Protein 4Q4W (pdb70)

Sequence (836 aa):
PTAQSTPLTSGVNSQEVPALTAVETGASGQAVPSDVIETRHVVNYKTRSESTLESFFGRSSACVTILEVVENFNATTDDADRKKQFTTTWAITYTDTVQLRRKLEFFTYSRFDLEMMTFVIITERYYASNTGHARNQVYQLMYYIPPGAPRPTAWDDYTWQSSSNPSVFYTYGSAPPRMSIPYVGIANAYSHFYDGFARVPLKDETVDSGDTYYGLVTINDFGTLAVRVVNEEYNPARITTSKIRVYMKPKHVRCWCPRPPRAVPYRGEGVDFKQDSITPLTAVENNINTFGYSDRVRQITLGNSTITTQEAANAVVAYGEWPSYLDDKEANPIDAPTEPDVSSNRFYTLDSVQWKSTSRGWWWKLPDALKDDMGMMFGQNMYYHYLGRSGYTVHVQCNASKFHQGALGVFAIPEYVMMACNTEAKTSYVSYVNANPGEKGGVFDNAYNPSAEASEGRKFAALDYLLGCGVLAGNAFVYPHQIINLRTNNSATLLVLPYVNSLAIDCCMAKHNNWGLVILPLCKLDYAPNSSTEIPITVTIAPMFTEFNGLRNITVPATQGLPTMLTPGSSSQFLTSDDFQSPCALPNFDVTPPIHIPGEVFNMMMELAEIDSMIPMNSSVTGKANTMEMYPIPLDDKGSATTPIFSISLSPASDKRLQQYTMLGEILNYYTHWTGSLRFTFLFCGSMMATGKILLSSYSPPGAKPPTTRKDAMLGTHIIIWDLGLQSSCTMLAPWISNTVYRRCIKDDFTEGGYITTCFYQTRIVVPSGTPTSSMMFMLAFVSACPDFSVRLLRDTNHISQRTGAQVSSQKVGAHVNYTTINYYKDSSASNAASKLDFSQDPSSKFTEPVKDIMIKTAPALN

Radius of gyration: 28.66 Å; Cα contacts (8 Å, |Δi|>4): 2268; chains: 4; bounding box: 81×76×93 Å

Structure (mmCIF, N/CA/C/O backbone):
data_4Q4W
#
_entry.id   4Q4W
#
_cell.length_a   306.556
_cell.length_b   366.509
_cell.length_c   368.101
_cell.angle_alpha   90.00
_cell.angle_beta   90.00
_cell.angle_gamma   90.00
#
_symmetry.space_group_name_H-M   'I 2 2 2'
#
loop_
_entity.id
_entity.type
_entity.pdbx_description
1 polymer 'Coxsackievirus capsid protein VP1'
2 polymer 'Coxsackievirus capsid protein VP2'
3 polymer 'Coxsackievirus capsid protein VP3'
4 polymer 'Coxsackievirus capsid protein VP4'
5 non-polymer HEXANE-1,6-DIOL
6 non-polymer 'CALCIUM ION'
7 non-polymer 'CHLORIDE ION'
8 water water
#
loop_
_atom_site.group_PDB
_atom_site.id
_atom_site.type_symbol
_atom_site.label_atom_id
_atom_site.label_alt_id
_atom_site.label_comp_id
_atom_site.label_asym_id
_atom_site.label_entity_id
_atom_site.label_seq_id
_atom_site.pdbx_PDB_ins_code
_atom_site.Cartn_x
_atom_site.Cartn_y
_atom_site.Cartn_z
_atom_site.occupancy
_atom_site.B_iso_or_equiv
_atom_site.auth_seq_id
_atom_site.auth_comp_id
_atom_site.auth_asym_id
_atom_site.auth_atom_id
_atom_site.pdbx_PDB_model_num
ATOM 1 N N . PRO A 1 25 ? 233.375 176.142 255.620 1.00 30.09 25 PRO 1 N 1
ATOM 2 C CA . PRO A 1 25 ? 234.617 176.031 254.855 1.00 27.79 25 PRO 1 CA 1
ATOM 3 C C . PRO A 1 25 ? 235.647 175.144 255.550 1.00 24.63 25 PRO 1 C 1
ATOM 4 O O . PRO A 1 25 ? 235.796 175.208 256.769 1.00 24.70 25 PRO 1 O 1
ATOM 8 N N . THR A 1 26 ? 236.344 174.329 254.767 1.00 21.86 26 THR 1 N 1
ATOM 9 C CA . THR A 1 26 ? 237.303 173.367 255.293 1.00 20.24 26 THR 1 CA 1
ATOM 10 C C . THR A 1 26 ? 238.706 173.664 254.778 1.00 19.78 26 THR 1 C 1
ATOM 11 O O . THR A 1 26 ? 238.884 174.405 253.805 1.00 20.50 26 THR 1 O 1
ATOM 15 N N . ALA A 1 27 ? 239.701 173.083 255.441 1.00 17.47 27 ALA 1 N 1
ATOM 16 C CA . ALA A 1 27 ? 241.062 173.070 254.919 1.00 17.34 27 ALA 1 CA 1
ATOM 17 C C . ALA A 1 27 ? 241.102 172.203 253.655 1.00 17.18 27 ALA 1 C 1
ATOM 18 O O . ALA A 1 27 ? 240.158 171.464 253.359 1.00 17.02 27 ALA 1 O 1
ATOM 20 N N . GLN A 1 28 ? 242.193 172.307 252.906 1.00 16.31 28 GLN 1 N 1
ATOM 21 C CA . GLN A 1 28 ? 242.249 171.762 251.551 1.00 17.22 28 GLN 1 CA 1
ATOM 22 C C . GLN A 1 28 ? 242.238 170.233 251.513 1.00 16.90 28 GLN 1 C 1
ATOM 23 O O . GLN A 1 28 ? 242.960 169.578 252.265 1.00 16.28 28 GLN 1 O 1
ATOM 29 N N . SER A 1 29 ? 241.406 169.682 250.630 1.00 16.10 29 SER 1 N 1
ATOM 30 C CA . SER A 1 29 ? 241.429 168.258 250.306 1.00 16.13 29 SER 1 CA 1
ATOM 31 C C . SER A 1 29 ? 242.599 167.980 249.368 1.00 16.54 29 SER 1 C 1
ATOM 32 O O . SER A 1 29 ? 243.151 168.896 248.760 1.00 18.90 29 SER 1 O 1
ATOM 35 N N . THR A 1 30 ? 242.981 166.714 249.255 1.00 15.76 30 THR 1 N 1
ATOM 36 C CA . THR A 1 30 ? 244.069 166.318 248.368 1.00 15.81 30 THR 1 CA 1
ATOM 37 C C . THR A 1 30 ? 243.486 165.573 247.174 1.00 15.62 30 THR 1 C 1
ATOM 38 O O . THR A 1 30 ? 242.730 164.625 247.362 1.00 15.82 30 THR 1 O 1
ATOM 42 N N . PRO A 1 31 ? 243.827 166.000 245.945 1.00 15.93 31 PRO 1 N 1
ATOM 43 C CA . PRO A 1 31 ? 243.320 165.322 244.761 1.00 16.28 31 PRO 1 CA 1
ATOM 44 C C . PRO A 1 31 ? 244.121 164.070 244.427 1.00 16.41 31 PRO 1 C 1
ATOM 45 O O . PRO A 1 31 ? 245.300 163.976 244.770 1.00 16.26 31 PRO 1 O 1
ATOM 49 N N . LEU A 1 32 ? 243.472 163.124 243.756 1.00 16.25 32 LEU 1 N 1
ATOM 50 C CA . LEU A 1 32 ? 244.146 161.967 243.180 1.00 16.70 32 LEU 1 CA 1
ATOM 51 C C . LEU A 1 32 ? 245.062 162.434 242.054 1.00 16.80 32 LEU 1 C 1
ATOM 52 O O . LEU A 1 32 ? 244.595 163.062 241.105 1.00 17.78 32 LEU 1 O 1
ATOM 57 N N . THR A 1 33 ? 246.359 162.152 242.162 1.00 15.80 33 THR 1 N 1
ATOM 58 C CA . THR A 1 33 ? 247.305 162.456 241.083 1.00 16.28 33 THR 1 CA 1
ATOM 59 C C . THR A 1 33 ? 248.330 161.343 240.930 1.00 16.67 33 THR 1 C 1
ATOM 60 O O . THR A 1 33 ? 248.706 160.689 241.903 1.00 17.03 33 THR 1 O 1
ATOM 64 N N . SER A 1 34 ? 248.775 161.136 239.696 1.00 16.99 34 SER 1 N 1
ATOM 65 C CA . SER A 1 34 ? 249.840 160.189 239.408 1.00 17.94 34 SER 1 CA 1
ATOM 66 C C . SER A 1 34 ? 251.131 160.977 239.160 1.00 17.33 34 SER 1 C 1
ATOM 67 O O . SER A 1 34 ? 251.292 162.082 239.689 1.00 17.44 34 SER 1 O 1
ATOM 70 N N . GLY A 1 35 ? 252.058 160.410 238.394 1.00 16.78 35 GLY 1 N 1
ATOM 71 C CA . GLY A 1 35 ? 253.341 161.052 238.137 1.00 17.11 35 GLY 1 CA 1
ATOM 72 C C . GLY A 1 35 ? 253.300 162.003 236.960 1.00 17.12 35 GLY 1 C 1
ATOM 73 O O . GLY A 1 35 ? 252.245 162.237 236.362 1.00 17.96 35 GLY 1 O 1
ATOM 74 N N . VAL A 1 36 ? 254.463 162.561 236.642 1.00 16.04 36 VAL 1 N 1
ATOM 75 C CA . VAL A 1 36 ? 254.616 163.474 235.513 1.00 16.24 36 VAL 1 CA 1
ATOM 76 C C . VAL A 1 36 ? 255.986 163.286 234.877 1.00 15.58 36 VAL 1 C 1
ATOM 77 O O . VAL A 1 36 ? 256.915 162.774 235.503 1.00 15.17 36 VAL 1 O 1
ATOM 81 N N . ASN A 1 37 ? 256.092 163.702 233.622 1.00 15.12 37 ASN 1 N 1
ATOM 82 C CA . ASN A 1 37 ? 257.376 163.859 232.950 1.00 15.22 37 ASN 1 CA 1
ATOM 83 C C . ASN A 1 37 ? 257.168 165.008 231.984 1.00 15.92 37 ASN 1 C 1
ATOM 84 O O . ASN A 1 37 ? 256.629 164.828 230.894 1.00 16.49 37 ASN 1 O 1
ATOM 89 N N . SER A 1 38 ? 257.568 166.202 232.407 1.00 15.79 38 SER 1 N 1
ATOM 90 C CA . SER A 1 38 ? 256.989 167.409 231.846 1.00 17.11 38 SER 1 CA 1
ATOM 91 C C . SER A 1 38 ? 257.898 168.624 231.958 1.00 16.90 38 SER 1 C 1
ATOM 92 O O . SER A 1 38 ? 258.782 168.683 232.813 1.00 16.00 38 SER 1 O 1
ATOM 95 N N . GLN A 1 39 ? 257.661 169.596 231.079 1.00 16.42 39 GLN 1 N 1
ATOM 96 C CA . GLN A 1 39 ? 258.310 170.902 231.166 1.00 17.48 39 GLN 1 CA 1
ATOM 97 C C . GLN A 1 39 ? 257.674 171.806 232.229 1.00 17.84 39 GLN 1 C 1
ATOM 98 O O . GLN A 1 39 ? 258.184 172.896 232.490 1.00 19.42 39 GLN 1 O 1
ATOM 104 N N . GLU A 1 40 ? 256.561 171.372 232.820 1.00 17.63 40 GLU 1 N 1
ATOM 105 C CA . GLU A 1 40 ? 255.974 172.060 233.971 1.00 18.65 40 GLU 1 CA 1
ATOM 106 C C . GLU A 1 40 ? 256.741 171.653 235.220 1.00 18.34 40 GLU 1 C 1
ATOM 107 O O . GLU A 1 40 ? 256.806 170.469 235.545 1.00 19.26 40 GLU 1 O 1
ATOM 113 N N . VAL A 1 41 ? 257.316 172.631 235.917 1.00 16.63 41 VAL 1 N 1
ATOM 114 C CA . VAL A 1 41 ? 258.204 172.353 237.049 1.00 16.92 41 VAL 1 CA 1
ATOM 115 C C . VAL A 1 41 ? 257.758 173.147 238.282 1.00 16.49 41 VAL 1 C 1
ATOM 116 O O . VAL A 1 41 ? 258.378 174.146 238.660 1.00 16.65 41 VAL 1 O 1
ATOM 120 N N . PRO A 1 42 ? 256.667 172.697 238.925 1.00 15.47 42 PRO 1 N 1
ATOM 121 C CA . PRO A 1 42 ? 256.168 173.385 240.115 1.00 15.74 42 PRO 1 CA 1
ATOM 122 C C . PRO A 1 42 ? 257.077 173.268 241.340 1.00 16.17 42 PRO 1 C 1
ATOM 123 O O . PRO A 1 42 ? 256.904 174.026 242.292 1.00 17.60 42 PRO 1 O 1
ATOM 127 N N . ALA A 1 43 ? 258.028 172.336 241.324 1.00 15.45 43 ALA 1 N 1
ATOM 128 C CA . ALA A 1 43 ? 258.951 172.167 242.446 1.00 16.51 43 ALA 1 CA 1
ATOM 129 C C . ALA A 1 43 ? 259.977 173.293 242.560 1.00 17.21 43 ALA 1 C 1
ATOM 130 O O . ALA A 1 43 ? 260.507 173.534 243.644 1.00 19.86 43 ALA 1 O 1
ATOM 132 N N . LEU A 1 44 ? 260.271 173.970 241.453 1.00 15.61 44 LEU 1 N 1
ATOM 133 C CA . LEU A 1 44 ? 261.246 175.059 241.464 1.00 16.42 44 LEU 1 CA 1
ATOM 134 C C . LEU A 1 44 ? 260.546 176.406 241.543 1.00 16.77 44 LEU 1 C 1
ATOM 135 O O . LEU A 1 44 ? 259.426 176.572 241.056 1.00 17.72 44 LEU 1 O 1
ATOM 140 N N . THR A 1 45 ? 261.211 177.368 242.172 1.00 16.54 45 THR 1 N 1
ATOM 141 C CA . THR A 1 45 ? 260.705 178.732 242.236 1.00 17.00 45 THR 1 CA 1
ATOM 142 C C . THR A 1 45 ? 261.877 179.684 242.478 1.00 16.27 45 THR 1 C 1
ATOM 143 O O . THR A 1 45 ? 263.038 179.309 242.289 1.00 15.80 45 THR 1 O 1
ATOM 147 N N . ALA A 1 46 ? 261.570 180.922 242.849 1.00 16.04 46 ALA 1 N 1
ATOM 148 C CA . ALA A 1 46 ? 262.593 181.903 243.190 1.00 15.89 46 ALA 1 CA 1
ATOM 149 C C . ALA A 1 46 ? 262.049 182.792 244.291 1.00 16.01 46 ALA 1 C 1
ATOM 150 O O . ALA A 1 46 ? 261.288 183.724 244.027 1.00 16.52 46 ALA 1 O 1
ATOM 152 N N . VAL A 1 47 ? 262.432 182.500 245.529 1.00 15.07 47 VAL 1 N 1
ATOM 153 C CA . VAL A 1 47 ? 261.905 183.252 246.671 1.00 15.46 47 VAL 1 CA 1
ATOM 154 C C . VAL A 1 47 ? 262.485 184.667 246.783 1.00 15.07 47 VAL 1 C 1
ATOM 155 O O . VAL A 1 47 ? 262.015 185.456 247.602 1.00 15.32 47 VAL 1 O 1
ATOM 159 N N . GLU A 1 48 ? 263.469 185.002 245.945 1.00 14.58 48 GLU 1 N 1
ATOM 160 C CA . GLU A 1 48 ? 263.932 186.392 245.821 1.00 14.80 48 GLU 1 CA 1
ATOM 161 C C . GLU A 1 48 ? 262.779 187.344 245.509 1.00 14.62 48 GLU 1 C 1
ATOM 162 O O . GLU A 1 48 ? 262.818 188.515 245.887 1.00 14.52 48 GLU 1 O 1
ATOM 168 N N . THR A 1 49 ? 261.760 186.830 244.821 1.00 14.19 49 THR 1 N 1
ATOM 169 C CA . THR A 1 49 ? 260.580 187.611 244.452 1.00 14.37 49 THR 1 CA 1
ATOM 170 C C . THR A 1 49 ? 259.801 188.166 245.641 1.00 14.22 49 THR 1 C 1
ATOM 171 O O . THR A 1 49 ? 259.019 189.102 245.479 1.00 14.64 49 THR 1 O 1
ATOM 175 N N . GLY A 1 50 ? 259.980 187.568 246.818 1.00 14.44 50 GLY 1 N 1
ATOM 176 C CA . GLY A 1 50 ? 259.188 187.927 247.989 1.00 14.74 50 GLY 1 CA 1
ATOM 177 C C . GLY A 1 50 ? 258.017 186.989 248.203 1.00 15.10 50 GLY 1 C 1
ATOM 178 O O . GLY A 1 50 ? 257.322 187.085 249.215 1.00 15.60 50 GLY 1 O 1
ATOM 179 N N . ALA A 1 51 ? 257.787 186.091 247.245 1.00 14.70 51 ALA 1 N 1
ATOM 180 C CA . ALA A 1 51 ? 256.788 185.047 247.398 1.00 15.49 51 ALA 1 CA 1
ATOM 181 C C . ALA A 1 51 ? 257.382 183.897 248.196 1.00 16.20 51 ALA 1 C 1
ATOM 182 O O . ALA A 1 51 ? 258.549 183.539 248.018 1.00 18.76 51 ALA 1 O 1
ATOM 184 N N . SER A 1 52 ? 256.575 183.336 249.086 1.00 15.31 52 SER 1 N 1
ATOM 185 C CA . SER A 1 52 ? 256.913 182.097 249.769 1.00 15.82 52 SER 1 CA 1
ATOM 186 C C . SER A 1 52 ? 256.789 180.935 248.790 1.00 16.05 52 SER 1 C 1
ATOM 187 O O . SER A 1 52 ? 256.159 181.066 247.741 1.00 16.90 52 SER 1 O 1
ATOM 190 N N . GLY A 1 53 ? 257.384 179.796 249.131 1.00 16.26 53 GLY 1 N 1
ATOM 191 C CA . GLY A 1 53 ? 257.113 178.563 248.398 1.00 16.21 53 GLY 1 CA 1
ATOM 192 C C . GLY A 1 53 ? 255.614 178.313 248.335 1.00 16.04 53 GLY 1 C 1
ATOM 193 O O . GLY A 1 53 ? 254.894 178.591 249.298 1.00 16.27 53 GLY 1 O 1
ATOM 194 N N . GLN A 1 54 ? 255.145 177.808 247.196 1.00 16.60 54 GLN 1 N 1
ATOM 195 C CA . GLN A 1 54 ? 253.719 177.565 246.970 1.00 17.08 54 GLN 1 CA 1
ATOM 196 C C . GLN A 1 54 ? 253.364 176.101 246.710 1.00 16.56 54 GLN 1 C 1
ATOM 197 O O . GLN A 1 54 ? 252.201 175.723 246.843 1.00 17.41 54 GLN 1 O 1
ATOM 203 N N . ALA A 1 55 ? 254.343 175.281 246.335 1.00 16.39 55 ALA 1 N 1
ATOM 204 C CA . ALA A 1 55 ? 254.059 173.902 245.938 1.00 16.29 55 ALA 1 CA 1
ATOM 205 C C . ALA A 1 55 ? 253.392 173.114 247.060 1.00 16.09 55 ALA 1 C 1
ATOM 206 O O . ALA A 1 55 ? 253.653 173.342 248.244 1.00 16.73 55 ALA 1 O 1
ATOM 208 N N . VAL A 1 56 ? 252.525 172.188 246.663 1.00 15.37 56 VAL 1 N 1
ATOM 209 C CA . VAL A 1 56 ? 251.824 171.303 247.589 1.00 15.21 56 VAL 1 CA 1
ATOM 210 C C . VAL A 1 56 ? 252.163 169.856 247.217 1.00 15.03 56 VAL 1 C 1
ATOM 211 O O . VAL A 1 56 ? 252.768 169.614 246.172 1.00 14.80 56 VAL 1 O 1
ATOM 215 N N . PRO A 1 57 ? 251.803 168.884 248.075 1.00 14.59 57 PRO 1 N 1
ATOM 216 C CA . PRO A 1 57 ? 252.245 167.513 247.802 1.00 14.64 57 PRO 1 CA 1
ATOM 217 C C . PRO A 1 57 ? 251.895 166.965 246.415 1.00 14.67 57 PRO 1 C 1
ATOM 218 O O . PRO A 1 57 ? 252.737 166.316 245.795 1.00 14.63 57 PRO 1 O 1
ATOM 222 N N . SER A 1 58 ? 250.698 167.251 245.911 1.00 14.53 58 SER 1 N 1
ATOM 223 C CA . SER A 1 58 ? 250.307 166.760 244.586 1.00 15.40 58 SER 1 CA 1
ATOM 224 C C . SER A 1 58 ? 251.219 167.269 243.455 1.00 15.53 58 SER 1 C 1
ATOM 225 O O . SER A 1 58 ? 251.231 166.693 242.370 1.00 16.58 58 SER 1 O 1
ATOM 228 N N . ASP A 1 59 ? 251.977 168.338 243.708 1.00 14.92 59 ASP 1 N 1
ATOM 229 C CA . ASP A 1 59 ? 252.959 168.840 242.741 1.00 15.78 59 ASP 1 CA 1
ATOM 230 C C . ASP A 1 59 ? 254.238 168.007 242.651 1.00 15.74 59 ASP 1 C 1
ATOM 231 O O . ASP A 1 59 ? 254.952 168.098 241.651 1.00 16.43 59 ASP 1 O 1
ATOM 236 N N . VAL A 1 60 ? 254.552 167.235 243.694 1.00 15.24 60 VAL 1 N 1
ATOM 237 C CA . VAL A 1 60 ? 255.857 166.560 243.790 1.00 15.17 60 VAL 1 CA 1
ATOM 238 C C . VAL A 1 60 ? 255.830 165.071 244.169 1.00 15.06 60 VAL 1 C 1
ATOM 239 O O . VAL A 1 60 ? 256.883 164.431 244.211 1.00 15.39 60 VAL 1 O 1
ATOM 243 N N . ILE A 1 61 ? 254.650 164.521 244.451 1.00 14.22 61 ILE 1 N 1
ATOM 244 C CA . ILE A 1 61 ? 254.498 163.083 244.688 1.00 14.21 61 ILE 1 CA 1
ATOM 245 C C . ILE A 1 61 ? 253.194 162.601 244.069 1.00 14.14 61 ILE 1 C 1
ATOM 246 O O . ILE A 1 61 ? 252.325 163.409 243.737 1.00 14.14 61 ILE 1 O 1
ATOM 251 N N . GLU A 1 62 ? 253.057 161.287 243.930 1.00 13.94 62 GLU 1 N 1
ATOM 252 C CA . GLU A 1 62 ? 251.767 160.694 243.594 1.00 13.99 62 GLU 1 CA 1
ATOM 253 C C . GLU A 1 62 ? 250.903 160.703 244.855 1.00 13.83 62 GLU 1 C 1
ATOM 254 O O . GLU A 1 62 ? 251.360 160.317 245.934 1.00 14.03 62 GLU 1 O 1
ATOM 260 N N . THR A 1 63 ? 249.667 161.176 244.717 1.00 13.86 63 THR 1 N 1
ATOM 261 C CA . THR A 1 63 ? 248.750 161.326 245.847 1.00 14.11 63 THR 1 CA 1
ATOM 262 C C . THR A 1 63 ? 247.458 160.560 245.605 1.00 14.42 63 THR 1 C 1
ATOM 263 O O . THR A 1 63 ? 247.007 160.426 244.466 1.00 15.00 63 THR 1 O 1
ATOM 267 N N . ARG A 1 64 ? 246.863 160.062 246.684 1.00 14.16 64 ARG 1 N 1
ATOM 268 C CA . ARG A 1 64 ? 245.490 159.575 246.629 1.00 14.42 64 ARG 1 CA 1
ATOM 269 C C . ARG A 1 64 ? 244.544 160.747 246.854 1.00 14.67 64 ARG 1 C 1
ATOM 270 O O . ARG A 1 64 ? 244.961 161.826 247.282 1.00 15.27 64 ARG 1 O 1
ATOM 278 N N . HIS A 1 65 ? 243.264 160.530 246.572 1.00 14.66 65 HIS 1 N 1
ATOM 279 C CA . HIS A 1 65 ? 242.236 161.480 246.961 1.00 15.20 65 HIS 1 CA 1
ATOM 280 C C . HIS A 1 65 ? 241.948 161.304 248.450 1.00 14.77 65 HIS 1 C 1
ATOM 281 O O . HIS A 1 65 ? 241.707 160.188 248.914 1.00 14.78 65 HIS 1 O 1
ATOM 288 N N . VAL A 1 66 ? 242.012 162.407 249.192 1.00 14.70 66 VAL 1 N 1
ATOM 289 C CA . VAL A 1 66 ? 241.597 162.440 250.591 1.00 15.24 66 VAL 1 CA 1
ATOM 290 C C . VAL A 1 66 ? 240.663 163.626 250.768 1.00 15.72 66 VAL 1 C 1
ATOM 291 O O . VAL A 1 66 ? 241.046 164.767 250.504 1.00 16.44 66 VAL 1 O 1
ATOM 295 N N . VAL A 1 67 ? 239.437 163.356 251.205 1.00 15.16 67 VAL 1 N 1
ATOM 296 C CA . VAL A 1 67 ? 238.489 164.422 251.498 1.00 15.80 67 VAL 1 CA 1
ATOM 297 C C . VAL A 1 67 ? 238.825 164.981 252.872 1.00 15.84 67 VAL 1 C 1
ATOM 298 O O . VAL A 1 67 ? 238.881 164.238 253.853 1.00 16.77 67 VAL 1 O 1
ATOM 302 N N . ASN A 1 68 ? 239.066 166.288 252.932 1.00 15.43 68 ASN 1 N 1
ATOM 303 C CA . ASN A 1 68 ? 239.381 166.959 254.184 1.00 15.95 68 ASN 1 CA 1
ATOM 304 C C . ASN A 1 68 ? 238.136 167.645 254.738 1.00 16.01 68 ASN 1 C 1
ATOM 305 O O . ASN A 1 68 ? 237.644 168.616 254.158 1.00 16.97 68 ASN 1 O 1
ATOM 310 N N . TYR A 1 69 ? 237.632 167.122 255.854 1.00 15.90 69 TYR 1 N 1
ATOM 311 C CA . TYR A 1 69 ? 236.469 167.688 256.538 1.00 16.38 69 TYR 1 CA 1
ATOM 312 C C . TYR A 1 69 ? 236.864 168.622 257.682 1.00 16.71 69 TYR 1 C 1
ATOM 313 O O . TYR A 1 69 ? 235.995 169.189 258.346 1.00 17.68 69 TYR 1 O 1
ATOM 322 N N . LYS A 1 70 ? 238.165 168.782 257.913 1.00 15.81 70 LYS 1 N 1
ATOM 323 C CA . LYS A 1 70 ? 238.655 169.544 259.055 1.00 16.41 70 LYS 1 CA 1
ATOM 324 C C . LYS A 1 70 ? 238.632 171.038 258.741 1.00 16.19 70 LYS 1 C 1
ATOM 325 O O . LYS A 1 70 ? 238.777 171.435 257.585 1.00 16.57 70 LYS 1 O 1
ATOM 331 N N . THR A 1 71 ? 238.427 171.859 259.769 1.00 16.13 71 THR 1 N 1
ATOM 332 C CA . THR A 1 71 ? 238.327 173.309 259.589 1.00 16.53 71 THR 1 CA 1
ATOM 333 C C . THR A 1 71 ? 239.333 174.059 260.446 1.00 16.12 71 THR 1 C 1
ATOM 334 O O . THR A 1 71 ? 239.857 173.533 261.431 1.00 16.61 71 THR 1 O 1
ATOM 338 N N . ARG A 1 72 ? 239.558 175.315 260.073 1.00 15.43 72 ARG 1 N 1
ATOM 339 C CA . ARG A 1 72 ? 240.449 176.207 260.807 1.00 15.26 72 ARG 1 CA 1
ATOM 340 C C . ARG A 1 72 ? 239.678 177.088 261.799 1.00 15.43 72 ARG 1 C 1
ATOM 341 O O . ARG A 1 72 ? 240.059 178.231 262.057 1.00 15.56 72 ARG 1 O 1
ATOM 349 N N . SER A 1 73 ? 238.613 176.535 262.379 1.00 15.43 73 SER 1 N 1
ATOM 350 C CA . SER A 1 73 ? 237.738 177.282 263.282 1.00 15.80 73 SER 1 CA 1
ATOM 351 C C . SER A 1 73 ? 238.475 177.866 264.484 1.00 15.96 73 SER 1 C 1
ATOM 352 O O . SER A 1 73 ? 238.219 179.002 264.884 1.00 16.36 73 SER 1 O 1
ATOM 355 N N . GLU A 1 74 ? 239.397 177.101 265.058 1.00 15.76 74 GLU 1 N 1
ATOM 356 C CA . GLU A 1 74 ? 239.997 177.503 266.326 1.00 16.49 74 GLU 1 CA 1
ATOM 357 C C . GLU A 1 74 ? 241.194 178.439 266.172 1.00 16.08 74 GLU 1 C 1
ATOM 358 O O . GLU A 1 74 ? 241.762 178.880 267.174 1.00 16.37 74 GLU 1 O 1
ATOM 364 N N . SER A 1 75 ? 241.564 178.755 264.931 1.00 15.07 75 SER 1 N 1
ATOM 365 C CA . SER A 1 75 ? 242.634 179.714 264.667 1.00 14.85 75 SER 1 CA 1
ATOM 366 C C . SER A 1 75 ? 242.142 181.016 264.019 1.00 14.77 75 SER 1 C 1
ATOM 367 O O . SER A 1 75 ? 242.953 181.855 263.626 1.00 14.81 75 SER 1 O 1
ATOM 370 N N . THR A 1 76 ? 240.825 181.214 263.938 1.00 14.47 76 THR 1 N 1
ATOM 371 C CA . THR A 1 76 ? 240.308 182.546 263.605 1.00 14.41 76 THR 1 CA 1
ATOM 372 C C . THR A 1 76 ? 240.762 183.498 264.709 1.00 14.58 76 THR 1 C 1
ATOM 373 O O . THR A 1 76 ? 241.049 183.061 265.825 1.00 14.17 76 THR 1 O 1
ATOM 377 N N . LEU A 1 77 ? 240.828 184.793 264.421 1.00 14.74 77 LEU 1 N 1
ATOM 378 C CA . LEU A 1 77 ? 241.261 185.742 265.448 1.00 15.50 77 LEU 1 CA 1
ATOM 379 C C . LEU A 1 77 ? 240.349 185.717 266.670 1.00 15.23 77 LEU 1 C 1
ATOM 380 O O . LEU A 1 77 ? 240.826 185.773 267.802 1.00 14.96 77 LEU 1 O 1
ATOM 385 N N . GLU A 1 78 ? 239.040 185.619 266.450 1.00 15.05 78 GLU 1 N 1
ATOM 386 C CA . GLU A 1 78 ? 238.101 185.577 267.569 1.00 15.57 78 GLU 1 CA 1
ATOM 387 C C . GLU A 1 78 ? 238.390 184.367 268.464 1.00 15.92 78 GLU 1 C 1
ATOM 388 O O . GLU A 1 78 ? 238.354 184.476 269.688 1.00 16.91 78 GLU 1 O 1
ATOM 394 N N . SER A 1 79 ? 238.693 183.224 267.851 1.00 15.09 79 SER 1 N 1
ATOM 395 C CA . SER A 1 79 ? 239.008 182.008 268.606 1.00 15.43 79 SER 1 CA 1
ATOM 396 C C . SER A 1 79 ? 240.351 182.104 269.334 1.00 15.54 79 SER 1 C 1
ATOM 397 O O . SER A 1 79 ? 240.463 181.713 270.497 1.00 16.78 79 SER 1 O 1
ATOM 400 N N . PHE A 1 80 ? 241.361 182.634 268.648 1.00 14.82 80 PHE 1 N 1
ATOM 401 C CA . PHE A 1 80 ? 242.701 182.798 269.220 1.00 14.93 80 PHE 1 CA 1
ATOM 402 C C . PHE A 1 80 ? 242.685 183.719 270.442 1.00 15.18 80 PHE 1 C 1
ATOM 403 O O . PHE A 1 80 ? 243.371 183.455 271.432 1.00 15.35 80 PHE 1 O 1
ATOM 411 N N . PHE A 1 81 ? 241.887 184.785 270.375 1.00 14.73 81 PHE 1 N 1
ATOM 412 C CA . PHE A 1 81 ? 241.804 185.770 271.459 1.00 15.29 81 PHE 1 CA 1
ATOM 413 C C . PHE A 1 81 ? 240.629 185.559 272.417 1.00 16.22 81 PHE 1 C 1
ATOM 414 O O . PHE A 1 81 ? 240.480 186.317 273.377 1.00 17.36 81 PHE 1 O 1
ATOM 422 N N . GLY A 1 82 ? 239.823 184.523 272.189 1.00 16.40 82 GLY 1 N 1
ATOM 423 C CA . GLY A 1 82 ? 238.569 184.325 272.931 1.00 17.05 82 GLY 1 CA 1
ATOM 424 C C . GLY A 1 82 ? 238.745 183.729 274.313 1.00 16.60 82 GLY 1 C 1
ATOM 425 O O . GLY A 1 82 ? 238.154 182.694 274.639 1.00 16.81 82 GLY 1 O 1
ATOM 426 N N . ARG A 1 83 ? 239.551 184.399 275.131 1.00 16.09 83 ARG 1 N 1
ATOM 427 C CA . ARG A 1 83 ? 239.868 183.953 276.480 1.00 15.99 83 ARG 1 CA 1
ATOM 428 C C . ARG A 1 83 ? 240.045 185.164 277.376 1.00 16.15 83 ARG 1 C 1
ATOM 429 O O . ARG A 1 83 ? 240.591 186.181 276.948 1.00 16.44 83 ARG 1 O 1
ATOM 437 N N . SER A 1 84 ? 239.591 185.040 278.619 1.00 15.44 84 SER 1 N 1
ATOM 438 C CA A SER A 1 84 ? 239.876 186.039 279.647 0.50 15.78 84 SER 1 CA 1
ATOM 439 C CA B SER A 1 84 ? 239.866 186.037 279.639 0.50 16.75 84 SER 1 CA 1
ATOM 440 C C . SER A 1 84 ? 241.253 185.750 280.223 1.00 16.98 84 SER 1 C 1
ATOM 441 O O . SER A 1 84 ? 241.493 184.665 280.754 1.00 19.77 84 SER 1 O 1
ATOM 446 N N . ALA A 1 85 ? 242.161 186.716 280.102 1.00 15.32 85 ALA 1 N 1
ATOM 447 C CA . ALA A 1 85 ? 243.542 186.568 280.556 1.00 15.81 85 ALA 1 CA 1
ATOM 448 C C . ALA A 1 85 ? 243.824 187.538 281.692 1.00 15.59 85 ALA 1 C 1
ATOM 449 O O . ALA A 1 85 ? 243.411 188.692 281.631 1.00 15.21 85 ALA 1 O 1
ATOM 451 N N . CYS A 1 86 ? 244.544 187.088 282.718 1.00 16.02 86 CYS 1 N 1
ATOM 452 C CA . CYS A 1 86 ? 244.915 187.986 283.809 1.00 16.75 86 CYS 1 CA 1
ATOM 453 C C . CYS A 1 86 ? 245.956 188.986 283.318 1.00 16.95 86 CYS 1 C 1
ATOM 454 O O . CYS A 1 86 ? 246.978 188.591 282.749 1.00 17.84 86 CYS 1 O 1
ATOM 457 N N . VAL A 1 87 ? 245.688 190.273 283.530 1.00 15.93 87 VAL 1 N 1
ATOM 458 C CA . VAL A 1 87 ? 246.609 191.333 283.110 1.00 16.57 87 VAL 1 CA 1
ATOM 459 C C . VAL A 1 87 ? 247.278 192.080 284.268 1.00 17.34 87 VAL 1 C 1
ATOM 460 O O . VAL A 1 87 ? 248.282 192.746 284.055 1.00 18.40 87 VAL 1 O 1
ATOM 464 N N . THR A 1 88 ? 246.738 191.984 285.481 1.00 16.50 88 THR 1 N 1
ATOM 465 C CA . THR A 1 88 ? 247.424 192.546 286.649 1.00 16.64 88 THR 1 CA 1
ATOM 466 C C . THR A 1 88 ? 246.847 192.013 287.953 1.00 16.85 88 THR 1 C 1
ATOM 467 O O . THR A 1 88 ? 245.762 191.424 287.975 1.00 16.06 88 THR 1 O 1
ATOM 471 N N . ILE A 1 89 ? 247.597 192.227 289.031 1.00 16.56 89 ILE 1 N 1
ATOM 472 C CA . ILE A 1 89 ? 247.156 191.913 290.384 1.00 17.25 89 ILE 1 CA 1
ATOM 473 C C . ILE A 1 89 ? 247.313 193.182 291.215 1.00 17.86 89 ILE 1 C 1
ATOM 474 O O . ILE A 1 89 ? 248.421 193.711 291.345 1.00 19.10 89 ILE 1 O 1
ATOM 479 N N . LEU A 1 90 ? 246.203 193.668 291.760 1.00 17.21 90 LEU 1 N 1
ATOM 480 C CA . LEU A 1 90 ? 246.196 194.851 292.616 1.00 18.02 90 LEU 1 CA 1
ATOM 481 C C . LEU A 1 90 ? 245.992 194.428 294.061 1.00 17.94 90 LEU 1 C 1
ATOM 482 O O . LEU A 1 90 ? 245.462 193.351 294.327 1.00 17.46 90 LEU 1 O 1
ATOM 487 N N . GLU A 1 91 ? 246.419 195.278 294.991 1.00 17.78 91 GLU 1 N 1
ATOM 488 C CA . GLU A 1 91 ? 246.234 195.018 296.415 1.00 18.56 91 GLU 1 CA 1
ATOM 489 C C . GLU A 1 91 ? 245.574 196.215 297.081 1.00 17.92 91 GLU 1 C 1
ATOM 490 O O . GLU A 1 91 ? 245.893 197.358 296.770 1.00 18.51 91 GLU 1 O 1
ATOM 496 N N . VAL A 1 92 ? 244.639 195.933 297.983 1.00 16.81 92 VAL 1 N 1
ATOM 497 C CA A VAL A 1 92 ? 244.034 196.958 298.824 0.50 17.02 92 VAL 1 CA 1
ATOM 498 C CA B VAL A 1 92 ? 244.025 196.956 298.829 0.50 17.44 92 VAL 1 CA 1
ATOM 499 C C . VAL A 1 92 ? 243.806 196.354 300.207 1.00 17.29 92 VAL 1 C 1
ATOM 500 O O . VAL A 1 92 ? 243.714 195.132 300.349 1.00 16.96 92 VAL 1 O 1
ATOM 507 N N . GLU A 1 93 ? 243.737 197.209 301.220 1.00 16.59 93 GLU 1 N 1
ATOM 508 C CA . GLU A 1 93 ? 243.529 196.753 302.587 1.00 17.22 93 GLU 1 CA 1
ATOM 509 C C . GLU A 1 93 ? 242.463 197.579 303.281 1.00 16.67 93 GLU 1 C 1
ATOM 510 O O . GLU A 1 93 ? 242.068 198.643 302.800 1.00 17.13 93 GLU 1 O 1
ATOM 516 N N . ASN A 1 94 ? 241.994 197.063 304.411 1.00 15.99 94 ASN 1 N 1
ATOM 517 C CA . ASN A 1 94 ? 241.044 197.765 305.256 1.00 16.62 94 ASN 1 CA 1
ATOM 518 C C . ASN A 1 94 ? 241.483 197.606 306.703 1.00 16.57 94 ASN 1 C 1
ATOM 519 O O . ASN A 1 94 ? 241.407 196.512 307.263 1.00 16.77 94 ASN 1 O 1
ATOM 524 N N . PHE A 1 95 ? 241.976 198.696 307.284 1.00 16.64 95 PHE 1 N 1
ATOM 525 C CA . PHE A 1 95 ? 242.345 198.727 308.696 1.00 17.01 95 PHE 1 CA 1
ATOM 526 C C . PHE A 1 95 ? 242.474 200.167 309.166 1.00 17.69 95 PHE 1 C 1
ATOM 527 O O . PHE A 1 95 ? 242.466 201.092 308.356 1.00 17.71 95 PHE 1 O 1
ATOM 535 N N . ASN A 1 96 ? 242.586 200.347 310.479 1.00 18.54 96 ASN 1 N 1
ATOM 536 C CA . ASN A 1 96 ? 242.715 201.678 311.064 1.00 20.71 96 ASN 1 CA 1
ATOM 537 C C . ASN A 1 96 ? 244.102 202.249 310.777 1.00 21.59 96 ASN 1 C 1
ATOM 538 O O . ASN A 1 96 ? 245.073 201.897 311.442 1.00 23.23 96 ASN 1 O 1
ATOM 543 N N . ALA A 1 97 ? 244.181 203.124 309.779 1.00 23.04 97 ALA 1 N 1
ATOM 544 C CA . ALA A 1 97 ? 245.455 203.681 309.331 1.00 25.67 97 ALA 1 CA 1
ATOM 545 C C . ALA A 1 97 ? 245.759 204.990 310.059 1.00 30.01 97 ALA 1 C 1
ATOM 546 O O . ALA A 1 97 ? 244.943 205.911 310.045 1.00 33.00 97 ALA 1 O 1
ATOM 548 N N . THR A 1 98 ? 246.935 205.056 310.683 1.00 34.05 98 THR 1 N 1
ATOM 549 C CA . THR A 1 98 ? 247.368 206.225 311.465 1.00 38.57 98 THR 1 CA 1
ATOM 550 C C . THR A 1 98 ? 248.606 206.933 310.886 1.00 38.45 98 THR 1 C 1
ATOM 551 O O . THR A 1 98 ? 249.089 207.905 311.472 1.00 42.55 98 THR 1 O 1
ATOM 555 N N . THR A 1 99 ? 249.115 206.445 309.754 1.00 32.02 99 THR 1 N 1
ATOM 556 C CA . THR A 1 99 ? 250.244 207.069 309.055 1.00 30.37 99 THR 1 CA 1
ATOM 557 C C . THR A 1 99 ? 249.883 207.270 307.590 1.00 30.55 99 THR 1 C 1
ATOM 558 O O . THR A 1 99 ? 248.967 206.623 307.080 1.00 27.09 99 THR 1 O 1
ATOM 562 N N . ASP A 1 100 ? 250.607 208.162 306.916 1.00 28.95 100 ASP 1 N 1
ATOM 563 C CA A ASP A 1 100 ? 250.381 208.431 305.494 0.50 29.25 100 ASP 1 CA 1
ATOM 564 C CA B ASP A 1 100 ? 250.360 208.427 305.500 0.50 29.32 100 ASP 1 CA 1
ATOM 565 C C . ASP A 1 100 ? 250.534 207.158 304.664 1.00 28.08 100 ASP 1 C 1
ATOM 566 O O . ASP A 1 100 ? 249.726 206.884 303.776 1.00 25.84 100 ASP 1 O 1
ATOM 575 N N . ALA A 1 101 ? 251.578 206.385 304.959 1.00 25.53 101 ALA 1 N 1
ATOM 576 C CA . ALA A 1 101 ? 251.837 205.134 304.249 1.00 25.62 101 ALA 1 CA 1
ATOM 577 C C . ALA A 1 101 ? 250.674 204.150 304.399 1.00 23.89 101 ALA 1 C 1
ATOM 578 O O . ALA A 1 101 ? 250.257 203.526 303.427 1.00 24.01 101 ALA 1 O 1
ATOM 580 N N . ASP A 1 102 ? 250.147 204.024 305.612 1.00 22.56 102 ASP 1 N 1
ATOM 581 C CA . ASP A 1 102 ? 249.026 203.112 305.859 1.00 22.32 102 ASP 1 CA 1
ATOM 582 C C . ASP A 1 102 ? 247.709 203.634 305.283 1.00 21.84 102 ASP 1 C 1
ATOM 583 O O . ASP A 1 102 ? 246.872 202.843 304.842 1.00 20.22 102 ASP 1 O 1
ATOM 588 N N . ARG A 1 103 ? 247.525 204.953 305.270 1.00 21.04 103 ARG 1 N 1
ATOM 589 C CA . ARG A 1 103 ? 246.355 205.547 304.617 1.00 21.86 103 ARG 1 CA 1
ATOM 590 C C . ARG A 1 103 ? 246.344 205.232 303.117 1.00 20.96 103 ARG 1 C 1
ATOM 591 O O . ARG A 1 103 ? 245.287 204.970 302.540 1.00 19.93 103 ARG 1 O 1
ATOM 599 N N . LYS A 1 104 ? 247.522 205.228 302.497 1.00 20.83 104 LYS 1 N 1
ATOM 600 C CA . LYS A 1 104 ? 247.640 204.902 301.074 1.00 21.85 104 LYS 1 CA 1
ATOM 601 C C . LYS A 1 104 ? 247.389 203.423 300.757 1.00 20.82 104 LYS 1 C 1
ATOM 602 O O . LYS A 1 104 ? 247.221 203.068 299.594 1.00 22.26 104 LYS 1 O 1
ATOM 608 N N . LYS A 1 105 ? 247.363 202.568 301.779 1.00 19.30 105 LYS 1 N 1
ATOM 609 C CA . LYS A 1 105 ? 247.018 201.155 301.594 1.00 18.91 105 LYS 1 CA 1
ATOM 610 C C . LYS A 1 105 ? 245.505 200.903 301.569 1.00 17.99 105 LYS 1 C 1
ATOM 611 O O . LYS A 1 105 ? 245.075 199.798 301.235 1.00 18.05 105 LYS 1 O 1
ATOM 617 N N . GLN A 1 106 ? 244.707 201.921 301.899 1.00 16.88 106 GLN 1 N 1
ATOM 618 C CA . GLN A 1 106 ? 243.245 201.783 301.963 1.00 16.89 106 GLN 1 CA 1
ATOM 619 C C . GLN A 1 106 ? 242.583 201.873 300.584 1.00 16.81 106 GLN 1 C 1
ATOM 620 O O . GLN A 1 106 ? 241.387 201.619 300.445 1.00 16.74 106 GLN 1 O 1
ATOM 626 N N . PHE A 1 107 ? 243.356 202.263 299.578 1.00 16.92 107 PHE 1 N 1
ATOM 627 C CA . PHE A 1 107 ? 242.883 202.273 298.202 1.00 16.94 107 PHE 1 CA 1
ATOM 628 C C . PHE A 1 107 ? 244.087 202.112 297.295 1.00 17.88 107 PHE 1 C 1
ATOM 629 O O . PHE A 1 107 ? 245.228 202.231 297.747 1.00 19.08 107 PHE 1 O 1
ATOM 637 N N . THR A 1 108 ? 243.839 201.823 296.024 1.00 17.07 108 THR 1 N 1
ATOM 638 C CA A THR A 1 108 ? 244.917 201.734 295.049 0.40 18.64 108 THR 1 CA 1
ATOM 639 C CA B THR A 1 108 ? 244.910 201.683 295.044 0.60 16.83 108 THR 1 CA 1
ATOM 640 C C . THR A 1 108 ? 244.457 202.233 293.696 1.00 17.91 108 THR 1 C 1
ATOM 641 O O . THR A 1 108 ? 243.267 202.217 293.387 1.00 17.90 108 THR 1 O 1
ATOM 648 N N . THR A 1 109 ? 245.414 202.712 292.913 1.00 17.67 109 THR 1 N 1
ATOM 649 C CA . THR A 1 109 ? 245.148 203.187 291.568 1.00 18.17 109 THR 1 CA 1
ATOM 650 C C . THR A 1 109 ? 246.116 202.489 290.632 1.00 19.10 109 THR 1 C 1
ATOM 651 O O . THR A 1 109 ? 247.255 202.196 291.007 1.00 20.94 109 THR 1 O 1
ATOM 655 N N . TRP A 1 110 ? 245.649 202.214 289.421 1.00 16.96 110 TRP 1 N 1
ATOM 656 C CA . TRP A 1 110 ? 246.421 201.470 288.439 1.00 17.59 110 TRP 1 CA 1
ATOM 657 C C . TRP A 1 110 ? 246.147 202.024 287.052 1.00 17.30 110 TRP 1 C 1
ATOM 658 O O . TRP A 1 110 ? 244.995 202.094 286.628 1.00 17.08 110 TRP 1 O 1
ATOM 669 N N . ALA A 1 111 ? 247.204 202.426 286.351 1.00 17.99 111 ALA 1 N 1
ATOM 670 C CA . ALA A 1 111 ? 247.078 202.857 284.964 1.00 18.55 111 ALA 1 CA 1
ATOM 671 C C . ALA A 1 111 ? 246.764 201.634 284.111 1.00 18.42 111 ALA 1 C 1
ATOM 672 O O . ALA A 1 111 ? 247.525 200.664 284.091 1.00 19.23 111 ALA 1 O 1
ATOM 674 N N . ILE A 1 112 ? 245.635 201.679 283.413 1.00 17.92 112 ILE 1 N 1
ATOM 675 C CA . ILE A 1 112 ? 245.130 200.517 282.694 1.00 18.97 112 ILE 1 CA 1
ATOM 676 C C . ILE A 1 112 ? 246.048 200.182 281.515 1.00 20.59 112 ILE 1 C 1
ATOM 677 O O . ILE A 1 112 ? 246.370 201.041 280.697 1.00 21.43 112 ILE 1 O 1
ATOM 682 N N . THR A 1 113 ? 246.469 198.922 281.457 1.00 21.14 113 THR 1 N 1
ATOM 683 C CA . THR A 1 113 ? 247.444 198.455 280.475 1.00 23.08 113 THR 1 CA 1
ATOM 684 C C . THR A 1 113 ? 247.401 196.932 280.419 1.00 23.52 113 THR 1 C 1
ATOM 685 O O . THR A 1 113 ? 246.802 196.291 281.285 1.00 21.75 113 THR 1 O 1
ATOM 689 N N . TYR A 1 114 ? 248.031 196.362 279.396 1.00 23.89 114 TYR 1 N 1
ATOM 690 C CA . TYR A 1 114 ? 248.204 194.909 279.307 1.00 24.80 114 TYR 1 CA 1
ATOM 691 C C . TYR A 1 114 ? 249.672 194.494 279.483 1.00 25.40 114 TYR 1 C 1
ATOM 692 O O . TYR A 1 114 ? 249.999 193.318 279.335 1.00 25.36 114 TYR 1 O 1
ATOM 701 N N . THR A 1 115 ? 250.546 195.439 279.840 1.00 24.17 115 THR 1 N 1
ATOM 702 C CA . THR A 1 115 ? 251.989 195.167 279.921 1.00 24.48 115 THR 1 CA 1
ATOM 703 C C . THR A 1 115 ? 252.519 194.736 281.299 1.00 24.17 115 THR 1 C 1
ATOM 704 O O . THR A 1 115 ? 253.718 194.491 281.441 1.00 24.84 115 THR 1 O 1
ATOM 708 N N . ASP A 1 116 ? 251.658 194.630 282.311 1.00 21.32 116 ASP 1 N 1
ATOM 709 C CA . ASP A 1 116 ? 252.097 194.092 283.605 1.00 22.00 116 ASP 1 CA 1
ATOM 710 C C . ASP A 1 116 ? 252.352 192.590 283.520 1.00 20.78 116 ASP 1 C 1
ATOM 711 O O . ASP A 1 116 ? 253.132 192.049 284.302 1.00 22.00 116 ASP 1 O 1
ATOM 716 N N . THR A 1 117 ? 251.659 191.921 282.598 1.00 19.57 117 THR 1 N 1
ATOM 717 C CA . THR A 1 117 ? 251.840 190.491 282.373 1.00 18.41 117 THR 1 CA 1
ATOM 718 C C . THR A 1 117 ? 252.281 190.252 280.935 1.00 17.66 117 THR 1 C 1
ATOM 719 O O . THR A 1 117 ? 252.262 191.169 280.113 1.00 18.38 117 THR 1 O 1
ATOM 723 N N . VAL A 1 118 ? 252.667 189.016 280.637 1.00 16.49 118 VAL 1 N 1
ATOM 724 C CA . VAL A 1 118 ? 253.314 188.708 279.360 1.00 16.26 118 VAL 1 CA 1
ATOM 725 C C . VAL A 1 118 ? 252.469 187.917 278.361 1.00 15.76 118 VAL 1 C 1
ATOM 726 O O . VAL A 1 118 ? 252.710 188.012 277.161 1.00 15.67 118 VAL 1 O 1
ATOM 730 N N . GLN A 1 119 ? 251.502 187.132 278.835 1.00 15.17 119 GLN 1 N 1
ATOM 731 C CA . GLN A 1 119 ? 250.844 186.156 277.955 1.00 15.01 119 GLN 1 CA 1
ATOM 732 C C . GLN A 1 119 ? 249.893 186.792 276.939 1.00 14.59 119 GLN 1 C 1
ATOM 733 O O . GLN A 1 119 ? 250.036 186.567 275.737 1.00 14.95 119 GLN 1 O 1
ATOM 739 N N . LEU A 1 120 ? 248.925 187.580 277.400 1.00 14.51 120 LEU 1 N 1
ATOM 740 C CA . LEU A 1 120 ? 248.026 188.262 276.464 1.00 14.73 120 LEU 1 CA 1
ATOM 741 C C . LEU A 1 120 ? 248.816 189.242 275.600 1.00 14.27 120 LEU 1 C 1
ATOM 742 O O . LEU A 1 120 ? 248.607 189.321 274.388 1.00 14.30 120 LEU 1 O 1
ATOM 747 N N . ARG A 1 121 ? 249.731 189.978 276.226 1.00 14.05 121 ARG 1 N 1
ATOM 748 C CA . ARG A 1 121 ? 250.566 190.928 275.503 1.00 14.05 121 ARG 1 CA 1
ATOM 749 C C . ARG A 1 121 ? 251.240 190.281 274.291 1.00 13.80 121 ARG 1 C 1
ATOM 750 O O . ARG A 1 121 ? 251.194 190.822 273.187 1.00 14.01 121 ARG 1 O 1
ATOM 758 N N . ARG A 1 122 ? 251.868 189.128 274.496 1.00 13.54 122 ARG 1 N 1
ATOM 759 C CA . ARG A 1 122 ? 252.590 188.474 273.406 1.00 13.51 122 ARG 1 CA 1
ATOM 760 C C . ARG A 1 122 ? 251.653 188.085 272.266 1.00 13.77 122 ARG 1 C 1
ATOM 761 O O . ARG A 1 122 ? 252.014 188.204 271.097 1.00 14.02 122 ARG 1 O 1
ATOM 769 N N . LYS A 1 123 ? 250.452 187.630 272.608 1.00 13.66 123 LYS 1 N 1
ATOM 770 C CA . LYS A 1 123 ? 249.466 187.260 271.594 1.00 14.01 123 LYS 1 CA 1
ATOM 771 C C . LYS A 1 123 ? 249.011 188.472 270.780 1.00 14.03 123 LYS 1 C 1
ATOM 772 O O . LYS A 1 123 ? 248.967 188.417 269.551 1.00 14.17 123 LYS 1 O 1
ATOM 778 N N . LEU A 1 124 ? 248.688 189.568 271.463 1.00 13.97 124 LEU 1 N 1
ATOM 779 C CA . LEU A 1 124 ? 248.320 190.810 270.779 1.00 14.67 124 LEU 1 CA 1
ATOM 780 C C . LEU A 1 124 ? 249.436 191.288 269.852 1.00 14.14 124 LEU 1 C 1
ATOM 781 O O . LEU A 1 124 ? 249.173 191.783 268.752 1.00 14.41 124 LEU 1 O 1
ATOM 786 N N . GLU A 1 125 ? 250.679 191.117 270.295 1.00 13.95 125 GLU 1 N 1
ATOM 787 C CA . GLU A 1 125 ? 251.837 191.623 269.561 1.00 14.39 125 GLU 1 CA 1
ATOM 788 C C . GLU A 1 125 ? 252.265 190.771 268.358 1.00 14.53 125 GLU 1 C 1
ATOM 789 O O . GLU A 1 125 ? 253.257 191.087 267.707 1.00 14.98 125 GLU 1 O 1
ATOM 795 N N . PHE A 1 126 ? 251.504 189.724 268.033 1.00 14.09 126 PHE 1 N 1
ATOM 796 C CA . PHE A 1 126 ? 251.559 189.147 266.685 1.00 14.39 126 PHE 1 CA 1
ATOM 797 C C . PHE A 1 126 ? 251.083 190.164 265.640 1.00 14.27 126 PHE 1 C 1
ATOM 798 O O . PHE A 1 126 ? 251.258 189.940 264.445 1.00 14.24 126 PHE 1 O 1
ATOM 806 N N . PHE A 1 127 ? 250.452 191.253 266.084 1.00 13.80 127 PHE 1 N 1
ATOM 807 C CA . PHE A 1 127 ? 249.876 192.243 265.181 1.00 14.03 127 PHE 1 CA 1
ATOM 808 C C . PHE A 1 127 ? 250.313 193.658 265.522 1.00 14.10 127 PHE 1 C 1
ATOM 809 O O . PHE A 1 127 ? 250.619 193.975 266.672 1.00 14.69 127 PHE 1 O 1
ATOM 817 N N . THR A 1 128 ? 250.343 194.504 264.500 1.00 13.69 128 THR 1 N 1
ATOM 818 C CA . THR A 1 128 ? 250.727 195.899 264.661 1.00 13.74 128 THR 1 CA 1
ATOM 819 C C . THR A 1 128 ? 249.550 196.748 265.136 1.00 13.84 128 THR 1 C 1
ATOM 820 O O . THR A 1 128 ? 249.724 197.634 265.978 1.00 14.10 128 THR 1 O 1
ATOM 824 N N . TYR A 1 129 ? 248.368 196.482 264.581 1.00 13.77 129 TYR 1 N 1
ATOM 825 C CA . TYR A 1 129 ? 247.158 197.236 264.896 1.00 14.06 129 TYR 1 CA 1
ATOM 826 C C . TYR A 1 129 ? 246.016 196.285 265.208 1.00 14.62 129 TYR 1 C 1
ATOM 827 O O . TYR A 1 129 ? 245.960 195.172 264.679 1.00 14.46 129 TYR 1 O 1
ATOM 836 N N . SER A 1 130 ? 245.095 196.737 266.051 1.00 15.07 130 SER 1 N 1
ATOM 837 C CA . SER A 1 130 ? 243.921 195.944 266.390 1.00 15.70 130 SER 1 CA 1
ATOM 838 C C . SER A 1 130 ? 242.727 196.827 266.679 1.00 16.08 130 SER 1 C 1
ATOM 839 O O . SER A 1 130 ? 242.856 198.016 266.965 1.00 16.78 130 SER 1 O 1
ATOM 842 N N . ARG A 1 131 ? 241.558 196.214 266.624 1.00 15.24 131 ARG 1 N 1
ATOM 843 C CA . ARG A 1 131 ? 240.328 196.884 266.960 1.00 15.71 131 ARG 1 CA 1
ATOM 844 C C . ARG A 1 131 ? 239.438 195.841 267.610 1.00 15.52 131 ARG 1 C 1
ATOM 845 O O . ARG A 1 131 ? 239.201 194.784 267.030 1.00 15.93 131 ARG 1 O 1
ATOM 853 N N . PHE A 1 132 ? 238.982 196.117 268.826 1.00 14.70 132 PHE 1 N 1
ATOM 854 C CA . PHE A 1 132 ? 238.150 195.169 269.556 1.00 15.16 132 PHE 1 CA 1
ATOM 855 C C . PHE A 1 132 ? 237.401 195.852 270.684 1.00 14.98 132 PHE 1 C 1
ATOM 856 O O . PHE A 1 132 ? 237.798 196.921 271.146 1.00 15.06 132 PHE 1 O 1
ATOM 864 N N . ASP A 1 133 ? 236.302 195.229 271.093 1.00 14.99 133 ASP 1 N 1
ATOM 865 C CA . ASP A 1 133 ? 235.651 195.545 272.353 1.00 15.49 133 ASP 1 CA 1
ATOM 866 C C . ASP A 1 133 ? 236.333 194.692 273.415 1.00 15.99 133 ASP 1 C 1
ATOM 867 O O . ASP A 1 13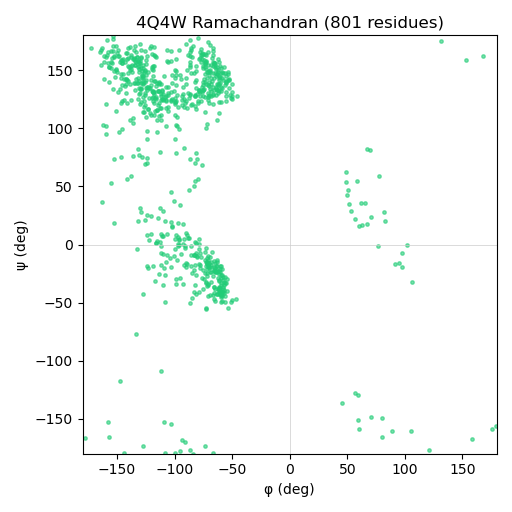3 ? 237.060 193.749 273.096 1.00 16.81 133 ASP 1 O 1
ATOM 872 N N . LEU A 1 134 ? 236.110 195.021 274.679 1.00 16.43 134 LEU 1 N 1
ATOM 873 C CA . LEU A 1 134 ? 236.822 194.366 275.762 1.00 17.51 134 LEU 1 CA 1
ATOM 874 C C . LEU A 1 134 ? 235.839 193.889 276.815 1.00 17.95 134 LEU 1 C 1
ATOM 875 O O . LEU A 1 134 ? 234.966 194.644 277.236 1.00 20.06 134 LEU 1 O 1
ATOM 880 N N . GLU A 1 135 ? 235.965 192.630 277.219 1.00 15.44 135 GLU 1 N 1
ATOM 881 C CA . GLU A 1 135 ? 235.281 192.143 278.402 1.00 15.60 135 GLU 1 CA 1
ATOM 882 C C . GLU A 1 135 ? 236.275 192.166 279.550 1.00 15.38 135 GLU 1 C 1
ATOM 883 O O . GLU A 1 135 ? 237.347 191.561 279.455 1.00 15.49 135 GLU 1 O 1
ATOM 889 N N . MET A 1 136 ? 235.915 192.876 280.618 1.00 15.11 136 MET 1 N 1
ATOM 890 C CA A MET A 1 136 ? 236.745 192.900 281.808 0.60 15.75 136 MET 1 CA 1
ATOM 891 C CA B MET A 1 136 ? 236.710 192.976 281.843 0.40 15.62 136 MET 1 CA 1
ATOM 892 C C . MET A 1 136 ? 236.049 192.143 282.932 1.00 15.42 136 MET 1 C 1
ATOM 893 O O . MET A 1 136 ? 234.869 192.343 283.200 1.00 15.80 136 MET 1 O 1
ATOM 902 N N . THR A 1 137 ? 236.797 191.238 283.558 1.00 14.13 137 THR 1 N 1
ATOM 903 C CA . THR A 1 137 ? 236.299 190.434 284.674 1.00 14.11 137 THR 1 CA 1
ATOM 904 C C . THR A 1 137 ? 237.295 190.584 285.822 1.00 14.09 137 THR 1 C 1
ATOM 905 O O . THR A 1 137 ? 238.479 190.827 285.585 1.00 14.45 137 THR 1 O 1
ATOM 909 N N . PHE A 1 138 ? 236.819 190.459 287.058 1.00 14.12 138 PHE 1 N 1
ATOM 910 C CA . PHE A 1 138 ? 237.679 190.626 288.233 1.00 14.42 138 PHE 1 CA 1
ATOM 911 C C . PHE A 1 138 ? 237.504 189.468 289.199 1.00 14.63 138 PHE 1 C 1
ATOM 912 O O . PHE A 1 138 ? 236.392 188.995 289.402 1.00 15.44 138 PHE 1 O 1
ATOM 920 N N . VAL A 1 139 ? 238.608 189.016 289.788 1.00 14.15 139 VAL 1 N 1
ATOM 921 C CA . VAL A 1 139 ? 238.569 188.010 290.846 1.00 14.53 139 VAL 1 CA 1
ATOM 922 C C . VAL A 1 139 ? 239.150 188.652 292.099 1.00 14.62 139 VAL 1 C 1
ATOM 923 O O . VAL A 1 139 ? 240.295 189.117 292.095 1.00 14.85 139 VAL 1 O 1
ATOM 927 N N . ILE A 1 140 ? 238.341 188.673 293.155 1.00 14.62 140 ILE 1 N 1
ATOM 928 C CA A ILE A 1 140 ? 238.665 189.366 294.401 0.50 15.02 140 ILE 1 CA 1
ATOM 929 C CA B ILE A 1 140 ? 238.702 189.356 294.386 0.50 15.04 140 ILE 1 CA 1
ATOM 930 C C . ILE A 1 140 ? 238.790 188.352 295.535 1.00 14.89 140 ILE 1 C 1
ATOM 931 O O . ILE A 1 140 ? 237.866 187.571 295.772 1.00 15.00 140 ILE 1 O 1
ATOM 940 N N . THR A 1 141 ? 239.927 188.376 296.231 1.00 14.62 141 THR 1 N 1
ATOM 941 C CA . THR A 1 141 ? 240.212 187.448 297.324 1.00 14.90 141 THR 1 CA 1
ATOM 942 C C . THR A 1 141 ? 240.717 188.205 298.548 1.00 14.90 141 THR 1 C 1
ATOM 943 O O . THR A 1 141 ? 241.317 189.273 298.419 1.00 15.45 141 THR 1 O 1
ATOM 947 N N . GLU A 1 142 ? 240.476 187.627 299.724 1.00 14.67 142 GLU 1 N 1
ATOM 948 C CA . GLU A 1 142 ? 240.882 188.210 301.003 1.00 15.13 142 GLU 1 CA 1
ATOM 949 C C . GLU A 1 142 ? 241.587 187.203 301.893 1.00 15.75 142 GLU 1 C 1
ATOM 950 O O . GLU A 1 142 ? 241.395 185.992 301.767 1.00 15.50 142 GLU 1 O 1
ATOM 956 N N . ARG A 1 143 ? 242.369 187.731 302.828 1.00 16.10 143 ARG 1 N 1
ATOM 957 C CA . ARG A 1 143 ? 242.816 186.959 303.982 1.00 16.86 143 ARG 1 CA 1
ATOM 958 C C . ARG A 1 143 ? 242.927 187.861 305.204 1.00 16.55 143 ARG 1 C 1
ATOM 959 O O . ARG A 1 143 ? 243.067 189.082 305.079 1.00 16.21 143 ARG 1 O 1
ATOM 967 N N . TYR A 1 144 ? 242.833 187.251 306.382 1.00 16.54 144 TYR 1 N 1
ATOM 968 C CA . TYR A 1 144 ? 243.123 187.946 307.632 1.00 17.49 144 TYR 1 CA 1
ATOM 969 C C . TYR A 1 144 ? 244.617 188.211 307.730 1.00 18.37 144 TYR 1 C 1
ATOM 970 O O . TYR A 1 144 ? 245.427 187.334 307.433 1.00 18.50 144 TYR 1 O 1
ATOM 979 N N . TYR A 1 145 ? 244.966 189.419 308.162 1.00 19.94 145 TYR 1 N 1
ATOM 980 C CA . TYR A 1 145 ? 246.353 189.796 308.428 1.00 23.03 145 TYR 1 CA 1
ATOM 981 C C . TYR A 1 145 ? 246.881 189.108 309.696 1.00 23.49 145 TYR 1 C 1
ATOM 982 O O . TYR A 1 145 ? 248.057 188.746 309.752 1.00 27.84 145 TYR 1 O 1
ATOM 991 N N . ALA A 1 146 ? 246.009 188.933 310.693 1.00 26.01 146 ALA 1 N 1
ATOM 992 C CA . ALA A 1 146 ? 246.355 188.296 311.980 1.00 28.36 146 ALA 1 CA 1
ATOM 993 C C . ALA A 1 146 ? 245.123 187.658 312.642 1.00 28.89 146 ALA 1 C 1
ATOM 994 O O . ALA A 1 146 ? 243.998 187.884 312.203 1.00 32.05 146 ALA 1 O 1
ATOM 996 N N . SER A 1 147 ? 245.326 186.882 313.712 1.00 35.27 147 SER 1 N 1
ATOM 997 C CA . SER A 1 147 ? 244.219 186.132 314.342 1.00 36.34 147 SER 1 CA 1
ATOM 998 C C . SER A 1 147 ? 243.858 186.555 315.772 1.00 39.88 147 SER 1 C 1
ATOM 999 O O . SER A 1 147 ? 242.980 185.948 316.391 1.00 42.92 147 SER 1 O 1
ATOM 1002 N N . ASN A 1 148 ? 244.513 187.591 316.291 1.00 43.20 148 ASN 1 N 1
ATOM 1003 C CA . ASN A 1 148 ? 244.283 188.034 317.675 1.00 46.08 148 ASN 1 CA 1
ATOM 1004 C C . ASN A 1 148 ? 243.531 189.368 317.763 1.00 46.03 148 ASN 1 C 1
ATOM 1005 O O . ASN A 1 148 ? 243.562 190.038 318.799 1.00 45.59 148 ASN 1 O 1
ATOM 1010 N N . THR A 1 149 ? 242.837 189.728 316.683 1.00 43.61 149 THR 1 N 1
ATOM 1011 C CA . THR A 1 149 ? 242.173 191.027 316.566 1.00 42.82 149 THR 1 CA 1
ATOM 1012 C C . THR A 1 149 ? 240.713 190.884 316.134 1.00 40.74 149 THR 1 C 1
ATOM 1013 O O . THR A 1 149 ? 240.174 191.759 315.460 1.00 40.41 149 THR 1 O 1
ATOM 1017 N N . GLY A 1 150 ? 240.073 189.786 316.528 1.00 41.29 150 GLY 1 N 1
ATOM 1018 C CA . GLY A 1 150 ? 238.664 189.566 316.224 1.00 39.71 150 GLY 1 CA 1
ATOM 1019 C C . GLY A 1 150 ? 238.415 189.286 314.756 1.00 39.59 150 GLY 1 C 1
ATOM 1020 O O . GLY A 1 150 ? 239.266 188.717 314.072 1.00 39.32 150 GLY 1 O 1
ATOM 1021 N N . HIS A 1 151 ? 237.245 189.698 314.270 1.00 36.64 151 HIS 1 N 1
ATOM 1022 C CA . HIS A 1 151 ? 236.820 189.377 312.912 1.00 32.61 151 HIS 1 CA 1
ATOM 1023 C C . HIS A 1 151 ? 236.399 190.627 312.122 1.00 25.25 151 HIS 1 C 1
ATOM 1024 O O . HIS A 1 151 ? 236.604 191.757 312.563 1.00 22.27 151 HIS 1 O 1
ATOM 1031 N N . ALA A 1 152 ? 235.866 190.415 310.926 1.00 22.33 152 ALA 1 N 1
ATOM 1032 C CA . ALA A 1 152 ? 235.550 191.511 310.024 1.00 19.77 152 ALA 1 CA 1
ATOM 1033 C C . ALA A 1 152 ? 234.269 191.192 309.278 1.00 18.72 152 ALA 1 C 1
ATOM 1034 O O . ALA A 1 152 ? 234.080 190.069 308.812 1.00 19.80 152 ALA 1 O 1
ATOM 1036 N N . ARG A 1 153 ? 233.392 192.184 309.158 1.00 16.94 153 ARG 1 N 1
ATOM 1037 C CA . ARG A 1 153 ? 232.132 191.998 308.444 1.00 16.67 153 ARG 1 CA 1
ATOM 1038 C C . ARG A 1 153 ? 232.406 191.922 306.948 1.00 16.46 153 ARG 1 C 1
ATOM 1039 O O . ARG A 1 153 ? 233.445 192.388 306.474 1.00 17.65 153 ARG 1 O 1
ATOM 1047 N N . ASN A 1 154 ? 231.479 191.325 306.207 1.00 15.50 154 ASN 1 N 1
ATOM 1048 C CA . ASN A 1 154 ? 231.681 191.125 304.777 1.00 15.62 154 ASN 1 CA 1
ATOM 1049 C C . ASN A 1 154 ? 231.880 192.459 304.063 1.00 15.44 154 ASN 1 C 1
ATOM 1050 O O . ASN A 1 154 ? 231.159 193.427 304.319 1.00 15.93 154 ASN 1 O 1
ATOM 1055 N N . GLN A 1 155 ? 232.862 192.498 303.169 1.00 14.52 155 GLN 1 N 1
ATOM 1056 C CA 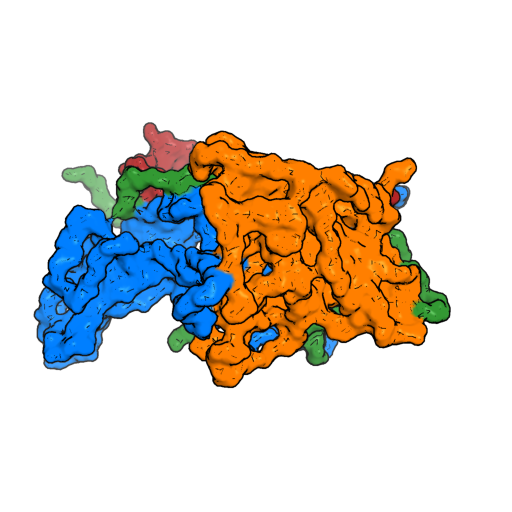. GLN A 1 155 ? 233.295 193.749 302.563 1.00 14.63 155 GLN 1 CA 1
ATOM 1057 C C . GLN A 1 155 ? 232.710 193.979 301.174 1.00 14.64 155 GLN 1 C 1
ATOM 1058 O O . GLN A 1 155 ? 232.526 193.039 300.390 1.00 15.03 155 GLN 1 O 1
ATOM 1064 N N . VAL A 1 156 ? 232.411 195.245 300.901 1.00 14.46 156 VAL 1 N 1
ATOM 1065 C CA . VAL A 1 156 ? 232.003 195.707 299.585 1.00 14.74 156 VAL 1 CA 1
ATOM 1066 C C . VAL A 1 156 ? 233.163 196.504 298.993 1.00 14.71 156 VAL 1 C 1
ATOM 1067 O O . VAL A 1 156 ? 233.786 197.320 299.682 1.00 15.03 156 VAL 1 O 1
ATOM 1071 N N . TYR A 1 157 ? 233.444 196.245 297.720 1.00 14.01 157 TYR 1 N 1
ATOM 1072 C CA . TYR A 1 157 ? 234.523 196.893 296.985 1.00 14.32 157 TYR 1 CA 1
ATOM 1073 C C . TYR A 1 157 ? 233.940 197.850 295.970 1.00 14.67 157 TYR 1 C 1
ATOM 1074 O O . TYR A 1 157 ? 232.884 197.580 295.402 1.00 15.28 157 TYR 1 O 1
ATOM 1083 N N . GLN A 1 158 ? 234.627 198.963 295.741 1.00 13.97 158 GLN 1 N 1
ATOM 1084 C CA . GLN A 1 158 ? 234.300 199.848 294.633 1.00 14.33 158 GLN 1 CA 1
ATOM 1085 C C . GLN A 1 158 ? 235.472 199.862 293.671 1.00 14.60 158 GLN 1 C 1
ATOM 1086 O O . GLN A 1 158 ? 236.606 200.134 294.070 1.00 14.95 158 GLN 1 O 1
ATOM 1092 N N . LEU A 1 159 ? 235.188 199.551 292.410 1.00 14.59 159 LEU 1 N 1
ATOM 1093 C CA . LEU A 1 159 ? 236.168 199.639 291.338 1.00 15.06 159 LEU 1 CA 1
ATOM 1094 C C . LEU A 1 159 ? 235.695 200.745 290.408 1.00 15.18 159 LEU 1 C 1
ATOM 1095 O O . LEU A 1 159 ? 234.669 200.604 289.741 1.00 15.76 159 LEU 1 O 1
ATOM 1100 N N . MET A 1 160 ? 236.429 201.855 290.394 1.00 14.70 160 MET 1 N 1
ATOM 1101 C CA . MET A 1 160 ? 236.042 203.042 289.637 1.00 14.88 160 MET 1 CA 1
ATOM 1102 C C . MET A 1 160 ? 236.984 203.258 288.462 1.00 15.45 160 MET 1 C 1
ATOM 1103 O O . MET A 1 160 ? 238.204 203.323 288.642 1.00 15.73 160 MET 1 O 1
ATOM 1108 N N . TYR A 1 161 ? 236.414 203.352 287.262 1.00 15.39 161 TYR 1 N 1
ATOM 1109 C CA A TYR A 1 161 ? 237.187 203.700 286.076 0.50 16.30 161 TYR 1 CA 1
ATOM 1110 C CA B TYR A 1 161 ? 237.172 203.700 286.063 0.50 16.25 161 TYR 1 CA 1
ATOM 1111 C C . TYR A 1 161 ? 237.274 205.217 285.974 1.00 16.10 161 TYR 1 C 1
ATOM 1112 O O . TYR A 1 161 ? 236.253 205.900 285.869 1.00 16.52 161 TYR 1 O 1
ATOM 1129 N N . ILE A 1 162 ? 238.499 205.733 286.010 1.00 15.34 162 ILE 1 N 1
ATOM 1130 C CA . ILE A 1 162 ? 238.756 207.166 285.948 1.00 15.41 162 ILE 1 CA 1
ATOM 1131 C C . ILE A 1 162 ? 239.344 207.493 284.576 1.00 15.53 162 ILE 1 C 1
ATOM 1132 O O . ILE A 1 162 ? 240.527 207.243 284.332 1.00 15.71 162 ILE 1 O 1
ATOM 1137 N N . PRO A 1 163 ? 238.520 208.040 283.663 1.00 15.38 163 PRO 1 N 1
ATOM 1138 C CA . PRO A 1 163 ? 239.081 208.412 282.365 1.00 15.78 163 PRO 1 CA 1
ATOM 1139 C C . PRO A 1 163 ? 240.094 209.550 282.498 1.00 16.18 163 PRO 1 C 1
ATOM 1140 O O . PRO A 1 163 ? 240.035 210.311 283.468 1.00 16.12 163 PRO 1 O 1
ATOM 1144 N N . PRO A 1 164 ? 241.028 209.664 281.538 1.00 16.50 164 PRO 1 N 1
ATOM 1145 C CA . PRO A 1 164 ? 242.024 210.734 281.598 1.00 17.08 164 PRO 1 CA 1
ATOM 1146 C C . PRO A 1 164 ? 241.390 212.108 281.821 1.00 16.92 164 PRO 1 C 1
ATOM 1147 O O . PRO A 1 164 ? 240.462 212.485 281.100 1.00 17.36 164 PRO 1 O 1
ATOM 1151 N N . GLY A 1 165 ? 241.874 212.826 282.832 1.00 16.33 165 GLY 1 N 1
ATOM 1152 C CA . GLY A 1 165 ? 241.355 214.149 283.172 1.00 16.31 165 GLY 1 CA 1
ATOM 1153 C C . GLY A 1 165 ? 240.501 214.179 284.426 1.00 16.07 165 GLY 1 C 1
ATOM 1154 O O . GLY A 1 165 ? 240.478 215.185 285.137 1.00 16.68 165 GLY 1 O 1
ATOM 1155 N N . ALA A 1 166 ? 239.785 213.093 284.705 1.00 15.66 166 ALA 1 N 1
ATOM 1156 C CA . ALA A 1 166 ? 238.934 213.045 285.890 1.00 15.86 166 ALA 1 CA 1
ATOM 1157 C C . ALA A 1 166 ? 239.809 213.003 287.146 1.00 16.12 166 ALA 1 C 1
ATOM 1158 O O . ALA A 1 166 ? 240.923 212.473 287.111 1.00 16.68 166 ALA 1 O 1
ATOM 1160 N N . PRO A 1 167 ? 239.322 213.588 288.252 1.00 16.28 167 PRO 1 N 1
ATOM 1161 C CA . PRO A 1 167 ? 240.154 213.677 289.456 1.00 16.84 167 PRO 1 CA 1
ATOM 1162 C C . PRO A 1 167 ? 240.458 212.313 290.076 1.00 17.56 167 PRO 1 C 1
ATOM 1163 O O . PRO A 1 167 ? 239.571 211.469 290.195 1.00 17.43 167 PRO 1 O 1
ATOM 1167 N N . ARG A 1 168 ? 241.712 212.099 290.454 1.00 18.79 168 ARG 1 N 1
ATOM 1168 C CA . ARG A 1 168 ? 242.109 210.837 291.062 1.00 19.80 168 ARG 1 CA 1
ATOM 1169 C C . ARG A 1 168 ? 242.051 210.949 292.582 1.00 19.14 168 ARG 1 C 1
ATOM 1170 O O . ARG A 1 168 ? 242.366 211.999 293.142 1.00 19.88 168 ARG 1 O 1
ATOM 1178 N N . PRO A 1 169 ? 241.630 209.869 293.259 1.00 18.65 169 PRO 1 N 1
ATOM 1179 C CA . PRO A 1 169 ? 241.525 209.926 294.716 1.00 18.74 169 PRO 1 CA 1
ATOM 1180 C C . PRO A 1 169 ? 242.882 210.081 295.394 1.00 19.42 169 PRO 1 C 1
ATOM 1181 O O . PRO A 1 169 ? 243.875 209.527 294.920 1.00 20.13 169 PRO 1 O 1
ATOM 1185 N N . THR A 1 170 ? 242.915 210.849 296.480 1.00 20.15 170 THR 1 N 1
ATOM 1186 C CA . THR A 1 170 ? 244.090 210.912 297.352 1.00 21.41 170 THR 1 CA 1
ATOM 1187 C C . THR A 1 170 ? 243.831 210.245 298.705 1.00 20.97 170 THR 1 C 1
ATOM 1188 O O . THR A 1 170 ? 244.755 210.079 299.501 1.00 21.78 170 THR 1 O 1
ATOM 1192 N N . ALA A 1 171 ? 242.577 209.874 298.962 1.00 19.21 171 ALA 1 N 1
ATOM 1193 C CA . ALA A 1 171 ? 242.209 209.108 300.147 1.00 18.40 171 ALA 1 CA 1
ATOM 1194 C C . ALA A 1 171 ? 241.069 208.168 299.784 1.00 17.84 171 ALA 1 C 1
ATOM 1195 O O . ALA A 1 171 ? 240.317 208.433 298.840 1.00 17.77 171 ALA 1 O 1
ATOM 1197 N N . TRP A 1 172 ? 240.930 207.087 300.547 1.00 17.12 172 TRP 1 N 1
ATOM 1198 C CA . TRP A 1 172 ? 239.925 206.062 300.256 1.00 16.96 172 TRP 1 CA 1
ATOM 1199 C C . TRP A 1 172 ? 238.490 206.574 300.415 1.00 17.10 172 TRP 1 C 1
ATOM 1200 O O . TRP A 1 172 ? 237.561 205.964 299.889 1.00 16.72 172 TRP 1 O 1
ATOM 1211 N N . ASP A 1 173 ? 238.311 207.675 301.147 1.00 17.18 173 ASP 1 N 1
ATOM 1212 C CA . ASP A 1 173 ? 236.981 208.218 301.427 1.00 18.24 173 ASP 1 CA 1
ATOM 1213 C C . ASP A 1 173 ? 236.825 209.677 300.989 1.00 18.27 173 ASP 1 C 1
ATOM 1214 O O . ASP A 1 173 ? 235.986 210.400 301.530 1.00 19.11 173 ASP 1 O 1
ATOM 1219 N N . ASP A 1 174 ? 237.612 210.114 300.008 1.00 17.32 174 ASP 1 N 1
ATOM 1220 C CA . ASP A 1 174 ? 237.456 211.479 299.502 1.00 17.76 174 ASP 1 CA 1
ATOM 1221 C C . ASP A 1 174 ? 236.272 211.579 298.532 1.00 17.64 174 ASP 1 C 1
ATOM 1222 O O . ASP A 1 174 ? 235.595 210.587 298.252 1.00 17.20 174 ASP 1 O 1
ATOM 1227 N N . TYR A 1 175 ? 236.015 212.789 298.046 1.00 16.71 175 TYR 1 N 1
ATOM 1228 C CA . TYR A 1 175 ? 234.822 213.073 297.249 1.00 16.78 175 TYR 1 CA 1
ATOM 1229 C C . TYR A 1 175 ? 234.774 212.352 295.895 1.00 16.42 175 TYR 1 C 1
ATOM 1230 O O . TYR A 1 175 ? 233.695 212.188 295.332 1.00 16.84 175 TYR 1 O 1
ATOM 1239 N N . THR A 1 176 ? 235.924 211.935 295.365 1.00 15.93 176 THR 1 N 1
ATOM 1240 C CA . THR A 1 176 ? 235.962 211.373 294.006 1.00 16.18 176 THR 1 CA 1
ATOM 1241 C C . THR A 1 176 ? 235.134 210.096 293.883 1.00 16.05 176 THR 1 C 1
ATOM 1242 O O . THR A 1 176 ? 234.600 209.798 292.815 1.00 16.10 176 THR 1 O 1
ATOM 1246 N N . TRP A 1 177 ? 235.004 209.356 294.980 1.00 15.40 177 TRP 1 N 1
ATOM 1247 C CA . TRP A 1 177 ? 234.318 208.068 294.948 1.00 15.35 177 TRP 1 CA 1
ATOM 1248 C C . TRP A 1 177 ? 232.802 208.189 294.778 1.00 15.62 177 TRP 1 C 1
ATOM 1249 O O . TRP A 1 177 ? 232.135 207.189 294.512 1.00 15.52 177 TRP 1 O 1
ATOM 1260 N N . GLN A 1 178 ? 232.247 209.395 294.913 1.00 15.79 178 GLN 1 N 1
ATOM 1261 C CA . GLN A 1 178 ? 230.817 209.569 294.658 1.00 16.69 178 GLN 1 CA 1
ATOM 1262 C C . GLN A 1 178 ? 230.485 209.269 293.188 1.00 15.86 178 GLN 1 C 1
ATOM 1263 O O . GLN A 1 178 ? 229.344 208.942 292.869 1.00 16.13 178 GLN 1 O 1
ATOM 1269 N N . SER A 1 179 ? 231.493 209.375 292.316 1.00 15.39 179 SER 1 N 1
ATOM 1270 C CA . SER A 1 179 ? 231.469 208.789 290.971 1.00 15.79 179 SER 1 CA 1
ATOM 1271 C C . SER A 1 179 ? 230.190 209.110 290.192 1.00 15.71 179 SER 1 C 1
ATOM 1272 O O . SER A 1 179 ? 229.527 208.210 289.687 1.00 16.65 179 SER 1 O 1
ATOM 1275 N N . SER A 1 180 ? 229.853 210.393 290.081 1.00 15.19 180 SER 1 N 1
ATOM 1276 C CA . SER A 1 180 ? 228.614 210.788 289.402 1.00 15.22 180 SER 1 CA 1
ATOM 1277 C C . SER A 1 180 ? 228.632 210.475 287.911 1.00 15.42 180 SER 1 C 1
ATOM 1278 O O . SER A 1 180 ? 227.578 210.294 287.303 1.00 15.89 180 SER 1 O 1
ATOM 1281 N N . SER A 1 181 ? 229.824 210.446 287.324 1.00 14.82 181 SER 1 N 1
ATOM 1282 C CA . SER A 1 181 ? 229.963 210.351 285.876 1.00 15.09 181 SER 1 CA 1
ATOM 1283 C C . SER A 1 181 ? 230.887 209.204 285.455 1.00 15.50 181 SER 1 C 1
ATOM 1284 O O . SER A 1 181 ? 230.574 208.471 284.515 1.00 16.76 181 SER 1 O 1
ATOM 1287 N N . ASN A 1 182 ? 232.007 209.037 286.154 1.00 15.30 182 ASN 1 N 1
ATOM 1288 C CA . ASN A 1 182 ? 232.844 207.846 285.997 1.00 15.57 182 ASN 1 CA 1
ATOM 1289 C C . ASN A 1 182 ? 232.025 206.579 286.229 1.00 15.58 182 ASN 1 C 1
ATOM 1290 O O . ASN A 1 182 ? 231.200 206.548 287.144 1.00 16.33 182 ASN 1 O 1
ATOM 1295 N N . PRO A 1 183 ? 232.265 205.518 285.438 1.00 15.42 183 PRO 1 N 1
ATOM 1296 C CA . PRO A 1 183 ? 231.630 204.249 285.795 1.00 15.64 183 PRO 1 CA 1
ATOM 1297 C C . PRO A 1 183 ? 232.313 203.612 287.002 1.00 15.72 183 PRO 1 C 1
ATOM 1298 O O . PRO A 1 183 ? 233.544 203.563 287.055 1.00 16.27 183 PRO 1 O 1
ATOM 1302 N N . SER A 1 184 ? 231.515 203.150 287.960 1.00 14.75 184 SER 1 N 1
ATOM 1303 C CA . SER A 1 184 ? 232.009 202.364 289.086 1.00 14.95 184 SER 1 CA 1
ATOM 1304 C C . SER A 1 184 ? 231.237 201.060 289.153 1.00 15.04 184 SER 1 C 1
ATOM 1305 O O . SER A 1 184 ? 230.062 201.007 288.791 1.00 15.31 184 SER 1 O 1
ATOM 1308 N N . VAL A 1 185 ? 231.892 200.009 289.628 1.00 14.90 185 VAL 1 N 1
ATOM 1309 C CA . VAL A 1 185 ? 231.171 198.798 289.995 1.00 15.53 185 VAL 1 CA 1
ATOM 1310 C C . VAL A 1 185 ? 231.377 198.531 291.482 1.00 15.23 185 VAL 1 C 1
ATOM 1311 O O . VAL A 1 185 ? 232.499 198.599 291.996 1.00 15.14 185 VAL 1 O 1
ATOM 1315 N N . PHE A 1 186 ? 230.266 198.282 292.165 1.00 14.44 186 PHE 1 N 1
ATOM 1316 C CA . PHE A 1 186 ? 230.279 197.888 293.561 1.00 14.54 186 PHE 1 CA 1
ATOM 1317 C C . PHE A 1 186 ? 230.103 196.385 293.620 1.00 14.89 186 PHE 1 C 1
ATOM 1318 O O . PHE A 1 186 ? 229.114 195.842 293.112 1.00 15.27 186 PHE 1 O 1
ATOM 1326 N N . TYR A 1 187 ? 231.093 195.727 294.217 1.00 14.52 187 TYR 1 N 1
ATOM 1327 C CA . TYR A 1 187 ? 231.170 194.281 294.277 1.00 14.55 187 TYR 1 CA 1
ATOM 1328 C C . TYR A 1 187 ? 231.120 193.825 295.732 1.00 14.72 187 TYR 1 C 1
ATOM 1329 O O . TYR A 1 187 ? 231.855 194.341 296.574 1.00 14.86 187 TYR 1 O 1
ATOM 1338 N N . THR A 1 188 ? 230.266 192.846 296.013 1.00 14.35 188 THR 1 N 1
ATOM 1339 C CA . THR A 1 188 ? 230.106 192.312 297.358 1.00 15.21 188 THR 1 CA 1
ATOM 1340 C C . THR A 1 188 ? 230.889 191.006 297.489 1.00 15.05 188 THR 1 C 1
ATOM 1341 O O . THR A 1 188 ? 230.667 190.066 296.726 1.00 15.22 188 THR 1 O 1
ATOM 1345 N N . TYR A 1 189 ? 231.810 190.953 298.450 1.00 14.65 189 TYR 1 N 1
ATOM 1346 C CA . TYR A 1 189 ? 232.697 189.797 298.591 1.00 15.01 189 TYR 1 CA 1
ATOM 1347 C C . TYR A 1 189 ? 231.908 188.495 298.659 1.00 15.36 189 TYR 1 C 1
ATOM 1348 O O . TYR A 1 189 ? 230.901 188.405 299.362 1.00 16.35 189 TYR 1 O 1
ATOM 1357 N N . GLY A 1 190 ? 232.371 187.497 297.910 1.00 15.93 190 GLY 1 N 1
ATOM 1358 C CA . GLY A 1 190 ? 231.712 186.197 297.850 1.00 16.57 190 GLY 1 CA 1
ATOM 1359 C C . GLY A 1 190 ? 230.740 186.045 296.693 1.00 17.00 190 GLY 1 C 1
ATOM 1360 O O . GLY A 1 190 ? 230.339 184.927 296.368 1.00 17.94 190 GLY 1 O 1
ATOM 1361 N N . SER A 1 191 ? 230.347 187.159 296.075 1.00 16.38 191 SER 1 N 1
ATOM 1362 C CA . SER A 1 191 ? 229.468 187.120 294.908 1.00 16.66 191 SER 1 CA 1
ATOM 1363 C C . SER A 1 191 ? 230.256 186.718 293.670 1.00 15.69 191 SER 1 C 1
ATOM 1364 O O . SER A 1 191 ? 231.490 186.694 293.680 1.00 15.45 191 SER 1 O 1
ATOM 1367 N N . ALA A 1 192 ? 229.534 186.414 292.595 1.00 15.88 192 ALA 1 N 1
ATOM 1368 C CA . ALA A 1 192 ? 230.164 186.058 291.329 1.00 15.46 192 ALA 1 CA 1
ATOM 1369 C C . ALA A 1 192 ? 231.164 187.136 290.909 1.00 15.07 192 ALA 1 C 1
ATOM 1370 O O . ALA A 1 192 ? 230.915 188.324 291.109 1.00 14.93 192 ALA 1 O 1
ATOM 1372 N N . PRO A 1 193 ? 232.304 186.729 290.332 1.00 14.84 193 PRO 1 N 1
ATOM 1373 C CA . PRO A 1 193 ? 233.242 187.705 289.789 1.00 14.61 193 PRO 1 CA 1
ATOM 1374 C C . PRO A 1 193 ? 232.530 188.775 288.952 1.00 14.68 193 PRO 1 C 1
ATOM 1375 O O . PRO A 1 193 ? 231.733 188.432 288.071 1.00 15.05 193 PRO 1 O 1
ATOM 1379 N N . PRO A 1 194 ? 232.781 190.065 289.246 1.00 14.19 194 PRO 1 N 1
ATOM 1380 C CA . PRO A 1 194 ? 232.098 191.119 288.498 1.00 14.36 194 PRO 1 CA 1
ATOM 1381 C C . PRO A 1 194 ? 232.654 191.249 287.087 1.00 14.42 194 PRO 1 C 1
ATOM 1382 O O . PRO A 1 194 ? 233.790 190.839 286.822 1.00 14.53 194 PRO 1 O 1
ATOM 1386 N N . ARG A 1 195 ? 231.845 191.802 286.190 1.00 14.14 195 ARG 1 N 1
ATOM 1387 C CA . ARG A 1 195 ? 232.180 191.826 284.777 1.00 14.59 195 ARG 1 CA 1
ATOM 1388 C C . ARG A 1 195 ? 231.449 192.936 284.041 1.00 15.34 195 ARG 1 C 1
ATOM 1389 O O . ARG A 1 195 ? 230.263 193.171 284.269 1.00 15.35 195 ARG 1 O 1
ATOM 1397 N N . MET A 1 196 ? 232.162 193.589 283.130 1.00 15.78 196 MET 1 N 1
ATOM 1398 C CA . MET A 1 196 ? 231.558 194.584 282.255 1.00 17.02 196 MET 1 CA 1
ATOM 1399 C C . MET A 1 196 ? 232.252 194.593 280.903 1.00 16.27 196 MET 1 C 1
ATOM 1400 O O . MET A 1 196 ? 233.407 194.174 280.780 1.00 15.84 196 MET 1 O 1
ATOM 1405 N N . SER A 1 197 ? 231.531 195.081 279.900 1.00 15.10 197 SER 1 N 1
ATOM 1406 C CA . SER A 1 197 ? 232.076 195.265 278.562 1.00 15.39 197 SER 1 CA 1
ATOM 1407 C C . SER A 1 197 ? 232.491 196.717 278.355 1.00 15.91 197 SER 1 C 1
ATOM 1408 O O . SER A 1 197 ? 231.869 197.639 278.888 1.00 16.47 197 SER 1 O 1
ATOM 1411 N N . ILE A 1 198 ? 233.554 196.901 277.578 1.00 15.97 198 ILE 1 N 1
ATOM 1412 C CA . ILE A 1 198 ? 234.063 198.218 277.211 1.00 16.74 198 ILE 1 CA 1
ATOM 1413 C C . ILE A 1 198 ? 234.096 198.259 275.685 1.00 16.03 198 ILE 1 C 1
ATOM 1414 O O . ILE A 1 198 ? 234.585 197.319 275.062 1.00 16.17 198 ILE 1 O 1
ATOM 1419 N N . PRO A 1 199 ? 233.582 199.339 275.069 1.00 15.57 199 PRO 1 N 1
ATOM 1420 C CA . PRO A 1 199 ? 233.693 199.419 273.614 1.00 15.71 199 PRO 1 CA 1
ATOM 1421 C C . PRO A 1 199 ? 235.130 199.633 273.153 1.00 15.46 199 PRO 1 C 1
ATOM 1422 O O . PRO A 1 199 ? 236.025 199.858 273.971 1.00 15.63 199 PRO 1 O 1
ATOM 1426 N N . TYR A 1 200 ? 235.339 199.554 271.846 1.00 14.68 200 TYR 1 N 1
ATOM 1427 C CA . TYR A 1 200 ? 236.566 200.052 271.247 1.00 14.59 200 TYR 1 CA 1
ATOM 1428 C C . TYR A 1 200 ? 236.640 201.564 271.533 1.00 14.56 200 TYR 1 C 1
ATOM 1429 O O . TYR A 1 200 ? 235.823 202.326 271.018 1.00 14.88 200 TYR 1 O 1
ATOM 1438 N N . VAL A 1 201 ? 237.607 201.986 272.351 1.00 14.86 201 VAL 1 N 1
ATOM 1439 C CA . VAL A 1 201 ? 237.673 203.385 272.822 1.00 15.66 201 VAL 1 CA 1
ATOM 1440 C C . VAL A 1 201 ? 238.831 204.195 272.232 1.00 15.84 201 VAL 1 C 1
ATOM 1441 O O . VAL A 1 201 ? 239.059 205.338 272.636 1.00 16.10 201 VAL 1 O 1
ATOM 1445 N N . GLY A 1 202 ? 239.552 203.620 271.272 1.00 14.97 202 GLY 1 N 1
ATOM 1446 C CA . GLY A 1 202 ? 240.704 204.294 270.690 1.00 15.05 202 GLY 1 CA 1
ATOM 1447 C C . GLY A 1 202 ? 240.345 205.607 270.017 1.00 14.53 202 GLY 1 C 1
ATOM 1448 O O . GLY A 1 202 ? 239.273 205.737 269.422 1.00 14.67 202 GLY 1 O 1
ATOM 1449 N N . ILE A 1 203 ? 241.247 206.582 270.118 1.00 14.34 203 ILE 1 N 1
ATOM 1450 C CA . ILE A 1 203 ? 241.068 207.880 269.451 1.00 14.35 203 ILE 1 CA 1
ATOM 1451 C C . ILE A 1 203 ? 241.574 207.865 268.007 1.00 14.40 203 ILE 1 C 1
ATOM 1452 O O . ILE A 1 203 ? 241.356 208.823 267.260 1.00 14.81 203 ILE 1 O 1
ATOM 1457 N N . ALA A 1 204 ? 242.258 206.786 267.630 1.00 14.26 204 ALA 1 N 1
ATOM 1458 C CA . ALA A 1 204 ? 242.561 206.498 266.234 1.00 14.20 204 ALA 1 CA 1
ATOM 1459 C C . ALA A 1 204 ? 241.563 205.458 265.722 1.00 14.39 204 ALA 1 C 1
ATOM 1460 O O . ALA A 1 204 ? 240.677 205.015 266.459 1.00 14.53 204 ALA 1 O 1
ATOM 1462 N N . ASN A 1 205 ? 241.697 205.070 264.459 1.00 14.11 205 ASN 1 N 1
ATOM 1463 C CA . ASN A 1 205 ? 240.754 204.132 263.848 1.00 14.33 205 ASN 1 CA 1
ATOM 1464 C C . ASN A 1 205 ? 241.052 202.677 264.208 1.00 14.31 205 ASN 1 C 1
ATOM 1465 O O . ASN A 1 205 ? 240.244 201.789 263.937 1.00 14.78 205 ASN 1 O 1
ATOM 1470 N N . ALA A 1 206 ? 242.216 202.453 264.814 1.00 14.02 206 ALA 1 N 1
ATOM 1471 C CA . ALA A 1 206 ? 242.572 201.180 265.436 1.00 14.22 206 ALA 1 CA 1
ATOM 1472 C C . ALA A 1 206 ? 243.505 201.474 266.605 1.00 14.35 206 ALA 1 C 1
ATOM 1473 O O . ALA A 1 206 ? 244.068 202.570 266.692 1.00 14.67 206 ALA 1 O 1
ATOM 1475 N N . TYR A 1 207 ? 243.649 200.511 267.511 1.00 14.25 207 TYR 1 N 1
ATOM 1476 C CA . TYR A 1 207 ? 244.708 200.562 268.513 1.00 14.54 207 TYR 1 CA 1
ATOM 1477 C C . TYR A 1 207 ? 246.037 200.284 267.826 1.00 14.92 207 TYR 1 C 1
ATOM 1478 O O . TYR A 1 207 ? 246.103 199.458 266.914 1.00 15.33 207 TYR 1 O 1
ATOM 1487 N N . SER A 1 208 ? 247.088 200.965 268.271 1.00 15.34 208 SER 1 N 1
ATOM 1488 C CA . SER A 1 208 ? 248.449 200.657 267.846 1.00 15.79 208 SER 1 CA 1
ATOM 1489 C C . SER A 1 208 ? 249.149 199.868 268.945 1.00 16.30 208 SER 1 C 1
ATOM 1490 O O . SER A 1 208 ? 249.198 200.309 270.094 1.00 17.79 208 SER 1 O 1
ATOM 1493 N N . HIS A 1 209 ? 249.678 198.698 268.597 1.00 15.37 209 HIS 1 N 1
ATOM 1494 C CA . HIS A 1 209 ? 250.475 197.911 269.537 1.00 15.81 209 HIS 1 CA 1
ATOM 1495 C C . HIS A 1 209 ? 251.933 198.359 269.525 1.00 15.48 209 HIS 1 C 1
ATOM 1496 O O . HIS A 1 209 ? 252.693 198.044 270.441 1.00 16.50 209 HIS 1 O 1
ATOM 1503 N N . PHE A 1 210 ? 252.308 199.067 268.460 1.00 14.86 210 PHE 1 N 1
ATOM 1504 C CA . PHE A 1 210 ? 253.648 199.601 268.261 1.00 15.00 210 PHE 1 CA 1
ATOM 1505 C C . PHE A 1 210 ? 253.495 200.972 267.621 1.00 14.89 210 PHE 1 C 1
ATOM 1506 O O . PHE A 1 210 ? 252.664 201.151 266.729 1.00 15.54 210 PHE 1 O 1
ATOM 1514 N N . TYR A 1 211 ? 254.288 201.936 268.083 1.00 14.46 211 TYR 1 N 1
ATOM 1515 C CA . TYR A 1 211 ? 254.251 203.299 267.556 1.00 14.66 211 TYR 1 CA 1
ATOM 1516 C C . TYR A 1 211 ? 255.680 203.800 267.422 1.00 14.37 211 TYR 1 C 1
ATOM 1517 O O . TYR A 1 211 ? 256.340 204.082 268.423 1.00 14.68 211 TYR 1 O 1
ATOM 1526 N N . ASP A 1 212 ? 256.164 203.888 266.186 1.00 13.84 212 ASP 1 N 1
ATOM 1527 C CA . ASP A 1 212 ? 257.545 204.293 265.938 1.00 14.12 212 ASP 1 CA 1
ATOM 1528 C C . ASP A 1 212 ? 257.643 205.814 265.875 1.00 14.16 212 ASP 1 C 1
ATOM 1529 O O . ASP A 1 212 ? 257.810 206.409 264.806 1.00 14.23 212 ASP 1 O 1
ATOM 1534 N N . GLY A 1 213 ? 257.539 206.448 267.033 1.00 14.46 213 GLY 1 N 1
ATOM 1535 C CA . GLY A 1 213 ? 257.527 207.895 267.067 1.00 15.15 213 GLY 1 CA 1
ATOM 1536 C C . GLY A 1 213 ? 257.453 208.494 268.447 1.00 14.99 213 GLY 1 C 1
ATOM 1537 O O . GLY A 1 213 ? 257.636 207.808 269.458 1.00 14.91 213 GLY 1 O 1
ATOM 1538 N N . PHE A 1 214 ? 257.166 209.792 268.459 1.00 14.92 214 PHE 1 N 1
ATOM 1539 C CA . PHE A 1 214 ? 257.182 210.611 269.662 1.00 15.33 214 PHE 1 CA 1
ATOM 1540 C C . PHE A 1 214 ? 255.877 211.387 269.782 1.00 15.51 214 PHE 1 C 1
ATOM 1541 O O . PHE A 1 214 ? 255.094 211.458 268.831 1.00 16.60 214 PHE 1 O 1
ATOM 1549 N N . ALA A 1 215 ? 255.651 211.971 270.953 1.00 15.76 215 ALA 1 N 1
ATOM 1550 C CA . ALA A 1 215 ? 254.430 212.731 271.220 1.00 16.21 215 ALA 1 CA 1
ATOM 1551 C C . ALA A 1 215 ? 254.520 214.178 270.743 1.00 16.37 215 ALA 1 C 1
ATOM 1552 O O . ALA A 1 215 ? 253.495 214.811 270.499 1.00 16.80 215 ALA 1 O 1
ATOM 1554 N N . ARG A 1 216 ? 255.736 214.707 270.632 1.00 16.37 216 ARG 1 N 1
ATOM 1555 C CA . ARG A 1 216 ? 255.939 216.050 270.091 1.00 17.39 216 ARG 1 CA 1
ATOM 1556 C C . ARG A 1 216 ? 257.252 216.135 269.327 1.00 17.20 216 ARG 1 C 1
ATOM 1557 O O . ARG A 1 216 ? 258.158 215.325 269.532 1.00 17.19 216 ARG 1 O 1
ATOM 1565 N N . VAL A 1 217 ? 257.334 217.122 268.441 1.00 17.37 217 VAL 1 N 1
ATOM 1566 C CA . VAL A 1 217 ? 258.548 217.390 267.686 1.00 17.68 217 VAL 1 CA 1
ATOM 1567 C C . VAL A 1 217 ? 259.411 218.363 268.490 1.00 17.21 217 VAL 1 C 1
ATOM 1568 O O . VAL A 1 217 ? 258.985 219.490 268.749 1.00 17.58 217 VAL 1 O 1
ATOM 1572 N N . PRO A 1 218 ? 260.619 217.935 268.894 1.00 17.05 218 PRO 1 N 1
ATOM 1573 C CA . PRO A 1 218 ? 261.524 218.893 269.523 1.00 17.21 218 PRO 1 CA 1
ATOM 1574 C C . PRO A 1 218 ? 262.112 219.801 268.450 1.00 17.12 218 PRO 1 C 1
ATOM 1575 O O . PRO A 1 218 ? 262.537 219.315 267.404 1.00 17.31 218 PRO 1 O 1
ATOM 1579 N N . LEU A 1 219 ? 262.109 221.106 268.700 1.00 16.96 219 LEU 1 N 1
ATOM 1580 C CA . LEU A 1 219 ? 262.483 222.088 267.689 1.00 17.61 219 LEU 1 CA 1
ATOM 1581 C C . LEU A 1 219 ? 263.849 222.713 267.944 1.00 19.38 219 LEU 1 C 1
ATOM 1582 O O . LEU A 1 219 ? 264.344 222.731 269.074 1.00 19.84 219 LEU 1 O 1
ATOM 1587 N N . LYS A 1 220 ? 264.439 223.232 266.871 1.00 19.73 220 LYS 1 N 1
ATOM 1588 C CA . LYS A 1 220 ? 265.776 223.825 266.898 1.00 23.58 220 LYS 1 CA 1
ATOM 1589 C C . LYS A 1 220 ? 265.910 224.884 267.993 1.00 24.88 220 LYS 1 C 1
ATOM 1590 O O . LYS A 1 220 ? 265.075 225.780 268.105 1.00 24.66 220 LYS 1 O 1
ATOM 1596 N N . ASP A 1 221 ? 266.958 224.745 268.806 1.00 27.43 221 ASP 1 N 1
ATOM 1597 C CA . ASP A 1 221 ? 267.333 225.724 269.838 1.00 31.11 221 ASP 1 CA 1
ATOM 1598 C C . ASP A 1 221 ? 266.303 225.956 270.956 1.00 31.97 221 ASP 1 C 1
ATOM 1599 O O . ASP A 1 221 ? 266.404 226.943 271.688 1.00 34.01 221 ASP 1 O 1
ATOM 1604 N N . GLU A 1 222 ? 265.333 225.056 271.112 1.00 29.13 222 GLU 1 N 1
ATOM 1605 C CA . GLU A 1 222 ? 264.371 225.176 272.208 1.00 29.69 222 GLU 1 CA 1
ATOM 1606 C C . GLU A 1 222 ? 265.055 224.794 273.523 1.00 31.50 222 GLU 1 C 1
ATOM 1607 O O . GLU A 1 222 ? 266.042 224.054 273.523 1.00 32.77 222 GLU 1 O 1
ATOM 1613 N N . THR A 1 223 ? 264.529 225.301 274.635 1.00 36.98 223 THR 1 N 1
ATOM 1614 C CA . THR A 1 223 ? 265.110 225.049 275.958 1.00 39.69 223 THR 1 CA 1
ATOM 1615 C C . THR A 1 223 ? 264.520 223.814 276.656 1.00 39.45 223 THR 1 C 1
ATOM 1616 O O . THR A 1 223 ? 264.968 223.441 277.743 1.00 41.62 223 THR 1 O 1
ATOM 1620 N N . VAL A 1 224 ? 263.532 223.180 276.026 1.00 35.55 224 VAL 1 N 1
ATOM 1621 C CA . VAL A 1 224 ? 262.904 221.971 276.567 1.00 34.13 224 VAL 1 CA 1
ATOM 1622 C C . VAL A 1 224 ? 263.937 220.844 276.673 1.00 33.78 224 VAL 1 C 1
ATOM 1623 O O . VAL A 1 224 ? 264.756 220.663 275.772 1.00 31.43 224 VAL 1 O 1
ATOM 1627 N N . ASP A 1 225 ? 263.897 220.100 277.777 1.00 32.93 225 ASP 1 N 1
ATOM 1628 C CA . ASP A 1 225 ? 264.819 218.982 277.999 1.00 33.21 225 ASP 1 CA 1
ATOM 1629 C C . ASP A 1 225 ? 264.699 217.910 276.915 1.00 31.11 225 ASP 1 C 1
ATOM 1630 O O . ASP A 1 225 ? 263.595 217.478 276.588 1.00 31.11 225 ASP 1 O 1
ATOM 1635 N N . SER A 1 226 ? 265.840 217.485 276.372 1.00 30.33 226 SER 1 N 1
ATOM 1636 C CA . SER A 1 226 ? 265.891 216.380 275.408 1.00 30.05 226 SER 1 CA 1
ATOM 1637 C C . SER A 1 226 ? 266.669 215.167 275.935 1.00 29.83 226 SER 1 C 1
ATOM 1638 O O . SER A 1 226 ? 266.820 214.169 275.224 1.00 29.08 226 SER 1 O 1
ATOM 1641 N N . GLY A 1 227 ? 267.162 215.256 277.171 1.00 28.24 227 GLY 1 N 1
ATOM 1642 C CA . GLY A 1 227 ? 267.976 214.199 277.766 1.00 28.30 227 GLY 1 CA 1
ATOM 1643 C C . GLY A 1 227 ? 267.210 213.130 278.528 1.00 26.67 227 GLY 1 C 1
ATOM 1644 O O . GLY A 1 227 ? 267.746 212.048 278.761 1.00 27.84 227 GLY 1 O 1
ATOM 1645 N N . ASP A 1 228 ? 265.970 213.422 278.923 1.00 26.09 228 ASP 1 N 1
ATOM 1646 C CA . ASP A 1 228 ? 265.177 212.494 279.741 1.00 27.27 228 ASP 1 CA 1
ATOM 1647 C C . ASP A 1 228 ? 263.818 212.174 279.112 1.00 25.88 228 ASP 1 C 1
ATOM 1648 O O . ASP A 1 228 ? 262.896 211.726 279.797 1.00 26.37 228 ASP 1 O 1
ATOM 1653 N N . THR A 1 229 ? 263.705 212.385 277.803 1.00 24.00 229 THR 1 N 1
ATOM 1654 C CA . THR A 1 229 ? 262.471 212.105 277.076 1.00 23.25 229 THR 1 CA 1
ATOM 1655 C C . THR A 1 229 ? 262.431 210.646 276.625 1.00 20.97 229 THR 1 C 1
ATOM 1656 O O . THR A 1 229 ? 263.469 209.993 276.487 1.00 21.29 229 THR 1 O 1
ATOM 1660 N N . TYR A 1 230 ? 261.218 210.151 276.396 1.00 20.06 230 TYR 1 N 1
ATOM 1661 C CA . TYR A 1 230 ? 260.994 208.754 276.038 1.00 19.22 230 TYR 1 CA 1
ATOM 1662 C C . TYR A 1 230 ? 260.584 208.612 274.568 1.00 18.46 230 TYR 1 C 1
ATOM 1663 O O . TYR A 1 230 ? 260.508 209.604 273.837 1.00 18.98 230 TYR 1 O 1
ATOM 1672 N N . TYR A 1 231 ? 260.340 207.373 274.150 1.00 16.41 231 TYR 1 N 1
ATOM 1673 C CA . TYR A 1 231 ? 260.127 207.022 272.749 1.00 16.11 231 TYR 1 CA 1
ATOM 1674 C C . TYR A 1 231 ? 259.040 205.963 272.647 1.00 16.56 231 TYR 1 C 1
ATOM 1675 O O . TYR A 1 231 ? 258.954 205.067 273.485 1.00 17.05 231 TYR 1 O 1
ATOM 1684 N N . GLY A 1 232 ? 258.201 206.080 271.625 1.00 16.47 232 GLY 1 N 1
ATOM 1685 C CA . GLY A 1 232 ? 257.227 205.048 271.319 1.00 17.01 232 GLY 1 CA 1
ATOM 1686 C C . GLY A 1 232 ? 255.900 205.197 272.030 1.00 17.16 232 GLY 1 C 1
ATOM 1687 O O . GLY A 1 232 ? 255.546 206.276 272.518 1.00 17.43 232 GLY 1 O 1
ATOM 1688 N N . LEU A 1 233 ? 255.170 204.089 272.089 1.00 17.35 233 LEU 1 N 1
ATOM 1689 C CA . LEU A 1 233 ? 253.791 204.074 272.563 1.00 19.58 233 LEU 1 CA 1
ATOM 1690 C C . LEU A 1 233 ? 253.622 204.673 273.965 1.00 19.83 233 LEU 1 C 1
ATOM 1691 O O . LEU A 1 233 ? 252.603 205.302 274.253 1.00 20.42 233 LEU 1 O 1
ATOM 1696 N N . VAL A 1 234 ? 254.625 204.510 274.825 1.00 19.80 234 VAL 1 N 1
ATOM 1697 C CA . VAL A 1 234 ? 254.560 205.056 276.185 1.00 21.19 234 VAL 1 CA 1
ATOM 1698 C C . VAL A 1 234 ? 254.392 206.583 276.212 1.00 21.10 234 VAL 1 C 1
ATOM 1699 O O . VAL A 1 234 ? 253.854 207.129 277.178 1.00 22.37 234 VAL 1 O 1
ATOM 1703 N N . THR A 1 235 ? 254.841 207.265 275.159 1.00 20.29 235 THR 1 N 1
ATOM 1704 C CA . THR A 1 235 ? 254.728 208.726 275.086 1.00 20.54 235 THR 1 CA 1
ATOM 1705 C C . THR A 1 235 ? 253.330 209.210 274.683 1.00 20.24 235 THR 1 C 1
ATOM 1706 O O . THR A 1 235 ? 253.015 210.385 274.872 1.00 19.95 235 THR 1 O 1
ATOM 1710 N N . ILE A 1 236 ? 252.501 208.323 274.127 1.00 19.36 236 ILE 1 N 1
ATOM 1711 C CA . ILE A 1 236 ? 251.187 208.723 273.601 1.00 19.87 236 ILE 1 CA 1
ATOM 1712 C C . ILE A 1 236 ? 249.974 207.981 274.183 1.00 20.87 236 ILE 1 C 1
ATOM 1713 O O . ILE A 1 236 ? 248.850 208.465 274.051 1.00 21.06 236 ILE 1 O 1
ATOM 1718 N N . ASN A 1 237 ? 250.184 206.822 274.809 1.00 21.45 237 ASN 1 N 1
ATOM 1719 C CA . ASN A 1 237 ? 249.071 206.006 275.311 1.00 23.03 237 ASN 1 CA 1
ATOM 1720 C C . ASN A 1 237 ? 248.557 206.485 276.663 1.00 22.11 237 ASN 1 C 1
ATOM 1721 O O . ASN A 1 237 ? 249.336 206.874 277.534 1.00 22.49 237 ASN 1 O 1
ATOM 1726 N N . ASP A 1 238 ? 247.238 206.436 276.828 1.00 21.50 238 ASP 1 N 1
ATOM 1727 C CA . ASP A 1 238 ? 246.600 206.732 278.106 1.00 22.13 238 ASP 1 CA 1
ATOM 1728 C C . ASP A 1 238 ? 245.183 206.171 278.084 1.00 21.76 238 ASP 1 C 1
ATOM 1729 O O . ASP A 1 238 ? 244.292 206.756 277.467 1.00 23.23 238 ASP 1 O 1
ATOM 1734 N N . PHE A 1 239 ? 244.981 205.034 278.749 1.00 20.14 239 PHE 1 N 1
ATOM 1735 C CA . PHE A 1 239 ? 243.660 204.409 278.825 1.00 20.93 239 PHE 1 CA 1
ATOM 1736 C C . PHE A 1 239 ? 242.993 204.652 280.177 1.00 20.08 239 PHE 1 C 1
ATOM 1737 O O . PHE A 1 239 ? 242.065 203.939 280.552 1.00 22.18 239 PHE 1 O 1
ATOM 1745 N N . GLY A 1 240 ? 243.459 205.666 280.899 1.00 19.04 240 GLY 1 N 1
ATOM 1746 C CA . GLY A 1 240 ? 242.873 206.017 282.181 1.00 18.91 240 GLY 1 CA 1
ATOM 1747 C C . GLY A 1 240 ? 243.358 205.134 283.310 1.00 18.49 240 GLY 1 C 1
ATOM 1748 O O . GLY A 1 240 ? 244.337 204.391 283.172 1.00 18.49 240 GLY 1 O 1
ATOM 1749 N N . THR A 1 241 ? 242.644 205.216 284.426 1.00 17.07 241 THR 1 N 1
ATOM 1750 C CA . THR A 1 241 ? 243.078 204.648 285.690 1.00 17.49 241 THR 1 CA 1
ATOM 1751 C C . THR A 1 241 ? 241.943 203.844 286.310 1.00 16.98 241 THR 1 C 1
ATOM 1752 O O . THR A 1 241 ? 240.788 204.263 286.263 1.00 17.75 241 THR 1 O 1
ATOM 1756 N N . LEU A 1 242 ? 242.270 202.689 286.883 1.00 15.73 242 LEU 1 N 1
ATOM 1757 C CA . LEU A 1 242 ? 241.326 201.960 287.721 1.00 16.13 242 LEU 1 CA 1
ATOM 1758 C C . LEU A 1 242 ? 241.663 202.268 289.171 1.00 16.16 242 LEU 1 C 1
ATOM 1759 O O . LEU A 1 242 ? 242.809 202.100 289.587 1.00 16.53 242 LEU 1 O 1
ATOM 1764 N N . ALA A 1 243 ? 240.669 202.723 289.929 1.00 14.97 243 ALA 1 N 1
ATOM 1765 C CA . ALA A 1 243 ? 240.832 202.987 291.355 1.00 15.47 243 ALA 1 CA 1
ATOM 1766 C C . ALA A 1 243 ? 239.968 202.005 292.136 1.00 15.62 243 ALA 1 C 1
ATOM 1767 O O . ALA A 1 243 ? 238.792 201.821 291.816 1.00 16.39 243 ALA 1 O 1
ATOM 1769 N N . VAL A 1 244 ? 240.550 201.376 293.153 1.00 14.86 244 VAL 1 N 1
ATOM 1770 C CA . VAL A 1 244 ? 239.838 200.379 293.945 1.00 15.31 244 VAL 1 CA 1
ATOM 1771 C C . VAL A 1 244 ? 239.930 200.717 295.425 1.00 15.39 244 VAL 1 C 1
ATOM 1772 O O . VAL A 1 244 ? 240.987 201.117 295.913 1.00 15.74 244 VAL 1 O 1
ATOM 1776 N N . ARG A 1 245 ? 238.812 200.558 296.129 1.00 14.76 245 ARG 1 N 1
ATOM 1777 C CA . ARG A 1 245 ? 238.783 200.678 297.583 1.00 14.83 245 ARG 1 CA 1
ATOM 1778 C C . ARG A 1 245 ? 237.867 199.625 298.179 1.00 14.96 245 ARG 1 C 1
ATOM 1779 O O . ARG A 1 245 ? 237.013 199.068 297.486 1.00 14.87 245 ARG 1 O 1
ATOM 1787 N N . VAL A 1 246 ? 238.054 199.359 299.466 1.00 14.85 246 VAL 1 N 1
ATOM 1788 C CA . VAL A 1 246 ? 237.025 198.719 300.271 1.00 14.96 246 VAL 1 CA 1
ATOM 1789 C C . VAL A 1 246 ? 236.141 199.847 300.803 1.00 14.77 246 VAL 1 C 1
ATOM 1790 O O . VAL A 1 246 ? 236.631 200.809 301.397 1.00 14.72 246 VAL 1 O 1
ATOM 1794 N N . VAL A 1 247 ? 234.840 199.736 300.565 1.00 14.43 247 VAL 1 N 1
ATOM 1795 C CA . VAL A 1 247 ? 233.892 200.781 300.947 1.00 14.69 247 VAL 1 CA 1
ATOM 1796 C C . VAL A 1 247 ? 233.691 200.808 302.466 1.00 14.90 247 VAL 1 C 1
ATOM 1797 O O . VAL A 1 247 ? 233.478 201.876 303.048 1.00 15.31 247 VAL 1 O 1
ATOM 1801 N N . ASN A 1 248 ? 233.776 199.642 303.104 1.00 14.62 248 ASN 1 N 1
ATOM 1802 C CA . ASN A 1 248 ? 233.598 199.544 304.555 1.00 14.83 248 ASN 1 CA 1
ATOM 1803 C C . ASN A 1 248 ? 234.665 200.316 305.316 1.00 15.65 248 ASN 1 C 1
ATOM 1804 O O . ASN A 1 248 ? 235.814 200.391 304.878 1.00 15.51 248 ASN 1 O 1
ATOM 1809 N N . GLU A 1 249 ? 234.273 200.863 306.463 1.00 16.33 249 GLU 1 N 1
ATOM 1810 C CA A GLU A 1 249 ? 235.236 201.383 307.430 0.50 17.01 249 GLU 1 CA 1
ATOM 1811 C CA B GLU A 1 249 ? 235.223 201.382 307.443 0.50 17.29 249 GLU 1 CA 1
ATOM 1812 C C . GLU A 1 249 ? 235.962 200.212 308.093 1.00 16.77 249 GLU 1 C 1
ATOM 1813 O O . GLU A 1 249 ? 235.580 199.048 307.925 1.00 16.01 249 GLU 1 O 1
ATOM 1824 N N . TYR A 1 250 ? 237.016 200.517 308.843 1.00 16.63 250 TYR 1 N 1
ATOM 1825 C CA . TYR A 1 250 ? 237.853 199.468 309.432 1.00 16.92 250 TYR 1 CA 1
ATOM 1826 C C . TYR A 1 250 ? 237.172 198.647 310.528 1.00 16.83 250 TYR 1 C 1
ATOM 1827 O O . TYR A 1 250 ? 236.370 199.164 311.315 1.00 16.47 250 TYR 1 O 1
ATOM 1836 N N . ASN A 1 251 ? 237.502 197.356 310.544 1.00 16.88 251 ASN 1 N 1
ATOM 1837 C CA . ASN A 1 251 ? 237.212 196.462 311.660 1.00 17.92 251 ASN 1 CA 1
ATOM 1838 C C . ASN A 1 251 ? 238.450 196.377 312.537 1.00 18.69 251 ASN 1 C 1
ATOM 1839 O O . ASN A 1 251 ? 239.529 196.793 312.119 1.00 18.17 251 ASN 1 O 1
ATOM 1844 N N . PRO A 1 252 ? 238.315 195.809 313.747 1.00 20.35 252 PRO 1 N 1
ATOM 1845 C CA . PRO A 1 252 ? 239.527 195.553 314.528 1.00 21.21 252 PRO 1 CA 1
ATOM 1846 C C . PRO A 1 252 ? 240.504 194.611 313.806 1.00 20.03 252 PRO 1 C 1
ATOM 1847 O O . PRO A 1 252 ? 241.716 194.773 313.936 1.00 20.85 252 PRO 1 O 1
ATOM 1851 N N . ALA A 1 253 ? 239.976 193.659 313.037 1.00 18.54 253 ALA 1 N 1
ATOM 1852 C CA . ALA A 1 253 ? 240.803 192.753 312.241 1.00 18.53 253 ALA 1 CA 1
ATOM 1853 C C . ALA A 1 253 ? 241.155 193.377 310.895 1.00 18.53 253 ALA 1 C 1
ATOM 1854 O O . ALA A 1 253 ? 240.270 193.713 310.110 1.00 19.17 253 ALA 1 O 1
ATOM 1856 N N . ARG A 1 254 ? 242.452 193.517 310.639 1.00 16.85 254 ARG 1 N 1
ATOM 1857 C CA . ARG A 1 254 ? 242.957 193.993 309.354 1.00 16.81 254 ARG 1 CA 1
ATOM 1858 C C . ARG A 1 254 ? 242.733 192.935 308.273 1.00 16.61 254 ARG 1 C 1
ATOM 1859 O O . ARG A 1 254 ? 243.100 191.773 308.451 1.00 17.10 254 ARG 1 O 1
ATOM 1867 N N . ILE A 1 255 ? 242.120 193.346 307.163 1.00 15.82 255 ILE 1 N 1
ATOM 1868 C CA . ILE A 1 255 ? 241.895 192.463 306.020 1.00 16.01 255 ILE 1 CA 1
ATOM 1869 C C . ILE A 1 255 ? 242.710 192.972 304.839 1.00 15.52 255 ILE 1 C 1
ATOM 1870 O O . ILE A 1 255 ? 242.692 194.166 304.534 1.00 15.80 255 ILE 1 O 1
ATOM 1875 N N . THR A 1 256 ? 243.428 192.057 304.192 1.00 15.77 256 THR 1 N 1
ATOM 1876 C CA A THR A 1 256 ? 244.208 192.375 302.998 0.50 16.52 256 THR 1 CA 1
ATOM 1877 C CA B THR A 1 256 ? 244.209 192.373 303.002 0.50 16.16 256 THR 1 CA 1
ATOM 1878 C C . THR A 1 256 ? 243.577 191.659 301.812 1.00 16.17 256 THR 1 C 1
ATOM 1879 O O . THR A 1 256 ? 243.215 190.486 301.910 1.00 17.00 256 THR 1 O 1
ATOM 1886 N N . SER A 1 257 ? 243.445 192.374 300.697 1.00 15.56 257 SER 1 N 1
ATOM 1887 C CA . SER A 1 257 ? 242.756 191.856 299.520 1.00 15.71 257 SER 1 CA 1
ATOM 1888 C C . SER A 1 257 ? 243.622 191.925 298.277 1.00 15.89 257 SER 1 C 1
ATOM 1889 O O . SER A 1 257 ? 244.465 192.812 298.145 1.00 16.54 257 SER 1 O 1
ATOM 1892 N N . LYS A 1 258 ? 243.391 190.986 297.363 1.00 15.70 258 LYS 1 N 1
ATOM 1893 C CA . LYS A 1 258 ? 243.950 191.056 296.021 1.00 16.14 258 LYS 1 CA 1
ATOM 1894 C C . LYS A 1 258 ? 242.810 191.153 295.021 1.00 15.96 258 LYS 1 C 1
ATOM 1895 O O . LYS A 1 258 ? 241.771 190.511 295.189 1.00 15.72 258 LYS 1 O 1
ATOM 1901 N N . ILE A 1 259 ? 243.009 191.977 293.998 1.00 15.80 259 ILE 1 N 1
ATOM 1902 C CA . ILE A 1 259 ? 242.072 192.102 292.892 1.00 16.24 259 ILE 1 CA 1
ATOM 1903 C C . ILE A 1 259 ? 242.821 191.745 291.619 1.00 15.83 259 ILE 1 C 1
ATOM 1904 O O . ILE A 1 259 ? 243.735 192.462 291.201 1.00 16.27 259 ILE 1 O 1
ATOM 1909 N N . ARG A 1 260 ? 242.447 190.616 291.025 1.00 14.64 260 ARG 1 N 1
ATOM 1910 C CA . ARG A 1 260 ? 243.003 190.193 289.750 1.00 14.70 260 ARG 1 CA 1
ATOM 1911 C C . ARG A 1 260 ? 242.105 190.703 288.630 1.00 14.95 260 ARG 1 C 1
ATOM 1912 O O . ARG A 1 260 ? 240.885 190.542 288.683 1.00 15.10 260 ARG 1 O 1
ATOM 1920 N N . VAL A 1 261 ? 242.722 191.347 287.643 1.00 14.34 261 VAL 1 N 1
ATOM 1921 C CA . VAL A 1 261 ? 242.016 191.972 286.531 1.00 14.24 261 VAL 1 CA 1
ATOM 1922 C C . VAL A 1 261 ? 242.210 191.120 285.286 1.00 14.24 261 VAL 1 C 1
ATOM 1923 O O . VAL A 1 261 ? 243.344 190.779 284.941 1.00 14.58 261 VAL 1 O 1
ATOM 1927 N N . TYR A 1 262 ? 241.104 190.785 284.622 1.00 14.14 262 TYR 1 N 1
ATOM 1928 C CA . TYR A 1 262 ? 241.117 189.932 283.433 1.00 14.31 262 TYR 1 CA 1
ATOM 1929 C C . TYR A 1 262 ? 240.581 190.692 282.233 1.00 14.75 262 TYR 1 C 1
ATOM 1930 O O . TYR A 1 262 ? 239.627 191.460 282.359 1.00 15.08 262 TYR 1 O 1
ATOM 1939 N N . MET A 1 263 ? 241.206 190.479 281.077 1.00 14.66 263 MET 1 N 1
ATOM 1940 C CA . MET A 1 263 ? 240.782 191.091 279.820 1.00 14.98 263 MET 1 CA 1
ATOM 1941 C C . MET A 1 263 ? 240.544 190.022 278.768 1.00 14.76 263 MET 1 C 1
ATOM 1942 O O . MET A 1 263 ? 241.361 189.112 278.611 1.00 14.64 263 MET 1 O 1
ATOM 1947 N N . LYS A 1 264 ? 239.433 190.147 278.045 1.00 14.56 264 LYS 1 N 1
ATOM 1948 C CA . LYS A 1 264 ? 239.183 189.348 276.847 1.00 15.28 264 LYS 1 CA 1
ATOM 1949 C C . LYS A 1 264 ? 238.823 190.274 275.691 1.00 15.56 264 LYS 1 C 1
ATOM 1950 O O . LYS A 1 264 ? 237.774 190.923 275.726 1.00 15.28 264 LYS 1 O 1
ATOM 1956 N N . PRO A 1 265 ? 239.684 190.337 274.660 1.00 16.06 265 PRO 1 N 1
ATOM 1957 C CA . PRO A 1 265 ? 239.294 191.050 273.449 1.00 16.56 265 PRO 1 CA 1
ATOM 1958 C C . PRO A 1 265 ? 238.183 190.289 272.746 1.00 17.88 265 PRO 1 C 1
ATOM 1959 O O . PRO A 1 265 ? 238.276 189.068 272.593 1.00 20.77 265 PRO 1 O 1
ATOM 1963 N N . LYS A 1 266 ? 237.129 190.987 272.350 1.00 16.72 266 LYS 1 N 1
ATOM 1964 C CA . LYS A 1 266 ? 236.090 190.362 271.540 1.00 17.67 266 LYS 1 CA 1
ATOM 1965 C C . LYS A 1 266 ? 235.681 191.270 270.393 1.00 16.14 266 LYS 1 C 1
ATOM 1966 O O . LYS A 1 266 ? 235.935 192.478 270.412 1.00 15.99 266 LYS 1 O 1
ATOM 1972 N N . HIS A 1 267 ? 235.065 190.664 269.384 1.00 14.87 267 HIS 1 N 1
ATOM 1973 C CA . HIS A 1 267 ? 234.714 191.356 268.145 1.00 14.91 267 HIS 1 CA 1
ATOM 1974 C C . HIS A 1 267 ? 235.989 191.924 267.517 1.00 15.17 267 HIS 1 C 1
ATOM 1975 O O . HIS A 1 267 ? 236.088 193.115 267.218 1.00 15.67 267 HIS 1 O 1
ATOM 1982 N N . VAL A 1 268 ? 236.952 191.027 267.313 1.00 14.96 268 VAL 1 N 1
ATOM 1983 C CA . VAL A 1 268 ? 238.342 191.393 267.046 1.00 15.28 268 VAL 1 CA 1
ATOM 1984 C C . VAL A 1 268 ? 238.675 191.505 265.560 1.00 15.15 268 VAL 1 C 1
ATOM 1985 O O . VAL A 1 268 ? 238.309 190.644 264.761 1.00 16.17 268 VAL 1 O 1
ATOM 1989 N N . ARG A 1 269 ? 239.390 192.572 265.214 1.00 14.58 269 ARG 1 N 1
ATOM 1990 C CA . ARG A 1 269 ? 240.078 192.687 263.933 1.00 14.82 269 ARG 1 CA 1
ATOM 1991 C C . ARG A 1 269 ? 241.532 193.050 264.210 1.00 14.53 269 ARG 1 C 1
ATOM 1992 O O . ARG A 1 269 ? 241.818 193.775 265.165 1.00 14.60 269 ARG 1 O 1
ATOM 2000 N N . CYS A 1 270 ? 242.445 192.530 263.390 1.00 14.23 270 CYS 1 N 1
ATOM 2001 C CA . CYS A 1 270 ? 243.871 192.850 263.504 1.00 14.55 270 CYS 1 CA 1
ATOM 2002 C C . CYS A 1 270 ? 244.515 193.009 262.139 1.00 14.23 270 CYS 1 C 1
ATOM 2003 O O . CYS A 1 270 ? 244.066 192.414 261.156 1.00 14.35 270 CYS 1 O 1
ATOM 2006 N N . TRP A 1 271 ? 245.591 193.794 262.105 1.00 13.88 271 TRP 1 N 1
ATOM 2007 C CA . TRP A 1 271 ? 246.302 194.113 260.871 1.00 14.08 271 TRP 1 CA 1
ATOM 2008 C C . TRP A 1 271 ? 247.814 194.057 261.053 1.00 14.51 271 TRP 1 C 1
ATOM 2009 O O . TRP A 1 271 ? 248.334 194.385 262.127 1.00 14.55 271 TRP 1 O 1
ATOM 2020 N N . CYS A 1 272 ? 248.500 193.674 259.974 1.00 14.45 272 CYS 1 N 1
ATOM 2021 C CA . CYS A 1 272 ? 249.957 193.785 259.832 1.00 14.67 272 CYS 1 CA 1
ATOM 2022 C C . CYS A 1 272 ? 250.696 192.866 260.799 1.00 14.38 272 CYS 1 C 1
ATOM 2023 O O . CYS A 1 272 ? 251.141 193.294 261.871 1.00 14.43 272 CYS 1 O 1
ATOM 2026 N N . PRO A 1 273 ? 250.831 191.587 260.418 1.00 13.95 273 PRO 1 N 1
ATOM 2027 C CA . PRO A 1 273 ? 251.426 190.619 261.330 1.00 14.23 273 PRO 1 CA 1
ATOM 2028 C C . PRO A 1 273 ? 252.915 190.853 261.573 1.00 14.05 273 PRO 1 C 1
ATOM 2029 O O . PRO A 1 273 ? 253.607 191.448 260.741 1.00 14.05 273 PRO 1 O 1
ATOM 2033 N N . ARG A 1 274 ? 253.381 190.386 262.725 1.00 13.61 274 ARG 1 N 1
ATOM 2034 C CA . ARG A 1 274 ? 254.754 190.581 263.166 1.00 14.05 274 ARG 1 CA 1
ATOM 2035 C C . ARG A 1 274 ? 255.311 189.268 263.694 1.00 14.31 274 ARG 1 C 1
ATOM 2036 O O . ARG A 1 274 ? 254.554 188.422 264.174 1.00 14.78 274 ARG 1 O 1
ATOM 2044 N N . PRO A 1 275 ? 256.643 189.104 263.642 1.00 14.75 275 PRO 1 N 1
ATOM 2045 C CA . PRO A 1 275 ? 257.259 188.004 264.378 1.00 15.26 275 PRO 1 CA 1
ATOM 2046 C C . PRO A 1 275 ? 256.919 188.126 265.858 1.00 15.44 275 PRO 1 C 1
ATOM 2047 O O . PRO A 1 275 ? 256.890 189.242 266.378 1.00 15.62 275 PRO 1 O 1
ATOM 2051 N N . PRO A 1 276 ? 256.658 186.999 266.537 1.00 15.52 276 PRO 1 N 1
ATOM 2052 C CA . PRO A 1 276 ? 256.334 187.087 267.955 1.00 15.59 276 PRO 1 CA 1
ATOM 2053 C C . PRO A 1 276 ? 257.562 187.332 268.828 1.00 14.92 276 PRO 1 C 1
ATOM 2054 O O . PRO A 1 276 ? 258.696 187.071 268.416 1.00 14.87 276 PRO 1 O 1
ATOM 2058 N N . ARG A 1 277 ? 257.317 187.834 270.030 1.00 14.41 277 ARG 1 N 1
ATOM 2059 C CA . ARG A 1 277 ? 258.374 188.092 270.999 1.00 14.55 277 ARG 1 CA 1
ATOM 2060 C C . ARG A 1 277 ? 259.193 186.823 271.256 1.00 14.73 277 ARG 1 C 1
ATOM 2061 O O . ARG A 1 277 ? 258.640 185.792 271.636 1.00 15.19 277 ARG 1 O 1
ATOM 2069 N N . ALA A 1 278 ? 260.507 186.906 271.050 1.00 14.56 278 ALA 1 N 1
ATOM 2070 C CA . ALA A 1 278 ? 261.386 185.734 271.141 1.00 15.12 278 ALA 1 CA 1
ATOM 2071 C C . ALA A 1 278 ? 262.193 185.664 272.435 1.00 15.62 278 ALA 1 C 1
ATOM 2072 O O . ALA A 1 278 ? 262.699 184.596 272.789 1.00 16.59 278 ALA 1 O 1
ATOM 2074 N N . VAL A 1 279 ? 262.327 186.798 273.120 1.00 14.78 279 VAL 1 N 1
ATOM 2075 C CA . VAL A 1 279 ? 263.121 186.890 274.345 1.00 14.95 279 VAL 1 CA 1
ATOM 2076 C C . VAL A 1 279 ? 262.314 187.626 275.413 1.00 15.25 279 VAL 1 C 1
ATOM 2077 O O . VAL A 1 279 ? 261.352 188.321 275.090 1.00 15.02 279 VAL 1 O 1
ATOM 2081 N N . PRO A 1 280 ? 262.696 187.479 276.692 1.00 15.15 280 PRO 1 N 1
ATOM 2082 C CA . PRO A 1 280 ? 261.911 188.136 277.734 1.00 15.49 280 PRO 1 CA 1
ATOM 2083 C C . PRO A 1 280 ? 261.741 189.645 277.557 1.00 15.71 280 PRO 1 C 1
ATOM 2084 O O . PRO A 1 280 ? 262.638 190.331 277.056 1.00 15.57 280 PRO 1 O 1
ATOM 2088 N N . TYR A 1 281 ? 260.576 190.141 277.956 1.00 16.12 281 TYR 1 N 1
ATOM 2089 C CA . TYR A 1 281 ? 260.342 191.573 278.073 1.00 16.67 281 TYR 1 CA 1
ATOM 2090 C C . TYR A 1 281 ? 261.093 192.094 279.300 1.00 17.73 281 TYR 1 C 1
ATOM 2091 O O . TYR A 1 281 ? 261.384 191.326 280.219 1.00 18.85 281 TYR 1 O 1
ATOM 2100 N N . ARG A 1 282 ? 261.396 193.390 279.332 1.00 19.51 282 ARG 1 N 1
ATOM 2101 C CA . ARG A 1 282 ? 261.915 194.004 280.567 1.00 20.48 282 ARG 1 CA 1
ATOM 2102 C C . ARG A 1 282 ? 261.200 195.305 280.935 1.00 22.13 282 ARG 1 C 1
ATOM 2103 O O . ARG A 1 282 ? 261.711 196.111 281.716 1.00 23.62 282 ARG 1 O 1
ATOM 2111 N N . GLY A 1 283 ? 260.000 195.487 280.398 1.00 20.12 283 GLY 1 N 1
ATOM 2112 C CA . GLY A 1 283 ? 259.231 196.701 280.612 1.00 20.44 283 GLY 1 CA 1
ATOM 2113 C C . GLY A 1 283 ? 258.197 196.875 279.520 1.00 19.80 283 GLY 1 C 1
ATOM 2114 O O . GLY A 1 283 ? 257.955 195.960 278.733 1.00 18.29 283 GLY 1 O 1
ATOM 2115 N N . GLU A 1 284 ? 257.612 198.067 279.468 1.00 19.39 284 GLU 1 N 1
ATOM 2116 C CA . GLU A 1 284 ? 256.519 198.372 278.538 1.00 20.90 284 GLU 1 CA 1
ATOM 2117 C C . GLU A 1 284 ? 256.946 198.477 277.073 1.00 20.43 284 GLU 1 C 1
ATOM 2118 O O . GLU A 1 284 ? 256.098 198.438 276.182 1.00 22.23 284 GLU 1 O 1
ATOM 2124 N N . GLY A 1 285 ? 258.246 198.642 276.830 1.00 19.15 285 GLY 1 N 1
ATOM 2125 C CA . GLY A 1 285 ? 258.774 198.815 275.480 1.00 18.63 285 GLY 1 CA 1
ATOM 2126 C C . GLY A 1 285 ? 259.216 197.507 274.852 1.00 16.79 285 GLY 1 C 1
ATOM 2127 O O . GLY A 1 285 ? 258.928 196.425 275.370 1.00 16.88 285 GLY 1 O 1
ATOM 2128 N N . VAL A 1 286 ? 259.932 197.617 273.737 1.00 15.68 286 VAL 1 N 1
ATOM 2129 C CA . VAL A 1 286 ? 260.453 196.448 273.021 1.00 15.22 286 VAL 1 CA 1
ATOM 2130 C C . VAL A 1 286 ? 261.865 196.073 273.479 1.00 15.12 286 VAL 1 C 1
ATOM 2131 O O . VAL A 1 286 ? 262.482 195.158 272.930 1.00 15.51 286 VAL 1 O 1
ATOM 2135 N N . ASP A 1 287 ? 262.361 196.769 274.498 1.00 15.24 287 ASP 1 N 1
ATOM 2136 C CA . ASP A 1 287 ? 263.730 196.595 274.970 1.00 15.65 287 ASP 1 CA 1
ATOM 2137 C C . ASP A 1 287 ? 263.976 195.170 275.446 1.00 15.39 287 ASP 1 C 1
ATOM 2138 O O . ASP A 1 287 ? 263.050 194.476 275.862 1.00 15.63 287 ASP 1 O 1
ATOM 2143 N N . PHE A 1 288 ? 265.229 194.736 275.379 1.00 15.92 288 PHE 1 N 1
ATOM 2144 C CA . PHE A 1 288 ? 265.589 193.393 275.832 1.00 16.19 288 PHE 1 CA 1
ATOM 2145 C C . PHE A 1 288 ? 266.710 193.460 276.863 1.00 17.17 288 PHE 1 C 1
ATOM 2146 O O . PHE A 1 288 ? 267.337 194.508 277.047 1.00 17.49 288 PHE 1 O 1
ATOM 2154 N N . LYS A 1 289 ? 266.931 192.344 277.551 1.00 17.67 289 LYS 1 N 1
ATOM 2155 C CA . LYS A 1 289 ? 267.851 192.299 278.684 1.00 19.71 289 LYS 1 CA 1
ATOM 2156 C C . LYS A 1 289 ? 269.086 191.474 278.344 1.00 19.74 289 LYS 1 C 1
ATOM 2157 O O . LYS A 1 289 ? 268.970 190.360 277.840 1.00 18.50 289 LYS 1 O 1
ATOM 2163 N N . GLN A 1 290 ? 270.266 192.014 278.648 1.00 19.73 290 GLN 1 N 1
ATOM 2164 C CA . GLN A 1 290 ? 271.533 191.424 278.202 1.00 21.95 290 GLN 1 CA 1
ATOM 2165 C C . GLN A 1 290 ? 271.732 189.973 278.640 1.00 22.60 290 GLN 1 C 1
ATOM 2166 O O . GLN A 1 290 ? 272.310 189.179 277.899 1.00 24.18 290 GLN 1 O 1
ATOM 2172 N N . ASP A 1 291 ? 271.251 189.618 279.825 1.00 22.98 291 ASP 1 N 1
ATOM 2173 C CA . ASP A 1 291 ? 271.408 188.238 280.302 1.00 25.14 291 ASP 1 CA 1
ATOM 2174 C C . ASP A 1 291 ? 270.351 187.268 279.749 1.00 22.99 291 ASP 1 C 1
ATOM 2175 O O . ASP A 1 291 ? 270.358 186.086 280.095 1.00 22.47 291 ASP 1 O 1
ATOM 2180 N N . SER A 1 292 ? 269.465 187.759 278.881 1.00 20.26 292 SER 1 N 1
ATOM 2181 C CA . SER A 1 292 ? 268.348 186.963 278.382 1.00 20.19 292 SER 1 CA 1
ATOM 2182 C C . SER A 1 292 ? 268.088 187.231 276.901 1.00 19.22 292 SER 1 C 1
ATOM 2183 O O . SER A 1 292 ? 266.978 187.605 276.521 1.00 19.53 292 SER 1 O 1
ATOM 2186 N N . ILE A 1 293 ? 269.111 187.044 276.069 1.00 17.50 293 ILE 1 N 1
ATOM 2187 C CA . ILE A 1 293 ? 268.966 187.210 274.614 1.00 17.91 293 ILE 1 CA 1
ATOM 2188 C C . ILE A 1 293 ? 269.495 186.000 273.831 1.00 17.98 293 ILE 1 C 1
ATOM 2189 O O . ILE A 1 293 ? 269.898 186.128 272.672 1.00 18.97 293 ILE 1 O 1
ATOM 2194 N N . THR A 1 294 ? 269.460 184.825 274.455 1.00 18.05 294 THR 1 N 1
ATOM 2195 C CA . THR A 1 294 ? 269.923 183.593 273.814 1.00 18.63 294 THR 1 CA 1
ATOM 2196 C C . THR A 1 294 ? 268.831 182.522 273.869 1.00 18.74 294 THR 1 C 1
ATOM 2197 O O . THR A 1 294 ? 268.970 181.519 274.573 1.00 20.03 294 THR 1 O 1
ATOM 2201 N N . PRO A 1 295 ? 267.734 182.729 273.115 1.00 18.23 295 PRO 1 N 1
ATOM 2202 C CA . PRO A 1 295 ? 266.584 181.822 273.192 1.00 18.92 295 PRO 1 CA 1
ATOM 2203 C C . PRO A 1 295 ? 266.851 180.397 272.700 1.00 19.05 295 PRO 1 C 1
ATOM 2204 O O . PRO A 1 295 ? 266.305 179.448 273.265 1.00 20.53 295 PRO 1 O 1
ATOM 2208 N N . LEU A 1 296 ? 267.663 180.243 271.659 1.00 18.62 296 LEU 1 N 1
ATOM 2209 C CA . LEU A 1 296 ? 267.939 178.912 271.116 1.00 19.61 296 LEU 1 CA 1
ATOM 2210 C C . LEU A 1 296 ? 268.895 178.131 272.000 1.00 19.89 296 LEU 1 C 1
ATOM 2211 O O . LEU A 1 296 ? 269.852 178.688 272.540 1.00 19.76 296 LEU 1 O 1
ATOM 2216 N N . THR A 1 297 ? 268.617 176.839 272.144 1.00 20.60 297 THR 1 N 1
ATOM 2217 C CA . THR A 1 297 ? 269.558 175.907 272.744 1.00 21.77 297 THR 1 CA 1
ATOM 2218 C C . THR A 1 297 ? 270.337 175.294 271.593 1.00 20.97 297 THR 1 C 1
ATOM 2219 O O . THR A 1 297 ? 269.739 174.747 270.667 1.00 22.95 297 THR 1 O 1
ATOM 2223 N N . ALA A 1 298 ? 271.664 175.391 271.643 1.00 19.48 298 ALA 1 N 1
ATOM 2224 C CA . ALA A 1 298 ? 272.507 174.886 270.564 1.00 19.27 298 ALA 1 CA 1
ATOM 2225 C C . ALA A 1 298 ? 272.317 173.383 270.376 1.00 20.26 298 ALA 1 C 1
ATOM 2226 O O . ALA A 1 298 ? 272.195 172.637 271.350 1.00 21.72 298 ALA 1 O 1
ATOM 2228 N N . VAL A 1 299 ? 272.270 172.950 269.120 1.00 18.91 299 VAL 1 N 1
ATOM 2229 C CA . VAL A 1 299 ? 272.238 171.522 268.806 1.00 19.97 299 VAL 1 CA 1
ATOM 2230 C C . VAL A 1 299 ? 273.664 170.984 268.728 1.00 19.08 299 VAL 1 C 1
ATOM 2231 O O . VAL A 1 299 ? 274.599 171.734 268.454 1.00 19.14 299 VAL 1 O 1
ATOM 2235 N N . GLU A 1 300 ? 273.820 169.685 268.973 1.00 19.98 300 GLU 1 N 1
ATOM 2236 C CA . GLU A 1 300 ? 275.136 169.038 268.981 1.00 22.69 300 GLU 1 CA 1
ATOM 2237 C C . GLU A 1 300 ? 275.827 169.141 267.621 1.00 20.28 300 GLU 1 C 1
ATOM 2238 O O . GLU A 1 300 ? 277.040 169.325 267.537 1.00 20.64 300 GLU 1 O 1
ATOM 2244 N N . ASN A 1 301 ? 275.031 169.013 266.564 1.00 17.91 301 ASN 1 N 1
ATOM 2245 C CA A ASN A 1 301 ? 275.511 168.997 265.190 0.50 17.40 301 ASN 1 CA 1
ATOM 2246 C CA B ASN A 1 301 ? 275.525 169.198 265.208 0.50 17.71 301 ASN 1 CA 1
ATOM 2247 C C . ASN A 1 301 ? 274.360 169.383 264.257 1.00 16.61 301 ASN 1 C 1
ATOM 2248 O O . ASN A 1 301 ? 273.200 169.189 264.618 1.00 16.11 301 ASN 1 O 1
ATOM 2257 N N . ILE A 1 302 ? 274.674 169.856 263.057 1.00 15.65 302 ILE 1 N 1
ATOM 2258 C CA . ILE A 1 302 ? 273.638 170.173 262.072 1.00 15.50 302 ILE 1 CA 1
ATOM 2259 C C . ILE A 1 302 ? 272.844 168.925 261.646 1.00 15.83 302 ILE 1 C 1
ATOM 2260 O O . ILE A 1 302 ? 271.742 169.042 261.108 1.00 15.46 302 ILE 1 O 1
ATOM 2265 N N . ASN A 1 303 ? 273.401 167.739 261.900 1.00 16.06 303 ASN 1 N 1
ATOM 2266 C CA . ASN A 1 303 ? 272.740 166.467 261.586 1.00 16.88 303 ASN 1 CA 1
ATOM 2267 C C . ASN A 1 303 ? 272.049 165.735 262.746 1.00 20.75 303 ASN 1 C 1
ATOM 2268 O O . ASN A 1 303 ? 272.010 164.501 262.774 1.00 27.12 303 ASN 1 O 1
ATOM 2273 N N . THR A 1 304 ? 271.432 166.485 263.649 1.00 20.25 304 THR 1 N 1
ATOM 2274 C CA . THR A 1 304 ? 270.828 165.908 264.850 1.00 21.03 304 THR 1 CA 1
ATOM 2275 C C . THR A 1 304 ? 269.326 165.693 264.696 1.00 21.18 304 THR 1 C 1
ATOM 2276 O O . THR A 1 304 ? 268.556 166.653 264.654 1.00 21.44 304 THR 1 O 1
ATOM 2280 N N . PHE A 1 305 ? 268.913 164.429 264.614 1.00 19.81 305 PHE 1 N 1
ATOM 2281 C CA . PHE A 1 305 ? 267.494 164.081 264.628 1.00 20.73 305 PHE 1 CA 1
ATOM 2282 C C . PHE A 1 305 ? 266.932 164.199 266.039 1.00 24.51 305 PHE 1 C 1
ATOM 2283 O O . PHE A 1 305 ? 267.670 164.266 267.022 1.00 25.48 305 PHE 1 O 1
ATOM 2292 N N . GLY B 2 8 ? 259.312 188.217 224.804 1.00 44.10 8 GLY 2 N 1
ATOM 2293 C CA . GLY B 2 8 ? 260.284 189.334 224.993 1.00 43.00 8 GLY 2 CA 1
ATOM 2294 C C . GLY B 2 8 ? 260.269 189.902 226.400 1.00 40.64 8 GLY 2 C 1
ATOM 2295 O O . GLY B 2 8 ? 261.323 190.111 227.005 1.00 41.16 8 GLY 2 O 1
ATOM 2296 N N . TYR B 2 9 ? 259.070 190.144 226.925 1.00 38.27 9 TYR 2 N 1
ATOM 2297 C CA . TYR B 2 9 ? 258.913 190.726 228.260 1.00 37.19 9 TYR 2 CA 1
ATOM 2298 C C . TYR B 2 9 ? 259.305 189.715 229.337 1.00 33.59 9 TYR 2 C 1
ATOM 2299 O O . TYR B 2 9 ? 259.156 188.505 229.151 1.00 31.59 9 TYR 2 O 1
ATOM 2308 N N . SER B 2 10 ? 259.827 190.221 230.451 1.00 28.42 10 SER 2 N 1
ATOM 2309 C CA . SER B 2 10 ? 260.508 189.379 231.432 1.00 26.90 10 SER 2 CA 1
ATOM 2310 C C . SER B 2 10 ? 260.315 189.877 232.859 1.00 25.47 10 SER 2 C 1
ATOM 2311 O O . SER B 2 10 ? 260.258 191.085 233.107 1.00 24.77 10 SER 2 O 1
ATOM 2314 N N . ASP B 2 11 ? 260.260 188.927 233.792 1.00 25.34 11 ASP 2 N 1
ATOM 2315 C CA . ASP B 2 11 ? 260.212 189.219 235.228 1.00 26.45 11 ASP 2 CA 1
ATOM 2316 C C . ASP B 2 11 ? 261.487 189.903 235.721 1.00 24.08 11 ASP 2 C 1
ATOM 2317 O O . ASP B 2 11 ? 261.517 190.451 236.829 1.00 23.27 11 ASP 2 O 1
ATOM 2322 N N . ARG B 2 12 ? 262.544 189.829 234.914 1.00 21.99 12 ARG 2 N 1
ATOM 2323 C CA . ARG B 2 12 ? 263.844 190.377 235.266 1.00 20.69 12 ARG 2 CA 1
ATOM 2324 C C . ARG B 2 12 ? 264.062 191.810 234.793 1.00 18.92 12 ARG 2 C 1
ATOM 2325 O O . ARG B 2 12 ? 264.972 192.469 235.275 1.00 18.49 12 ARG 2 O 1
ATOM 2333 N N . VAL B 2 13 ? 263.258 192.288 233.846 1.00 18.44 13 VAL 2 N 1
ATOM 2334 C CA . VAL B 2 13 ? 263.512 193.587 233.220 1.00 18.44 13 VAL 2 CA 1
ATOM 2335 C C . VAL B 2 13 ? 262.337 194.524 233.481 1.00 17.95 13 VAL 2 C 1
ATOM 2336 O O . VAL B 2 13 ? 261.198 194.197 233.156 1.00 19.97 13 VAL 2 O 1
ATOM 2340 N N . ARG B 2 14 ? 262.619 195.681 234.079 1.00 15.48 14 ARG 2 N 1
ATOM 2341 C CA . ARG B 2 14 ? 261.570 196.601 234.523 1.00 15.73 14 ARG 2 CA 1
ATOM 2342 C C . ARG B 2 14 ? 261.999 198.049 234.361 1.00 15.07 14 ARG 2 C 1
ATOM 2343 O O . ARG B 2 14 ? 263.181 198.378 234.504 1.00 14.89 14 ARG 2 O 1
ATOM 2351 N N . GLN B 2 15 ? 261.023 198.903 234.062 1.00 14.20 15 GLN 2 N 1
ATOM 2352 C CA . GLN B 2 15 ? 261.202 200.346 234.095 1.00 14.46 15 GLN 2 CA 1
ATOM 2353 C C . GLN B 2 15 ? 260.166 200.946 235.036 1.00 14.63 15 GLN 2 C 1
ATOM 2354 O O . GLN B 2 15 ? 258.991 200.567 235.005 1.00 15.37 15 GLN 2 O 1
ATOM 2360 N N . ILE B 2 16 ? 260.605 201.877 235.876 1.00 13.89 16 ILE 2 N 1
ATOM 2361 C CA . ILE B 2 16 ? 259.702 202.611 236.753 1.00 14.29 16 ILE 2 CA 1
ATOM 2362 C C . ILE B 2 16 ? 259.941 204.097 236.532 1.00 14.65 16 ILE 2 C 1
ATOM 2363 O O . ILE B 2 16 ? 261.070 204.566 236.668 1.00 14.65 16 ILE 2 O 1
ATOM 2368 N N . THR B 2 17 ? 258.882 204.822 236.177 1.00 14.03 17 THR 2 N 1
ATOM 2369 C CA . THR B 2 17 ? 258.946 206.270 235.995 1.00 14.32 17 THR 2 CA 1
ATOM 2370 C C . THR B 2 17 ? 258.002 206.938 236.984 1.00 14.31 17 THR 2 C 1
ATOM 2371 O O . THR B 2 17 ? 256.825 206.584 237.056 1.00 14.55 17 THR 2 O 1
ATOM 2375 N N . LEU B 2 18 ? 258.534 207.889 237.750 1.00 14.06 18 LEU 2 N 1
ATOM 2376 C CA . LEU B 2 18 ? 257.733 208.750 238.617 1.00 14.20 18 LEU 2 CA 1
ATOM 2377 C C . LEU B 2 18 ? 258.266 210.173 238.499 1.00 13.98 18 LEU 2 C 1
ATOM 2378 O O . LEU B 2 18 ? 259.455 210.413 238.699 1.00 13.93 18 LEU 2 O 1
ATOM 2383 N N . GLY B 2 19 ? 257.390 211.110 238.150 1.00 13.60 19 GLY 2 N 1
ATOM 2384 C CA . GLY B 2 19 ? 257.801 212.490 237.922 1.00 13.60 19 GLY 2 CA 1
ATOM 2385 C C . GLY B 2 19 ? 258.830 212.579 236.811 1.00 13.59 19 GLY 2 C 1
ATOM 2386 O O . GLY B 2 19 ? 258.642 212.007 235.732 1.00 13.81 19 GLY 2 O 1
ATOM 2387 N N . ASN B 2 20 ? 259.934 213.271 237.086 1.00 13.02 20 ASN 2 N 1
ATOM 2388 C CA . ASN B 2 20 ? 261.011 213.433 236.109 1.00 13.10 20 ASN 2 CA 1
ATOM 2389 C C . ASN B 2 20 ? 262.112 212.370 236.234 1.00 13.20 20 ASN 2 C 1
ATOM 2390 O O . ASN B 2 20 ? 263.210 212.553 235.707 1.00 13.84 20 ASN 2 O 1
ATOM 2395 N N . SER B 2 21 ? 261.812 211.260 236.911 1.00 13.15 21 SER 2 N 1
ATOM 2396 C CA . SER B 2 21 ? 262.821 210.255 237.240 1.00 13.56 21 SER 2 CA 1
ATOM 2397 C C . SER B 2 21 ? 262.418 208.864 236.767 1.00 13.86 21 SER 2 C 1
ATOM 2398 O O . SER B 2 21 ? 261.255 208.470 236.882 1.00 14.28 21 SER 2 O 1
ATOM 2401 N N . THR B 2 22 ? 263.396 208.124 236.248 1.00 14.09 22 THR 2 N 1
ATOM 2402 C CA . THR B 2 22 ? 263.180 206.764 235.771 1.00 14.22 22 THR 2 CA 1
ATOM 2403 C C . THR B 2 22 ? 264.279 205.833 236.272 1.00 14.38 22 THR 2 C 1
ATOM 2404 O O . THR B 2 22 ? 265.458 206.197 236.303 1.00 14.34 22 THR 2 O 1
ATOM 2408 N N . ILE B 2 23 ? 263.867 204.634 236.670 1.00 14.06 23 ILE 2 N 1
ATOM 2409 C CA . ILE B 2 23 ? 264.778 203.555 237.016 1.00 14.68 23 ILE 2 CA 1
ATOM 2410 C C . ILE B 2 23 ? 264.618 202.433 236.001 1.00 14.72 23 ILE 2 C 1
ATOM 2411 O O . ILE B 2 23 ? 263.499 202.124 235.583 1.00 14.46 23 ILE 2 O 1
ATOM 2416 N N . THR B 2 24 ? 265.741 201.838 235.605 1.00 14.22 24 THR 2 N 1
ATOM 2417 C CA . THR B 2 24 ? 265.738 200.580 234.866 1.00 14.30 24 THR 2 CA 1
ATOM 2418 C C . THR B 2 24 ? 266.471 199.514 235.672 1.00 14.51 24 THR 2 C 1
ATOM 2419 O O . THR B 2 24 ? 267.376 199.815 236.452 1.00 14.49 24 THR 2 O 1
ATOM 2423 N N . THR B 2 25 ? 266.058 198.267 235.483 1.00 14.76 25 THR 2 N 1
ATOM 2424 C CA . THR B 2 25 ? 266.814 197.119 235.976 1.00 15.00 25 THR 2 CA 1
ATOM 2425 C C . THR B 2 25 ? 266.669 195.998 234.961 1.00 14.98 25 THR 2 C 1
ATOM 2426 O O . THR B 2 25 ? 265.610 195.848 234.348 1.00 15.52 25 THR 2 O 1
ATOM 2430 N N . GLN B 2 26 ? 267.746 195.243 234.761 1.00 14.33 26 GLN 2 N 1
ATOM 2431 C CA . GLN B 2 26 ? 267.731 194.087 233.867 1.00 14.47 26 GLN 2 CA 1
ATOM 2432 C C . GLN B 2 26 ? 267.882 192.759 234.609 1.00 15.45 26 GLN 2 C 1
ATOM 2433 O O . GLN B 2 26 ? 267.871 191.702 233.977 1.00 16.17 26 GLN 2 O 1
ATOM 2439 N N . GLU B 2 27 ? 268.023 192.807 235.934 1.00 15.48 27 GLU 2 N 1
ATOM 2440 C CA . GLU B 2 27 ? 268.090 191.590 236.748 1.00 16.61 27 GLU 2 CA 1
ATOM 2441 C C . GLU B 2 27 ? 267.257 191.759 238.016 1.00 16.71 27 GLU 2 C 1
ATOM 2442 O O . GLU B 2 27 ? 267.762 191.666 239.135 1.00 17.07 27 GLU 2 O 1
ATOM 2448 N N . ALA B 2 28 ? 265.973 192.027 237.815 1.00 16.64 28 ALA 2 N 1
ATOM 2449 C CA . ALA B 2 28 ? 265.004 192.090 238.901 1.00 16.68 28 ALA 2 CA 1
ATOM 2450 C C . ALA B 2 28 ? 264.446 190.701 239.200 1.00 16.55 28 ALA 2 C 1
ATOM 2451 O O . ALA B 2 28 ? 264.757 189.726 238.516 1.00 16.77 28 ALA 2 O 1
ATOM 2453 N N . ALA B 2 29 ? 263.611 190.625 240.228 1.00 16.40 29 ALA 2 N 1
ATOM 2454 C CA . ALA B 2 29 ? 262.870 189.408 240.538 1.00 15.86 29 ALA 2 CA 1
ATOM 2455 C C . ALA B 2 29 ? 261.433 189.792 240.865 1.00 15.67 29 ALA 2 C 1
ATOM 2456 O O . ALA B 2 29 ? 261.038 189.813 242.031 1.00 15.55 29 ALA 2 O 1
ATOM 2458 N N . ASN B 2 30 ? 260.652 190.112 239.833 1.00 15.60 30 ASN 2 N 1
ATOM 2459 C CA . ASN B 2 30 ? 259.282 190.592 240.032 1.00 15.53 30 ASN 2 CA 1
ATOM 2460 C C . ASN B 2 30 ? 259.345 191.881 240.868 1.00 15.86 30 ASN 2 C 1
ATOM 2461 O O . ASN B 2 30 ? 260.378 192.553 240.898 1.00 16.66 30 ASN 2 O 1
ATOM 2466 N N . ALA B 2 31 ? 258.250 192.238 241.524 1.00 15.08 31 ALA 2 N 1
ATOM 2467 C CA . ALA B 2 31 ? 258.220 193.369 242.440 1.00 15.18 31 ALA 2 CA 1
ATOM 2468 C C . ALA B 2 31 ? 257.167 193.058 243.483 1.00 15.19 31 ALA 2 C 1
ATOM 2469 O O . ALA B 2 31 ? 256.198 192.357 243.192 1.00 16.66 31 ALA 2 O 1
ATOM 2471 N N . VAL B 2 32 ? 257.355 193.568 244.693 1.00 14.20 32 VAL 2 N 1
ATOM 2472 C CA . VAL B 2 32 ? 256.380 193.366 245.757 1.00 14.44 32 VAL 2 CA 1
ATOM 2473 C C . VAL B 2 32 ? 255.485 194.591 245.884 1.00 14.70 32 VAL 2 C 1
ATOM 2474 O O . VAL B 2 32 ? 255.952 195.729 245.805 1.00 15.21 32 VAL 2 O 1
ATOM 2478 N N . VAL B 2 33 ? 254.190 194.335 246.045 1.00 14.27 33 VAL 2 N 1
ATOM 2479 C CA . VAL B 2 33 ? 253.226 195.353 246.438 1.00 14.56 33 VAL 2 CA 1
ATOM 2480 C C . VAL B 2 33 ? 252.780 194.954 247.838 1.00 14.42 33 VAL 2 C 1
ATOM 2481 O O . VAL B 2 33 ? 252.063 193.963 248.012 1.00 14.45 33 VAL 2 O 1
ATOM 2485 N N . ALA B 2 34 ? 253.236 195.705 248.838 1.00 14.07 34 ALA 2 N 1
ATOM 2486 C CA . ALA B 2 34 ? 253.045 195.325 250.237 1.00 14.26 34 ALA 2 CA 1
ATOM 2487 C C . ALA B 2 34 ? 251.574 195.101 250.560 1.00 14.46 34 ALA 2 C 1
ATOM 2488 O O . ALA B 2 34 ? 250.727 195.949 250.264 1.00 14.39 34 ALA 2 O 1
ATOM 2490 N N . TYR B 2 35 ? 251.286 193.939 251.148 1.00 14.39 35 TYR 2 N 1
ATOM 2491 C CA . TYR B 2 35 ? 249.927 193.541 251.523 1.00 14.62 35 TYR 2 CA 1
ATOM 2492 C C . TYR B 2 35 ? 248.953 193.552 250.339 1.00 15.11 35 TYR 2 C 1
ATOM 2493 O O . TYR B 2 35 ? 247.736 193.609 250.523 1.00 15.90 35 TYR 2 O 1
ATOM 2502 N N . GLY B 2 36 ? 249.501 193.460 249.128 1.00 15.10 36 GLY 2 N 1
ATOM 2503 C CA . GLY B 2 36 ? 248.709 193.467 247.906 1.00 16.02 36 GLY 2 CA 1
ATOM 2504 C C . GLY B 2 36 ? 247.996 194.768 247.583 1.00 17.05 36 GLY 2 C 1
ATOM 2505 O O . GLY B 2 36 ? 247.081 194.771 246.758 1.00 19.88 36 GLY 2 O 1
ATOM 2506 N N . GLU B 2 37 ? 248.409 195.874 248.203 1.00 16.15 37 GLU 2 N 1
ATOM 2507 C CA . GLU B 2 37 ? 247.694 197.144 248.052 1.00 17.26 37 GLU 2 CA 1
ATOM 2508 C C . GLU B 2 37 ? 248.571 198.278 247.541 1.00 16.09 37 GLU 2 C 1
ATOM 2509 O O . GLU B 2 37 ? 249.521 198.698 248.205 1.00 16.13 37 GLU 2 O 1
ATOM 2515 N N . TRP B 2 38 ? 248.225 198.778 246.358 1.00 15.53 38 TRP 2 N 1
ATOM 2516 C CA . TRP B 2 38 ? 248.885 199.943 245.780 1.00 15.56 38 TRP 2 CA 1
ATOM 2517 C C . TRP B 2 38 ? 248.504 201.183 246.589 1.00 15.73 38 TRP 2 C 1
ATOM 2518 O O . TRP B 2 38 ? 247.379 201.269 247.087 1.00 16.45 38 TRP 2 O 1
ATOM 2529 N N . PRO B 2 39 ? 249.430 202.150 246.730 1.00 15.47 39 PRO 2 N 1
ATOM 2530 C CA . PRO B 2 39 ? 249.050 203.392 247.406 1.00 15.49 39 PRO 2 CA 1
ATOM 2531 C C . PRO B 2 39 ? 247.952 204.158 246.668 1.00 15.55 39 PRO 2 C 1
ATOM 2532 O O . PRO B 2 39 ? 247.723 203.936 245.478 1.00 15.96 39 PRO 2 O 1
ATOM 2536 N N . SER B 2 40 ? 247.275 205.042 247.391 1.00 15.60 40 SER 2 N 1
ATOM 2537 C CA . SER B 2 40 ? 246.199 205.849 246.827 1.00 16.08 40 SER 2 CA 1
ATOM 2538 C C . SER B 2 40 ? 245.994 207.097 247.670 1.00 15.86 40 SER 2 C 1
ATOM 2539 O O . SER B 2 40 ? 246.492 207.184 248.795 1.00 15.63 40 SER 2 O 1
ATOM 2542 N N . TYR B 2 41 ? 245.259 208.059 247.121 1.00 15.69 41 TYR 2 N 1
ATOM 2543 C CA . TYR B 2 41 ? 244.875 209.250 247.871 1.00 15.68 41 TYR 2 CA 1
ATOM 2544 C C . TYR B 2 41 ? 243.795 208.911 248.897 1.00 15.77 41 TYR 2 C 1
ATOM 2545 O O . TYR B 2 41 ? 243.159 207.856 248.831 1.00 16.75 41 TYR 2 O 1
ATOM 2554 N N . LEU B 2 42 ? 243.603 209.819 249.846 1.00 15.32 42 LEU 2 N 1
ATOM 2555 C CA . LEU B 2 42 ? 242.658 209.623 250.941 1.00 15.60 42 LEU 2 CA 1
ATOM 2556 C C . LEU B 2 42 ? 241.231 209.975 250.511 1.00 16.04 42 LEU 2 C 1
ATOM 2557 O O . LEU B 2 42 ? 240.953 211.117 250.136 1.00 16.61 42 LEU 2 O 1
ATOM 2562 N N . ASP B 2 43 ? 240.339 208.988 250.578 1.00 16.21 43 ASP 2 N 1
ATOM 2563 C CA . ASP B 2 43 ? 238.939 209.152 250.179 1.00 17.93 43 ASP 2 CA 1
ATOM 2564 C C . ASP B 2 43 ? 238.171 210.037 251.161 1.00 16.57 43 ASP 2 C 1
ATOM 2565 O O . ASP B 2 43 ? 238.458 210.041 252.359 1.00 15.32 43 ASP 2 O 1
ATOM 2570 N N . ASP B 2 44 ? 237.176 210.758 250.650 1.00 16.02 44 ASP 2 N 1
ATOM 2571 C CA . ASP B 2 44 ? 236.325 211.627 251.476 1.00 16.01 44 ASP 2 CA 1
ATOM 2572 C C . ASP B 2 44 ? 235.651 210.875 252.632 1.00 16.09 44 ASP 2 C 1
ATOM 2573 O O . ASP B 2 44 ? 235.426 211.449 253.700 1.00 15.86 44 ASP 2 O 1
ATOM 2578 N N . LYS B 2 45 ? 235.319 209.602 252.409 1.00 16.50 45 LYS 2 N 1
ATOM 2579 C CA . LYS B 2 45 ? 234.649 208.777 253.421 1.00 17.35 45 LYS 2 CA 1
ATOM 2580 C C . LYS B 2 45 ? 235.587 208.228 254.500 1.00 16.90 45 LYS 2 C 1
ATOM 2581 O O . LYS B 2 45 ? 235.132 207.565 255.436 1.00 18.05 45 LYS 2 O 1
ATOM 2587 N N . GLU B 2 46 ? 236.889 208.479 254.361 1.00 15.59 46 GLU 2 N 1
ATOM 2588 C CA . GLU B 2 46 ? 237.874 208.117 255.377 1.00 16.22 46 GLU 2 CA 1
ATOM 2589 C C . GLU B 2 46 ? 238.691 209.321 255.844 1.00 15.48 46 GLU 2 C 1
ATOM 2590 O O . GLU B 2 46 ? 239.658 209.162 256.588 1.00 16.03 46 GLU 2 O 1
ATOM 2596 N N . ALA B 2 47 ? 238.302 210.521 255.420 1.00 14.88 47 ALA 2 N 1
ATOM 2597 C CA . ALA B 2 47 ? 239.097 211.717 255.679 1.00 14.86 47 ALA 2 CA 1
ATOM 2598 C C . ALA B 2 47 ? 238.942 212.190 257.123 1.00 14.57 47 ALA 2 C 1
ATOM 2599 O O . ALA B 2 47 ? 238.012 211.787 257.828 1.00 15.16 47 ALA 2 O 1
ATOM 2601 N N . ASN B 2 48 ? 239.868 213.039 257.561 1.00 13.90 48 ASN 2 N 1
ATOM 2602 C CA . ASN B 2 48 ? 239.854 213.545 258.930 1.00 13.88 48 ASN 2 CA 1
ATOM 2603 C C . ASN B 2 48 ? 240.070 215.068 258.980 1.00 13.85 48 ASN 2 C 1
ATOM 2604 O O . ASN B 2 48 ? 239.090 215.796 259.143 1.00 14.10 48 ASN 2 O 1
ATOM 2609 N N . PRO B 2 49 ? 241.316 215.572 258.801 1.00 13.57 49 PRO 2 N 1
ATOM 2610 C CA . PRO B 2 49 ? 241.421 217.039 258.746 1.00 13.60 49 PRO 2 CA 1
ATOM 2611 C C . PRO B 2 49 ? 240.622 217.608 257.574 1.00 13.59 49 PRO 2 C 1
ATOM 2612 O O . PRO B 2 49 ? 240.577 217.001 256.500 1.00 13.70 49 PRO 2 O 1
ATOM 2616 N N . ILE B 2 50 ? 240.000 218.765 257.780 1.00 13.46 50 ILE 2 N 1
ATOM 2617 C CA . ILE B 2 50 ? 239.002 219.273 256.833 1.00 13.66 50 ILE 2 CA 1
ATOM 2618 C C . ILE B 2 50 ? 239.505 220.351 255.877 1.00 13.48 50 ILE 2 C 1
ATOM 2619 O O . ILE B 2 50 ? 238.797 220.715 254.935 1.00 13.73 50 ILE 2 O 1
ATOM 2624 N N . ASP B 2 51 ? 240.706 220.875 256.112 1.00 13.38 51 ASP 2 N 1
ATOM 2625 C CA . ASP B 2 51 ? 241.286 221.839 255.176 1.00 13.67 51 ASP 2 CA 1
ATOM 2626 C C . ASP B 2 51 ? 241.599 221.161 253.840 1.00 13.70 51 ASP 2 C 1
ATOM 2627 O O . ASP B 2 51 ? 241.907 219.968 253.793 1.00 13.85 51 ASP 2 O 1
ATOM 2632 N N . ALA B 2 52 ? 241.484 221.914 252.750 1.00 13.61 52 ALA 2 N 1
ATOM 2633 C CA . ALA B 2 52 ? 241.844 221.392 251.435 1.00 13.83 52 ALA 2 CA 1
ATOM 2634 C C . ALA B 2 52 ? 243.317 220.999 251.466 1.00 14.14 52 ALA 2 C 1
ATOM 2635 O O . ALA B 2 52 ? 244.160 221.830 251.792 1.00 14.30 52 ALA 2 O 1
ATOM 2637 N N . PRO B 2 53 ? 243.634 219.729 251.155 1.00 13.97 53 PRO 2 N 1
ATOM 2638 C CA . PRO B 2 53 ? 245.030 219.308 251.248 1.00 14.09 53 PRO 2 CA 1
ATOM 2639 C C . PRO B 2 53 ? 245.893 219.790 250.090 1.00 14.36 53 PRO 2 C 1
ATOM 2640 O O . PRO B 2 53 ? 245.385 220.100 249.012 1.00 15.21 53 PRO 2 O 1
ATOM 2644 N N . THR B 2 54 ? 247.194 219.851 250.343 1.00 14.58 54 THR 2 N 1
ATOM 2645 C CA . THR B 2 54 ? 248.188 220.024 249.297 1.00 15.38 54 THR 2 CA 1
ATOM 2646 C C . THR B 2 54 ? 248.565 218.637 248.780 1.00 15.43 54 THR 2 C 1
ATOM 2647 O O . THR B 2 54 ? 248.842 217.732 249.566 1.00 15.40 54 THR 2 O 1
ATOM 2651 N N . GLU B 2 55 ? 248.544 218.480 247.459 1.00 16.06 55 GLU 2 N 1
ATOM 2652 C CA . GLU B 2 55 ? 248.945 217.243 246.792 1.00 16.83 55 GLU 2 CA 1
ATOM 2653 C C . GLU B 2 55 ? 250.039 217.618 245.800 1.00 16.60 55 GLU 2 C 1
ATOM 2654 O O . GLU B 2 55 ? 249.746 217.984 244.659 1.00 17.51 55 GLU 2 O 1
ATOM 2660 N N . PRO B 2 56 ? 251.309 217.558 246.239 1.00 16.33 56 PRO 2 N 1
ATOM 2661 C CA . PRO B 2 56 ? 252.385 218.142 245.422 1.00 16.87 56 PRO 2 CA 1
ATOM 2662 C C . PRO B 2 56 ? 252.705 217.393 244.130 1.00 16.71 56 PRO 2 C 1
ATOM 2663 O O . PRO B 2 56 ? 253.363 217.959 243.255 1.00 17.36 56 PRO 2 O 1
ATOM 2667 N N . ASP B 2 57 ? 252.252 216.145 244.011 1.00 15.43 57 ASP 2 N 1
ATOM 2668 C CA . ASP B 2 57 ? 252.349 215.400 242.758 1.00 16.17 57 ASP 2 CA 1
ATOM 2669 C C . ASP B 2 57 ? 253.820 215.335 242.302 1.00 15.32 57 ASP 2 C 1
ATOM 2670 O O . ASP B 2 57 ? 254.683 214.976 243.101 1.00 14.50 57 ASP 2 O 1
ATOM 2675 N N . VAL B 2 58 ? 254.123 215.708 241.060 1.00 14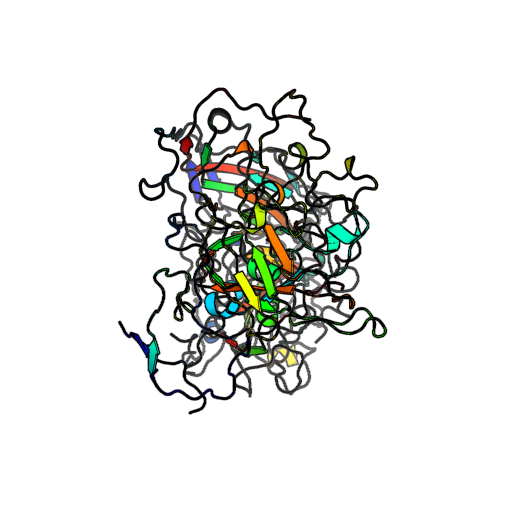.63 58 VAL 2 N 1
ATOM 2676 C CA . VAL B 2 58 ? 255.442 215.427 240.486 1.00 14.94 58 VAL 2 CA 1
ATOM 2677 C C . VAL B 2 58 ? 256.612 216.131 241.186 1.00 14.70 58 VAL 2 C 1
ATOM 2678 O O . VAL B 2 58 ? 257.740 215.654 241.112 1.00 15.24 58 VAL 2 O 1
ATOM 2682 N N . SER B 2 59 ? 256.363 217.245 241.873 1.00 14.53 59 SER 2 N 1
ATOM 2683 C CA . SER B 2 59 ? 257.452 217.946 242.562 1.00 14.62 59 SER 2 CA 1
ATOM 2684 C C . SER B 2 59 ? 258.098 217.075 243.638 1.00 14.82 59 SER 2 C 1
ATOM 2685 O O . SER B 2 59 ? 259.289 217.208 243.911 1.00 14.69 59 SER 2 O 1
ATOM 2688 N N . SER B 2 60 ? 257.299 216.198 244.243 1.00 14.06 60 SER 2 N 1
ATOM 2689 C CA . SER B 2 60 ? 257.713 215.416 245.406 1.00 14.59 60 SER 2 CA 1
ATOM 2690 C C . SER B 2 60 ? 257.609 213.900 245.222 1.00 14.68 60 SER 2 C 1
ATOM 2691 O O . SER B 2 60 ? 258.242 213.146 245.965 1.00 14.99 60 SER 2 O 1
ATOM 2694 N N . ASN B 2 61 ? 256.806 213.459 244.254 1.00 14.24 61 ASN 2 N 1
ATOM 2695 C CA . ASN B 2 61 ? 256.527 212.041 244.050 1.00 14.38 61 ASN 2 CA 1
ATOM 2696 C C . ASN B 2 61 ? 257.432 211.538 242.931 1.00 14.08 61 ASN 2 C 1
ATOM 2697 O O . ASN B 2 61 ? 257.022 211.400 241.775 1.00 15.11 61 ASN 2 O 1
ATOM 2702 N N . ARG B 2 62 ? 258.682 211.293 243.304 1.00 13.35 62 ARG 2 N 1
ATOM 2703 C CA . ARG B 2 62 ? 259.766 211.076 242.362 1.00 13.52 62 ARG 2 CA 1
ATOM 2704 C C . ARG B 2 62 ? 260.893 210.380 243.107 1.00 13.36 62 ARG 2 C 1
ATOM 2705 O O . ARG B 2 62 ? 260.938 210.417 244.337 1.00 13.67 62 ARG 2 O 1
ATOM 2713 N N . PHE B 2 63 ? 261.815 209.772 242.369 1.00 13.49 63 PHE 2 N 1
ATOM 2714 C CA . PHE B 2 63 ? 262.898 209.013 242.992 1.00 13.82 63 PHE 2 CA 1
ATOM 2715 C C . PHE B 2 63 ? 264.010 209.888 243.559 1.00 13.59 63 PHE 2 C 1
ATOM 2716 O O . PHE B 2 63 ? 264.613 210.695 242.846 1.00 14.08 63 PHE 2 O 1
ATOM 2724 N N . TYR B 2 64 ? 264.271 209.706 244.850 1.00 13.17 64 TYR 2 N 1
ATOM 2725 C CA . TYR B 2 64 ? 265.396 210.333 245.529 1.00 13.30 64 TYR 2 CA 1
ATOM 2726 C C . TYR B 2 64 ? 266.404 209.253 245.912 1.00 13.50 64 TYR 2 C 1
ATOM 2727 O O . TYR B 2 64 ? 266.044 208.261 246.551 1.00 13.98 64 TYR 2 O 1
ATOM 2736 N N . THR B 2 65 ? 267.661 209.448 245.526 1.00 13.23 65 THR 2 N 1
ATOM 2737 C CA . THR B 2 65 ? 268.717 208.476 245.797 1.00 13.88 65 THR 2 CA 1
ATOM 2738 C C . THR B 2 65 ? 269.528 208.906 247.017 1.00 14.35 65 THR 2 C 1
ATOM 2739 O O . THR B 2 65 ? 270.100 209.999 247.047 1.00 14.51 65 THR 2 O 1
ATOM 2743 N N . LEU B 2 66 ? 269.569 208.027 248.011 1.00 14.94 66 LEU 2 N 1
ATOM 2744 C CA . LEU B 2 66 ? 270.289 208.272 249.255 1.00 15.49 66 LEU 2 CA 1
ATOM 2745 C C . LEU B 2 66 ? 271.783 208.051 249.035 1.00 15.29 66 LEU 2 C 1
ATOM 2746 O O . LEU B 2 66 ? 272.190 207.460 248.034 1.00 15.30 66 LEU 2 O 1
ATOM 2751 N N . ASP B 2 67 ? 272.603 208.520 249.973 1.00 15.59 67 ASP 2 N 1
ATOM 2752 C CA . ASP B 2 67 ? 274.020 208.158 249.979 1.00 16.07 67 ASP 2 CA 1
ATOM 2753 C C . ASP B 2 67 ? 274.148 206.632 250.001 1.00 15.37 67 ASP 2 C 1
ATOM 2754 O O . ASP B 2 67 ? 273.402 205.947 250.707 1.00 15.64 67 ASP 2 O 1
ATOM 2759 N N . SER B 2 68 ? 275.087 206.103 249.223 1.00 15.18 68 SER 2 N 1
ATOM 2760 C CA . SER B 2 68 ? 275.307 204.660 249.156 1.00 15.20 68 SER 2 CA 1
ATOM 2761 C C . SER B 2 68 ? 276.038 204.158 250.397 1.00 15.67 68 SER 2 C 1
ATOM 2762 O O . SER B 2 68 ? 276.768 204.911 251.044 1.00 17.25 68 SER 2 O 1
ATOM 2765 N N . VAL B 2 69 ? 275.832 202.885 250.720 1.00 14.93 69 VAL 2 N 1
ATOM 2766 C CA . VAL B 2 69 ? 276.586 202.215 251.782 1.00 15.41 69 VAL 2 CA 1
ATOM 2767 C C . VAL B 2 69 ? 277.400 201.083 251.165 1.00 15.58 69 VAL 2 C 1
ATOM 2768 O O . VAL B 2 69 ? 277.120 200.654 250.046 1.00 16.02 69 VAL 2 O 1
ATOM 2772 N N . GLN B 2 70 ? 278.412 200.613 251.888 1.00 15.15 70 GLN 2 N 1
ATOM 2773 C CA . GLN B 2 70 ? 279.295 199.565 251.385 1.00 15.62 70 GLN 2 CA 1
ATOM 2774 C C . GLN B 2 70 ? 279.038 198.240 252.084 1.00 15.12 70 GLN 2 C 1
ATOM 2775 O O . GLN B 2 70 ? 279.111 198.147 253.311 1.00 15.76 70 GLN 2 O 1
ATOM 2781 N N . TRP B 2 71 ? 278.736 197.222 251.286 1.00 14.62 71 TRP 2 N 1
ATOM 2782 C CA . TRP B 2 71 ? 278.579 195.860 251.774 1.00 14.67 71 TRP 2 CA 1
ATOM 2783 C C . TRP B 2 71 ? 279.949 195.196 251.808 1.00 15.58 71 TRP 2 C 1
ATOM 2784 O O . TRP B 2 71 ? 280.623 195.096 250.781 1.00 15.37 71 TRP 2 O 1
ATOM 2795 N N . LYS B 2 72 ? 280.350 194.766 253.003 1.00 17.22 72 LYS 2 N 1
ATOM 2796 C CA . LYS B 2 72 ? 281.604 194.051 253.228 1.00 19.95 72 LYS 2 CA 1
ATOM 2797 C C . LYS B 2 72 ? 281.278 192.682 253.813 1.00 20.25 72 LYS 2 C 1
ATOM 2798 O O . LYS B 2 72 ? 280.177 192.466 254.316 1.00 18.35 72 LYS 2 O 1
ATOM 2804 N N . SER B 2 73 ? 282.245 191.768 253.783 1.00 21.46 73 SER 2 N 1
ATOM 2805 C CA . SER B 2 73 ? 282.059 190.440 254.376 1.00 22.66 73 SER 2 CA 1
ATOM 2806 C C . SER B 2 73 ? 281.717 190.494 255.872 1.00 22.44 73 SER 2 C 1
ATOM 2807 O O . SER B 2 73 ? 281.160 189.537 256.409 1.00 24.73 73 SER 2 O 1
ATOM 2810 N N . THR B 2 74 ? 282.054 191.605 256.527 1.00 20.84 74 THR 2 N 1
ATOM 2811 C CA . THR B 2 74 ? 281.801 191.807 257.955 1.00 22.45 74 THR 2 CA 1
ATOM 2812 C C . THR B 2 74 ? 280.556 192.650 258.291 1.00 20.67 74 THR 2 C 1
ATOM 2813 O O . THR B 2 74 ? 280.229 192.819 259.468 1.00 20.89 74 THR 2 O 1
ATOM 2817 N N . SER B 2 75 ? 279.874 193.188 257.279 1.00 17.70 75 SER 2 N 1
ATOM 2818 C CA . SER B 2 75 ? 278.683 194.018 257.503 1.00 16.99 75 SER 2 CA 1
ATOM 2819 C C . SER B 2 75 ? 277.586 193.227 258.200 1.00 15.95 75 SER 2 C 1
ATOM 2820 O O . SER B 2 75 ? 277.346 192.077 257.852 1.00 17.14 75 SER 2 O 1
ATOM 2823 N N . ARG B 2 76 ? 276.908 193.846 259.165 1.00 15.28 76 ARG 2 N 1
ATOM 2824 C CA . ARG B 2 76 ? 275.795 193.188 259.855 1.00 15.37 76 ARG 2 CA 1
ATOM 2825 C C . ARG B 2 76 ? 274.420 193.682 259.402 1.00 15.20 76 ARG 2 C 1
ATOM 2826 O O . ARG B 2 76 ? 273.405 193.071 259.743 1.00 15.78 76 ARG 2 O 1
ATOM 2834 N N . GLY B 2 77 ? 274.379 194.771 258.639 1.00 14.66 77 GLY 2 N 1
ATOM 2835 C CA . GLY B 2 77 ? 273.121 195.261 258.082 1.00 14.92 77 GLY 2 CA 1
ATOM 2836 C C . GLY B 2 77 ? 272.880 196.740 258.277 1.00 14.51 77 GLY 2 C 1
ATOM 2837 O O . GLY B 2 77 ? 273.642 197.431 258.963 1.00 14.65 77 GLY 2 O 1
ATOM 2838 N N . TRP B 2 78 ? 271.788 197.212 257.679 1.00 13.85 78 TRP 2 N 1
ATOM 2839 C CA . TRP B 2 78 ? 271.457 198.632 257.621 1.00 13.76 78 TRP 2 CA 1
ATOM 2840 C C . TRP B 2 78 ? 269.971 198.836 257.865 1.00 14.09 78 TRP 2 C 1
ATOM 2841 O O . TRP B 2 78 ? 269.155 197.974 257.527 1.00 14.07 78 TRP 2 O 1
ATOM 2852 N N . TRP B 2 79 ? 269.625 199.982 258.444 1.00 13.80 79 TRP 2 N 1
ATOM 2853 C CA . TRP B 2 79 ? 268.227 200.368 258.599 1.00 13.95 79 TRP 2 CA 1
ATOM 2854 C C . TRP B 2 79 ? 268.012 201.843 258.291 1.00 14.01 79 TRP 2 C 1
ATOM 2855 O O . TRP B 2 79 ? 268.914 202.670 258.459 1.00 13.99 79 TRP 2 O 1
ATOM 2866 N N . TRP B 2 80 ? 266.805 202.143 257.819 1.00 13.62 80 TRP 2 N 1
ATOM 2867 C CA . TRP B 2 80 ? 266.314 203.504 257.648 1.00 13.89 80 TRP 2 CA 1
ATOM 2868 C C . TRP B 2 80 ? 264.871 203.529 258.121 1.00 14.00 80 TRP 2 C 1
ATOM 2869 O O . TRP B 2 80 ? 264.233 202.477 258.241 1.00 14.40 80 TRP 2 O 1
ATOM 2880 N N . LYS B 2 81 ? 264.357 204.727 258.378 1.00 13.76 81 LYS 2 N 1
ATOM 2881 C CA . LYS B 2 81 ? 262.939 204.911 258.671 1.00 14.05 81 LYS 2 CA 1
ATOM 2882 C C . LYS B 2 81 ? 262.337 205.840 257.636 1.00 14.11 81 LYS 2 C 1
ATOM 2883 O O . LYS B 2 81 ? 263.034 206.689 257.067 1.00 14.55 81 LYS 2 O 1
ATOM 2889 N N . LEU B 2 82 ? 261.037 205.683 257.408 1.00 13.90 82 LEU 2 N 1
ATOM 2890 C CA . LEU B 2 82 ? 260.323 206.530 256.475 1.00 14.53 82 LEU 2 CA 1
ATOM 2891 C C . LEU B 2 82 ? 259.080 207.217 257.017 1.00 15.00 82 LEU 2 C 1
ATOM 2892 O O . LEU B 2 82 ? 258.281 206.537 257.671 1.00 15.33 82 LEU 2 O 1
ATOM 2897 N N . PRO B 2 83 ? 259.140 208.553 257.102 1.00 15.03 83 PRO 2 N 1
ATOM 2898 C CA . PRO B 2 83 ? 259.520 209.385 255.964 1.00 14.69 83 PRO 2 CA 1
ATOM 2899 C C . PRO B 2 83 ? 260.887 210.023 256.343 1.00 14.52 83 PRO 2 C 1
ATOM 2900 O O . PRO B 2 83 ? 261.445 210.791 255.565 1.00 14.61 83 PRO 2 O 1
ATOM 2904 N N . ASP B 2 84 ? 261.425 209.683 257.523 1.00 14.29 84 ASP 2 N 1
ATOM 2905 C CA . ASP B 2 84 ? 262.680 210.273 258.036 1.00 14.49 84 ASP 2 CA 1
ATOM 2906 C C . ASP B 2 84 ? 263.811 210.319 257.008 1.00 14.07 84 ASP 2 C 1
ATOM 2907 O O . ASP B 2 84 ? 264.475 211.345 256.852 1.00 14.26 84 ASP 2 O 1
ATOM 2912 N N . ALA B 2 85 ? 264.030 209.210 256.305 1.00 13.88 85 ALA 2 N 1
ATOM 2913 C CA . ALA B 2 85 ? 265.142 209.121 255.357 1.00 14.43 85 ALA 2 CA 1
ATOM 2914 C C . ALA B 2 85 ? 265.047 210.143 254.220 1.00 14.47 85 ALA 2 C 1
ATOM 2915 O O . ALA B 2 85 ? 266.062 210.481 253.609 1.00 14.65 85 ALA 2 O 1
ATOM 2917 N N . LEU B 2 86 ? 263.833 210.621 253.940 1.00 14.17 86 LEU 2 N 1
ATOM 2918 C CA . LEU B 2 86 ? 263.581 211.565 252.851 1.00 14.75 86 LEU 2 CA 1
ATOM 2919 C C . LEU B 2 86 ? 263.290 212.991 253.324 1.00 14.63 86 LEU 2 C 1
ATOM 2920 O O . LEU B 2 86 ? 262.925 213.849 252.519 1.00 14.74 86 LEU 2 O 1
ATOM 2925 N N . LYS B 2 87 ? 263.477 213.259 254.614 1.00 14.43 87 LYS 2 N 1
ATOM 2926 C CA . LYS B 2 87 ? 263.078 214.546 255.193 1.00 14.89 87 LYS 2 CA 1
ATOM 2927 C C . LYS B 2 87 ? 263.819 215.754 254.609 1.00 15.45 87 LYS 2 C 1
ATOM 2928 O O . LYS B 2 87 ? 263.309 216.871 254.674 1.00 15.63 87 LYS 2 O 1
ATOM 2934 N N . ASP B 2 88 ? 265.012 215.520 254.057 1.00 15.89 88 ASP 2 N 1
ATOM 2935 C CA A ASP B 2 88 ? 265.855 216.566 253.475 0.50 17.41 88 ASP 2 CA 1
ATOM 2936 C CA B ASP B 2 88 ? 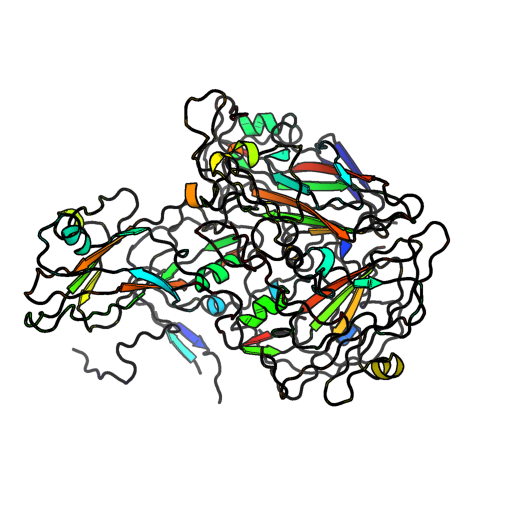265.816 216.593 253.471 0.50 16.60 88 ASP 2 CA 1
ATOM 2937 C C . ASP B 2 88 ? 265.878 216.467 251.944 1.00 17.09 88 ASP 2 C 1
ATOM 2938 O O . ASP B 2 88 ? 266.777 217.011 251.297 1.00 17.88 88 ASP 2 O 1
ATOM 2947 N N . MET B 2 89 ? 264.894 215.776 251.363 1.00 15.28 89 MET 2 N 1
ATOM 2948 C CA . MET B 2 89 ? 264.859 215.528 249.919 1.00 15.38 89 MET 2 CA 1
ATOM 2949 C C . MET B 2 89 ? 263.945 216.484 249.161 1.00 15.15 89 MET 2 C 1
ATOM 2950 O O . MET B 2 89 ? 262.721 216.328 249.163 1.00 14.92 89 MET 2 O 1
ATOM 2955 N N . GLY B 2 90 ? 264.561 217.462 248.502 1.00 14.96 90 GLY 2 N 1
ATOM 2956 C CA . GLY B 2 90 ? 263.869 218.353 247.578 1.00 14.63 90 GLY 2 CA 1
ATOM 2957 C C . GLY B 2 90 ? 262.547 218.890 248.088 1.00 14.40 90 GLY 2 C 1
ATOM 2958 O O . GLY B 2 90 ? 262.422 219.280 249.254 1.00 15.03 90 GLY 2 O 1
ATOM 2959 N N . MET B 2 91 ? 261.546 218.893 247.215 1.00 14.08 91 MET 2 N 1
ATOM 2960 C CA A MET B 2 91 ? 260.246 219.461 247.569 0.50 14.11 91 MET 2 CA 1
ATOM 2961 C CA B MET B 2 91 ? 260.238 219.444 247.551 0.50 14.27 91 MET 2 CA 1
ATOM 2962 C C . MET B 2 91 ? 259.435 218.539 248.482 1.00 13.96 91 MET 2 C 1
ATOM 2963 O O . MET B 2 91 ? 258.532 219.004 249.172 1.00 14.29 91 MET 2 O 1
ATOM 2972 N N . PHE B 2 92 ? 259.751 217.243 248.506 1.00 13.66 92 PHE 2 N 1
ATOM 2973 C CA . PHE B 2 92 ? 259.074 216.363 249.459 1.00 13.57 92 PHE 2 CA 1
ATOM 2974 C C . PHE B 2 92 ? 259.349 216.848 250.883 1.00 13.66 92 PHE 2 C 1
ATOM 2975 O O . PHE B 2 92 ? 258.426 217.000 251.687 1.00 13.64 92 PHE 2 O 1
ATOM 2983 N N . GLY B 2 93 ? 260.622 217.092 251.186 1.00 13.79 93 GLY 2 N 1
ATOM 2984 C CA . GLY B 2 93 ? 261.020 217.576 252.502 1.00 14.17 93 GLY 2 CA 1
ATOM 2985 C C . GLY B 2 93 ? 260.372 218.900 252.863 1.00 14.03 93 GLY 2 C 1
ATOM 2986 O O . GLY B 2 93 ? 259.947 219.100 254.001 1.00 14.51 93 GLY 2 O 1
ATOM 2987 N N . GLN B 2 94 ? 260.286 219.809 251.896 1.00 13.94 94 GLN 2 N 1
ATOM 2988 C CA . GLN B 2 94 ? 259.660 221.108 252.138 1.00 14.38 94 GLN 2 CA 1
ATOM 2989 C C . GLN B 2 94 ? 258.177 220.956 252.457 1.00 14.31 94 GLN 2 C 1
ATOM 2990 O O . GLN B 2 94 ? 257.688 221.515 253.438 1.00 14.44 94 GLN 2 O 1
ATOM 2996 N N . ASN B 2 95 ? 257.462 220.187 251.642 1.00 14.00 95 ASN 2 N 1
ATOM 2997 C CA . ASN B 2 95 ? 256.046 219.943 251.913 1.00 14.36 95 ASN 2 CA 1
ATOM 2998 C C . ASN B 2 95 ? 255.836 219.241 253.254 1.00 14.59 95 ASN 2 C 1
ATOM 2999 O O . ASN B 2 95 ? 254.923 219.590 254.004 1.00 14.95 95 ASN 2 O 1
ATOM 3004 N N . MET B 2 96 ? 256.698 218.278 253.567 1.00 14.16 96 MET 2 N 1
ATOM 3005 C CA . MET B 2 96 ? 256.629 217.582 254.850 1.00 14.83 96 MET 2 CA 1
ATOM 3006 C C . MET B 2 96 ? 256.708 218.561 256.022 1.00 15.32 96 MET 2 C 1
ATOM 3007 O O . MET B 2 96 ? 255.880 218.517 256.930 1.00 16.71 96 MET 2 O 1
ATOM 3012 N N . TYR B 2 97 ? 257.693 219.450 255.999 1.00 13.92 97 TYR 2 N 1
ATOM 3013 C CA . TYR B 2 97 ? 257.947 220.301 257.158 1.00 13.97 97 TYR 2 CA 1
ATOM 3014 C C . TYR B 2 97 ? 257.065 221.553 257.240 1.00 13.94 97 TYR 2 C 1
ATOM 3015 O O . TYR B 2 97 ? 256.887 222.101 258.330 1.00 14.07 97 TYR 2 O 1
ATOM 3024 N N . TYR B 2 98 ? 256.507 222.004 256.117 1.00 13.55 98 TYR 2 N 1
ATOM 3025 C CA . TYR B 2 98 ? 255.576 223.142 256.144 1.00 13.70 98 TYR 2 CA 1
ATOM 3026 C C . TYR B 2 98 ? 254.174 222.762 256.636 1.00 13.71 98 TYR 2 C 1
ATOM 3027 O O . TYR B 2 98 ? 253.360 223.647 256.907 1.00 14.12 98 TYR 2 O 1
ATOM 3036 N N . HIS B 2 99 ? 253.896 221.463 256.754 1.00 13.41 99 HIS 2 N 1
ATOM 3037 C CA . HIS B 2 99 ? 252.584 220.982 257.186 1.00 13.66 99 HIS 2 CA 1
ATOM 3038 C C . HIS B 2 99 ? 252.659 220.170 258.474 1.00 13.96 99 HIS 2 C 1
ATOM 3039 O O . HIS B 2 99 ? 253.607 219.426 258.708 1.00 14.89 99 HIS 2 O 1
ATOM 3046 N N . TYR B 2 100 ? 251.626 220.312 259.292 1.00 13.55 100 TYR 2 N 1
ATOM 3047 C CA . TYR B 2 100 ? 251.442 219.506 260.496 1.00 14.06 100 TYR 2 CA 1
ATOM 3048 C C . TYR B 2 100 ? 251.225 218.026 260.158 1.00 14.31 100 TYR 2 C 1
ATOM 3049 O O . TYR B 2 100 ? 251.746 217.149 260.846 1.00 15.06 100 TYR 2 O 1
ATOM 3058 N N . LEU B 2 101 ? 250.493 217.758 259.078 1.00 13.42 101 LEU 2 N 1
ATOM 3059 C CA . LEU B 2 101 ? 250.082 216.400 258.726 1.00 13.52 101 LEU 2 CA 1
ATOM 3060 C C . LEU B 2 101 ? 250.514 216.015 257.320 1.00 13.72 101 LEU 2 C 1
ATOM 3061 O O . LEU B 2 101 ? 250.533 216.849 256.412 1.00 14.16 101 LEU 2 O 1
ATOM 3066 N N . GLY B 2 102 ? 250.842 214.739 257.145 1.00 13.52 102 GLY 2 N 1
ATOM 3067 C CA . GLY B 2 102 ? 251.176 214.210 255.835 1.00 14.11 102 GLY 2 CA 1
ATOM 3068 C C . GLY B 2 102 ? 250.971 212.712 255.765 1.00 14.30 102 GLY 2 C 1
ATOM 3069 O O . GLY B 2 102 ? 251.035 212.017 256.780 1.00 14.86 102 GLY 2 O 1
ATOM 3070 N N . ARG B 2 103 ? 250.703 212.220 254.563 1.00 14.12 103 ARG 2 N 1
ATOM 3071 C CA . ARG B 2 103 ? 250.688 210.786 254.299 1.00 14.90 103 ARG 2 CA 1
ATOM 3072 C C . ARG B 2 103 ? 251.342 210.531 252.956 1.00 14.68 103 ARG 2 C 1
ATOM 3073 O O . ARG B 2 103 ? 251.349 211.396 252.079 1.00 14.44 103 ARG 2 O 1
ATOM 3081 N N . SER B 2 104 ? 251.901 209.338 252.811 1.00 14.52 104 SER 2 N 1
ATOM 3082 C CA . SER B 2 104 ? 252.637 208.970 251.615 1.00 14.79 104 SER 2 CA 1
ATOM 3083 C C . SER B 2 104 ? 252.758 207.458 251.516 1.00 14.63 104 SER 2 C 1
ATOM 3084 O O . SER B 2 104 ? 252.928 206.776 252.530 1.00 15.35 104 SER 2 O 1
ATOM 3087 N N . GLY B 2 105 ? 252.662 206.954 250.289 1.00 14.00 105 GLY 2 N 1
ATOM 3088 C CA . GLY B 2 105 ? 253.157 205.623 249.948 1.00 14.28 105 GLY 2 CA 1
ATOM 3089 C C . GLY B 2 105 ? 254.557 205.773 249.379 1.00 13.76 105 GLY 2 C 1
ATOM 3090 O O . GLY B 2 105 ? 255.087 206.886 249.316 1.00 13.83 105 GLY 2 O 1
ATOM 3091 N N . TYR B 2 106 ? 255.166 204.663 248.963 1.00 13.59 106 TYR 2 N 1
ATOM 3092 C CA . TYR B 2 106 ? 256.535 204.697 248.434 1.00 14.07 106 TYR 2 CA 1
ATOM 3093 C C . TYR B 2 106 ? 256.785 203.614 247.406 1.00 14.14 106 TYR 2 C 1
ATOM 3094 O O . TYR B 2 106 ? 256.216 202.529 247.495 1.00 14.82 106 TYR 2 O 1
ATOM 3103 N N . THR B 2 107 ? 257.653 203.910 246.442 1.00 13.44 107 THR 2 N 1
ATOM 3104 C CA . THR B 2 107 ? 258.358 202.858 245.716 1.00 13.64 107 THR 2 CA 1
ATOM 3105 C C . THR B 2 107 ? 259.790 202.847 246.230 1.00 13.85 107 THR 2 C 1
ATOM 3106 O O . THR B 2 107 ? 260.504 203.847 246.116 1.00 13.94 107 THR 2 O 1
ATOM 3110 N N . VAL B 2 108 ? 260.187 201.719 246.812 1.00 13.60 108 VAL 2 N 1
ATOM 3111 C CA . VAL B 2 108 ? 261.541 201.514 247.313 1.00 13.95 108 VAL 2 CA 1
ATOM 3112 C C . VAL B 2 108 ? 262.285 200.640 246.314 1.00 14.00 108 VAL 2 C 1
ATOM 3113 O O . VAL B 2 108 ? 261.826 199.543 245.987 1.00 14.39 108 VAL 2 O 1
ATOM 3117 N N . HIS B 2 109 ? 263.425 201.127 245.829 1.00 13.70 109 HIS 2 N 1
ATOM 3118 C CA . HIS B 2 109 ? 264.252 200.376 244.892 1.00 13.82 109 HIS 2 CA 1
ATOM 3119 C C . HIS B 2 109 ? 265.665 200.260 245.453 1.00 13.83 109 HIS 2 C 1
ATOM 3120 O O . HIS B 2 109 ? 266.397 201.251 245.538 1.00 14.25 109 HIS 2 O 1
ATOM 3127 N N . VAL B 2 110 ? 266.028 199.046 245.859 1.00 13.53 110 VAL 2 N 1
ATOM 3128 C CA . VAL B 2 110 ? 267.346 198.771 246.423 1.00 13.88 110 VAL 2 CA 1
ATOM 3129 C C . VAL B 2 110 ? 268.210 198.150 245.333 1.00 13.95 110 VAL 2 C 1
ATOM 3130 O O . VAL B 2 110 ? 267.778 197.227 244.640 1.00 14.22 110 VAL 2 O 1
ATOM 3134 N N . GLN B 2 111 ? 269.428 198.669 245.194 1.00 13.45 111 GLN 2 N 1
ATOM 3135 C CA . GLN B 2 111 ? 270.310 198.350 244.077 1.00 13.79 111 GLN 2 CA 1
ATOM 3136 C C . GLN B 2 111 ? 271.628 197.785 244.578 1.00 13.80 111 GLN 2 C 1
ATOM 3137 O O . GLN B 2 111 ? 272.298 198.404 245.405 1.00 14.04 111 GLN 2 O 1
ATOM 3143 N N . CYS B 2 112 ? 272.000 196.615 244.071 1.00 13.78 112 CYS 2 N 1
ATOM 3144 C CA . CYS B 2 112 ? 273.271 196.001 244.425 1.00 14.28 112 CYS 2 CA 1
ATOM 3145 C C . CYS B 2 112 ? 273.675 194.981 243.371 1.00 14.39 112 CYS 2 C 1
ATOM 3146 O O . CYS B 2 112 ? 273.148 193.869 243.335 1.00 15.26 112 CYS 2 O 1
ATOM 3149 N N . ASN B 2 113 ? 274.600 195.383 242.506 1.00 14.17 113 ASN 2 N 1
ATOM 3150 C CA . ASN B 2 113 ? 275.154 194.494 241.487 1.00 14.29 113 ASN 2 CA 1
ATOM 3151 C C . ASN B 2 113 ? 276.547 194.015 241.879 1.00 14.34 113 ASN 2 C 1
ATOM 3152 O O . ASN B 2 113 ? 277.235 194.636 242.692 1.00 14.38 113 ASN 2 O 1
ATOM 3157 N N . ALA B 2 114 ? 276.956 192.897 241.295 1.00 14.32 114 ALA 2 N 1
ATOM 3158 C CA . ALA B 2 114 ? 278.268 192.334 241.578 1.00 14.73 114 ALA 2 CA 1
ATOM 3159 C C . ALA B 2 114 ? 278.808 191.640 240.323 1.00 15.34 114 ALA 2 C 1
ATOM 3160 O O . ALA B 2 114 ? 279.031 192.301 239.309 1.00 16.95 114 ALA 2 O 1
ATOM 3162 N N . SER B 2 115 ? 279.038 190.335 240.379 1.00 15.05 115 SER 2 N 1
ATOM 3163 C CA . SER B 2 115 ? 279.420 189.579 239.195 1.00 14.93 115 SER 2 CA 1
ATOM 3164 C C . SER B 2 115 ? 278.934 188.156 239.364 1.00 14.89 115 SER 2 C 1
ATOM 3165 O O . SER B 2 115 ? 278.511 187.755 240.453 1.00 15.04 115 SER 2 O 1
ATOM 3168 N N . LYS B 2 116 ? 279.035 187.388 238.287 1.00 14.83 116 LYS 2 N 1
ATOM 3169 C CA . LYS B 2 116 ? 278.667 185.978 238.308 1.00 15.07 116 LYS 2 CA 1
ATOM 3170 C C . LYS B 2 116 ? 279.600 185.126 239.178 1.00 14.71 116 LYS 2 C 1
ATOM 3171 O O . LYS B 2 116 ? 279.333 183.943 239.388 1.00 15.04 116 LYS 2 O 1
ATOM 3177 N N . PHE B 2 117 ? 280.677 185.734 239.684 1.00 14.20 117 PHE 2 N 1
ATOM 3178 C CA . PHE B 2 117 ? 281.639 185.065 240.563 1.00 14.36 117 PHE 2 CA 1
ATOM 3179 C C . PHE B 2 117 ? 281.542 185.492 242.031 1.00 14.60 117 PHE 2 C 1
ATOM 3180 O O . PHE B 2 117 ? 282.185 184.884 242.887 1.00 15.56 117 PHE 2 O 1
ATOM 3188 N N . HIS B 2 118 ? 280.759 186.531 242.323 1.00 13.96 118 HIS 2 N 1
ATOM 3189 C CA . HIS B 2 118 ? 280.485 186.934 243.705 1.00 13.98 118 HIS 2 CA 1
ATOM 3190 C C . HIS B 2 118 ? 279.319 186.107 244.239 1.00 14.20 118 HIS 2 C 1
ATOM 3191 O O . HIS B 2 118 ? 278.534 185.553 243.470 1.00 14.84 118 HIS 2 O 1
ATOM 3198 N N . GLN B 2 119 ? 279.187 186.052 245.558 1.00 13.68 119 GLN 2 N 1
ATOM 3199 C CA . GLN B 2 119 ? 278.009 185.454 246.176 1.00 13.99 119 GLN 2 CA 1
ATOM 3200 C C . GLN B 2 119 ? 277.623 186.219 247.430 1.00 14.08 119 GLN 2 C 1
ATOM 3201 O O . GLN B 2 119 ? 278.450 186.894 248.045 1.00 14.11 119 GLN 2 O 1
ATOM 3207 N N . GLY B 2 120 ? 276.354 186.099 247.799 1.00 13.75 120 GLY 2 N 1
ATOM 3208 C CA . GLY B 2 120 ? 275.815 186.771 248.972 1.00 14.33 120 GLY 2 CA 1
ATOM 3209 C C . GLY B 2 120 ? 274.333 187.009 248.793 1.00 14.26 120 GLY 2 C 1
ATOM 3210 O O . GLY B 2 120 ? 273.832 187.017 247.667 1.00 14.50 120 GLY 2 O 1
ATOM 3211 N N . ALA B 2 121 ? 273.629 187.208 249.901 1.00 13.99 121 ALA 2 N 1
ATOM 3212 C CA . ALA B 2 121 ? 272.193 187.461 249.845 1.00 14.26 121 ALA 2 CA 1
ATOM 3213 C C . ALA B 2 121 ? 271.773 188.491 250.881 1.00 14.58 121 ALA 2 C 1
ATOM 3214 O O . ALA B 2 121 ? 272.124 188.375 252.058 1.00 15.33 121 ALA 2 O 1
ATOM 3216 N N . LEU B 2 122 ? 271.025 189.492 250.421 1.00 14.09 122 LEU 2 N 1
ATOM 3217 C CA . LEU B 2 122 ? 270.461 190.536 251.270 1.00 14.48 122 LEU 2 CA 1
ATOM 3218 C C . LEU B 2 122 ? 268.960 190.343 251.404 1.00 14.66 122 LEU 2 C 1
ATOM 3219 O O . LEU B 2 122 ? 268.260 190.241 250.399 1.00 15.49 122 LEU 2 O 1
ATOM 3224 N N . GLY B 2 123 ? 268.466 190.314 252.637 1.00 14.08 123 GLY 2 N 1
ATOM 3225 C CA . GLY B 2 123 ? 267.033 190.398 252.888 1.00 14.30 123 GLY 2 CA 1
ATOM 3226 C C . GLY B 2 123 ? 266.653 191.864 252.960 1.00 14.32 123 GLY 2 C 1
ATOM 3227 O O . GLY B 2 123 ? 267.288 192.631 253.682 1.00 14.71 123 GLY 2 O 1
ATOM 3228 N N . VAL B 2 124 ? 265.632 192.256 252.201 1.00 13.69 124 VAL 2 N 1
ATOM 3229 C CA . VAL B 2 124 ? 265.159 193.638 252.161 1.00 13.93 124 VAL 2 CA 1
ATOM 3230 C C . VAL B 2 124 ? 263.722 193.649 252.668 1.00 14.07 124 VAL 2 C 1
ATOM 3231 O O . VAL B 2 124 ? 262.834 193.120 252.004 1.00 14.92 124 VAL 2 O 1
ATOM 3235 N N . PHE B 2 125 ? 263.504 194.241 253.842 1.00 13.59 125 PHE 2 N 1
ATOM 3236 C CA . PHE B 2 125 ? 262.214 194.179 254.532 1.00 13.94 125 PHE 2 CA 1
ATOM 3237 C C . PHE B 2 125 ? 261.632 195.566 254.759 1.00 14.03 125 PHE 2 C 1
ATOM 3238 O O . PHE B 2 125 ? 262.350 196.490 255.149 1.00 14.61 125 PHE 2 O 1
ATOM 3246 N N . ALA B 2 126 ? 260.327 195.697 254.529 1.00 13.58 126 ALA 2 N 1
ATOM 3247 C CA . ALA B 2 126 ? 259.582 196.903 254.875 1.00 13.96 126 ALA 2 CA 1
ATOM 3248 C C . ALA B 2 126 ? 258.700 196.580 256.077 1.00 13.78 126 ALA 2 C 1
ATOM 3249 O O . ALA B 2 126 ? 257.820 195.724 255.996 1.00 14.19 126 ALA 2 O 1
ATOM 3251 N N . ILE B 2 127 ? 258.949 197.267 257.190 1.00 13.73 127 ILE 2 N 1
ATOM 3252 C CA . ILE B 2 127 ? 258.357 196.924 258.480 1.00 14.18 127 ILE 2 CA 1
ATOM 3253 C C . ILE B 2 127 ? 257.472 198.066 258.982 1.00 14.12 127 ILE 2 C 1
ATOM 3254 O O . ILE B 2 127 ? 257.978 199.151 259.267 1.00 14.39 127 ILE 2 O 1
ATOM 3259 N N . PRO B 2 128 ? 256.151 197.833 259.101 1.00 14.17 128 PRO 2 N 1
ATOM 3260 C CA . PRO B 2 128 ? 255.316 198.884 259.694 1.00 14.33 128 PRO 2 CA 1
ATOM 3261 C C . PRO B 2 128 ? 255.643 199.079 261.172 1.00 13.94 128 PRO 2 C 1
ATOM 3262 O O . PRO B 2 128 ? 255.881 198.100 261.877 1.00 14.14 128 PRO 2 O 1
ATOM 3266 N N . GLU B 2 129 ? 255.660 200.332 261.624 1.00 13.57 129 GLU 2 N 1
ATOM 3267 C CA . GLU B 2 129 ? 255.932 200.663 263.028 1.00 13.77 129 GLU 2 CA 1
ATOM 3268 C C . GLU B 2 129 ? 257.173 199.937 263.540 1.00 13.60 129 GLU 2 C 1
ATOM 3269 O O . GLU B 2 129 ? 257.101 199.125 264.472 1.00 13.88 129 GLU 2 O 1
ATOM 3275 N N . TYR B 2 130 ? 258.314 200.231 262.929 1.00 13.43 130 TYR 2 N 1
ATOM 3276 C CA . TYR B 2 130 ? 259.547 199.537 263.278 1.00 13.75 130 TYR 2 CA 1
ATOM 3277 C C . TYR B 2 130 ? 260.181 200.131 264.538 1.00 14.16 130 TYR 2 C 1
ATOM 3278 O O . TYR B 2 130 ? 261.146 200.900 264.478 1.00 14.75 130 TYR 2 O 1
ATOM 3287 N N . VAL B 2 131 ? 259.620 199.741 265.677 1.00 14.09 131 VAL 2 N 1
ATOM 3288 C CA . VAL B 2 131 ? 260.073 200.200 266.983 1.00 14.27 131 VAL 2 CA 1
ATOM 3289 C C . VAL B 2 131 ? 261.278 199.366 267.404 1.00 14.42 131 VAL 2 C 1
ATOM 3290 O O . VAL B 2 131 ? 261.217 198.136 267.388 1.00 14.94 131 VAL 2 O 1
ATOM 3294 N N . MET B 2 132 ? 262.370 200.032 267.782 1.00 14.65 132 MET 2 N 1
ATOM 3295 C CA A MET B 2 132 ? 263.584 199.321 268.184 0.50 15.11 132 MET 2 CA 1
ATOM 3296 C CA B MET B 2 132 ? 263.606 199.350 268.158 0.50 15.03 132 MET 2 CA 1
ATOM 3297 C C . MET B 2 132 ? 263.957 199.572 269.637 1.00 15.06 132 MET 2 C 1
ATOM 3298 O O . MET B 2 132 ? 263.541 200.563 270.247 1.00 14.70 132 MET 2 O 1
ATOM 3307 N N . ALA B 2 133 ? 264.721 198.633 270.191 1.00 14.91 133 ALA 2 N 1
ATOM 3308 C CA . ALA B 2 133 ? 265.152 198.651 271.587 1.00 14.99 133 ALA 2 CA 1
ATOM 3309 C C . ALA B 2 133 ? 266.149 199.770 271.845 1.00 15.04 133 ALA 2 C 1
ATOM 3310 O O . ALA B 2 133 ? 266.904 200.144 270.951 1.00 15.18 133 ALA 2 O 1
ATOM 3312 N N . CYS B 2 134 ? 266.161 200.287 273.072 1.00 15.42 134 CYS 2 N 1
ATOM 3313 C CA . CYS B 2 134 ? 267.154 201.286 273.471 1.00 15.80 134 CYS 2 CA 1
ATOM 3314 C C . CYS B 2 134 ? 268.398 200.610 274.049 1.00 16.33 134 CYS 2 C 1
ATOM 3315 O O . CYS B 2 134 ? 268.418 199.394 274.260 1.00 16.23 134 CYS 2 O 1
ATOM 3318 N N . ASN B 2 135 ? 269.437 201.402 274.301 1.00 16.49 135 ASN 2 N 1
ATOM 3319 C CA . ASN B 2 135 ? 270.737 200.854 274.681 1.00 17.06 135 ASN 2 CA 1
ATOM 3320 C C . ASN B 2 135 ? 271.163 201.161 276.118 1.00 17.49 135 ASN 2 C 1
ATOM 3321 O O . ASN B 2 135 ? 272.357 201.289 276.403 1.00 18.42 135 ASN 2 O 1
ATOM 3326 N N . THR B 2 136 ? 270.189 201.268 277.014 1.00 17.40 136 THR 2 N 1
ATOM 3327 C CA . THR B 2 136 ? 270.460 201.350 278.449 1.00 18.82 136 THR 2 CA 1
ATOM 3328 C C . THR B 2 136 ? 269.448 200.502 279.199 1.00 19.40 136 THR 2 C 1
ATOM 3329 O O . THR B 2 136 ? 268.258 200.519 278.883 1.00 19.76 136 THR 2 O 1
ATOM 3333 N N . GLU B 2 137 ? 269.917 199.766 280.201 1.00 19.24 137 GLU 2 N 1
ATOM 3334 C CA . GLU B 2 137 ? 269.018 198.962 281.021 1.00 19.95 137 GLU 2 CA 1
ATOM 3335 C C . GLU B 2 137 ? 268.610 199.660 282.317 1.00 20.50 137 GLU 2 C 1
ATOM 3336 O O . GLU B 2 137 ? 267.920 199.075 283.148 1.00 22.25 137 GLU 2 O 1
ATOM 3342 N N . ALA B 2 138 ? 269.002 200.926 282.457 1.00 20.25 138 ALA 2 N 1
ATOM 3343 C CA . ALA B 2 138 ? 268.546 201.767 283.564 1.00 21.35 138 ALA 2 CA 1
ATOM 3344 C C . ALA B 2 138 ? 267.166 202.368 283.290 1.00 21.77 138 ALA 2 C 1
ATOM 3345 O O . ALA B 2 138 ? 266.502 202.849 284.210 1.00 22.87 138 ALA 2 O 1
ATOM 3347 N N . LYS B 2 139 ? 266.752 202.358 282.022 1.00 20.36 139 LYS 2 N 1
ATOM 3348 C CA . LYS B 2 139 ? 265.469 202.915 281.599 1.00 20.11 139 LYS 2 CA 1
ATOM 3349 C C . LYS B 2 139 ? 264.846 202.007 280.549 1.00 19.37 139 LYS 2 C 1
ATOM 3350 O O . LYS B 2 139 ? 265.504 201.101 280.038 1.00 20.25 139 LYS 2 O 1
ATOM 3356 N N . THR B 2 140 ? 263.581 202.260 280.225 1.00 18.58 140 THR 2 N 1
ATOM 3357 C CA . THR B 2 140 ? 262.921 201.601 279.097 1.00 19.24 140 THR 2 CA 1
ATOM 3358 C C . THR B 2 140 ? 262.498 202.660 278.084 1.00 18.36 140 THR 2 C 1
ATOM 3359 O O . THR B 2 140 ? 262.290 203.815 278.443 1.00 18.36 140 THR 2 O 1
ATOM 3363 N N . SER B 2 141 ? 262.397 202.265 276.817 1.00 17.44 141 SER 2 N 1
ATOM 3364 C CA . SER B 2 141 ? 261.910 203.152 275.753 1.00 17.48 141 SER 2 CA 1
ATOM 3365 C C . SER B 2 141 ? 262.624 204.510 275.754 1.00 17.36 141 SER 2 C 1
ATOM 3366 O O . SER B 2 141 ? 262.002 205.557 275.570 1.00 17.43 141 SER 2 O 1
ATOM 3369 N N . TYR B 2 142 ? 263.939 204.470 275.939 1.00 17.04 142 TYR 2 N 1
ATOM 3370 C CA . TYR B 2 142 ? 264.731 205.657 276.252 1.00 17.57 142 TYR 2 CA 1
ATOM 3371 C C . TYR B 2 142 ? 265.659 205.965 275.082 1.00 17.25 142 TYR 2 C 1
ATOM 3372 O O . TYR B 2 142 ? 266.838 205.620 275.098 1.00 18.04 142 TYR 2 O 1
ATOM 3381 N N . VAL B 2 143 ? 265.100 206.595 274.053 1.00 17.06 143 VAL 2 N 1
ATOM 3382 C CA . VAL B 2 143 ? 265.830 206.905 272.826 1.00 17.00 143 VAL 2 CA 1
ATOM 3383 C C . VAL B 2 143 ? 265.602 208.371 272.494 1.00 16.78 143 VAL 2 C 1
ATOM 3384 O O . VAL B 2 143 ? 264.474 208.855 272.566 1.00 17.34 143 VAL 2 O 1
ATOM 3388 N N . SER B 2 144 ? 266.670 209.078 272.134 1.00 16.39 144 SER 2 N 1
ATOM 3389 C CA . SER B 2 144 ? 266.552 210.484 271.766 1.00 16.55 144 SER 2 CA 1
ATOM 3390 C C . SER B 2 144 ? 265.957 210.634 270.369 1.00 16.43 144 SER 2 C 1
ATOM 3391 O O . SER B 2 144 ? 266.111 209.759 269.511 1.00 16.02 144 SER 2 O 1
ATOM 3394 N N . TYR B 2 145 ? 265.284 211.758 270.148 1.00 16.44 145 TYR 2 N 1
ATOM 3395 C CA . TYR B 2 145 ? 264.727 212.080 268.837 1.00 16.17 145 TYR 2 CA 1
ATOM 3396 C C . TYR B 2 145 ? 265.811 212.067 267.761 1.00 16.38 145 TYR 2 C 1
ATOM 3397 O O . TYR B 2 145 ? 265.614 211.514 266.681 1.00 16.18 145 TYR 2 O 1
ATOM 3406 N N . VAL B 2 146 ? 266.955 212.670 268.066 1.00 16.93 146 VAL 2 N 1
ATOM 3407 C CA . VAL B 2 146 ? 268.054 212.763 267.108 1.00 18.10 146 VAL 2 CA 1
ATOM 3408 C C . VAL B 2 146 ? 268.575 211.382 266.697 1.00 17.54 146 VAL 2 C 1
ATOM 3409 O O . VAL B 2 146 ? 268.829 211.143 265.519 1.00 18.48 146 VAL 2 O 1
ATOM 3413 N N . ASN B 2 147 ? 268.721 210.472 267.654 1.00 16.79 147 ASN 2 N 1
ATOM 3414 C CA . ASN B 2 147 ? 269.207 209.126 267.339 1.00 17.28 147 ASN 2 CA 1
ATOM 3415 C C . ASN B 2 147 ? 268.165 208.255 266.641 1.00 16.86 147 ASN 2 C 1
ATOM 3416 O O . ASN B 2 147 ? 268.517 207.376 265.853 1.00 17.90 147 ASN 2 O 1
ATOM 3421 N N . ALA B 2 148 ? 266.887 208.503 266.919 1.00 15.82 148 ALA 2 N 1
ATOM 3422 C CA . ALA B 2 148 ? 265.801 207.780 266.258 1.00 15.94 148 ALA 2 CA 1
ATOM 3423 C C . ALA B 2 148 ? 265.610 208.223 264.806 1.00 16.34 148 ALA 2 C 1
ATOM 3424 O O . ALA B 2 148 ? 265.098 207.462 263.984 1.00 17.26 148 ALA 2 O 1
ATOM 3426 N N . ASN B 2 149 ? 266.029 209.448 264.498 1.00 15.46 149 ASN 2 N 1
ATOM 3427 C CA . ASN B 2 149 ? 265.786 210.058 263.196 1.00 15.73 149 ASN 2 CA 1
ATOM 3428 C C . ASN B 2 149 ? 267.086 210.506 262.524 1.00 15.28 149 ASN 2 C 1
ATOM 3429 O O . ASN B 2 149 ? 267.348 211.704 262.397 1.00 15.99 149 ASN 2 O 1
ATOM 3434 N N . PRO B 2 150 ? 267.904 209.533 262.082 1.00 15.62 150 PRO 2 N 1
ATOM 3435 C CA . PRO B 2 150 ? 269.203 209.851 261.489 1.00 16.12 150 PRO 2 CA 1
ATOM 3436 C C . PRO B 2 150 ? 269.134 210.452 260.085 1.00 16.30 150 PRO 2 C 1
ATOM 3437 O O . PRO B 2 150 ? 270.134 210.985 259.607 1.00 17.35 150 PRO 2 O 1
ATOM 3441 N N . GLY B 2 151 ? 267.986 210.350 259.424 1.00 15.29 151 GLY 2 N 1
ATOM 3442 C CA . GLY B 2 151 ? 267.849 210.840 258.059 1.00 15.66 151 GLY 2 CA 1
ATOM 3443 C C . GLY B 2 151 ? 268.413 209.855 257.050 1.00 15.27 151 GLY 2 C 1
ATOM 3444 O O . GLY B 2 151 ? 268.405 208.641 257.277 1.00 15.23 151 GLY 2 O 1
ATOM 3445 N N . GLU B 2 152 ? 268.917 210.373 255.934 1.00 15.21 152 GLU 2 N 1
ATOM 3446 C CA . GLU B 2 152 ? 269.330 209.513 254.823 1.00 15.78 152 GLU 2 CA 1
ATOM 3447 C C . GLU B 2 152 ? 270.509 208.594 255.149 1.00 15.51 152 GLU 2 C 1
ATOM 3448 O O . GLU B 2 152 ? 270.680 207.567 254.497 1.00 16.07 152 GLU 2 O 1
ATOM 3454 N N . LYS B 2 153 ? 271.319 208.954 256.143 1.00 15.59 153 LYS 2 N 1
ATOM 3455 C CA . LYS B 2 153 ? 272.437 208.095 256.540 1.00 16.15 153 LYS 2 CA 1
ATOM 3456 C C . LYS B 2 153 ? 271.965 206.792 257.186 1.00 15.73 153 LYS 2 C 1
ATOM 3457 O O . LYS B 2 153 ? 272.698 205.805 257.188 1.00 16.27 153 LYS 2 O 1
ATOM 3463 N N . GLY B 2 154 ? 270.752 206.794 257.738 1.00 15.12 154 GLY 2 N 1
ATOM 3464 C CA . GLY B 2 154 ? 270.206 205.615 258.397 1.00 15.21 154 GLY 2 CA 1
ATOM 3465 C C . GLY B 2 154 ? 271.083 205.172 259.550 1.00 15.33 154 GLY 2 C 1
ATOM 3466 O O . GLY B 2 154 ? 271.770 205.985 260.173 1.00 16.16 154 GLY 2 O 1
ATOM 3467 N N . GLY B 2 155 ? 271.066 203.875 259.824 1.00 14.61 155 GLY 2 N 1
ATOM 3468 C CA . GLY B 2 155 ? 271.920 203.287 260.846 1.00 14.93 155 GLY 2 CA 1
ATOM 3469 C C . GLY B 2 155 ? 272.387 201.907 260.438 1.00 15.31 155 GLY 2 C 1
ATOM 3470 O O . GLY B 2 155 ? 272.049 201.416 259.356 1.00 15.15 155 GLY 2 O 1
ATOM 3471 N N . VAL B 2 156 ? 273.171 201.282 261.308 1.00 15.46 156 VAL 2 N 1
ATOM 3472 C CA . VAL B 2 156 ? 273.671 199.936 261.060 1.00 15.73 156 VAL 2 CA 1
ATOM 3473 C C . VAL B 2 156 ? 273.296 199.011 262.203 1.00 16.13 156 VAL 2 C 1
ATOM 3474 O O . VAL B 2 156 ? 273.066 199.455 263.330 1.00 17.36 156 VAL 2 O 1
ATOM 3478 N N . PHE B 2 157 ? 273.225 197.722 261.895 1.00 15.19 157 PHE 2 N 1
ATOM 3479 C CA . PHE B 2 157 ? 273.055 196.697 262.912 1.00 15.52 157 PHE 2 CA 1
ATOM 3480 C C . PHE B 2 157 ? 274.418 196.279 263.451 1.00 16.30 157 PHE 2 C 1
ATOM 3481 O O . PHE B 2 157 ? 275.453 196.535 262.831 1.00 17.12 157 PHE 2 O 1
ATOM 3489 N N . ASP B 2 158 ? 274.397 195.641 264.615 1.00 17.24 158 ASP 2 N 1
ATOM 3490 C CA . ASP B 2 158 ? 275.591 195.093 265.251 1.00 18.99 158 ASP 2 CA 1
ATOM 3491 C C . ASP B 2 158 ? 275.270 193.653 265.628 1.00 18.54 158 ASP 2 C 1
ATOM 3492 O O . ASP B 2 158 ? 274.099 193.294 265.754 1.00 17.33 158 ASP 2 O 1
ATOM 3497 N N . ASN B 2 159 ? 276.297 192.827 265.802 1.00 17.76 159 ASN 2 N 1
ATOM 3498 C CA . ASN B 2 159 ? 276.089 191.459 266.287 1.00 18.13 159 ASN 2 CA 1
ATOM 3499 C C . ASN B 2 159 ? 276.345 191.311 267.788 1.00 18.60 159 ASN 2 C 1
ATOM 3500 O O . ASN B 2 159 ? 276.339 190.201 268.315 1.00 20.74 159 ASN 2 O 1
ATOM 3505 N N . ALA B 2 160 ? 276.542 192.435 268.470 1.00 18.23 160 ALA 2 N 1
ATOM 3506 C CA . ALA B 2 160 ? 276.745 192.448 269.913 1.00 19.48 160 ALA 2 CA 1
ATOM 3507 C C . ALA B 2 160 ? 275.837 193.486 270.554 1.00 18.98 160 ALA 2 C 1
ATOM 3508 O O . ALA B 2 160 ? 275.515 194.508 269.944 1.00 19.26 160 ALA 2 O 1
ATOM 3510 N N . TYR B 2 161 ? 275.424 193.201 271.784 1.00 19.00 161 TYR 2 N 1
ATOM 3511 C CA . TYR B 2 161 ? 274.614 194.107 272.585 1.00 18.67 161 TYR 2 CA 1
ATOM 3512 C C . TYR B 2 161 ? 275.436 194.518 273.797 1.00 19.58 161 TYR 2 C 1
ATOM 3513 O O . TYR B 2 161 ? 275.793 193.679 274.625 1.00 20.79 161 TYR 2 O 1
ATOM 3522 N N . ASN B 2 162 ? 275.749 195.807 273.872 1.00 19.82 162 ASN 2 N 1
ATOM 3523 C CA . ASN B 2 162 ? 276.555 196.364 274.952 1.00 21.52 162 ASN 2 CA 1
ATOM 3524 C C . ASN B 2 162 ? 275.872 197.613 275.495 1.00 20.20 162 ASN 2 C 1
ATOM 3525 O O . ASN B 2 162 ? 276.205 198.732 275.096 1.00 21.12 162 ASN 2 O 1
ATOM 3530 N N . PRO B 2 163 ? 274.886 197.425 276.388 1.00 19.57 163 PRO 2 N 1
ATOM 3531 C CA . PRO B 2 163 ? 274.158 198.578 276.911 1.00 19.82 163 PRO 2 CA 1
ATOM 3532 C C . PRO B 2 163 ? 275.047 199.470 277.776 1.00 21.48 163 PRO 2 C 1
ATOM 3533 O O . PRO B 2 163 ? 276.027 198.999 278.357 1.00 21.81 163 PRO 2 O 1
ATOM 3537 N N . SER B 2 164 ? 274.699 200.749 277.844 1.00 21.79 164 SER 2 N 1
ATOM 3538 C CA . SER B 2 164 ? 275.561 201.761 278.455 1.00 24.25 164 SER 2 CA 1
ATOM 3539 C C . SER B 2 164 ? 275.642 201.642 279.973 1.00 28.26 164 SER 2 C 1
ATOM 3540 O O . SER B 2 164 ? 274.726 201.136 280.617 1.00 29.94 164 SER 2 O 1
ATOM 3543 N N . ALA B 2 165 ? 276.746 202.128 280.534 1.00 31.49 165 ALA 2 N 1
ATOM 3544 C CA . ALA B 2 165 ? 276.928 202.171 281.984 1.00 33.34 165 ALA 2 CA 1
ATOM 3545 C C . ALA B 2 165 ? 276.026 203.228 282.626 1.00 34.32 165 ALA 2 C 1
ATOM 3546 O O . ALA B 2 165 ? 275.542 203.037 283.741 1.00 36.59 165 ALA 2 O 1
ATOM 3548 N N . GLU B 2 166 ? 275.810 204.336 281.916 1.00 34.36 166 GLU 2 N 1
ATOM 3549 C CA . GLU B 2 166 ? 274.956 205.428 282.387 1.00 35.21 166 GLU 2 CA 1
ATOM 3550 C C . GLU B 2 166 ? 273.810 205.646 281.405 1.00 30.80 166 GLU 2 C 1
ATOM 3551 O O . GLU B 2 166 ? 274.007 205.555 280.193 1.00 28.98 166 GLU 2 O 1
ATOM 3557 N N . ALA B 2 167 ? 272.623 205.944 281.934 1.00 28.81 167 ALA 2 N 1
ATOM 3558 C CA . ALA B 2 167 ? 271.411 206.105 281.117 1.00 27.47 167 ALA 2 CA 1
ATOM 3559 C C . ALA B 2 167 ? 271.560 207.165 280.026 1.00 28.16 167 ALA 2 C 1
ATOM 3560 O O . ALA B 2 167 ? 271.081 206.981 278.904 1.00 25.74 167 ALA 2 O 1
ATOM 3562 N N . SER B 2 168 ? 272.234 208.267 280.353 1.00 27.54 168 SER 2 N 1
ATOM 3563 C CA . SER B 2 168 ? 272.423 209.370 279.409 1.00 27.84 168 SER 2 CA 1
ATOM 3564 C C . SER B 2 168 ? 273.229 208.984 278.164 1.00 27.04 168 SER 2 C 1
ATOM 3565 O O . SER B 2 168 ? 273.129 209.651 277.138 1.00 28.17 168 SER 2 O 1
ATOM 3568 N N . GLU B 2 169 ? 274.026 207.919 278.256 1.00 28.05 169 GLU 2 N 1
ATOM 3569 C CA . GLU B 2 169 ? 274.872 207.481 277.145 1.00 28.76 169 GLU 2 CA 1
ATOM 3570 C C . GLU B 2 169 ? 274.259 206.358 276.298 1.00 25.85 169 GLU 2 C 1
ATOM 3571 O O . GLU B 2 169 ? 274.863 205.936 275.311 1.00 27.30 169 GLU 2 O 1
ATOM 3577 N N . GLY B 2 170 ? 273.069 205.888 276.671 1.00 23.02 170 GLY 2 N 1
ATOM 3578 C CA . GLY B 2 170 ? 272.430 204.760 275.990 1.00 20.97 170 GLY 2 CA 1
ATOM 3579 C C . GLY B 2 170 ? 271.144 205.115 275.267 1.00 19.55 170 GLY 2 C 1
ATOM 3580 O O . GLY B 2 170 ? 270.322 204.232 275.002 1.00 18.39 170 GLY 2 O 1
ATOM 3581 N N . ARG B 2 171 ? 270.980 206.391 274.918 1.00 18.10 171 ARG 2 N 1
ATOM 3582 C CA . ARG B 2 171 ? 269.737 206.886 274.313 1.00 18.25 171 ARG 2 CA 1
ATOM 3583 C C . ARG B 2 171 ? 269.734 206.734 272.790 1.00 18.15 171 ARG 2 C 1
ATOM 3584 O O . ARG B 2 171 ? 269.376 207.650 272.047 1.00 18.25 171 ARG 2 O 1
ATOM 3592 N N . LYS B 2 172 ? 270.126 205.545 272.352 1.00 18.77 172 LYS 2 N 1
ATOM 3593 C CA . LYS B 2 172 ? 270.177 205.186 270.947 1.00 18.87 172 LYS 2 CA 1
ATOM 3594 C C . LYS B 2 172 ? 269.649 203.768 270.828 1.00 17.63 172 LYS 2 C 1
ATOM 3595 O O . LYS B 2 172 ? 269.454 203.085 271.836 1.00 16.88 172 LYS 2 O 1
ATOM 3600 N N . PHE B 2 173 ? 269.418 203.323 269.600 1.00 16.60 173 PHE 2 N 1
ATOM 3601 C CA . PHE B 2 173 ? 268.918 201.975 269.385 1.00 16.35 173 PHE 2 CA 1
ATOM 3602 C C . PHE B 2 173 ? 269.993 200.918 269.625 1.00 16.67 173 PHE 2 C 1
ATOM 3603 O O . PHE B 2 173 ? 271.161 201.104 269.270 1.00 17.75 173 PHE 2 O 1
ATOM 3611 N N . ALA B 2 174 ? 269.581 199.817 270.247 1.00 15.79 174 ALA 2 N 1
ATOM 3612 C CA . ALA B 2 174 ? 270.380 198.603 270.312 1.00 16.16 174 ALA 2 CA 1
ATOM 3613 C C . ALA B 2 174 ? 269.971 197.746 269.119 1.00 16.23 174 ALA 2 C 1
ATOM 3614 O O . ALA B 2 174 ? 269.119 196.857 269.231 1.00 16.25 174 ALA 2 O 1
ATOM 3616 N N . ALA B 2 175 ? 270.569 198.043 267.970 1.00 15.97 175 ALA 2 N 1
ATOM 3617 C CA . ALA B 2 175 ? 270.202 197.402 266.709 1.00 15.83 175 ALA 2 CA 1
ATOM 3618 C C . ALA B 2 175 ? 270.902 196.051 266.573 1.00 15.76 175 ALA 2 C 1
ATOM 3619 O O . ALA B 2 175 ? 271.805 195.877 265.752 1.00 16.39 175 ALA 2 O 1
ATOM 3621 N N . LEU B 2 176 ? 270.474 195.097 267.394 1.00 15.11 176 LEU 2 N 1
ATOM 3622 C CA . LEU B 2 176 ? 271.070 193.766 267.431 1.00 15.34 176 LEU 2 CA 1
ATOM 3623 C C . LEU B 2 176 ? 270.493 192.919 266.300 1.00 14.82 176 LEU 2 C 1
ATOM 3624 O O . LEU B 2 176 ? 269.290 192.637 266.282 1.00 14.87 176 LEU 2 O 1
ATOM 3629 N N . ASP B 2 177 ? 271.354 192.507 265.370 1.00 14.29 177 ASP 2 N 1
ATOM 3630 C CA . ASP B 2 177 ? 270.900 191.902 264.110 1.00 14.38 177 ASP 2 CA 1
ATOM 3631 C C . ASP B 2 177 ? 269.941 190.718 264.257 1.00 14.31 177 ASP 2 C 1
ATOM 3632 O O . ASP B 2 177 ? 268.840 190.742 263.698 1.00 14.27 177 ASP 2 O 1
ATOM 3637 N N . TYR B 2 178 ? 270.330 189.700 265.020 1.00 14.20 178 TYR 2 N 1
ATOM 3638 C CA . TYR B 2 178 ? 269.546 188.459 265.071 1.00 14.31 178 TYR 2 CA 1
ATOM 3639 C C . TYR B 2 178 ? 268.228 188.607 265.837 1.00 14.21 178 TYR 2 C 1
ATOM 3640 O O . TYR B 2 178 ? 267.347 187.753 265.711 1.00 14.41 178 TYR 2 O 1
ATOM 3649 N N . LEU B 2 179 ? 268.095 189.681 266.618 1.00 14.11 179 LEU 2 N 1
ATOM 3650 C CA . LEU B 2 179 ? 266.820 190.027 267.248 1.00 14.82 179 LEU 2 CA 1
ATOM 3651 C C . LEU B 2 179 ? 266.102 191.171 266.522 1.00 14.79 179 LEU 2 C 1
ATOM 3652 O O . LEU B 2 179 ? 265.157 191.758 267.060 1.00 14.66 179 LEU 2 O 1
ATOM 3657 N N . LEU B 2 180 ? 266.544 191.475 265.302 1.00 14.72 180 LEU 2 N 1
ATOM 3658 C CA . LEU B 2 180 ? 265.944 192.518 264.470 1.00 15.88 180 LEU 2 CA 1
ATOM 3659 C C . LEU B 2 180 ? 265.861 193.863 265.205 1.00 15.68 180 LEU 2 C 1
ATOM 3660 O O . LEU B 2 180 ? 264.973 194.676 264.941 1.00 16.59 180 LEU 2 O 1
ATOM 3665 N N . GLY B 2 181 ? 266.788 194.090 266.134 1.00 15.28 181 GLY 2 N 1
ATOM 3666 C CA . GLY B 2 181 ? 266.782 195.286 266.970 1.00 16.01 181 GLY 2 CA 1
ATOM 3667 C C . GLY B 2 181 ? 265.551 195.497 267.838 1.00 16.01 181 GLY 2 C 1
ATOM 3668 O O . GLY B 2 181 ? 265.350 196.597 268.349 1.00 17.03 181 GLY 2 O 1
ATOM 3669 N N . CYS B 2 182 ? 264.730 194.462 268.027 1.00 15.16 182 CYS 2 N 1
ATOM 3670 C CA . CYS B 2 182 ? 263.452 194.641 268.730 1.00 15.44 182 CYS 2 CA 1
ATOM 3671 C C . CYS B 2 182 ? 262.907 193.408 269.467 1.00 15.31 182 CYS 2 C 1
ATOM 3672 O O . CYS B 2 182 ? 261.726 193.369 269.811 1.00 16.37 182 CYS 2 O 1
ATOM 3675 N N . GLY B 2 183 ? 263.755 192.418 269.735 1.00 14.93 183 GLY 2 N 1
ATOM 3676 C CA . GLY B 2 183 ? 263.368 191.282 270.570 1.00 14.91 183 GLY 2 CA 1
ATOM 3677 C C . GLY B 2 183 ? 262.597 190.162 269.891 1.00 14.81 183 GLY 2 C 1
ATOM 3678 O O . GLY B 2 183 ? 261.939 189.375 270.569 1.00 15.21 183 GLY 2 O 1
ATOM 3679 N N . VAL B 2 184 ? 262.692 190.082 268.565 1.00 14.58 184 VAL 2 N 1
ATOM 3680 C CA . VAL B 2 184 ? 262.077 188.999 267.787 1.00 14.82 184 VAL 2 CA 1
ATOM 3681 C C . VAL B 2 184 ? 263.153 188.378 266.906 1.00 15.45 184 VAL 2 C 1
ATOM 3682 O O . VAL B 2 184 ? 264.114 189.049 266.549 1.00 16.93 184 VAL 2 O 1
ATOM 3686 N N . LEU B 2 185 ? 262.999 187.116 266.524 1.00 14.53 185 LEU 2 N 1
ATOM 3687 C CA . LEU B 2 185 ? 264.054 186.465 265.746 1.00 14.78 185 LEU 2 CA 1
ATOM 3688 C C . LEU B 2 185 ? 264.021 186.892 264.277 1.00 14.50 185 LEU 2 C 1
ATOM 3689 O O . LEU B 2 185 ? 262.971 186.880 263.633 1.00 14.57 185 LEU 2 O 1
ATOM 3694 N N . ALA B 2 186 ? 265.189 187.274 263.762 1.00 14.27 186 ALA 2 N 1
ATOM 3695 C CA . ALA B 2 186 ? 265.312 187.818 262.410 1.00 14.79 186 ALA 2 CA 1
ATOM 3696 C C . ALA B 2 186 ? 264.837 186.856 261.322 1.00 14.72 186 ALA 2 C 1
ATOM 3697 O O . ALA B 2 186 ? 264.365 187.295 260.275 1.00 15.41 186 ALA 2 O 1
ATOM 3699 N N . GLY B 2 187 ? 264.943 185.553 261.572 1.00 14.42 187 GLY 2 N 1
ATOM 3700 C CA . GLY B 2 187 ? 264.462 184.544 260.630 1.00 14.55 187 GLY 2 CA 1
ATOM 3701 C C . GLY B 2 187 ? 262.975 184.638 260.331 1.00 14.79 187 GLY 2 C 1
ATOM 3702 O O . GLY B 2 187 ? 262.507 184.096 259.329 1.00 14.60 187 GLY 2 O 1
ATOM 3703 N N . ASN B 2 188 ? 262.232 185.318 261.202 1.00 14.13 188 ASN 2 N 1
ATOM 3704 C CA . ASN B 2 188 ? 260.800 185.516 261.015 1.00 14.42 188 ASN 2 CA 1
ATOM 3705 C C . ASN B 2 188 ? 260.426 186.847 260.368 1.00 14.65 188 ASN 2 C 1
ATOM 3706 O O . ASN B 2 188 ? 259.242 187.130 260.190 1.00 15.29 188 ASN 2 O 1
ATOM 3711 N N . ALA B 2 189 ? 261.425 187.635 259.970 1.00 14.53 189 ALA 2 N 1
ATOM 3712 C CA . ALA B 2 189 ? 261.177 188.938 259.341 1.00 14.71 189 ALA 2 CA 1
ATOM 3713 C C . ALA B 2 189 ? 260.434 188.820 258.008 1.00 14.76 189 ALA 2 C 1
ATOM 3714 O O . ALA B 2 189 ? 259.886 189.801 257.512 1.00 14.47 189 ALA 2 O 1
ATOM 3716 N N . PHE B 2 190 ? 260.387 187.611 257.454 1.00 14.53 190 PHE 2 N 1
ATOM 3717 C CA . PHE B 2 190 ? 259.730 187.359 256.172 1.00 14.72 190 PHE 2 CA 1
ATOM 3718 C C . PHE B 2 190 ? 258.206 187.490 256.237 1.00 14.68 190 PHE 2 C 1
ATOM 3719 O O . PHE B 2 190 ? 257.548 187.517 255.202 1.00 14.83 190 PHE 2 O 1
ATOM 3727 N N . VAL B 2 191 ? 257.649 187.595 257.444 1.00 14.65 191 VAL 2 N 1
ATOM 3728 C CA . VAL B 2 191 ? 256.229 187.942 257.590 1.00 15.24 191 VAL 2 CA 1
ATOM 3729 C C . VAL B 2 191 ? 255.956 189.387 257.165 1.00 14.64 191 VAL 2 C 1
ATOM 3730 O O . VAL B 2 191 ? 254.807 189.755 256.931 1.00 14.85 191 VAL 2 O 1
ATOM 3734 N N . TYR B 2 192 ? 257.010 190.200 257.086 1.00 13.91 192 TYR 2 N 1
ATOM 3735 C CA . TYR B 2 192 ? 256.918 191.550 256.544 1.00 13.73 192 TYR 2 CA 1
ATOM 3736 C C . TYR B 2 192 ? 257.149 191.540 255.034 1.00 13.70 192 TYR 2 C 1
ATOM 3737 O O . TYR B 2 192 ? 257.893 190.696 254.526 1.00 13.90 192 TYR 2 O 1
ATOM 3746 N N . PRO B 2 193 ? 256.528 192.490 254.311 1.00 13.69 193 PRO 2 N 1
ATOM 3747 C CA . PRO B 2 193 ? 256.788 192.619 252.876 1.00 13.99 193 PRO 2 CA 1
ATOM 3748 C C . PRO B 2 193 ? 258.288 192.672 252.605 1.00 14.04 193 PRO 2 C 1
ATOM 3749 O O . PRO B 2 193 ? 259.010 193.418 253.269 1.00 14.14 193 PRO 2 O 1
ATOM 3753 N N . HIS B 2 194 ? 258.758 191.876 251.651 1.00 13.65 194 HIS 2 N 1
ATOM 3754 C CA . HIS B 2 194 ? 260.193 191.746 251.446 1.00 13.95 194 HIS 2 CA 1
ATOM 3755 C C . HIS B 2 194 ? 260.542 191.223 250.065 1.00 13.78 194 HIS 2 C 1
ATOM 3756 O O . HIS B 2 194 ? 259.708 190.637 249.375 1.00 13.62 194 HIS 2 O 1
ATOM 3763 N N . GLN B 2 195 ? 261.795 191.440 249.684 1.00 13.64 195 GLN 2 N 1
ATOM 3764 C CA . GLN B 2 195 ? 262.434 190.682 248.616 1.00 13.57 195 GLN 2 CA 1
ATOM 3765 C C . GLN B 2 195 ? 263.820 190.286 249.103 1.00 13.81 195 GLN 2 C 1
ATOM 3766 O O . GLN B 2 195 ? 264.262 190.733 250.164 1.00 14.55 195 GLN 2 O 1
ATOM 3772 N N . ILE B 2 196 ? 264.492 189.432 248.341 1.00 13.45 196 ILE 2 N 1
ATOM 3773 C CA . ILE B 2 196 ? 265.880 189.086 248.614 1.00 13.84 196 ILE 2 CA 1
ATOM 3774 C C . ILE B 2 196 ? 266.695 189.453 247.382 1.00 13.92 196 ILE 2 C 1
ATOM 3775 O O . ILE B 2 196 ? 266.277 189.176 246.255 1.00 14.29 196 ILE 2 O 1
ATOM 3780 N N . ILE B 2 197 ? 267.835 190.105 247.598 1.00 13.59 197 ILE 2 N 1
ATOM 3781 C CA . ILE B 2 197 ? 268.828 190.279 246.545 1.00 13.65 197 ILE 2 CA 1
ATOM 3782 C C . ILE B 2 197 ? 269.873 189.191 246.748 1.00 13.80 197 ILE 2 C 1
ATOM 3783 O O . ILE B 2 197 ? 270.703 189.273 247.651 1.00 14.33 197 ILE 2 O 1
ATOM 3788 N N . ASN B 2 198 ? 269.780 188.153 245.927 1.00 13.43 198 ASN 2 N 1
ATOM 3789 C CA . ASN B 2 198 ? 270.707 187.032 245.939 1.00 13.71 198 ASN 2 CA 1
ATOM 3790 C C . ASN B 2 198 ? 271.573 187.236 244.712 1.00 13.86 198 ASN 2 C 1
ATOM 3791 O O . ASN B 2 198 ? 271.068 187.205 243.591 1.00 14.07 198 ASN 2 O 1
ATOM 3796 N N . LEU B 2 199 ? 272.865 187.477 244.912 1.00 13.87 199 LEU 2 N 1
ATOM 3797 C CA . LEU B 2 199 ? 273.705 187.998 243.831 1.00 14.44 199 LEU 2 CA 1
ATOM 3798 C C . LEU B 2 199 ? 273.725 187.121 242.576 1.00 14.96 199 LEU 2 C 1
ATOM 3799 O O . LEU B 2 199 ? 273.815 187.647 241.469 1.00 15.95 199 LEU 2 O 1
ATOM 3804 N N . ARG B 2 200 ? 273.603 185.803 242.733 1.00 14.44 200 ARG 2 N 1
ATOM 3805 C CA . ARG B 2 200 ? 273.553 184.913 241.564 1.00 15.24 200 ARG 2 CA 1
ATOM 3806 C C . ARG B 2 200 ? 272.279 185.071 240.725 1.00 15.34 200 ARG 2 C 1
ATOM 3807 O O . ARG B 2 200 ? 272.265 184.679 239.558 1.00 16.34 200 ARG 2 O 1
ATOM 3815 N N . THR B 2 201 ? 271.230 185.642 241.319 1.00 14.66 201 THR 2 N 1
ATOM 3816 C CA . THR B 2 201 ? 269.909 185.738 240.695 1.00 14.92 201 THR 2 CA 1
ATOM 3817 C C . THR B 2 201 ? 269.527 187.147 240.253 1.00 15.01 201 THR 2 C 1
ATOM 3818 O O . THR B 2 201 ? 269.053 187.339 239.133 1.00 15.76 201 THR 2 O 1
ATOM 3822 N N . ASN B 2 202 ? 269.688 188.119 241.146 1.00 14.08 202 ASN 2 N 1
ATOM 3823 C CA . ASN B 2 202 ? 269.177 189.465 240.908 1.00 14.08 202 ASN 2 CA 1
ATOM 3824 C C . ASN B 2 202 ? 270.082 190.542 241.488 1.00 14.68 202 ASN 2 C 1
ATOM 3825 O O . ASN B 2 202 ? 270.909 190.267 242.361 1.00 15.83 202 ASN 2 O 1
ATOM 3830 N N . ASN B 2 203 ? 269.929 191.761 240.974 1.00 14.12 203 ASN 2 N 1
ATOM 3831 C CA . ASN B 2 203 ? 270.735 192.900 241.407 1.00 14.71 203 ASN 2 CA 1
ATOM 3832 C C . ASN B 2 203 ? 269.903 194.039 241.985 1.00 15.10 203 ASN 2 C 1
ATOM 3833 O O . ASN B 2 203 ? 270.421 195.131 242.229 1.00 15.26 203 ASN 2 O 1
ATOM 3838 N N . SER B 2 204 ? 268.614 193.794 242.196 1.00 14.47 204 SER 2 N 1
ATOM 3839 C CA . SER B 2 204 ? 267.743 194.823 242.734 1.00 14.75 204 SER 2 CA 1
ATOM 3840 C C . SER B 2 204 ? 266.513 194.228 243.395 1.00 14.67 204 SER 2 C 1
ATOM 3841 O O . SER B 2 204 ? 266.115 193.095 243.099 1.00 14.48 204 SER 2 O 1
ATOM 3844 N N . ALA B 2 205 ? 265.942 195.009 244.305 1.00 14.39 205 ALA 2 N 1
ATOM 3845 C CA . ALA B 2 205 ? 264.678 194.699 244.953 1.00 14.56 205 ALA 2 CA 1
ATOM 3846 C C . ALA B 2 205 ? 263.769 195.904 244.780 1.00 14.69 205 ALA 2 C 1
ATOM 3847 O O . ALA B 2 205 ? 264.224 197.046 244.887 1.00 14.97 205 ALA 2 O 1
ATOM 3849 N N . THR B 2 206 ? 262.492 195.649 244.511 1.00 13.93 206 THR 2 N 1
ATOM 3850 C CA . THR B 2 206 ? 261.506 196.711 244.362 1.00 14.51 206 THR 2 CA 1
ATOM 3851 C C . THR B 2 206 ? 260.300 196.398 245.237 1.00 14.51 206 THR 2 C 1
ATOM 3852 O O . THR B 2 206 ? 259.701 195.324 245.111 1.00 14.61 206 THR 2 O 1
ATOM 3856 N N . LEU B 2 207 ? 259.982 197.330 246.138 1.00 14.38 207 LEU 2 N 1
ATOM 3857 C CA A LEU B 2 207 ? 258.815 197.213 247.001 0.50 14.44 207 LEU 2 CA 1
ATOM 3858 C CA B LEU B 2 207 ? 258.829 197.226 247.034 0.50 15.00 207 LEU 2 CA 1
ATOM 3859 C C . LEU B 2 207 ? 257.958 198.464 246.867 1.00 14.73 207 LEU 2 C 1
ATOM 3860 O O . LEU B 2 207 ? 258.448 199.585 247.017 1.00 15.57 207 LEU 2 O 1
ATOM 3869 N N . VAL B 2 208 ? 256.678 198.263 246.564 1.00 13.87 208 VAL 2 N 1
ATOM 3870 C CA . VAL B 2 208 ? 255.715 199.355 246.495 1.00 13.82 208 VAL 2 CA 1
ATOM 3871 C C . VAL B 2 208 ? 254.878 199.289 247.771 1.00 13.93 208 VAL 2 C 1
ATOM 3872 O O . VAL B 2 208 ? 254.284 198.251 248.081 1.00 14.40 208 VAL 2 O 1
ATOM 3876 N N . LEU B 2 209 ? 254.858 200.394 248.513 1.00 13.66 209 LEU 2 N 1
ATOM 3877 C CA . LEU B 2 209 ? 254.262 200.441 249.844 1.00 14.04 209 LEU 2 CA 1
ATOM 3878 C C . LEU B 2 209 ? 253.078 201.399 249.880 1.00 14.23 209 LEU 2 C 1
ATOM 3879 O O . LEU B 2 209 ? 253.218 202.568 249.513 1.00 14.53 209 LEU 2 O 1
ATOM 3884 N N . PRO B 2 210 ? 251.910 200.919 250.339 1.00 14.26 210 PRO 2 N 1
ATOM 3885 C CA . PRO B 2 210 ? 250.832 201.853 250.625 1.00 14.66 210 PRO 2 CA 1
ATOM 3886 C C . PRO B 2 210 ? 251.108 202.574 251.939 1.00 15.24 210 PRO 2 C 1
ATOM 3887 O O . PRO B 2 210 ? 251.969 202.146 252.711 1.00 15.15 210 PRO 2 O 1
ATOM 3891 N N . TYR B 2 211 ? 250.391 203.661 252.195 1.00 15.69 211 TYR 2 N 1
ATOM 3892 C CA . TYR B 2 211 ? 250.406 204.257 253.521 1.00 15.63 211 TYR 2 CA 1
ATOM 3893 C C . TYR B 2 211 ? 249.849 203.227 254.502 1.00 15.81 211 TYR 2 C 1
ATOM 3894 O O . TYR B 2 211 ? 248.822 202.606 254.238 1.00 17.47 211 TYR 2 O 1
ATOM 3903 N N . VAL B 2 212 ? 250.541 203.037 255.620 1.00 15.81 212 VAL 2 N 1
ATOM 3904 C CA . VAL B 2 212 ? 250.086 202.120 256.660 1.00 16.15 212 VAL 2 CA 1
ATOM 3905 C C . VAL B 2 212 ? 250.166 202.847 257.996 1.00 15.73 212 VAL 2 C 1
ATOM 3906 O O . VAL B 2 212 ? 251.209 203.391 258.357 1.00 16.37 212 VAL 2 O 1
ATOM 3910 N N . ASN B 2 213 ? 249.038 202.873 258.703 1.00 15.06 213 ASN 2 N 1
ATOM 3911 C CA . ASN B 2 213 ? 248.916 203.531 260.000 1.00 14.79 213 ASN 2 CA 1
ATOM 3912 C C . ASN B 2 213 ? 247.541 203.171 260.564 1.00 14.72 213 ASN 2 C 1
ATOM 3913 O O . ASN B 2 213 ? 246.697 202.631 259.848 1.00 15.74 213 ASN 2 O 1
ATOM 3918 N N . SER B 2 214 ? 247.318 203.479 261.837 1.00 14.63 214 SER 2 N 1
ATOM 3919 C CA . SER B 2 214 ? 245.996 203.344 262.454 1.00 15.03 214 SER 2 CA 1
ATOM 3920 C C . SER B 2 214 ? 245.147 204.609 262.271 1.00 15.06 214 SER 2 C 1
ATOM 3921 O O . SER B 2 214 ? 244.048 204.706 262.824 1.00 14.99 214 SER 2 O 1
ATOM 3924 N N . LEU B 2 215 ? 245.674 205.563 261.501 1.00 14.42 215 LEU 2 N 1
ATOM 3925 C CA . LEU B 2 215 ? 245.022 206.829 261.185 1.00 14.69 215 LEU 2 CA 1
ATOM 3926 C C . LEU B 2 215 ? 245.092 207.077 259.689 1.00 14.86 215 LEU 2 C 1
ATOM 3927 O O . LEU B 2 215 ? 245.969 206.548 259.004 1.00 15.37 215 LEU 2 O 1
ATOM 3932 N N . ALA B 2 216 ? 244.187 207.914 259.194 1.00 14.18 216 ALA 2 N 1
ATOM 3933 C CA . ALA B 2 216 ? 244.203 208.336 257.797 1.00 14.60 216 ALA 2 CA 1
ATOM 3934 C C . ALA B 2 216 ? 245.434 209.180 257.462 1.00 14.19 216 ALA 2 C 1
ATOM 3935 O O . ALA B 2 216 ? 245.974 209.088 256.363 1.00 14.72 216 ALA 2 O 1
ATOM 3937 N N . ILE B 2 217 ? 245.864 210.009 258.407 1.00 14.14 217 ILE 2 N 1
ATOM 3938 C CA . ILE B 2 217 ? 246.974 210.931 258.175 1.00 14.27 217 ILE 2 CA 1
ATOM 3939 C C . ILE B 2 217 ? 247.577 211.300 259.532 1.00 14.60 217 ILE 2 C 1
ATOM 3940 O O . ILE B 2 217 ? 246.890 211.246 260.551 1.00 15.53 217 ILE 2 O 1
ATOM 3945 N N . ASP B 2 218 ? 248.860 211.644 259.560 1.00 14.60 218 ASP 2 N 1
ATOM 3946 C CA . ASP B 2 218 ? 249.570 211.764 260.836 1.00 14.59 218 ASP 2 CA 1
ATOM 3947 C C . ASP B 2 218 ? 250.730 212.752 260.722 1.00 14.86 218 ASP 2 C 1
ATOM 3948 O O . ASP B 2 218 ? 250.995 213.299 259.644 1.00 14.70 218 ASP 2 O 1
ATOM 3953 N N . CYS B 2 219 ? 251.407 212.982 261.844 1.00 14.96 219 CYS 2 N 1
ATOM 3954 C CA A CYS B 2 219 ? 252.510 213.931 261.891 0.50 15.82 219 CYS 2 CA 1
ATOM 3955 C CA B CYS B 2 219 ? 252.521 213.922 261.917 0.50 15.26 219 CYS 2 CA 1
ATOM 3956 C C . CYS B 2 219 ? 253.824 213.263 261.493 1.00 15.52 219 CYS 2 C 1
ATOM 3957 O O . CYS B 2 219 ? 254.446 212.547 262.282 1.00 16.24 219 CYS 2 O 1
ATOM 3962 N N . MET B 2 220 ? 254.241 213.517 260.257 1.00 15.56 220 MET 2 N 1
ATOM 3963 C CA . MET B 2 220 ? 255.455 212.916 259.706 1.00 16.15 220 MET 2 CA 1
ATOM 3964 C C . MET B 2 220 ? 256.711 213.210 260.518 1.00 16.51 220 MET 2 C 1
ATOM 3965 O O . MET B 2 220 ? 257.582 212.350 260.638 1.00 17.20 220 MET 2 O 1
ATOM 3970 N N . ALA B 2 221 ? 256.804 214.415 261.073 1.00 15.94 221 ALA 2 N 1
ATOM 3971 C CA . ALA B 2 221 ? 257.967 214.794 261.871 1.00 17.12 221 ALA 2 CA 1
ATOM 3972 C C . ALA B 2 221 ? 258.001 214.109 263.245 1.00 17.67 221 ALA 2 C 1
ATOM 3973 O O . ALA B 2 221 ? 259.054 214.074 263.882 1.00 20.32 221 ALA 2 O 1
ATOM 3975 N N . LYS B 2 222 ? 256.862 213.586 263.703 1.00 16.62 222 LYS 2 N 1
ATOM 3976 C CA . LYS B 2 222 ? 256.781 212.846 264.972 1.00 17.56 222 LYS 2 CA 1
ATOM 3977 C C . LYS B 2 222 ? 256.903 211.333 264.800 1.00 16.03 222 LYS 2 C 1
ATOM 3978 O O . LYS B 2 222 ? 257.339 210.646 265.718 1.00 16.41 222 LYS 2 O 1
ATOM 3984 N N . HIS B 2 223 ? 256.486 210.819 263.644 1.00 15.28 223 HIS 2 N 1
ATOM 3985 C CA . HIS B 2 223 ? 256.129 209.407 263.511 1.00 15.12 223 HIS 2 CA 1
ATOM 3986 C C . HIS B 2 223 ? 256.589 208.833 262.177 1.00 15.08 223 HIS 2 C 1
ATOM 3987 O O . HIS B 2 223 ? 256.206 209.330 261.120 1.00 15.86 223 HIS 2 O 1
ATOM 3994 N N . ASN B 2 224 ? 257.418 207.791 262.233 1.00 14.21 224 ASN 2 N 1
ATOM 3995 C CA . ASN B 2 224 ? 257.801 207.046 261.037 1.00 14.52 224 ASN 2 CA 1
ATOM 3996 C C . ASN B 2 224 ? 256.876 205.853 260.838 1.00 14.91 224 ASN 2 C 1
ATOM 3997 O O . ASN B 2 224 ? 256.674 205.054 261.752 1.00 15.46 224 ASN 2 O 1
ATOM 4002 N N . ASN B 2 225 ? 256.310 205.742 259.642 1.00 14.49 225 ASN 2 N 1
ATOM 4003 C CA . ASN B 2 225 ? 255.332 204.693 259.360 1.00 15.30 225 ASN 2 CA 1
ATOM 4004 C C . ASN B 2 225 ? 255.981 203.362 259.014 1.00 15.55 225 ASN 2 C 1
ATOM 4005 O O . ASN B 2 225 ? 255.451 202.305 259.361 1.00 15.60 225 ASN 2 O 1
ATOM 4010 N N . TRP B 2 226 ? 257.122 203.421 258.329 1.00 15.35 226 TRP 2 N 1
ATOM 4011 C CA . TRP B 2 226 ? 257.828 202.227 257.878 1.00 15.45 226 TRP 2 CA 1
ATOM 4012 C C . TRP B 2 226 ? 259.290 202.251 258.299 1.00 15.81 226 TRP 2 C 1
ATOM 4013 O O . TRP B 2 226 ? 259.932 203.307 258.312 1.00 16.44 226 TRP 2 O 1
ATOM 4024 N N . GLY B 2 227 ? 259.815 201.073 258.618 1.00 15.00 227 GLY 2 N 1
ATOM 4025 C CA . GLY B 2 227 ? 261.251 200.844 258.652 1.00 14.99 227 GLY 2 CA 1
ATOM 4026 C C . GLY B 2 227 ? 261.667 200.103 257.394 1.00 14.86 227 GLY 2 C 1
ATOM 4027 O O . GLY B 2 227 ? 260.906 199.287 256.866 1.00 15.55 227 GLY 2 O 1
ATOM 4028 N N . LEU B 2 228 ? 262.863 200.408 256.900 1.00 14.26 228 LEU 2 N 1
ATOM 4029 C CA . LEU B 2 228 ? 263.480 199.657 255.814 1.00 14.47 228 LEU 2 CA 1
ATOM 4030 C C . LEU B 2 228 ? 264.717 198.982 256.382 1.00 14.44 228 LEU 2 C 1
ATOM 4031 O O . LEU B 2 228 ? 265.620 199.660 256.875 1.00 14.62 228 LEU 2 O 1
ATOM 4036 N N . VAL B 2 229 ? 264.744 197.655 256.322 1.00 13.93 229 VAL 2 N 1
ATOM 4037 C CA . VAL B 2 229 ? 265.845 196.867 256.866 1.00 14.17 229 VAL 2 CA 1
ATOM 4038 C C . VAL B 2 229 ? 266.513 196.079 255.746 1.00 14.53 229 VAL 2 C 1
ATOM 4039 O O . VAL B 2 229 ? 265.837 195.424 254.953 1.00 14.49 229 VAL 2 O 1
ATOM 4043 N N . ILE B 2 230 ? 267.840 196.160 255.686 1.00 13.89 230 ILE 2 N 1
ATOM 4044 C CA . ILE B 2 230 ? 268.634 195.353 254.769 1.00 14.34 230 ILE 2 CA 1
ATOM 4045 C C . ILE B 2 230 ? 269.609 194.534 255.609 1.00 14.82 230 ILE 2 C 1
ATOM 4046 O O . ILE B 2 230 ? 270.495 195.096 256.259 1.00 14.79 230 ILE 2 O 1
ATOM 4051 N N . LEU B 2 231 ? 269.422 193.215 255.611 1.00 15.23 231 LEU 2 N 1
ATOM 4052 C CA . LEU B 2 231 ? 270.256 192.298 256.387 1.00 16.37 231 LEU 2 CA 1
ATOM 4053 C C . LEU B 2 231 ? 270.982 191.337 255.461 1.00 16.47 231 LEU 2 C 1
ATOM 4054 O O . LEU B 2 231 ? 270.347 190.707 254.617 1.00 16.73 231 LEU 2 O 1
ATOM 4059 N N . PRO B 2 232 ? 272.308 191.196 255.624 1.00 16.06 232 PRO 2 N 1
ATOM 4060 C CA . PRO B 2 232 ? 273.006 190.135 254.899 1.00 16.80 232 PRO 2 CA 1
ATOM 4061 C C . PRO B 2 232 ? 272.657 188.766 255.474 1.00 18.53 232 PRO 2 C 1
ATOM 4062 O O . PRO B 2 232 ? 273.142 188.393 256.543 1.00 23.44 232 PRO 2 O 1
ATOM 4066 N N . LEU B 2 233 ? 271.807 188.034 254.768 1.00 16.13 233 LEU 2 N 1
ATOM 4067 C CA . LEU B 2 233 ? 271.391 186.706 255.202 1.00 16.48 233 LEU 2 CA 1
ATOM 4068 C C . LEU B 2 233 ? 272.512 185.704 254.954 1.00 16.79 233 LEU 2 C 1
ATOM 4069 O O . LEU B 2 233 ? 272.734 184.802 255.758 1.00 17.70 233 LEU 2 O 1
ATOM 4074 N N . CYS B 2 234 ? 273.200 185.867 253.828 1.00 16.28 234 CYS 2 N 1
ATOM 4075 C CA . CYS B 2 234 ? 274.415 185.118 253.527 1.00 16.85 234 CYS 2 CA 1
ATOM 4076 C C . CYS B 2 234 ? 275.503 186.123 253.208 1.00 16.48 234 CYS 2 C 1
ATOM 4077 O O . CYS B 2 234 ? 275.309 187.015 252.375 1.00 16.35 234 CYS 2 O 1
ATOM 4080 N N . LYS B 2 235 ? 276.645 185.985 253.874 1.00 16.73 235 LYS 2 N 1
ATOM 4081 C CA . LYS B 2 235 ? 277.697 186.989 253.783 1.00 17.11 235 LYS 2 CA 1
ATOM 4082 C C . LYS B 2 235 ? 278.240 187.144 252.365 1.00 16.19 235 LYS 2 C 1
ATOM 4083 O O . LYS B 2 235 ? 278.249 186.197 251.572 1.00 16.04 235 LYS 2 O 1
ATOM 4089 N N . LEU B 2 236 ? 278.687 188.355 252.059 1.00 15.54 236 LEU 2 N 1
ATOM 4090 C CA . LEU B 2 236 ? 279.379 188.621 250.810 1.00 15.50 236 LEU 2 CA 1
ATOM 4091 C C . LEU B 2 236 ? 280.667 187.813 250.763 1.00 16.08 236 LEU 2 C 1
ATOM 4092 O O . LEU B 2 236 ? 281.444 187.821 251.719 1.00 17.42 236 LEU 2 O 1
ATOM 4097 N N . ASP B 2 237 ? 280.889 187.113 249.656 1.00 15.18 237 ASP 2 N 1
ATOM 4098 C CA . ASP B 2 237 ? 282.143 186.406 249.445 1.00 16.55 237 ASP 2 CA 1
ATOM 4099 C C . ASP B 2 237 ? 282.581 186.539 247.995 1.00 16.60 237 ASP 2 C 1
ATOM 4100 O O . ASP B 2 237 ? 281.767 186.504 247.069 1.00 16.86 237 ASP 2 O 1
ATOM 4105 N N . TYR B 2 238 ? 283.884 186.709 247.826 1.00 16.26 238 TYR 2 N 1
ATOM 4106 C CA . TYR B 2 238 ? 284.507 186.883 246.529 1.00 16.11 238 TYR 2 CA 1
ATOM 4107 C C . TYR B 2 238 ? 285.912 186.320 246.682 1.00 16.62 238 TYR 2 C 1
ATOM 4108 O O . TYR B 2 238 ? 286.704 186.836 247.472 1.00 17.55 238 TYR 2 O 1
ATOM 4117 N N . ALA B 2 239 ? 286.206 185.245 245.957 1.00 16.49 239 ALA 2 N 1
ATOM 4118 C CA . ALA B 2 239 ? 287.422 184.461 246.203 1.00 17.25 239 ALA 2 CA 1
ATOM 4119 C C . ALA B 2 239 ? 288.733 185.226 245.976 1.00 17.99 239 ALA 2 C 1
ATOM 4120 O O . ALA B 2 239 ? 289.659 185.094 246.780 1.00 19.01 239 ALA 2 O 1
ATOM 4122 N N . PRO B 2 240 ? 288.823 186.028 244.895 1.00 17.35 240 PRO 2 N 1
ATOM 4123 C CA . PRO B 2 240 ? 290.066 186.780 244.663 1.00 18.02 240 PRO 2 CA 1
ATOM 4124 C C . PRO B 2 240 ? 29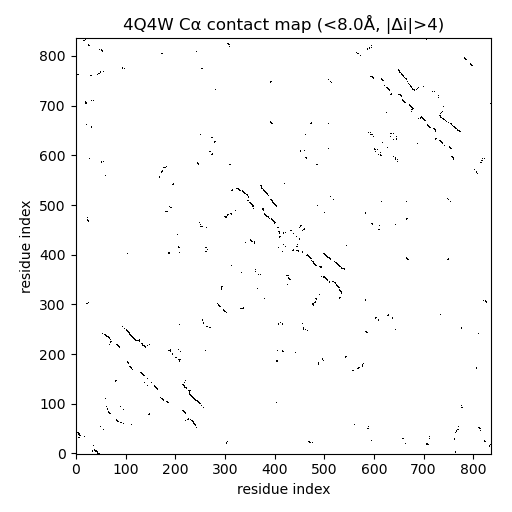0.383 187.845 245.716 1.00 19.87 240 PRO 2 C 1
ATOM 4125 O O . PRO B 2 240 ? 291.545 188.236 245.858 1.00 21.26 240 PRO 2 O 1
ATOM 4129 N N . ASN B 2 241 ? 289.365 188.317 246.433 1.00 19.22 241 ASN 2 N 1
ATOM 4130 C CA . ASN B 2 241 ? 289.556 189.313 247.481 1.00 20.92 241 ASN 2 CA 1
ATOM 4131 C C . ASN B 2 241 ? 288.383 189.305 248.456 1.00 22.16 241 ASN 2 C 1
ATOM 4132 O O . ASN B 2 241 ? 287.365 189.958 248.225 1.00 21.55 241 ASN 2 O 1
ATOM 4137 N N . SER B 2 242 ? 288.539 188.570 249.552 1.00 25.45 242 SER 2 N 1
ATOM 4138 C CA . SER B 2 242 ? 287.489 188.459 250.564 1.00 27.43 242 SER 2 CA 1
ATOM 4139 C C . SER B 2 242 ? 287.186 189.795 251.254 1.00 26.94 242 SER 2 C 1
ATOM 4140 O O . SER B 2 242 ? 286.124 189.944 251.859 1.00 30.20 242 SER 2 O 1
ATOM 4143 N N . SER B 2 243 ? 288.115 190.750 251.161 1.00 25.12 243 SER 2 N 1
ATOM 4144 C CA . SER B 2 243 ? 287.930 192.095 251.717 1.00 25.69 243 SER 2 CA 1
ATOM 4145 C C . SER B 2 243 ? 287.304 193.095 250.734 1.00 23.13 243 SER 2 C 1
ATOM 4146 O O . SER B 2 243 ? 287.263 194.296 251.011 1.00 23.08 243 SER 2 O 1
ATOM 4149 N N . THR B 2 244 ? 286.809 192.615 249.594 1.00 20.50 244 THR 2 N 1
ATOM 4150 C CA . THR B 2 244 ? 286.171 193.502 248.626 1.00 19.52 244 THR 2 CA 1
ATOM 4151 C C . THR B 2 244 ? 284.890 194.102 249.207 1.00 19.15 244 THR 2 C 1
ATOM 4152 O O . THR B 2 244 ? 284.287 193.547 250.128 1.00 19.87 244 THR 2 O 1
ATOM 4156 N N . GLU B 2 245 ? 284.495 195.244 248.662 1.00 18.52 245 GLU 2 N 1
ATOM 4157 C CA . GLU B 2 245 ? 283.268 195.911 249.064 1.00 19.20 245 GLU 2 CA 1
ATOM 4158 C C . GLU B 2 245 ? 282.457 196.224 247.822 1.00 17.70 245 GLU 2 C 1
ATOM 4159 O O . GLU B 2 245 ? 283.017 196.620 246.797 1.00 17.94 245 GLU 2 O 1
ATOM 4165 N N . ILE B 2 246 ? 281.144 196.029 247.903 1.00 15.57 246 ILE 2 N 1
ATOM 4166 C CA . ILE B 2 246 ? 280.261 196.440 246.816 1.00 16.14 246 ILE 2 CA 1
ATOM 4167 C C . ILE B 2 246 ? 279.181 197.368 247.362 1.00 15.39 246 ILE 2 C 1
ATOM 4168 O O . ILE B 2 246 ? 278.689 197.169 248.477 1.00 15.53 246 ILE 2 O 1
ATOM 4173 N N . PRO B 2 247 ? 278.824 198.402 246.588 1.00 14.84 247 PRO 2 N 1
ATOM 4174 C CA . PRO B 2 247 ? 277.832 199.352 247.080 1.00 14.87 247 PRO 2 CA 1
ATOM 4175 C C . PRO B 2 247 ? 276.419 198.789 247.127 1.00 14.71 247 PRO 2 C 1
ATOM 4176 O O . PRO B 2 247 ? 276.051 197.935 246.312 1.00 14.92 247 PRO 2 O 1
ATOM 4180 N N . ILE B 2 248 ? 275.652 199.268 248.098 1.00 13.70 248 ILE 2 N 1
ATOM 4181 C CA . ILE B 2 248 ? 274.207 199.125 248.105 1.00 13.93 248 ILE 2 CA 1
ATOM 4182 C C . ILE B 2 248 ? 273.655 200.539 248.014 1.00 13.97 248 ILE 2 C 1
ATOM 4183 O O . ILE B 2 248 ? 274.026 201.409 248.806 1.00 14.43 248 ILE 2 O 1
ATOM 4188 N N . THR B 2 249 ? 272.779 200.769 247.042 1.00 13.34 249 THR 2 N 1
ATOM 4189 C CA . THR B 2 249 ? 272.190 202.081 246.841 1.00 13.66 249 THR 2 CA 1
ATOM 4190 C C . THR B 2 249 ? 270.680 201.982 246.985 1.00 13.76 249 THR 2 C 1
ATOM 4191 O O . THR B 2 249 ? 270.049 201.088 246.424 1.00 14.70 249 THR 2 O 1
ATOM 4195 N N . VAL B 2 250 ? 270.123 202.898 247.771 1.00 13.69 250 VAL 2 N 1
ATOM 4196 C CA . VAL B 2 250 ? 268.701 202.930 248.068 1.00 14.06 250 VAL 2 CA 1
ATOM 4197 C C . VAL B 2 250 ? 268.102 204.163 247.405 1.00 13.85 250 VAL 2 C 1
ATOM 4198 O O . VAL B 2 250 ? 268.565 205.284 247.626 1.00 14.08 250 VAL 2 O 1
ATOM 4202 N N . THR B 2 251 ? 267.081 203.939 246.585 1.00 13.51 251 THR 2 N 1
ATOM 4203 C CA . THR B 2 251 ? 266.384 205.002 245.879 1.00 13.88 251 THR 2 CA 1
ATOM 4204 C C . THR B 2 251 ? 264.898 204.852 246.177 1.00 14.15 251 THR 2 C 1
ATOM 4205 O O . THR B 2 251 ? 264.336 203.769 246.011 1.00 14.45 251 THR 2 O 1
ATOM 4209 N N . ILE B 2 252 ? 264.275 205.929 246.650 1.00 13.49 252 ILE 2 N 1
ATOM 4210 C CA . ILE B 2 252 ? 262.896 205.869 247.134 1.00 13.77 252 ILE 2 CA 1
ATOM 4211 C C . ILE B 2 252 ? 262.084 207.032 246.583 1.00 13.81 252 ILE 2 C 1
ATOM 4212 O O . ILE B 2 252 ? 262.530 208.182 246.633 1.00 13.83 252 ILE 2 O 1
ATOM 4217 N N . ALA B 2 253 ? 260.894 206.721 246.068 1.00 13.51 253 ALA 2 N 1
ATOM 4218 C CA . ALA B 2 253 ? 259.953 207.734 245.598 1.00 13.68 253 ALA 2 CA 1
ATOM 4219 C C . ALA B 2 253 ? 258.710 207.760 246.471 1.00 13.79 253 ALA 2 C 1
ATOM 4220 O O . ALA B 2 253 ? 258.019 206.748 246.584 1.00 14.28 253 ALA 2 O 1
ATOM 4222 N N . PRO B 2 254 ? 258.405 208.922 247.071 1.00 13.49 254 PRO 2 N 1
ATOM 4223 C CA . PRO B 2 254 ? 257.071 209.102 247.638 1.00 13.59 254 PRO 2 CA 1
ATOM 4224 C C . PRO B 2 254 ? 255.999 208.957 246.556 1.00 13.70 254 PRO 2 C 1
ATOM 4225 O O . PRO B 2 254 ? 256.269 209.207 245.377 1.00 13.88 254 PRO 2 O 1
ATOM 4229 N N . MET B 2 255 ? 254.804 208.535 246.958 1.00 13.69 255 MET 2 N 1
ATOM 4230 C CA . MET B 2 255 ? 253.684 208.346 246.037 1.00 14.37 255 MET 2 CA 1
ATOM 4231 C C . MET B 2 255 ? 252.394 208.777 246.710 1.00 14.00 255 MET 2 C 1
ATOM 4232 O O . MET B 2 255 ? 252.205 208.540 247.905 1.00 14.38 255 MET 2 O 1
ATOM 4237 N N . PHE B 2 256 ? 251.505 209.394 245.934 1.00 14.40 256 PHE 2 N 1
ATOM 4238 C CA . PHE B 2 256 ? 250.195 209.817 246.432 1.00 15.02 256 PHE 2 CA 1
ATOM 4239 C C . PHE B 2 256 ? 250.331 210.610 247.730 1.00 15.21 256 PHE 2 C 1
ATOM 4240 O O . PHE B 2 256 ? 249.625 210.359 248.709 1.00 16.18 256 PHE 2 O 1
ATOM 4248 N N . THR B 2 257 ? 251.257 211.563 247.733 1.00 14.39 257 THR 2 N 1
ATOM 4249 C CA . THR B 2 257 ? 251.484 212.386 248.911 1.00 14.85 257 THR 2 CA 1
ATOM 4250 C C . THR B 2 257 ? 250.373 213.408 249.078 1.00 14.72 257 THR 2 C 1
ATOM 4251 O O . THR B 2 257 ? 249.871 213.983 248.112 1.00 14.67 257 THR 2 O 1
ATOM 4255 N N . GLU B 2 258 ? 250.016 213.638 250.331 1.00 14.69 258 GLU 2 N 1
ATOM 4256 C CA . GLU B 2 258 ? 248.908 214.493 250.681 1.00 15.63 258 GLU 2 CA 1
ATOM 4257 C C . GLU B 2 258 ? 249.237 215.120 252.027 1.00 14.84 258 GLU 2 C 1
ATOM 4258 O O . GLU B 2 258 ? 249.649 214.412 252.946 1.00 14.51 258 GLU 2 O 1
ATOM 4264 N N . PHE B 2 259 ? 249.080 216.441 252.132 1.00 13.89 259 PHE 2 N 1
ATOM 4265 C CA . PHE B 2 259 ? 249.469 217.184 253.334 1.00 13.99 259 PHE 2 CA 1
ATOM 4266 C C . PHE B 2 259 ? 248.358 218.124 253.783 1.00 13.87 259 PHE 2 C 1
ATOM 4267 O O . PHE B 2 259 ? 247.660 218.709 252.954 1.00 14.04 259 PHE 2 O 1
ATOM 4275 N N . ASN B 2 260 ? 248.209 218.260 255.100 1.00 13.56 260 ASN 2 N 1
ATOM 4276 C CA . ASN B 2 260 ? 247.212 219.140 255.708 1.00 13.79 260 ASN 2 CA 1
ATOM 4277 C C . ASN B 2 260 ? 247.835 219.952 256.840 1.00 13.57 260 ASN 2 C 1
ATOM 4278 O O . ASN B 2 260 ? 248.855 219.562 257.411 1.00 13.63 260 ASN 2 O 1
ATOM 4283 N N . GLY B 2 261 ? 247.213 221.079 257.167 1.00 13.39 261 GLY 2 N 1
ATOM 4284 C CA . GLY B 2 261 ? 247.642 221.890 258.306 1.00 13.30 261 GLY 2 CA 1
ATOM 4285 C C . GLY B 2 261 ? 248.882 222.715 258.019 1.00 13.26 261 GLY 2 C 1
ATOM 4286 O O . GLY B 2 261 ? 249.899 222.595 258.705 1.00 13.68 261 GLY 2 O 1
ATOM 4287 N N . LEU B 2 262 ? 248.782 223.567 257.006 1.00 13.15 262 LEU 2 N 1
ATOM 4288 C CA . LEU B 2 262 ? 249.872 224.449 256.604 1.00 13.61 262 LEU 2 CA 1
ATOM 4289 C C . LEU B 2 262 ? 250.142 225.533 257.649 1.00 13.60 262 LEU 2 C 1
ATOM 4290 O O . LEU B 2 262 ? 249.215 226.123 258.198 1.00 14.12 262 LEU 2 O 1
ATOM 4295 N N . ARG B 2 263 ? 251.417 225.795 257.916 1.00 13.59 263 ARG 2 N 1
ATOM 4296 C CA . ARG B 2 263 ? 251.809 226.943 258.741 1.00 13.71 263 ARG 2 CA 1
ATOM 4297 C C . ARG B 2 263 ? 253.262 227.304 258.429 1.00 13.94 263 ARG 2 C 1
ATOM 4298 O O . ARG B 2 263 ? 253.721 227.079 257.306 1.00 14.26 263 ARG 2 O 1
ATOM 4306 N N . ASN B 2 264 ? 253.965 227.902 259.387 1.00 13.85 264 ASN 2 N 1
ATOM 4307 C CA . ASN B 2 264 ? 255.404 228.101 259.268 1.00 14.46 264 ASN 2 CA 1
ATOM 4308 C C . ASN B 2 264 ? 256.146 226.762 259.289 1.00 14.73 264 ASN 2 C 1
ATOM 4309 O O . ASN B 2 264 ? 255.588 225.733 259.682 1.00 14.78 264 ASN 2 O 1
ATOM 4314 N N . ILE B 2 265 ? 257.397 226.776 258.844 1.00 14.38 265 ILE 2 N 1
ATOM 4315 C CA . ILE B 2 265 ? 258.151 225.539 258.665 1.00 14.89 265 ILE 2 CA 1
ATOM 4316 C C . ILE B 2 265 ? 258.637 224.945 259.991 1.00 14.86 265 ILE 2 C 1
ATOM 4317 O O . ILE B 2 265 ? 259.104 225.658 260.879 1.00 15.19 265 ILE 2 O 1
ATOM 4322 N N . THR B 2 266 ? 258.500 223.627 260.104 1.00 14.15 266 THR 2 N 1
ATOM 4323 C CA . THR B 2 266 ? 259.067 222.854 261.200 1.00 14.50 266 THR 2 CA 1
ATOM 4324 C C . THR B 2 266 ? 260.571 222.703 261.002 1.00 14.75 266 THR 2 C 1
ATOM 4325 O O . THR B 2 266 ? 261.013 222.266 259.941 1.00 14.83 266 THR 2 O 1
ATOM 4329 N N . VAL B 2 267 ? 261.342 223.056 262.028 1.00 14.88 267 VAL 2 N 1
ATOM 4330 C CA . VAL B 2 267 ? 262.791 222.855 262.032 1.00 15.50 267 VAL 2 CA 1
ATOM 4331 C C . VAL B 2 267 ? 263.141 222.029 263.270 1.00 15.50 267 VAL 2 C 1
ATOM 4332 O O . VAL B 2 267 ? 263.235 222.573 264.372 1.00 15.71 267 VAL 2 O 1
ATOM 4336 N N . PRO B 2 268 ? 263.300 220.704 263.103 1.00 15.59 268 PRO 2 N 1
ATOM 4337 C CA . PRO B 2 268 ? 263.571 219.864 264.271 1.00 16.16 268 PRO 2 CA 1
ATOM 4338 C C . PRO B 2 268 ? 264.925 220.127 264.922 1.00 17.30 268 PRO 2 C 1
ATOM 4339 O O . PRO B 2 268 ? 265.844 220.644 264.282 1.00 17.22 268 PRO 2 O 1
ATOM 4343 N N . ALA B 2 269 ? 265.027 219.762 266.194 1.00 18.78 269 ALA 2 N 1
ATOM 4344 C CA . ALA B 2 269 ? 266.286 219.845 266.926 1.00 21.32 269 ALA 2 CA 1
ATOM 4345 C C . ALA B 2 269 ? 267.328 218.949 266.268 1.00 23.12 269 ALA 2 C 1
ATOM 4346 O O . ALA B 2 269 ? 266.997 217.883 265.750 1.00 23.09 269 ALA 2 O 1
ATOM 4348 N N . THR B 2 270 ? 268.583 219.391 266.283 1.00 24.94 270 THR 2 N 1
ATOM 4349 C CA . THR B 2 270 ? 269.682 218.657 265.644 1.00 28.60 270 THR 2 CA 1
ATOM 4350 C C . THR B 2 270 ? 270.687 218.066 266.636 1.00 31.23 270 THR 2 C 1
ATOM 4351 O O . THR B 2 270 ? 271.579 217.314 266.238 1.00 34.64 270 THR 2 O 1
ATOM 4355 N N . GLN B 2 271 ? 270.542 218.399 267.915 1.00 33.56 271 GLN 2 N 1
ATOM 4356 C CA . GLN B 2 271 ? 271.416 217.869 268.959 1.00 40.62 271 GLN 2 CA 1
ATOM 4357 C C . GLN B 2 271 ? 270.656 217.725 270.274 1.00 39.87 271 GLN 2 C 1
ATOM 4358 O O . GLN B 2 271 ? 269.534 218.215 270.409 1.00 41.82 271 GLN 2 O 1
ATOM 4364 N N . GLY C 3 1 ? 207.668 186.425 290.945 1.00 22.32 1 GLY 3 N 1
ATOM 4365 C CA . GLY C 3 1 ? 208.704 186.154 289.906 1.00 19.83 1 GLY 3 CA 1
ATOM 4366 C C . GLY C 3 1 ? 208.515 184.822 289.206 1.00 18.38 1 GLY 3 C 1
ATOM 4367 O O . GLY C 3 1 ? 207.842 183.923 289.724 1.00 18.76 1 GLY 3 O 1
ATOM 4368 N N . LEU C 3 2 ? 209.105 184.707 288.019 1.00 16.37 2 LEU 3 N 1
ATOM 4369 C CA . LEU C 3 2 ? 209.157 183.445 287.284 1.00 16.33 2 LEU 3 CA 1
ATOM 4370 C C . LEU C 3 2 ? 209.926 182.415 288.112 1.00 15.68 2 LEU 3 C 1
ATOM 4371 O O . LEU C 3 2 ? 211.081 182.655 288.463 1.00 14.93 2 LEU 3 O 1
ATOM 4376 N N . PRO C 3 3 ? 209.297 181.267 288.432 1.00 14.81 3 PRO 3 N 1
ATOM 4377 C CA . PRO C 3 3 ? 210.045 180.258 289.184 1.00 14.82 3 PRO 3 CA 1
ATOM 4378 C C . PRO C 3 3 ? 211.235 179.713 288.389 1.00 14.68 3 PRO 3 C 1
ATOM 4379 O O . PRO C 3 3 ? 211.087 179.324 287.227 1.00 15.14 3 PRO 3 O 1
ATOM 4383 N N . THR C 3 4 ? 212.408 179.728 289.017 1.00 14.54 4 THR 3 N 1
ATOM 4384 C CA . THR C 3 4 ? 213.649 179.264 288.400 1.00 14.87 4 THR 3 CA 1
ATOM 4385 C C . THR C 3 4 ? 214.417 178.398 289.394 1.00 14.97 4 THR 3 C 1
ATOM 4386 O O . THR C 3 4 ? 214.101 178.370 290.583 1.00 15.26 4 THR 3 O 1
ATOM 4390 N N . MET C 3 5 ? 215.426 177.689 288.900 1.00 14.86 5 MET 3 N 1
ATOM 4391 C CA . MET C 3 5 ? 216.231 176.800 289.737 1.00 15.11 5 MET 3 CA 1
ATOM 4392 C C . MET C 3 5 ? 217.662 176.795 289.218 1.00 15.17 5 MET 3 C 1
ATOM 4393 O O . MET C 3 5 ? 217.899 176.455 288.059 1.00 15.59 5 MET 3 O 1
ATOM 4398 N N . LEU C 3 6 ? 218.612 177.165 290.072 1.00 14.58 6 LEU 3 N 1
ATOM 4399 C CA . LEU C 3 6 ? 220.014 177.250 289.661 1.00 14.93 6 LEU 3 CA 1
ATOM 4400 C C . LEU C 3 6 ? 220.629 175.868 289.475 1.00 14.95 6 LEU 3 C 1
ATOM 4401 O O . LEU C 3 6 ? 220.404 174.963 290.284 1.00 14.78 6 LEU 3 O 1
ATOM 4406 N N . THR C 3 7 ? 221.408 175.729 288.406 1.00 14.77 7 THR 3 N 1
ATOM 4407 C CA . THR C 3 7 ? 222.080 174.479 288.062 1.00 14.93 7 THR 3 CA 1
ATOM 4408 C C . THR C 3 7 ? 223.563 174.541 288.428 1.00 15.12 7 THR 3 C 1
ATOM 4409 O O . THR C 3 7 ? 224.097 175.621 288.698 1.00 15.21 7 THR 3 O 1
ATOM 4413 N N . PRO C 3 8 ? 224.245 173.383 288.424 1.00 14.70 8 PRO 3 N 1
ATOM 4414 C CA . PRO C 3 8 ? 225.697 173.417 288.570 1.00 14.69 8 PRO 3 CA 1
ATOM 4415 C C . PRO C 3 8 ? 226.346 174.337 287.536 1.00 14.87 8 PRO 3 C 1
ATOM 4416 O O . PRO C 3 8 ? 225.823 174.503 286.423 1.00 15.37 8 PRO 3 O 1
ATOM 4420 N N . GLY C 3 9 ? 227.456 174.950 287.934 1.00 14.73 9 GLY 3 N 1
ATOM 4421 C CA . GLY C 3 9 ? 228.113 175.986 287.149 1.00 15.30 9 GLY 3 CA 1
ATOM 4422 C C . GLY C 3 9 ? 227.747 177.394 287.592 1.00 15.15 9 GLY 3 C 1
ATOM 4423 O O . GLY C 3 9 ? 228.472 178.343 287.300 1.00 15.14 9 GLY 3 O 1
ATOM 4424 N N . SER C 3 10 ? 226.636 177.541 288.312 1.00 14.74 10 SER 3 N 1
ATOM 4425 C CA A SER C 3 10 ? 226.140 178.868 288.682 0.50 15.20 10 SER 3 CA 1
ATOM 4426 C CA B SER C 3 10 ? 226.138 178.864 288.679 0.50 14.61 10 SER 3 CA 1
ATOM 4427 C C . SER C 3 10 ? 227.183 179.668 289.457 1.00 14.97 10 SER 3 C 1
ATOM 4428 O O . SER C 3 10 ? 227.760 179.174 290.432 1.00 15.28 10 SER 3 O 1
ATOM 4433 N N . SER C 3 11 ? 227.414 180.901 288.998 1.00 15.01 11 SER 3 N 1
ATOM 4434 C CA . SER C 3 11 ? 228.350 181.871 289.589 1.00 15.51 11 SER 3 CA 1
ATOM 4435 C C . SER C 3 11 ? 229.833 181.630 289.296 1.00 15.62 11 SER 3 C 1
ATOM 4436 O O . SER C 3 11 ? 230.670 182.426 289.717 1.00 17.23 11 SER 3 O 1
ATOM 4439 N N . GLN C 3 12 ? 230.168 180.573 288.560 1.00 14.05 12 GLN 3 N 1
ATOM 4440 C CA . GLN C 3 12 ? 231.570 180.307 288.237 1.00 14.19 12 GLN 3 CA 1
ATOM 4441 C C . GLN C 3 12 ? 232.074 181.295 287.184 1.00 14.22 12 GLN 3 C 1
ATOM 4442 O O . GLN C 3 12 ? 231.286 181.855 286.417 1.00 14.31 12 GLN 3 O 1
ATOM 4448 N N . PHE C 3 13 ? 233.389 181.494 287.152 1.00 14.15 13 PHE 3 N 1
ATOM 4449 C CA . PHE C 3 13 ? 234.043 182.280 286.103 1.00 13.83 13 PHE 3 CA 1
ATOM 4450 C C . PHE C 3 13 ? 234.959 181.353 285.308 1.00 13.94 13 PHE 3 C 1
ATOM 4451 O O . PHE C 3 13 ? 236.084 181.062 285.717 1.00 14.10 13 PHE 3 O 1
ATOM 4459 N N . LEU C 3 14 ? 234.433 180.875 284.182 1.00 13.81 14 LEU 3 N 1
ATOM 4460 C CA . LEU C 3 14 ? 235.183 180.074 283.222 1.00 13.99 14 LEU 3 CA 1
ATOM 4461 C C . LEU C 3 14 ? 235.810 181.038 282.222 1.00 13.96 14 LEU 3 C 1
ATOM 4462 O O . LEU C 3 14 ? 235.102 181.813 281.581 1.00 14.07 14 LEU 3 O 1
ATOM 4467 N N . THR C 3 15 ? 237.133 180.994 282.081 1.00 13.82 15 THR 3 N 1
ATOM 4468 C CA . THR C 3 15 ? 237.843 182.002 281.286 1.00 14.24 15 THR 3 CA 1
ATOM 4469 C C . THR C 3 15 ? 237.624 181.857 279.779 1.00 14.73 15 THR 3 C 1
ATOM 4470 O O . THR C 3 15 ? 237.926 182.775 279.017 1.00 15.16 15 THR 3 O 1
ATOM 4474 N N . SER C 3 16 ? 237.108 180.705 279.356 1.00 14.17 16 SER 3 N 1
ATOM 4475 C CA . SER C 3 16 ? 236.715 180.491 277.970 1.00 14.79 16 SER 3 CA 1
ATOM 4476 C C . SER C 3 16 ? 235.198 180.588 277.774 1.00 15.11 16 SER 3 C 1
ATOM 4477 O O . SER C 3 16 ? 234.681 180.166 276.736 1.00 16.05 16 SER 3 O 1
ATOM 4480 N N . ASP C 3 17 ? 234.482 181.158 278.747 1.00 14.37 17 ASP 3 N 1
ATOM 4481 C CA . ASP C 3 17 ? 233.043 181.372 278.588 1.00 14.89 17 ASP 3 CA 1
ATOM 4482 C C . ASP C 3 17 ? 232.762 182.406 277.495 1.00 15.23 17 ASP 3 C 1
ATOM 4483 O O . ASP C 3 17 ? 233.677 183.075 276.993 1.00 15.83 17 ASP 3 O 1
ATOM 4488 N N . ASP C 3 18 ? 231.499 182.505 277.107 1.00 15.06 18 ASP 3 N 1
ATOM 4489 C CA . ASP C 3 18 ? 231.104 183.399 276.032 1.00 15.15 18 ASP 3 CA 1
ATOM 4490 C C . ASP C 3 18 ? 229.716 183.950 276.308 1.00 15.37 18 ASP 3 C 1
ATOM 4491 O O . ASP C 3 18 ? 228.729 183.537 275.697 1.00 16.48 18 ASP 3 O 1
ATOM 4496 N N . PHE C 3 19 ? 229.661 184.889 277.245 1.00 14.84 19 PHE 3 N 1
ATOM 4497 C CA . PHE C 3 19 ? 228.410 185.487 277.673 1.00 14.82 19 PHE 3 CA 1
ATOM 4498 C C . PHE C 3 19 ? 228.385 186.973 277.368 1.00 15.32 19 PHE 3 C 1
ATOM 4499 O O . PHE C 3 19 ? 229.421 187.603 277.147 1.00 16.08 19 PHE 3 O 1
ATOM 4507 N N . GLN C 3 20 ? 227.179 187.522 277.385 1.00 14.51 20 GLN 3 N 1
ATOM 4508 C CA . GLN C 3 20 ? 226.985 188.958 277.306 1.00 15.00 20 GLN 3 CA 1
ATOM 4509 C C . GLN C 3 20 ? 227.274 189.575 278.669 1.00 15.34 20 GLN 3 C 1
ATOM 4510 O O . GLN C 3 20 ? 227.273 188.883 279.690 1.00 16.21 20 GLN 3 O 1
ATOM 4516 N N . SER C 3 21 ? 227.540 190.876 278.685 1.00 14.66 21 SER 3 N 1
ATOM 4517 C CA . SER C 3 21 ? 227.731 191.599 279.941 1.00 14.90 21 SER 3 CA 1
ATOM 4518 C C . SER C 3 21 ? 227.417 193.075 279.735 1.00 14.98 21 SER 3 C 1
ATOM 4519 O O . SER C 3 21 ? 227.559 193.585 278.624 1.00 15.03 21 SER 3 O 1
ATOM 4522 N N . PRO C 3 22 ? 226.983 193.767 280.801 1.00 14.85 22 PRO 3 N 1
ATOM 4523 C CA . PRO C 3 22 ? 226.611 195.173 280.646 1.00 15.12 22 PRO 3 CA 1
ATOM 4524 C C . PRO C 3 22 ? 227.797 196.044 280.250 1.00 15.17 22 PRO 3 C 1
ATOM 4525 O O . PRO C 3 22 ? 228.928 195.789 280.671 1.00 15.23 22 PRO 3 O 1
ATOM 4529 N N . CYS C 3 23 ? 227.533 197.058 279.434 1.00 15.28 23 CYS 3 N 1
ATOM 4530 C CA . CYS C 3 23 ? 228.578 197.957 278.969 1.00 15.62 23 CYS 3 CA 1
ATOM 4531 C C . CYS C 3 23 ? 228.796 199.093 279.964 1.00 15.64 23 CYS 3 C 1
ATOM 4532 O O . CYS C 3 23 ? 227.844 199.757 280.373 1.00 16.39 23 CYS 3 O 1
ATOM 4535 N N . ALA C 3 24 ? 230.053 199.319 280.337 1.00 15.13 24 ALA 3 N 1
ATOM 4536 C CA . ALA C 3 24 ? 230.399 200.376 281.289 1.00 15.75 24 ALA 3 CA 1
ATOM 4537 C C . ALA C 3 24 ? 230.265 201.779 280.699 1.00 15.72 24 ALA 3 C 1
ATOM 4538 O O . ALA C 3 24 ? 230.152 202.750 281.445 1.00 15.59 24 ALA 3 O 1
ATOM 4540 N N . LEU C 3 25 ? 230.300 201.881 279.369 1.00 15.50 25 LEU 3 N 1
ATOM 4541 C CA . LEU C 3 25 ? 230.190 203.162 278.669 1.00 16.34 25 LEU 3 CA 1
ATOM 4542 C C . LEU C 3 25 ? 229.034 203.106 277.674 1.00 16.73 25 LEU 3 C 1
ATOM 4543 O O . LEU C 3 25 ? 229.250 202.998 276.463 1.00 17.39 25 LEU 3 O 1
ATOM 4548 N N . PRO C 3 26 ? 227.792 203.170 278.180 1.00 16.22 26 PRO 3 N 1
ATOM 4549 C CA . PRO C 3 26 ? 226.626 203.055 277.300 1.00 17.12 26 PRO 3 CA 1
ATOM 4550 C C . PRO C 3 26 ? 226.515 204.186 276.275 1.00 18.14 26 PRO 3 C 1
ATOM 4551 O O . PRO C 3 26 ? 226.908 205.321 276.553 1.00 19.01 26 PRO 3 O 1
ATOM 4555 N N . ASN C 3 27 ? 225.991 203.839 275.100 1.00 19.05 27 ASN 3 N 1
ATOM 4556 C CA . ASN C 3 27 ? 225.817 204.745 273.953 1.00 20.96 27 ASN 3 CA 1
ATOM 4557 C C . ASN C 3 27 ? 227.074 205.526 273.548 1.00 19.76 27 ASN 3 C 1
ATOM 4558 O O . ASN C 3 27 ? 227.011 206.667 273.082 1.00 20.54 27 ASN 3 O 1
ATOM 4563 N N . PHE C 3 28 ? 228.214 204.863 273.699 1.00 17.76 28 PHE 3 N 1
ATOM 4564 C CA . PHE C 3 28 ? 229.502 205.386 273.274 1.00 17.46 28 PHE 3 CA 1
ATOM 4565 C C . PHE C 3 28 ? 229.623 205.260 271.757 1.00 17.01 28 PHE 3 C 1
ATOM 4566 O O . PHE C 3 28 ? 229.296 204.217 271.184 1.00 18.18 28 PHE 3 O 1
ATOM 4574 N N . ASP C 3 29 ? 230.103 206.329 271.125 1.00 16.12 29 ASP 3 N 1
ATOM 4575 C CA . ASP C 3 29 ? 230.241 206.414 269.676 1.00 16.50 29 ASP 3 CA 1
ATOM 4576 C C . ASP C 3 29 ? 231.675 206.049 269.281 1.00 16.34 29 ASP 3 C 1
ATOM 4577 O O . ASP C 3 29 ? 232.585 206.871 269.389 1.00 16.79 29 ASP 3 O 1
ATOM 4582 N N . VAL C 3 30 ? 231.884 204.807 268.845 1.00 15.67 30 VAL 3 N 1
ATOM 4583 C CA . VAL C 3 30 ? 233.234 204.349 268.493 1.00 15.83 30 VAL 3 CA 1
ATOM 4584 C C . VAL C 3 30 ? 233.776 205.118 267.290 1.00 15.26 30 VAL 3 C 1
ATOM 4585 O O . VAL C 3 30 ? 233.017 205.605 266.454 1.00 15.73 30 VAL 3 O 1
ATOM 4589 N N . THR C 3 31 ? 235.096 205.233 267.214 1.00 14.94 31 THR 3 N 1
ATOM 4590 C CA . THR C 3 31 ? 235.731 205.886 266.077 1.00 15.09 31 THR 3 CA 1
ATOM 4591 C C . THR C 3 31 ? 235.378 205.113 264.807 1.00 15.62 31 THR 3 C 1
ATOM 4592 O O . THR C 3 31 ? 235.472 203.886 264.796 1.00 16.00 31 THR 3 O 1
ATOM 4596 N N . PRO C 3 32 ? 234.949 205.818 263.742 1.00 15.92 32 PRO 3 N 1
ATOM 4597 C CA . PRO C 3 32 ? 234.607 205.085 262.524 1.00 16.63 32 PRO 3 CA 1
ATOM 4598 C C . PRO C 3 32 ? 235.785 204.271 261.992 1.00 17.50 32 PRO 3 C 1
ATOM 4599 O O . PRO C 3 32 ? 236.932 204.713 262.088 1.00 17.57 32 PRO 3 O 1
ATOM 4603 N N . PRO C 3 33 ? 235.512 203.076 261.453 1.00 17.91 33 PRO 3 N 1
ATOM 4604 C CA . PRO C 3 33 ? 236.599 202.311 260.857 1.00 18.44 33 PRO 3 CA 1
ATOM 4605 C C . PRO C 3 33 ? 237.045 202.913 259.530 1.00 18.12 33 PRO 3 C 1
ATOM 4606 O O . PRO C 3 33 ? 236.250 203.552 258.838 1.00 19.28 33 PRO 3 O 1
ATOM 4610 N N . ILE C 3 34 ? 238.318 202.724 259.204 1.00 17.01 34 ILE 3 N 1
ATOM 4611 C CA . ILE C 3 34 ? 238.823 202.989 257.861 1.00 17.26 34 ILE 3 CA 1
ATOM 4612 C C . ILE C 3 34 ? 239.581 201.756 257.408 1.00 16.83 34 ILE 3 C 1
ATOM 4613 O O . ILE C 3 34 ? 239.961 200.913 258.225 1.00 16.78 34 ILE 3 O 1
ATOM 4618 N N . HIS C 3 35 ? 239.794 201.643 256.104 1.00 16.46 35 HIS 3 N 1
ATOM 4619 C CA . HIS C 3 35 ? 240.557 200.527 255.583 1.00 16.95 35 HIS 3 CA 1
ATOM 4620 C C . HIS C 3 35 ? 242.028 200.676 255.949 1.00 17.18 35 HIS 3 C 1
ATOM 4621 O O . HIS C 3 35 ? 242.620 201.734 255.747 1.00 19.36 35 HIS 3 O 1
ATOM 4628 N N . ILE C 3 36 ? 242.602 199.611 256.501 1.00 15.72 36 ILE 3 N 1
ATOM 4629 C CA . ILE C 3 36 ? 244.025 199.548 256.806 1.00 15.97 36 ILE 3 CA 1
ATOM 4630 C C . ILE C 3 36 ? 244.578 198.346 256.043 1.00 15.79 36 ILE 3 C 1
ATOM 4631 O O . ILE C 3 36 ? 243.959 197.285 256.049 1.00 15.09 36 ILE 3 O 1
ATOM 4636 N N . PRO C 3 37 ? 245.731 198.502 255.367 1.00 16.09 37 PRO 3 N 1
ATOM 4637 C CA . PRO C 3 37 ? 246.288 197.338 254.674 1.00 16.07 37 PRO 3 CA 1
ATOM 4638 C C . PRO C 3 37 ? 246.712 196.226 255.632 1.00 15.57 37 PRO 3 C 1
ATOM 4639 O O . PRO C 3 37 ? 246.992 196.485 256.804 1.00 16.08 37 PRO 3 O 1
ATOM 4643 N N . GLY C 3 38 ? 246.731 194.995 255.132 1.00 14.85 38 GLY 3 N 1
ATOM 4644 C CA . GLY C 3 38 ? 247.306 193.872 255.861 1.00 14.73 38 GLY 3 CA 1
ATOM 4645 C C . GLY C 3 38 ? 246.421 193.219 256.906 1.00 14.35 38 GLY 3 C 1
ATOM 4646 O O . GLY C 3 38 ? 246.934 192.638 257.866 1.00 14.32 38 GLY 3 O 1
ATOM 4647 N N . GLU C 3 39 ? 245.101 193.274 256.727 1.00 14.18 39 GLU 3 N 1
ATOM 4648 C CA . GLU C 3 39 ? 244.205 192.623 257.683 1.00 14.67 39 GLU 3 CA 1
ATOM 4649 C C . GLU C 3 39 ? 244.432 191.113 257.687 1.00 14.80 39 GLU 3 C 1
ATOM 4650 O O . GLU C 3 39 ? 244.608 190.499 256.632 1.00 15.23 39 GLU 3 O 1
ATOM 4656 N N . VAL C 3 40 ? 244.437 190.538 258.886 1.00 14.35 40 VAL 3 N 1
ATOM 4657 C CA . VAL C 3 40 ? 244.591 189.100 259.091 1.00 15.01 40 VAL 3 CA 1
ATOM 4658 C C . VAL C 3 40 ? 243.285 188.565 259.661 1.00 15.30 40 VAL 3 C 1
ATOM 4659 O O . VAL C 3 40 ? 242.677 189.204 260.514 1.00 15.94 40 VAL 3 O 1
ATOM 4663 N N . PHE C 3 41 ? 242.858 187.397 259.189 1.00 15.22 41 PHE 3 N 1
ATOM 4664 C CA . PHE C 3 41 ? 241.635 186.763 259.686 1.00 15.63 41 PHE 3 CA 1
ATOM 4665 C C . PHE C 3 41 ? 241.876 185.459 260.442 1.00 15.30 41 PHE 3 C 1
ATOM 4666 O O . PHE C 3 41 ? 241.070 185.079 261.289 1.00 15.25 41 PHE 3 O 1
ATOM 4674 N N . ASN C 3 42 ? 242.981 184.783 260.144 1.00 14.84 42 ASN 3 N 1
ATOM 4675 C CA . ASN C 3 42 ? 243.244 183.465 260.701 1.00 14.80 42 ASN 3 CA 1
ATOM 4676 C C . ASN C 3 42 ? 244.734 183.286 260.933 1.00 14.82 42 ASN 3 C 1
ATOM 4677 O O . ASN C 3 42 ? 245.543 183.654 260.083 1.00 14.98 42 ASN 3 O 1
ATOM 4682 N N . MET C 3 43 ? 245.100 182.706 262.071 1.00 14.65 43 MET 3 N 1
ATOM 4683 C CA . MET C 3 43 ? 246.510 182.468 262.372 1.00 15.51 43 MET 3 CA 1
ATOM 4684 C C . MET C 3 43 ? 247.162 181.530 261.354 1.00 15.75 43 MET 3 C 1
ATOM 4685 O O . MET C 3 43 ? 248.375 181.589 261.152 1.00 16.00 43 MET 3 O 1
ATOM 4690 N N . MET C 3 44 ? 246.372 180.674 260.702 1.00 15.66 44 MET 3 N 1
ATOM 4691 C CA A MET C 3 44 ? 246.918 179.783 259.678 0.50 16.03 44 MET 3 CA 1
ATOM 4692 C CA B MET C 3 44 ? 246.913 179.782 259.676 0.50 16.29 44 MET 3 CA 1
ATOM 4693 C C . MET C 3 44 ? 247.374 180.540 258.428 1.00 16.66 44 MET 3 C 1
ATOM 4694 O O . MET C 3 44 ? 248.209 180.042 257.680 1.00 17.73 44 MET 3 O 1
ATOM 4703 N N . GLU C 3 45 ? 246.841 181.742 258.195 1.00 16.19 45 GLU 3 N 1
ATOM 4704 C CA . GLU C 3 45 ? 247.362 182.587 257.110 1.00 16.46 45 GLU 3 CA 1
ATOM 4705 C C . GLU C 3 45 ? 248.838 182.881 257.359 1.00 16.43 45 GLU 3 C 1
ATOM 4706 O O . GLU C 3 45 ? 249.655 182.856 256.437 1.00 17.49 45 GLU 3 O 1
ATOM 4712 N N . LEU C 3 46 ? 249.169 183.153 258.618 1.00 15.50 46 LEU 3 N 1
ATOM 4713 C CA . LEU C 3 46 ? 250.541 183.461 259.010 1.00 15.67 46 LEU 3 CA 1
ATOM 4714 C C . LEU C 3 46 ? 251.427 182.218 258.947 1.00 15.72 46 LEU 3 C 1
ATOM 4715 O O . LEU C 3 46 ? 252.607 182.311 258.605 1.00 16.32 46 LEU 3 O 1
ATOM 4720 N N . ALA C 3 47 ? 250.851 181.060 259.263 1.00 15.27 47 ALA 3 N 1
ATOM 4721 C CA . ALA C 3 47 ? 251.569 179.786 259.197 1.00 15.43 47 ALA 3 CA 1
ATOM 4722 C C . ALA C 3 47 ? 251.977 179.394 257.774 1.00 15.08 47 ALA 3 C 1
ATOM 4723 O O . ALA C 3 47 ? 252.917 178.617 257.597 1.00 14.83 47 ALA 3 O 1
ATOM 4725 N N . GLU C 3 48 ? 251.270 179.917 256.770 1.00 14.63 48 GLU 3 N 1
ATOM 4726 C CA . GLU C 3 48 ? 251.584 179.635 255.365 1.00 14.84 48 GLU 3 CA 1
ATOM 4727 C C . GLU C 3 48 ? 252.722 180.501 254.808 1.00 14.43 48 GLU 3 C 1
ATOM 4728 O O . GLU C 3 48 ? 253.179 180.270 253.689 1.00 15.09 48 GLU 3 O 1
ATOM 4734 N N . ILE C 3 49 ? 253.182 181.482 255.584 1.00 14.25 49 ILE 3 N 1
ATOM 4735 C CA . ILE C 3 49 ? 254.306 182.328 255.179 1.00 14.57 49 ILE 3 CA 1
ATOM 4736 C C . ILE C 3 49 ? 255.624 181.607 255.467 1.00 14.94 49 ILE 3 C 1
ATOM 4737 O O . ILE C 3 49 ? 255.806 181.043 256.543 1.00 15.74 49 ILE 3 O 1
ATOM 4742 N N . ASP C 3 50 ? 256.547 181.634 254.513 1.00 14.51 50 ASP 3 N 1
ATOM 4743 C CA . ASP C 3 50 ? 257.883 181.074 254.734 1.00 15.52 50 ASP 3 CA 1
ATOM 4744 C C . ASP C 3 50 ? 258.623 181.853 255.813 1.00 15.67 50 ASP 3 C 1
ATOM 4745 O O . ASP C 3 50 ? 258.626 183.084 255.802 1.00 17.15 50 ASP 3 O 1
ATOM 4750 N N . SER C 3 51 ? 259.249 181.137 256.741 1.00 14.45 51 SER 3 N 1
ATOM 4751 C CA . SER C 3 51 ? 260.229 181.744 257.639 1.00 14.94 51 SER 3 CA 1
ATOM 4752 C C . SER C 3 51 ? 261.456 180.845 257.707 1.00 14.60 51 SER 3 C 1
ATOM 4753 O O . SER C 3 51 ? 261.380 179.648 257.430 1.00 14.25 51 SER 3 O 1
ATOM 4756 N N . MET C 3 52 ? 262.587 181.440 258.063 1.00 14.67 52 MET 3 N 1
ATOM 4757 C CA . MET C 3 52 ? 263.878 180.772 257.966 1.00 15.72 52 MET 3 CA 1
ATOM 4758 C C . MET C 3 52 ? 264.088 179.807 259.134 1.00 15.41 52 MET 3 C 1
ATOM 4759 O O . MET C 3 52 ? 263.870 180.165 260.290 1.00 16.54 52 MET 3 O 1
ATOM 4764 N N . ILE C 3 53 ? 264.512 178.584 258.833 1.00 14.61 53 ILE 3 N 1
ATOM 4765 C CA . ILE C 3 53 ? 264.868 177.622 259.874 1.00 14.71 53 ILE 3 CA 1
ATOM 4766 C C . ILE C 3 53 ? 266.287 177.949 260.348 1.00 14.45 53 ILE 3 C 1
ATOM 4767 O O . ILE C 3 53 ? 267.185 178.087 259.519 1.00 14.49 53 ILE 3 O 1
ATOM 4772 N N . PRO C 3 54 ? 266.501 178.071 261.675 1.00 14.36 54 PRO 3 N 1
ATOM 4773 C CA . PRO C 3 54 ? 267.866 178.221 262.191 1.00 14.45 54 PRO 3 CA 1
ATOM 4774 C C . PRO C 3 54 ? 268.583 176.870 262.165 1.00 14.60 54 PRO 3 C 1
ATOM 4775 O O . PRO C 3 54 ? 268.885 176.282 263.209 1.00 14.75 54 PRO 3 O 1
ATOM 4779 N N . MET C 3 55 ? 268.858 176.393 260.956 1.00 14.30 55 MET 3 N 1
ATOM 4780 C CA . MET C 3 55 ? 269.294 175.018 260.755 1.00 14.54 55 MET 3 CA 1
ATOM 4781 C C . MET C 3 55 ? 270.681 174.764 261.331 1.00 14.53 55 MET 3 C 1
ATOM 4782 O O . MET C 3 55 ? 270.966 173.655 261.784 1.00 14.94 55 MET 3 O 1
ATOM 4787 N N . ASN C 3 56 ? 271.534 175.786 261.316 1.00 14.44 56 ASN 3 N 1
ATOM 4788 C CA . ASN C 3 56 ? 272.901 175.639 261.803 1.00 14.78 56 ASN 3 CA 1
ATOM 4789 C C . ASN C 3 56 ? 273.111 176.241 263.190 1.00 15.53 56 ASN 3 C 1
ATOM 4790 O O . ASN C 3 56 ? 274.121 176.899 263.444 1.00 15.74 56 ASN 3 O 1
ATOM 4795 N N . SER C 3 57 ? 272.175 175.971 264.097 1.00 16.07 57 SER 3 N 1
ATOM 4796 C CA A SER C 3 57 ? 272.241 176.502 265.459 0.50 16.27 57 SER 3 CA 1
ATOM 4797 C CA B SER C 3 57 ? 272.228 176.492 265.460 0.50 17.23 57 SER 3 CA 1
ATOM 4798 C C . SER C 3 57 ? 273.189 175.680 266.341 1.00 17.67 57 SER 3 C 1
ATOM 4799 O O . SER C 3 57 ? 272.838 175.272 267.446 1.00 21.02 57 SER 3 O 1
ATOM 4804 N N . VAL C 3 58 ? 274.401 175.450 265.851 1.00 17.24 58 VAL 3 N 1
ATOM 4805 C CA . VAL C 3 58 ? 275.415 174.711 266.604 1.00 18.13 58 VAL 3 CA 1
ATOM 4806 C C . VAL C 3 58 ? 276.137 175.665 267.552 1.00 18.36 58 VAL 3 C 1
ATOM 4807 O O . VAL C 3 58 ? 275.955 176.882 267.477 1.00 17.57 58 VAL 3 O 1
ATOM 4811 N N . THR C 3 59 ? 276.960 175.116 268.442 1.00 19.54 59 THR 3 N 1
ATOM 4812 C CA . THR C 3 59 ? 277.714 175.941 269.383 1.00 21.17 59 THR 3 CA 1
ATOM 4813 C C . THR C 3 59 ? 278.535 176.983 268.627 1.00 20.22 59 THR 3 C 1
ATOM 4814 O O . THR C 3 59 ? 279.212 176.659 267.653 1.00 21.70 59 THR 3 O 1
ATOM 4818 N N . GLY C 3 60 ? 278.438 178.237 269.060 1.00 20.38 60 GLY 3 N 1
ATOM 4819 C CA . GLY C 3 60 ? 279.132 179.342 268.405 1.00 20.84 60 GLY 3 CA 1
ATOM 4820 C C . GLY C 3 60 ? 278.314 180.031 267.325 1.00 20.91 60 GLY 3 C 1
ATOM 4821 O O . GLY C 3 60 ? 278.650 181.142 266.913 1.00 22.32 60 GLY 3 O 1
ATOM 4822 N N . LYS C 3 61 ? 277.247 179.379 266.860 1.00 18.75 61 LYS 3 N 1
ATOM 4823 C CA . LYS C 3 61 ? 276.370 179.958 265.841 1.00 18.81 61 LYS 3 CA 1
ATOM 4824 C C . LYS C 3 61 ? 274.935 180.180 266.323 1.00 17.16 61 LYS 3 C 1
ATOM 4825 O O . LYS C 3 61 ? 274.280 181.116 265.875 1.00 16.77 61 LYS 3 O 1
ATOM 4831 N N . ALA C 3 62 ? 274.451 179.337 267.235 1.00 16.72 62 ALA 3 N 1
ATOM 4832 C CA . ALA C 3 62 ? 273.154 179.565 267.876 1.00 16.40 62 ALA 3 CA 1
ATOM 4833 C C . ALA C 3 62 ? 273.070 180.995 268.406 1.00 16.46 62 ALA 3 C 1
ATOM 4834 O O . ALA C 3 62 ? 274.037 181.508 268.969 1.00 17.22 62 ALA 3 O 1
ATOM 4836 N N . ASN C 3 63 ? 271.919 181.636 268.211 1.00 15.89 63 ASN 3 N 1
ATOM 4837 C CA . ASN C 3 63 ? 271.693 183.003 268.697 1.00 16.10 63 ASN 3 CA 1
ATOM 4838 C C . ASN C 3 63 ? 272.642 184.030 268.077 1.00 16.23 63 ASN 3 C 1
ATOM 4839 O O . ASN C 3 63 ? 273.079 184.981 268.731 1.00 16.44 63 ASN 3 O 1
ATOM 4844 N N . THR C 3 64 ? 272.951 183.807 266.802 1.00 15.91 64 THR 3 N 1
ATOM 4845 C CA . THR C 3 64 ? 273.643 184.768 265.949 1.00 15.90 64 THR 3 CA 1
ATOM 4846 C C . THR C 3 64 ? 273.009 184.638 264.570 1.00 15.66 64 THR 3 C 1
ATOM 4847 O O . THR C 3 64 ? 272.334 183.647 264.290 1.00 15.43 64 THR 3 O 1
ATOM 4851 N N . MET C 3 65 ? 273.235 185.611 263.694 1.00 15.46 65 MET 3 N 1
ATOM 4852 C CA . MET C 3 65 ? 272.713 185.506 262.329 1.00 16.01 65 MET 3 CA 1
ATOM 4853 C C . MET C 3 65 ? 273.269 184.289 261.586 1.00 16.20 65 MET 3 C 1
ATOM 4854 O O . MET C 3 65 ? 272.639 183.787 260.655 1.00 16.87 65 MET 3 O 1
ATOM 4859 N N . GLU C 3 66 ? 274.430 183.801 262.017 1.00 15.72 66 GLU 3 N 1
ATOM 4860 C CA . GLU C 3 66 ? 275.047 182.625 261.407 1.00 16.45 66 GLU 3 CA 1
ATOM 4861 C C . GLU C 3 66 ? 274.335 181.304 261.751 1.00 15.59 66 GLU 3 C 1
ATOM 4862 O O . GLU C 3 66 ? 274.716 180.253 261.240 1.00 15.77 66 GLU 3 O 1
ATOM 4868 N N . MET C 3 67 ? 273.300 181.339 262.591 1.00 14.84 67 MET 3 N 1
ATOM 4869 C CA . MET C 3 67 ? 272.512 180.127 262.854 1.00 14.86 67 MET 3 CA 1
ATOM 4870 C C . MET C 3 67 ? 271.658 179.696 261.659 1.00 14.81 67 MET 3 C 1
ATOM 4871 O O . MET C 3 67 ? 271.233 178.544 261.594 1.00 15.49 67 MET 3 O 1
ATOM 4876 N N . TYR C 3 68 ? 271.395 180.614 260.729 1.00 14.47 68 TYR 3 N 1
ATOM 4877 C CA . TYR C 3 68 ? 270.503 180.322 259.602 1.00 14.67 68 TYR 3 CA 1
ATOM 4878 C C . TYR C 3 68 ? 271.177 179.663 258.382 1.00 15.00 68 TYR 3 C 1
ATOM 4879 O O . TYR C 3 68 ? 270.679 178.651 257.894 1.00 15.96 68 TYR 3 O 1
ATOM 4888 N N . PRO C 3 69 ? 272.296 180.226 257.881 1.00 14.82 69 PRO 3 N 1
ATOM 4889 C CA . PRO C 3 69 ? 272.862 179.660 256.648 1.00 14.98 69 PRO 3 CA 1
ATOM 4890 C C . PRO C 3 69 ? 273.392 178.236 256.811 1.00 15.15 69 PRO 3 C 1
ATOM 4891 O O . PRO C 3 69 ? 274.107 177.940 257.769 1.00 15.29 69 PRO 3 O 1
ATOM 4895 N N . ILE C 3 70 ? 273.022 177.368 255.876 1.00 14.21 70 ILE 3 N 1
ATOM 4896 C CA . ILE C 3 70 ? 273.444 175.972 255.882 1.00 14.21 70 ILE 3 CA 1
ATOM 4897 C C . ILE C 3 70 ? 274.725 175.848 255.062 1.00 14.15 70 ILE 3 C 1
ATOM 4898 O O . ILE C 3 70 ? 274.716 176.147 253.868 1.00 13.94 70 ILE 3 O 1
ATOM 4903 N N . PRO C 3 71 ? 275.836 175.422 255.695 1.00 14.01 71 PRO 3 N 1
ATOM 4904 C CA . PRO C 3 71 ? 277.092 175.321 254.953 1.00 14.24 71 PRO 3 CA 1
ATOM 4905 C C . PRO C 3 71 ? 277.068 174.309 253.806 1.00 14.23 71 PRO 3 C 1
ATOM 4906 O O . PRO C 3 71 ? 276.601 173.176 253.971 1.00 15.04 71 PRO 3 O 1
ATOM 4910 N N . LEU C 3 72 ? 277.567 174.749 252.656 1.00 14.00 72 LEU 3 N 1
ATOM 4911 C CA . LEU C 3 72 ? 277.760 173.914 251.480 1.00 14.57 72 LEU 3 CA 1
ATOM 4912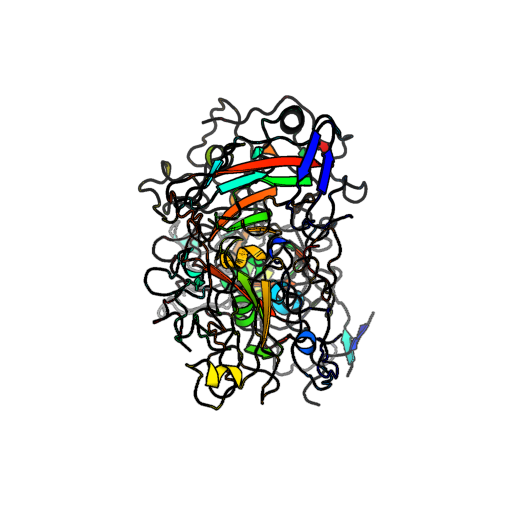 C C . LEU C 3 72 ? 279.184 174.119 250.990 1.00 14.81 72 LEU 3 C 1
ATOM 4913 O O . LEU C 3 72 ? 279.803 175.146 251.266 1.00 15.35 72 LEU 3 O 1
ATOM 4918 N N . ASP C 3 73 ? 279.711 173.142 250.265 1.00 14.97 73 ASP 3 N 1
ATOM 4919 C CA . ASP C 3 73 ? 281.012 173.308 249.626 1.00 15.38 73 ASP 3 CA 1
ATOM 4920 C C . ASP C 3 73 ? 281.110 172.423 248.397 1.00 15.30 73 ASP 3 C 1
ATOM 4921 O O . ASP C 3 73 ? 280.163 171.705 248.073 1.00 15.12 73 ASP 3 O 1
ATOM 4926 N N . ASP C 3 74 ? 282.250 172.482 247.715 1.00 15.03 74 ASP 3 N 1
ATOM 4927 C CA . ASP C 3 74 ? 282.437 171.753 246.464 1.00 15.25 74 ASP 3 CA 1
ATOM 4928 C C . ASP C 3 74 ? 283.163 170.411 246.625 1.00 15.92 74 ASP 3 C 1
ATOM 4929 O O . ASP C 3 74 ? 283.656 169.861 245.643 1.00 16.25 74 ASP 3 O 1
ATOM 4934 N N . LYS C 3 75 ? 283.201 169.870 247.843 1.00 16.52 75 LYS 3 N 1
ATOM 4935 C CA . LYS C 3 75 ? 283.996 168.666 248.120 1.00 18.08 75 LYS 3 CA 1
ATOM 4936 C C . LYS C 3 75 ? 283.253 167.345 247.893 1.00 18.52 75 LYS 3 C 1
ATOM 4937 O O . LYS C 3 75 ? 283.887 166.291 247.809 1.00 20.22 75 LYS 3 O 1
ATOM 4943 N N . GLY C 3 76 ? 281.926 167.390 247.808 1.00 17.54 76 GLY 3 N 1
ATOM 4944 C CA . GLY C 3 76 ? 281.133 166.198 247.506 1.00 17.98 76 GLY 3 CA 1
ATOM 4945 C C . GLY C 3 76 ? 281.172 165.102 248.560 1.00 18.47 76 GLY 3 C 1
ATOM 4946 O O . GLY C 3 76 ? 281.133 163.915 248.226 1.00 19.91 76 GLY 3 O 1
ATOM 4947 N N . SER C 3 77 ? 281.235 165.491 249.830 1.00 17.97 77 SER 3 N 1
ATOM 4948 C CA . SER C 3 77 ? 281.199 164.525 250.931 1.00 18.85 77 SER 3 CA 1
ATOM 4949 C C . SER C 3 77 ? 279.916 163.696 250.894 1.00 18.26 77 SER 3 C 1
ATOM 4950 O O . SER C 3 77 ? 278.868 164.188 250.475 1.00 18.81 77 SER 3 O 1
ATOM 4953 N N . ALA C 3 78 ? 280.009 162.446 251.343 1.00 17.26 78 ALA 3 N 1
ATOM 4954 C CA . ALA C 3 78 ? 278.846 161.560 251.463 1.00 17.55 78 ALA 3 CA 1
ATOM 4955 C C . ALA C 3 78 ? 278.064 161.787 252.763 1.00 17.54 78 ALA 3 C 1
ATOM 4956 O O . ALA C 3 78 ? 276.981 161.221 252.941 1.00 18.88 78 ALA 3 O 1
ATOM 4958 N N . THR C 3 79 ? 278.616 162.593 253.668 1.00 17.20 79 THR 3 N 1
ATOM 4959 C CA A THR C 3 79 ? 277.926 162.890 254.915 0.50 17.80 79 THR 3 CA 1
ATOM 4960 C CA B THR C 3 79 ? 277.975 162.964 254.933 0.50 17.54 79 THR 3 CA 1
ATOM 4961 C C . THR C 3 79 ? 276.728 163.802 254.650 1.00 16.94 79 THR 3 C 1
ATOM 4962 O O . THR C 3 79 ? 276.746 164.621 253.729 1.00 17.01 79 THR 3 O 1
ATOM 4969 N N . PRO C 3 80 ? 275.655 163.634 255.445 1.00 15.96 80 PRO 3 N 1
ATOM 4970 C CA . PRO C 3 80 ? 274.505 164.510 255.208 1.00 15.64 80 PRO 3 CA 1
ATOM 4971 C C . PRO C 3 80 ? 274.830 165.990 255.440 1.00 15.57 80 PRO 3 C 1
ATOM 4972 O O . PRO C 3 80 ? 275.680 166.331 256.270 1.00 15.65 80 PRO 3 O 1
ATOM 4976 N N . ILE C 3 81 ? 274.155 166.847 254.683 1.00 14.66 81 ILE 3 N 1
ATOM 4977 C CA . ILE C 3 81 ? 274.340 168.296 254.745 1.00 14.78 81 ILE 3 CA 1
ATOM 4978 C C . ILE C 3 81 ? 273.603 168.880 255.957 1.00 14.97 81 ILE 3 C 1
ATOM 4979 O O . ILE C 3 81 ? 274.105 169.780 256.634 1.00 15.68 81 ILE 3 O 1
ATOM 4984 N N . PHE C 3 82 ? 272.400 168.377 256.208 1.00 14.04 82 PHE 3 N 1
ATOM 4985 C CA . PHE C 3 82 ? 271.680 168.639 257.453 1.00 14.57 82 PHE 3 CA 1
ATOM 4986 C C . PHE C 3 82 ? 270.721 167.481 257.684 1.00 14.78 82 PHE 3 C 1
ATOM 4987 O O . PHE C 3 82 ? 270.404 166.737 256.753 1.00 14.63 82 PHE 3 O 1
ATOM 4995 N N . SER C 3 83 ? 270.279 167.332 258.928 1.00 14.47 83 SER 3 N 1
ATOM 4996 C CA . SER C 3 83 ? 269.298 166.314 259.296 1.00 15.15 83 SER 3 CA 1
ATOM 4997 C C . SER C 3 83 ? 268.455 166.870 260.427 1.00 15.18 83 SER 3 C 1
ATOM 4998 O O . SER C 3 83 ? 268.990 167.436 261.379 1.00 15.64 83 SER 3 O 1
ATOM 5001 N N . ILE C 3 84 ? 267.139 166.709 260.323 1.00 14.89 84 ILE 3 N 1
ATOM 5002 C CA . ILE C 3 84 ? 266.221 167.270 261.308 1.00 15.07 84 ILE 3 CA 1
ATOM 5003 C C . ILE C 3 84 ? 264.952 166.419 261.369 1.00 15.43 84 ILE 3 C 1
ATOM 5004 O O . ILE C 3 84 ? 264.515 165.875 260.354 1.00 15.40 84 ILE 3 O 1
ATOM 5009 N N . SER C 3 85 ? 264.383 166.282 262.565 1.00 15.33 85 SER 3 N 1
ATOM 5010 C CA . SER C 3 85 ? 263.144 165.525 262.748 1.00 16.33 85 SER 3 CA 1
ATOM 5011 C C . SER C 3 85 ? 261.923 166.379 262.435 1.00 16.24 85 SER 3 C 1
ATOM 5012 O O . SER C 3 85 ? 261.924 167.589 262.675 1.00 16.45 85 SER 3 O 1
ATOM 5015 N N . LEU C 3 86 ? 260.876 165.739 261.916 1.00 15.53 86 LEU 3 N 1
ATOM 5016 C CA . LEU C 3 86 ? 259.617 166.426 261.628 1.00 16.01 86 LEU 3 CA 1
ATOM 5017 C C . LEU C 3 86 ? 258.795 166.563 262.911 1.00 16.40 86 LEU 3 C 1
ATOM 5018 O O . LEU C 3 86 ? 257.796 165.868 263.115 1.00 16.57 86 LEU 3 O 1
ATOM 5023 N N . SER C 3 87 ? 259.253 167.471 263.768 1.00 16.44 87 SER 3 N 1
ATOM 5024 C CA . SER C 3 87 ? 258.619 167.792 265.041 1.00 16.82 87 SER 3 CA 1
ATOM 5025 C C . SER C 3 87 ? 258.524 169.319 265.081 1.00 16.63 87 SER 3 C 1
ATOM 5026 O O . SER C 3 87 ? 259.329 169.983 265.740 1.00 16.42 87 SER 3 O 1
ATOM 5029 N N . PRO C 3 88 ? 257.549 169.883 264.353 1.00 15.83 88 PRO 3 N 1
ATOM 5030 C CA . PRO C 3 88 ? 257.580 171.319 264.061 1.00 15.93 88 PRO 3 CA 1
ATOM 5031 C C . PRO C 3 88 ? 257.312 172.247 265.251 1.00 16.06 88 PRO 3 C 1
ATOM 5032 O O . PRO C 3 88 ? 257.660 173.425 265.184 1.00 17.00 88 PRO 3 O 1
ATOM 5036 N N . ALA C 3 89 ? 256.706 171.731 266.318 1.00 15.69 89 ALA 3 N 1
ATOM 5037 C CA . ALA C 3 89 ? 256.456 172.526 267.523 1.00 15.80 89 ALA 3 CA 1
ATOM 5038 C C . ALA C 3 89 ? 257.571 172.407 268.560 1.00 16.19 89 ALA 3 C 1
ATOM 5039 O O . ALA C 3 89 ? 257.855 173.366 269.275 1.00 16.82 89 ALA 3 O 1
ATOM 5041 N N . SER C 3 90 ? 258.195 171.233 268.646 1.00 16.04 90 SER 3 N 1
ATOM 5042 C CA . SER C 3 90 ? 259.082 170.909 269.766 1.00 16.30 90 SER 3 CA 1
ATOM 5043 C C . SER C 3 90 ? 260.568 170.841 269.420 1.00 16.43 90 SER 3 C 1
ATOM 5044 O O . SER C 3 90 ? 261.410 170.940 270.313 1.00 17.18 90 SER 3 O 1
ATOM 5047 N N . ASP C 3 91 ? 260.903 170.663 268.146 1.00 15.87 91 ASP 3 N 1
ATOM 5048 C CA . ASP C 3 91 ? 262.304 170.565 267.758 1.00 16.32 91 ASP 3 CA 1
ATOM 5049 C C . ASP C 3 91 ? 263.052 171.853 268.107 1.00 16.61 91 ASP 3 C 1
ATOM 5050 O O . ASP C 3 91 ? 262.518 172.949 267.953 1.00 16.08 91 ASP 3 O 1
ATOM 5055 N N . LYS C 3 92 ? 264.295 171.710 268.563 1.00 16.68 92 LYS 3 N 1
ATOM 5056 C CA . LYS C 3 92 ? 265.103 172.853 268.998 1.00 17.73 92 LYS 3 CA 1
ATOM 5057 C C . LYS C 3 92 ? 265.319 173.900 267.905 1.00 17.26 92 LYS 3 C 1
ATOM 5058 O O . LYS C 3 92 ? 265.534 175.075 268.209 1.00 18.77 92 LYS 3 O 1
ATOM 5064 N N . ARG C 3 93 ? 265.271 173.479 266.645 1.00 16.09 93 ARG 3 N 1
ATOM 5065 C CA . ARG C 3 93 ? 265.442 174.397 265.520 1.00 16.84 93 ARG 3 CA 1
ATOM 5066 C C . ARG C 3 93 ? 264.117 174.847 264.894 1.00 18.92 93 ARG 3 C 1
ATOM 5067 O O . ARG C 3 93 ? 264.006 175.987 264.452 1.00 24.95 93 ARG 3 O 1
ATOM 5075 N N . LEU C 3 94 ? 263.106 173.989 264.875 1.00 15.69 94 LEU 3 N 1
ATOM 5076 C CA . LEU C 3 94 ? 261.821 174.378 264.284 1.00 15.54 94 LEU 3 CA 1
ATOM 5077 C C . LEU C 3 94 ? 260.922 175.200 265.213 1.00 15.42 94 LEU 3 C 1
ATOM 5078 O O . LEU C 3 94 ? 260.098 175.977 264.732 1.00 15.10 94 LEU 3 O 1
ATOM 5083 N N . GLN C 3 95 ? 261.079 175.050 266.528 1.00 15.63 95 GLN 3 N 1
ATOM 5084 C CA A GLN C 3 95 ? 260.172 175.681 267.498 0.50 16.25 95 GLN 3 CA 1
ATOM 5085 C CA B GLN C 3 95 ? 260.150 175.678 267.473 0.50 16.05 95 GLN 3 CA 1
ATOM 5086 C C . GLN C 3 95 ? 260.128 177.208 267.409 1.00 16.10 95 GLN 3 C 1
ATOM 5087 O O . GLN C 3 95 ? 259.118 177.820 267.759 1.00 16.41 95 GLN 3 O 1
ATOM 5098 N N . TYR C 3 96 ? 261.225 177.824 266.964 1.00 15.98 96 TYR 3 N 1
ATOM 5099 C CA . TYR C 3 96 ? 261.309 179.293 266.903 1.00 17.38 96 TYR 3 CA 1
ATOM 5100 C C . TYR C 3 96 ? 261.057 179.884 265.514 1.00 16.26 96 TYR 3 C 1
ATOM 5101 O O . TYR C 3 96 ? 261.163 181.098 265.330 1.00 16.34 96 TYR 3 O 1
ATOM 5110 N N . THR C 3 97 ? 260.706 179.042 264.544 1.00 14.86 97 THR 3 N 1
ATOM 5111 C CA . THR C 3 97 ? 260.203 179.535 263.264 1.00 14.70 97 THR 3 CA 1
ATOM 5112 C C . THR C 3 97 ? 258.809 180.117 263.487 1.00 14.71 97 THR 3 C 1
ATOM 5113 O O . THR C 3 97 ? 258.188 179.880 264.525 1.00 15.04 97 THR 3 O 1
ATOM 5117 N N . MET C 3 98 ? 258.312 180.876 262.518 1.00 14.50 98 MET 3 N 1
ATOM 5118 C CA . MET C 3 98 ? 256.980 181.463 262.642 1.00 14.86 98 MET 3 CA 1
ATOM 5119 C C . MET C 3 98 ? 255.928 180.364 262.804 1.00 14.65 98 MET 3 C 1
ATOM 5120 O O . MET C 3 98 ? 255.053 180.453 263.668 1.00 14.91 98 MET 3 O 1
ATOM 5125 N N . LEU C 3 99 ? 256.030 179.321 261.986 1.00 14.51 99 LEU 3 N 1
ATOM 5126 C CA . LEU C 3 99 ? 255.138 178.170 262.106 1.00 15.16 99 LEU 3 CA 1
ATOM 5127 C C . LEU C 3 99 ? 255.248 177.537 263.494 1.00 14.84 99 LEU 3 C 1
ATOM 5128 O O . LEU C 3 99 ? 254.238 177.274 264.146 1.00 14.59 99 LEU 3 O 1
ATOM 5133 N N . GLY C 3 100 ? 256.477 177.298 263.943 1.00 14.34 100 GLY 3 N 1
ATOM 5134 C CA . GLY C 3 100 ? 256.709 176.723 265.265 1.00 14.25 100 GLY 3 CA 1
ATOM 5135 C C . GLY C 3 100 ? 256.091 177.544 266.383 1.00 14.50 100 GLY 3 C 1
ATOM 5136 O O . GLY C 3 100 ? 255.503 176.995 267.318 1.00 14.35 100 GLY 3 O 1
ATOM 5137 N N . GLU C 3 101 ? 256.214 178.863 266.288 1.00 14.33 101 GLU 3 N 1
ATOM 5138 C CA . GLU C 3 101 ? 255.678 179.749 267.319 1.00 14.86 101 GLU 3 CA 1
ATOM 5139 C C . GLU C 3 101 ? 254.154 179.682 267.375 1.00 14.86 101 GLU 3 C 1
ATOM 5140 O O . GLU C 3 101 ? 253.568 179.650 268.457 1.00 15.13 101 GLU 3 O 1
ATOM 5146 N N . ILE C 3 102 ? 253.516 179.641 266.210 1.00 14.37 102 ILE 3 N 1
ATOM 5147 C CA . ILE C 3 102 ? 252.061 179.518 266.141 1.00 14.78 102 ILE 3 CA 1
ATOM 5148 C C . ILE C 3 102 ? 251.617 178.153 266.678 1.00 14.55 102 ILE 3 C 1
ATOM 5149 O O . ILE C 3 102 ? 250.661 178.068 267.455 1.00 14.33 102 ILE 3 O 1
ATOM 5154 N N . LEU C 3 103 ? 252.327 177.094 266.292 1.00 14.43 103 LEU 3 N 1
ATOM 5155 C CA . LEU C 3 103 ? 252.007 175.744 266.764 1.00 14.88 103 LEU 3 CA 1
ATOM 5156 C C . LEU C 3 103 ? 252.049 175.614 268.282 1.00 14.37 103 LEU 3 C 1
ATOM 5157 O O . LEU C 3 103 ? 251.319 174.806 268.851 1.00 14.63 103 LEU 3 O 1
ATOM 5162 N N . ASN C 3 104 ? 252.896 176.400 268.940 1.00 13.93 104 ASN 3 N 1
ATOM 5163 C CA . ASN C 3 104 ? 253.017 176.313 270.393 1.00 14.50 104 ASN 3 CA 1
ATOM 5164 C C . ASN C 3 104 ? 251.903 177.015 271.174 1.00 14.35 104 ASN 3 C 1
ATOM 5165 O O . ASN C 3 104 ? 251.903 176.987 272.403 1.00 14.99 104 ASN 3 O 1
ATOM 5170 N N . TYR C 3 105 ? 250.950 177.617 270.459 1.00 13.78 105 TYR 3 N 1
ATOM 5171 C CA . TYR C 3 105 ? 249.675 178.029 271.053 1.00 13.83 105 TYR 3 CA 1
ATOM 5172 C C . TYR C 3 105 ? 248.573 176.993 270.836 1.00 13.92 105 TYR 3 C 1
ATOM 5173 O O . TYR C 3 105 ? 247.419 177.236 271.189 1.00 13.74 105 TYR 3 O 1
ATOM 5182 N N . TYR C 3 106 ? 248.919 175.844 270.255 1.00 13.54 106 TYR 3 N 1
ATOM 5183 C CA . TYR C 3 106 ? 247.946 174.789 269.997 1.00 13.88 106 TYR 3 CA 1
ATOM 5184 C C . TYR C 3 106 ? 248.487 173.441 270.448 1.00 13.95 106 TYR 3 C 1
ATOM 5185 O O . TYR C 3 106 ? 249.687 173.283 270.671 1.00 14.11 106 TYR 3 O 1
ATOM 5194 N N . THR C 3 107 ? 247.584 172.486 270.629 1.00 13.93 107 THR 3 N 1
ATOM 5195 C CA . THR C 3 107 ? 247.945 171.171 271.145 1.00 14.25 107 THR 3 CA 1
ATOM 5196 C C . THR C 3 107 ? 248.086 170.145 270.025 1.00 14.37 107 THR 3 C 1
ATOM 5197 O O . THR C 3 107 ? 248.864 169.197 270.148 1.00 14.31 107 THR 3 O 1
ATOM 5201 N N . HIS C 3 108 ? 247.327 170.340 268.947 1.00 14.00 108 HIS 3 N 1
ATOM 5202 C CA . HIS C 3 108 ? 247.239 169.387 267.849 1.00 14.31 108 HIS 3 CA 1
ATOM 5203 C C . HIS C 3 108 ? 247.484 170.079 266.519 1.00 14.16 108 HIS 3 C 1
ATOM 5204 O O . HIS C 3 108 ? 247.049 171.214 266.319 1.00 14.69 108 HIS 3 O 1
ATOM 5211 N N . TRP C 3 109 ? 248.165 169.384 265.608 1.00 13.53 109 TRP 3 N 1
ATOM 5212 C CA . TRP C 3 109 ? 248.354 169.869 264.243 1.00 13.65 109 TRP 3 CA 1
ATOM 5213 C C . TRP C 3 109 ? 248.159 168.751 263.234 1.00 13.63 109 TRP 3 C 1
ATOM 5214 O O . TRP C 3 109 ? 248.325 167.572 263.546 1.00 14.00 109 TRP 3 O 1
ATOM 5225 N N . THR C 3 110 ? 247.795 169.140 262.019 1.00 13.76 110 THR 3 N 1
ATOM 5226 C CA . THR C 3 110 ? 247.630 168.196 260.926 1.00 14.14 110 THR 3 CA 1
ATOM 5227 C C . THR C 3 110 ? 247.933 168.902 259.614 1.00 14.51 110 THR 3 C 1
ATOM 5228 O O . THR C 3 110 ? 247.745 170.110 259.500 1.00 14.95 110 THR 3 O 1
ATOM 5232 N N . GLY C 3 111 ? 248.414 168.143 258.637 1.00 14.42 111 GLY 3 N 1
ATOM 5233 C CA . GLY C 3 111 ? 248.660 168.663 257.302 1.00 14.51 111 GLY 3 CA 1
ATOM 5234 C C . GLY C 3 111 ? 250.090 168.545 256.826 1.00 14.26 111 GLY 3 C 1
ATOM 5235 O O . GLY C 3 111 ? 250.959 167.997 257.507 1.00 14.61 111 GLY 3 O 1
ATOM 5236 N N . SER C 3 112 ? 250.323 169.079 255.635 1.00 14.10 112 SER 3 N 1
ATOM 5237 C CA . SER C 3 112 ? 251.595 168.941 254.952 1.00 14.09 112 SER 3 CA 1
ATOM 5238 C C . SER C 3 112 ? 252.474 170.152 255.219 1.00 14.65 112 SER 3 C 1
ATOM 5239 O O . SER C 3 112 ? 251.980 171.275 255.364 1.00 14.88 112 SER 3 O 1
ATOM 5242 N N . LEU C 3 113 ? 253.777 169.903 255.292 1.00 14.95 113 LEU 3 N 1
ATOM 5243 C CA . LEU C 3 113 ? 254.761 170.942 255.558 1.00 16.18 113 LEU 3 CA 1
ATOM 5244 C C . LEU C 3 113 ? 255.637 171.141 254.336 1.00 15.46 113 LEU 3 C 1
ATOM 5245 O O . LEU C 3 113 ? 256.062 170.178 253.694 1.00 15.46 113 LEU 3 O 1
ATOM 5250 N N . ARG C 3 114 ? 255.901 172.406 254.035 1.00 14.73 114 ARG 3 N 1
ATOM 5251 C CA . ARG C 3 114 ? 256.636 172.805 252.855 1.00 14.83 114 ARG 3 CA 1
ATOM 5252 C C . ARG C 3 114 ? 258.002 173.336 253.263 1.00 14.86 114 ARG 3 C 1
ATOM 5253 O O . ARG C 3 114 ? 258.092 174.263 254.069 1.00 15.21 114 ARG 3 O 1
ATOM 5261 N N . PHE C 3 115 ? 259.058 172.751 252.703 1.00 14.26 115 PHE 3 N 1
ATOM 5262 C CA . PHE C 3 115 ? 260.424 173.186 252.966 1.00 14.51 115 PHE 3 CA 1
ATOM 5263 C C . PHE C 3 115 ? 261.025 173.720 251.677 1.00 14.64 115 PHE 3 C 1
ATOM 5264 O O . PHE C 3 115 ? 261.175 172.979 250.706 1.00 15.90 115 PHE 3 O 1
ATOM 5272 N N . THR C 3 116 ? 261.345 175.010 251.664 1.00 14.14 116 THR 3 N 1
ATOM 5273 C CA . THR C 3 116 ? 261.858 175.664 250.469 1.00 14.50 116 THR 3 CA 1
ATOM 5274 C C . THR C 3 116 ? 263.290 176.111 250.719 1.00 14.43 116 THR 3 C 1
ATOM 5275 O O . THR C 3 116 ? 263.591 176.709 251.752 1.00 15.22 116 THR 3 O 1
ATOM 5279 N N . PHE C 3 117 ? 264.166 175.803 249.768 1.00 14.17 117 PHE 3 N 1
ATOM 5280 C CA . PHE C 3 117 ? 265.597 176.031 249.919 1.00 14.27 117 PHE 3 CA 1
ATOM 5281 C C . PHE C 3 117 ? 266.083 177.002 248.865 1.00 14.52 117 PHE 3 C 1
ATOM 5282 O O . PHE C 3 117 ? 265.758 176.852 247.689 1.00 15.53 117 PHE 3 O 1
ATOM 5290 N N . LEU C 3 118 ? 266.850 177.999 249.300 1.00 13.94 118 LEU 3 N 1
ATOM 5291 C CA . LEU C 3 118 ? 267.400 179.019 248.417 1.00 14.07 118 LEU 3 CA 1
ATOM 5292 C C . LEU C 3 118 ? 268.913 178.871 248.365 1.00 14.10 118 LEU 3 C 1
ATOM 5293 O O . LEU C 3 118 ? 269.583 179.014 249.384 1.00 14.11 118 LEU 3 O 1
ATOM 5298 N N . PHE C 3 119 ? 269.450 178.587 247.182 1.00 13.62 119 PHE 3 N 1
ATOM 5299 C CA . PHE C 3 119 ? 270.896 178.460 247.016 1.00 14.02 119 PHE 3 CA 1
ATOM 5300 C C . PHE C 3 119 ? 271.521 179.840 246.843 1.00 14.17 119 PHE 3 C 1
ATOM 5301 O O . PHE C 3 119 ? 271.094 180.608 245.979 1.00 14.61 119 PHE 3 O 1
ATOM 5309 N N . CYS C 3 120 ? 272.539 180.141 247.650 1.00 14.09 120 CYS 3 N 1
ATOM 5310 C CA . CYS C 3 120 ? 273.149 181.476 247.672 1.00 14.99 120 CYS 3 CA 1
ATOM 5311 C C . CYS C 3 120 ? 274.636 181.479 247.320 1.00 15.14 120 CYS 3 C 1
ATOM 5312 O O . CYS C 3 120 ? 275.365 182.399 247.698 1.00 15.61 120 CYS 3 O 1
ATOM 5315 N N . GLY C 3 121 ? 275.080 180.469 246.576 1.00 14.85 121 GLY 3 N 1
ATOM 5316 C CA . GLY C 3 121 ? 276.411 180.490 245.977 1.00 14.86 121 GLY 3 CA 1
ATOM 5317 C C . GLY C 3 121 ? 276.465 181.458 244.807 1.00 14.80 121 GLY 3 C 1
ATOM 5318 O O . GLY C 3 121 ? 275.509 182.191 244.547 1.00 15.19 121 GLY 3 O 1
ATOM 5319 N N . SER C 3 122 ? 277.585 181.467 244.097 1.00 14.03 122 SER 3 N 1
ATOM 5320 C CA . SER C 3 122 ? 277.726 182.312 242.916 1.00 14.53 122 SER 3 CA 1
ATOM 5321 C C . SER C 3 122 ? 276.948 181.715 241.751 1.00 14.52 122 SER 3 C 1
ATOM 5322 O O . SER C 3 122 ? 276.570 180.541 241.774 1.00 14.79 122 SER 3 O 1
ATOM 5325 N N . MET C 3 123 ? 276.720 182.525 240.724 1.00 14.40 123 MET 3 N 1
ATOM 5326 C CA . MET C 3 123 ? 276.044 182.049 239.520 1.00 15.86 123 MET 3 CA 1
ATOM 5327 C C . MET C 3 123 ? 276.850 180.935 238.844 1.00 15.96 123 MET 3 C 1
ATOM 5328 O O . MET C 3 123 ? 276.275 180.030 238.239 1.00 16.98 123 MET 3 O 1
ATOM 5333 N N . MET C 3 124 ? 278.175 180.989 238.977 1.00 14.91 124 MET 3 N 1
ATOM 5334 C CA . MET C 3 124 ? 279.057 179.996 238.362 1.00 15.70 124 MET 3 CA 1
ATOM 5335 C C . MET C 3 124 ? 279.052 178.627 239.047 1.00 15.98 124 MET 3 C 1
ATOM 5336 O O . MET C 3 124 ? 279.551 177.655 238.475 1.00 17.75 124 MET 3 O 1
ATOM 5341 N N . ALA C 3 125 ? 278.493 178.543 240.253 1.00 14.35 125 ALA 3 N 1
ATOM 5342 C CA . ALA C 3 125 ? 278.383 177.271 240.963 1.00 14.78 125 ALA 3 CA 1
ATOM 5343 C C . ALA C 3 125 ? 277.216 176.445 240.429 1.00 15.33 125 ALA 3 C 1
ATOM 5344 O O . ALA C 3 125 ? 276.109 176.962 240.263 1.00 16.89 125 ALA 3 O 1
ATOM 5346 N N . THR C 3 126 ? 277.475 175.166 240.172 1.00 14.48 126 THR 3 N 1
ATOM 5347 C CA . THR C 3 126 ? 276.445 174.211 239.766 1.00 14.64 126 THR 3 CA 1
ATOM 5348 C C . THR C 3 126 ? 276.355 173.121 240.819 1.00 14.34 126 THR 3 C 1
ATOM 5349 O O . THR C 3 126 ? 277.204 173.031 241.700 1.00 14.39 126 THR 3 O 1
ATOM 5353 N N . GLY C 3 127 ? 275.331 172.283 240.729 1.00 13.78 127 GLY 3 N 1
ATOM 5354 C CA . GLY C 3 127 ? 275.209 171.171 241.657 1.00 13.88 127 GLY 3 CA 1
ATOM 5355 C C . GLY C 3 127 ? 273.859 170.503 241.617 1.00 13.78 127 GLY 3 C 1
ATOM 5356 O O . GLY C 3 127 ? 272.889 171.065 241.109 1.00 13.83 127 GLY 3 O 1
ATOM 5357 N N . LYS C 3 128 ? 273.813 169.287 242.148 1.00 13.60 128 LYS 3 N 1
ATOM 5358 C CA . LYS C 3 128 ? 272.560 168.581 242.354 1.00 13.83 128 LYS 3 CA 1
ATOM 5359 C C . LYS C 3 128 ? 272.521 168.098 243.795 1.00 13.84 128 LYS 3 C 1
ATOM 5360 O O . LYS C 3 128 ? 273.503 167.544 244.303 1.00 14.01 128 LYS 3 O 1
ATOM 5366 N N . ILE C 3 129 ? 271.381 168.327 244.443 1.00 13.70 129 ILE 3 N 1
ATOM 5367 C CA . ILE C 3 129 ? 271.201 168.070 245.865 1.00 14.20 129 ILE 3 CA 1
ATOM 5368 C C . ILE C 3 129 ? 269.932 167.240 246.059 1.00 14.42 129 ILE 3 C 1
ATOM 5369 O O . ILE C 3 129 ? 268.897 167.534 245.458 1.00 14.78 129 ILE 3 O 1
ATOM 5374 N N . LEU C 3 130 ? 270.027 166.202 246.886 1.00 13.63 130 LEU 3 N 1
ATOM 5375 C CA . LEU C 3 130 ? 268.880 165.364 247.227 1.00 14.30 130 LEU 3 CA 1
ATOM 5376 C C . LEU C 3 130 ? 268.301 165.816 248.568 1.00 14.48 130 LEU 3 C 1
ATOM 5377 O O . LEU C 3 130 ? 269.035 165.962 249.546 1.00 14.85 130 LEU 3 O 1
ATOM 5382 N N . LEU C 3 131 ? 266.989 166.046 248.594 1.00 13.94 131 LEU 3 N 1
ATOM 5383 C CA . LEU C 3 131 ? 266.254 166.446 249.796 1.00 14.49 131 LEU 3 CA 1
ATOM 5384 C C . LEU C 3 131 ? 265.216 165.368 250.063 1.00 14.18 131 LEU 3 C 1
ATOM 5385 O O . LEU C 3 131 ? 264.415 165.069 249.176 1.00 14.30 131 LEU 3 O 1
ATOM 5390 N N . SER C 3 132 ? 265.204 164.805 251.273 1.00 14.07 132 SER 3 N 1
ATOM 5391 C CA A SER C 3 132 ? 264.355 163.651 251.561 0.50 13.94 132 SER 3 CA 1
ATOM 5392 C CA B SER C 3 132 ? 264.371 163.639 251.571 0.50 15.07 132 SER 3 CA 1
ATOM 5393 C C . SER C 3 132 ? 263.538 163.786 252.841 1.00 14.60 132 SER 3 C 1
ATOM 5394 O O . SER C 3 132 ? 263.962 164.431 253.803 1.00 14.93 132 SER 3 O 1
ATOM 5399 N N . TYR C 3 133 ? 262.361 163.160 252.822 1.00 13.97 133 TYR 3 N 1
ATOM 5400 C CA . TYR C 3 133 ? 261.491 163.010 253.978 1.00 13.92 133 TYR 3 CA 1
ATOM 5401 C C . TYR C 3 133 ? 261.168 161.522 254.117 1.00 13.88 133 TYR 3 C 1
ATOM 5402 O O . TYR C 3 133 ? 260.579 160.919 253.212 1.00 14.06 133 TYR 3 O 1
ATOM 5411 N N . SER C 3 134 ? 261.562 160.937 255.244 1.00 13.56 134 SER 3 N 1
ATOM 5412 C CA . SER C 3 134 ? 261.318 159.528 255.521 1.00 14.24 134 SER 3 CA 1
ATOM 5413 C C . SER C 3 134 ? 260.312 159.397 256.654 1.00 14.21 134 SER 3 C 1
ATOM 5414 O O . SER C 3 134 ? 260.625 159.744 257.797 1.00 14.54 134 SER 3 O 1
ATOM 5417 N N . PRO C 3 135 ? 259.096 158.907 256.350 1.00 14.21 135 PRO 3 N 1
ATOM 5418 C CA . PRO C 3 135 ? 258.135 158.674 257.426 1.00 14.51 135 PRO 3 CA 1
ATOM 5419 C C . PRO C 3 135 ? 258.702 157.716 258.478 1.00 14.73 135 PRO 3 C 1
ATOM 5420 O O . PRO C 3 135 ? 259.567 156.897 258.159 1.00 14.51 135 PRO 3 O 1
ATOM 5424 N N . PRO C 3 136 ? 258.229 157.828 259.728 1.00 14.63 136 PRO 3 N 1
ATOM 5425 C CA . PRO C 3 136 ? 258.899 157.177 260.859 1.00 15.32 136 PRO 3 CA 1
ATOM 5426 C C . PRO C 3 136 ? 258.792 155.653 260.917 1.00 14.88 136 PRO 3 C 1
ATOM 5427 O O . PRO C 3 136 ? 258.108 155.030 260.099 1.00 14.53 136 PRO 3 O 1
ATOM 5431 N N . GLY C 3 137 ? 259.497 155.071 261.886 1.00 15.12 137 GLY 3 N 1
ATOM 5432 C CA . GLY C 3 137 ? 259.403 153.643 262.180 1.00 14.82 137 GLY 3 CA 1
ATOM 5433 C C . GLY C 3 137 ? 260.528 152.768 261.656 1.00 15.28 137 GLY 3 C 1
ATOM 5434 O O . GLY C 3 137 ? 260.505 151.556 261.864 1.00 16.15 137 GLY 3 O 1
ATOM 5435 N N . ALA C 3 138 ? 261.503 153.365 260.972 1.00 14.79 138 ALA 3 N 1
ATOM 5436 C CA . ALA C 3 138 ? 262.672 152.635 260.480 1.00 14.99 138 ALA 3 CA 1
ATOM 5437 C C . ALA C 3 138 ? 263.952 153.365 260.875 1.00 15.18 138 ALA 3 C 1
ATOM 5438 O O . ALA C 3 138 ? 263.904 154.476 261.403 1.00 15.70 138 ALA 3 O 1
ATOM 5440 N N . LYS C 3 139 ? 265.096 152.733 260.619 1.00 15.83 139 LYS 3 N 1
ATOM 5441 C CA . LYS C 3 139 ? 266.393 153.325 260.951 1.00 16.48 139 LYS 3 CA 1
ATOM 5442 C C . LYS C 3 139 ? 266.475 154.741 260.384 1.00 16.19 139 LYS 3 C 1
ATOM 5443 O O . LYS C 3 139 ? 266.248 154.934 259.191 1.00 15.75 139 LYS 3 O 1
ATOM 5448 N N . PRO C 3 140 ? 266.787 155.741 261.231 1.00 16.00 140 PRO 3 N 1
ATOM 5449 C CA . PRO C 3 140 ? 266.924 157.092 260.684 1.00 16.31 140 PRO 3 CA 1
ATOM 5450 C C . PRO C 3 140 ? 268.011 157.137 259.606 1.00 16.34 140 PRO 3 C 1
ATOM 5451 O O . PRO C 3 140 ? 269.081 156.555 259.790 1.00 17.24 140 PRO 3 O 1
ATOM 5455 N N . PRO C 3 141 ? 267.733 157.795 258.471 1.00 15.93 141 PRO 3 N 1
ATOM 5456 C CA . PRO C 3 141 ? 268.685 157.760 257.361 1.00 16.17 141 PRO 3 CA 1
ATOM 5457 C C . PRO C 3 141 ? 269.919 158.620 257.616 1.00 16.24 141 PRO 3 C 1
ATOM 5458 O O . PRO C 3 141 ? 269.789 159.796 257.964 1.00 17.15 141 PRO 3 O 1
ATOM 5462 N N . THR C 3 142 ? 271.098 158.019 257.473 1.00 15.74 142 THR 3 N 1
ATOM 5463 C CA . THR C 3 142 ? 272.366 158.747 257.571 1.00 16.09 142 THR 3 CA 1
ATOM 5464 C C . THR C 3 142 ? 273.216 158.611 256.307 1.00 15.66 142 THR 3 C 1
ATOM 5465 O O . THR C 3 142 ? 274.344 159.106 256.264 1.00 15.85 142 THR 3 O 1
ATOM 5469 N N . THR C 3 143 ? 272.671 157.949 255.286 1.00 15.07 143 THR 3 N 1
ATOM 5470 C CA . THR C 3 143 ? 273.330 157.791 253.997 1.00 15.28 143 THR 3 CA 1
ATOM 5471 C C . THR C 3 143 ? 272.329 158.079 252.892 1.00 14.99 143 THR 3 C 1
ATOM 5472 O O . THR C 3 143 ? 271.117 157.913 253.073 1.00 14.80 143 THR 3 O 1
ATOM 5476 N N . ARG C 3 144 ? 272.839 158.500 251.741 1.00 14.50 144 ARG 3 N 1
ATOM 5477 C CA . ARG C 3 144 ? 271.978 158.833 250.616 1.00 14.44 144 ARG 3 CA 1
ATOM 5478 C C . ARG C 3 144 ? 271.163 157.631 250.152 1.00 14.95 144 ARG 3 C 1
ATOM 5479 O O . ARG C 3 144 ? 269.998 157.782 249.781 1.00 14.55 144 ARG 3 O 1
ATOM 5487 N N . LYS C 3 145 ? 271.757 156.440 250.173 1.00 15.10 145 LYS 3 N 1
ATOM 5488 C CA . LYS C 3 145 ? 271.042 155.269 249.666 1.00 16.49 145 LYS 3 CA 1
ATOM 5489 C C . LYS C 3 145 ? 269.862 154.857 250.549 1.00 16.12 145 LYS 3 C 1
ATOM 5490 O O . LYS C 3 145 ? 268.926 154.237 250.055 1.00 16.90 145 LYS 3 O 1
ATOM 5496 N N . ASP C 3 146 ? 269.882 155.212 251.834 1.00 15.41 146 ASP 3 N 1
ATOM 5497 C CA . ASP C 3 146 ? 268.686 155.045 252.668 1.00 16.17 146 ASP 3 CA 1
ATOM 5498 C C . ASP C 3 146 ? 267.704 156.200 252.475 1.00 15.29 146 ASP 3 C 1
ATOM 5499 O O . ASP C 3 146 ? 266.498 155.979 252.375 1.00 15.31 146 ASP 3 O 1
ATOM 5504 N N . ALA C 3 147 ? 268.218 157.426 252.420 1.00 14.57 147 ALA 3 N 1
ATOM 5505 C CA . ALA C 3 147 ? 267.373 158.612 252.258 1.00 14.65 147 ALA 3 CA 1
ATOM 5506 C C . ALA C 3 147 ? 266.533 158.560 250.981 1.00 14.49 147 ALA 3 C 1
ATOM 5507 O O . ALA C 3 147 ? 265.354 158.929 250.989 1.00 15.19 147 ALA 3 O 1
ATOM 5509 N N . MET C 3 148 ? 267.137 158.092 249.892 1.00 13.82 148 MET 3 N 1
ATOM 5510 C CA . MET C 3 148 ? 266.464 158.072 248.590 1.00 13.96 148 MET 3 CA 1
ATOM 5511 C C . MET C 3 148 ? 265.334 157.041 248.490 1.00 14.06 148 MET 3 C 1
ATOM 5512 O O . MET C 3 148 ? 264.580 157.050 247.517 1.00 14.30 148 MET 3 O 1
ATOM 5517 N N . LEU C 3 149 ? 265.215 156.161 249.485 1.00 13.65 149 LEU 3 N 1
ATOM 5518 C CA . LEU C 3 149 ? 264.091 155.223 249.555 1.00 13.84 149 LEU 3 CA 1
ATOM 5519 C C . LEU C 3 149 ? 262.804 155.881 250.064 1.00 13.98 149 LEU 3 C 1
ATOM 5520 O O . LEU C 3 149 ? 261.714 155.329 249.891 1.00 14.43 149 LEU 3 O 1
ATOM 5525 N N . GLY C 3 150 ? 262.934 157.047 250.697 1.00 13.68 150 GLY 3 N 1
ATOM 5526 C CA . GLY C 3 150 ? 261.784 157.816 251.166 1.00 13.70 150 GLY 3 CA 1
ATOM 5527 C C . GLY C 3 150 ? 261.277 158.808 250.137 1.00 13.43 150 GLY 3 C 1
ATOM 5528 O O . GLY C 3 150 ? 261.681 158.783 248.970 1.00 13.64 150 GLY 3 O 1
ATOM 5529 N N . THR C 3 151 ? 260.372 159.679 250.571 1.00 13.32 151 THR 3 N 1
ATOM 5530 C CA . THR C 3 151 ? 259.883 160.763 249.729 1.00 13.58 151 THR 3 CA 1
ATOM 5531 C C . THR C 3 151 ? 261.051 161.707 249.496 1.00 14.22 151 THR 3 C 1
ATOM 5532 O O . THR C 3 151 ? 261.736 162.083 250.442 1.00 15.41 151 THR 3 O 1
ATOM 5536 N N . HIS C 3 152 ? 261.321 162.061 248.247 1.00 13.30 152 HIS 3 N 1
ATOM 5537 C CA . HIS C 3 152 ? 262.462 162.927 247.988 1.00 13.62 152 HIS 3 CA 1
ATOM 5538 C C . HIS C 3 152 ? 262.382 163.660 246.668 1.00 13.65 152 HIS 3 C 1
ATOM 5539 O O . HIS C 3 152 ? 261.598 163.309 245.780 1.00 13.94 152 HIS 3 O 1
ATOM 5546 N N . ILE C 3 153 ? 263.211 164.691 246.568 1.00 13.82 153 ILE 3 N 1
ATOM 5547 C CA . ILE C 3 153 ? 263.356 165.458 245.346 1.00 14.16 153 ILE 3 CA 1
ATOM 5548 C C . ILE C 3 153 ? 264.835 165.699 245.077 1.00 14.30 153 ILE 3 C 1
ATOM 5549 O O . ILE C 3 153 ? 265.619 165.942 246.005 1.00 14.22 153 ILE 3 O 1
ATOM 5554 N N . ILE C 3 154 ? 265.203 165.579 243.805 1.00 13.72 154 ILE 3 N 1
ATOM 5555 C CA A ILE C 3 154 ? 266.541 165.916 243.330 0.50 14.32 154 ILE 3 CA 1
ATOM 5556 C CA B ILE C 3 154 ? 266.543 165.916 243.354 0.50 14.00 154 ILE 3 CA 1
ATOM 5557 C C . ILE C 3 154 ? 266.488 167.324 242.758 1.00 14.16 154 ILE 3 C 1
ATOM 5558 O O . ILE C 3 154 ? 265.798 167.570 241.761 1.00 14.13 154 ILE 3 O 1
ATOM 5567 N N . TRP C 3 155 ? 267.210 168.235 243.401 1.00 13.86 155 TRP 3 N 1
ATOM 5568 C CA . TRP C 3 155 ? 267.244 169.651 243.065 1.00 13.91 155 TRP 3 CA 1
ATOM 5569 C C . TRP C 3 155 ? 268.455 169.950 242.203 1.00 13.96 155 TRP 3 C 1
ATOM 5570 O O . TRP C 3 155 ? 269.587 169.749 242.637 1.00 14.46 155 TRP 3 O 1
ATOM 5581 N N . ASP C 3 156 ? 268.210 170.426 240.985 1.00 13.91 156 ASP 3 N 1
ATOM 5582 C CA . ASP C 3 156 ? 269.276 170.889 240.105 1.00 14.25 156 ASP 3 CA 1
ATOM 5583 C C . ASP C 3 156 ? 269.444 172.392 240.291 1.00 14.65 156 ASP 3 C 1
ATOM 5584 O O . ASP C 3 156 ? 268.502 173.160 240.074 1.00 14.62 156 ASP 3 O 1
ATOM 5589 N N . LEU C 3 157 ? 270.639 172.813 240.699 1.00 14.56 157 LEU 3 N 1
ATOM 5590 C CA . LEU C 3 157 ? 270.921 174.234 240.882 1.00 15.27 157 LEU 3 CA 1
ATOM 5591 C C . LEU C 3 157 ? 270.963 174.925 239.525 1.00 15.91 157 LEU 3 C 1
ATOM 5592 O O . LEU C 3 157 ? 271.483 174.377 238.555 1.00 17.85 157 LEU 3 O 1
ATOM 5597 N N . GLY C 3 158 ? 270.400 176.122 239.449 1.00 15.48 158 GLY 3 N 1
ATOM 5598 C CA . GLY C 3 158 ? 270.342 176.832 238.183 1.00 15.98 158 GLY 3 CA 1
ATOM 5599 C C . GLY C 3 158 ? 269.648 178.167 238.295 1.00 16.31 158 GLY 3 C 1
ATOM 5600 O O . GLY C 3 158 ? 269.582 178.756 239.379 1.00 16.48 158 GLY 3 O 1
ATOM 5601 N N . LEU C 3 159 ? 269.121 178.640 237.171 1.00 16.46 159 LEU 3 N 1
ATOM 5602 C CA . LEU C 3 159 ? 268.524 179.972 237.107 1.00 17.22 159 LEU 3 CA 1
ATOM 5603 C C . LEU C 3 159 ? 267.375 180.119 238.101 1.00 16.85 159 LEU 3 C 1
ATOM 5604 O O . LEU C 3 159 ? 267.287 181.128 238.802 1.00 17.49 159 LEU 3 O 1
ATOM 5609 N N . GLN C 3 160 ? 266.509 179.112 238.179 1.00 15.87 160 GLN 3 N 1
ATOM 5610 C CA . GLN C 3 160 ? 265.493 179.082 239.227 1.00 16.42 160 GLN 3 CA 1
ATOM 5611 C C . GLN C 3 160 ? 266.225 178.738 240.520 1.00 16.48 160 GLN 3 C 1
ATOM 5612 O O . GLN C 3 160 ? 266.772 177.648 240.663 1.00 16.58 160 GLN 3 O 1
ATOM 5618 N N . SER C 3 161 ? 266.244 179.692 241.446 1.00 15.80 161 SER 3 N 1
ATOM 5619 C CA . SER C 3 161 ? 267.150 179.672 242.592 1.00 15.80 161 SER 3 CA 1
ATOM 5620 C C . SER C 3 161 ? 266.744 178.742 243.725 1.00 15.28 161 SER 3 C 1
ATOM 5621 O O . SER C 3 161 ? 267.574 178.403 244.575 1.00 15.50 161 SER 3 O 1
ATOM 5624 N N . SER C 3 162 ? 265.464 178.380 243.760 1.00 14.73 162 SER 3 N 1
ATOM 5625 C CA . SER C 3 162 ? 264.863 177.762 244.930 1.00 15.03 162 SER 3 CA 1
ATOM 5626 C C . SER C 3 162 ? 264.174 176.458 244.571 1.00 15.34 162 SER 3 C 1
ATOM 5627 O O . SER C 3 162 ? 263.646 176.311 243.469 1.00 15.99 162 SER 3 O 1
ATOM 5630 N N . CYS C 3 163 ? 264.176 175.521 245.512 1.00 14.78 163 CYS 3 N 1
ATOM 5631 C CA . CYS C 3 163 ? 263.495 174.247 245.340 1.00 15.46 163 CYS 3 CA 1
ATOM 5632 C C . CYS C 3 163 ? 262.664 173.940 246.568 1.00 15.49 163 CYS 3 C 1
ATOM 5633 O O . CYS C 3 163 ? 263.102 174.163 247.699 1.00 15.44 163 CYS 3 O 1
ATOM 5636 N N . THR C 3 164 ? 261.465 173.417 246.336 1.00 15.54 164 THR 3 N 1
ATOM 5637 C CA . THR C 3 164 ? 260.556 173.059 247.409 1.00 16.36 164 THR 3 CA 1
ATOM 5638 C C . THR C 3 164 ? 260.461 171.535 247.549 1.00 17.04 164 THR 3 C 1
ATOM 5639 O O . THR C 3 164 ? 260.179 170.832 246.574 1.00 18.73 164 THR 3 O 1
ATOM 5643 N N . MET C 3 165 ? 260.734 171.043 248.757 1.00 16.04 165 MET 3 N 1
ATOM 5644 C CA . MET C 3 165 ? 260.492 169.651 249.142 1.00 16.72 165 MET 3 CA 1
ATOM 5645 C C . MET C 3 165 ? 259.276 169.654 250.057 1.00 16.54 165 MET 3 C 1
ATOM 5646 O O . MET C 3 165 ? 259.165 170.500 250.947 1.00 16.95 165 MET 3 O 1
ATOM 5651 N N . LEU C 3 166 ? 258.362 168.715 249.836 1.00 15.13 166 LEU 3 N 1
ATOM 5652 C CA . LEU C 3 166 ? 257.202 168.561 250.704 1.00 15.17 166 LEU 3 CA 1
ATOM 5653 C C . LEU C 3 166 ? 257.393 167.397 251.660 1.00 15.02 166 LEU 3 C 1
ATOM 5654 O O . LEU C 3 166 ? 257.914 166.347 251.279 1.00 15.47 166 LEU 3 O 1
ATOM 5659 N N . ALA C 3 167 ? 256.974 167.602 252.905 1.00 14.39 167 ALA 3 N 1
ATOM 5660 C CA . ALA C 3 167 ? 256.693 166.508 253.819 1.00 14.26 167 ALA 3 CA 1
ATOM 5661 C C . ALA C 3 167 ? 255.176 166.341 253.789 1.00 14.17 167 ALA 3 C 1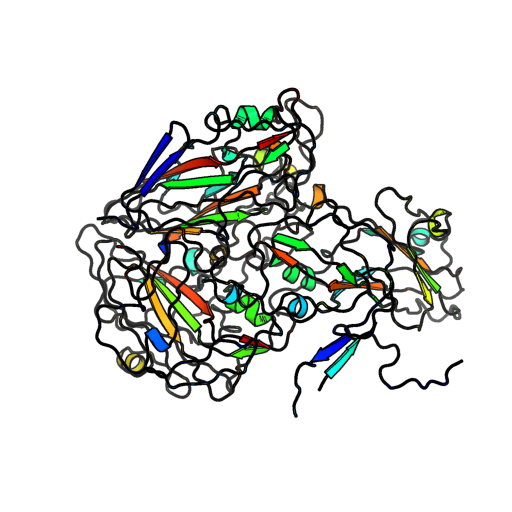
ATOM 5662 O O . ALA C 3 167 ? 254.462 167.014 254.539 1.00 14.22 167 ALA 3 O 1
ATOM 5664 N N . PRO C 3 168 ? 254.668 165.477 252.891 1.00 13.84 168 PRO 3 N 1
ATOM 5665 C CA . PRO C 3 168 ? 253.219 165.310 252.817 1.00 14.01 168 PRO 3 CA 1
ATOM 5666 C C . PRO C 3 168 ? 252.681 164.740 254.114 1.00 13.60 168 PRO 3 C 1
ATOM 5667 O O . PRO C 3 168 ? 253.401 164.030 254.818 1.00 13.97 168 PRO 3 O 1
ATOM 5671 N N . TRP C 3 169 ? 251.426 165.044 254.422 1.00 13.26 169 TRP 3 N 1
ATOM 5672 C CA . TRP C 3 169 ? 250.789 164.485 255.605 1.00 13.54 169 TRP 3 CA 1
ATOM 5673 C C . TRP C 3 169 ? 250.694 162.967 255.496 1.00 13.56 169 TRP 3 C 1
ATOM 5674 O O . TRP C 3 169 ? 249.904 162.432 254.711 1.00 13.81 169 TRP 3 O 1
ATOM 5685 N N . ILE C 3 170 ? 251.527 162.293 256.282 1.00 13.41 170 ILE 3 N 1
ATOM 5686 C CA . ILE C 3 170 ? 251.563 160.838 256.357 1.00 13.73 170 ILE 3 CA 1
ATOM 5687 C C . ILE C 3 170 ? 251.671 160.516 257.841 1.00 13.82 170 ILE 3 C 1
ATOM 5688 O O . ILE C 3 170 ? 252.726 160.698 258.452 1.00 14.39 170 ILE 3 O 1
ATOM 5693 N N . SER C 3 171 ? 250.558 160.070 258.415 1.00 13.58 171 SER 3 N 1
ATOM 5694 C CA . SER C 3 171 ? 250.427 159.906 259.858 1.00 13.97 171 SER 3 CA 1
ATOM 5695 C C . SER C 3 171 ? 249.418 158.811 260.160 1.00 14.04 171 SER 3 C 1
ATOM 5696 O O . SER C 3 171 ? 248.469 158.613 259.398 1.00 14.32 171 SER 3 O 1
ATOM 5699 N N . ASN C 3 172 ? 249.619 158.107 261.272 1.00 13.89 172 ASN 3 N 1
ATOM 5700 C CA . ASN C 3 172 ? 248.596 157.191 261.772 1.00 14.19 172 ASN 3 CA 1
ATOM 5701 C C . ASN C 3 172 ? 247.418 157.971 262.364 1.00 14.03 172 ASN 3 C 1
ATOM 5702 O O . ASN C 3 172 ? 246.277 157.807 261.935 1.00 14.02 172 ASN 3 O 1
ATOM 5707 N N . THR C 3 173 ? 247.703 158.856 263.314 1.00 14.01 173 THR 3 N 1
ATOM 5708 C CA . THR C 3 173 ? 246.664 159.667 263.932 1.00 14.22 173 THR 3 CA 1
ATOM 5709 C C . THR C 3 173 ? 246.214 160.770 262.977 1.00 14.11 173 THR 3 C 1
ATOM 5710 O O . THR C 3 173 ? 246.936 161.132 262.046 1.00 13.93 173 THR 3 O 1
ATOM 5714 N N . VAL C 3 174 ? 245.015 161.294 263.207 1.00 13.84 174 VAL 3 N 1
ATOM 5715 C CA . VAL C 3 174 ? 244.462 162.352 262.362 1.00 14.21 174 VAL 3 CA 1
ATOM 5716 C C . VAL C 3 174 ? 245.123 163.696 262.693 1.00 14.05 174 VAL 3 C 1
ATOM 5717 O O . VAL C 3 174 ? 245.235 164.569 261.830 1.00 14.41 174 VAL 3 O 1
ATOM 5721 N N . TYR C 3 175 ? 245.556 163.846 263.944 1.00 13.77 175 TYR 3 N 1
ATOM 5722 C CA . TYR C 3 175 ? 246.378 164.975 264.372 1.00 14.10 175 TYR 3 CA 1
ATOM 5723 C C . TYR C 3 175 ? 247.613 164.460 265.091 1.00 14.19 175 TYR 3 C 1
ATOM 5724 O O . TYR C 3 175 ? 247.569 163.412 265.737 1.00 14.67 175 TYR 3 O 1
ATOM 5733 N N . ARG C 3 176 ? 248.705 165.210 264.986 1.00 13.85 176 ARG 3 N 1
ATOM 5734 C CA . ARG C 3 176 ? 249.878 165.001 265.827 1.00 14.11 176 ARG 3 CA 1
ATOM 5735 C C . ARG C 3 176 ? 249.859 166.000 266.974 1.00 14.67 176 ARG 3 C 1
ATOM 5736 O O . ARG C 3 176 ? 249.181 167.024 266.904 1.00 15.22 176 ARG 3 O 1
ATOM 5744 N N . ARG C 3 177 ? 250.600 165.697 268.033 1.00 14.86 177 ARG 3 N 1
ATOM 5745 C CA . ARG C 3 177 ? 250.682 166.587 269.185 1.00 15.21 177 ARG 3 CA 1
ATOM 5746 C C . ARG C 3 177 ? 251.820 167.582 269.021 1.00 15.76 177 ARG 3 C 1
ATOM 5747 O O . ARG C 3 177 ? 252.888 167.232 268.516 1.00 15.70 177 ARG 3 O 1
ATOM 5755 N N . CYS C 3 178 ? 251.594 168.812 269.479 1.00 15.35 178 CYS 3 N 1
ATOM 5756 C CA . CYS C 3 178 ? 252.603 169.879 269.437 1.00 15.77 178 CYS 3 CA 1
ATOM 5757 C C . CYS C 3 178 ? 253.574 169.796 270.616 1.00 17.13 178 CYS 3 C 1
ATOM 5758 O O . CYS C 3 178 ? 253.812 170.787 271.318 1.00 17.89 178 CYS 3 O 1
ATOM 5761 N N . ILE C 3 179 ? 254.116 168.600 270.819 1.00 17.09 179 ILE 3 N 1
ATOM 5762 C CA . ILE C 3 179 ? 255.136 168.313 271.822 1.00 17.69 179 ILE 3 CA 1
ATOM 5763 C C . ILE C 3 179 ? 255.985 167.181 271.267 1.00 18.09 179 ILE 3 C 1
ATOM 5764 O O . ILE C 3 179 ? 255.597 166.538 270.289 1.00 18.89 179 ILE 3 O 1
ATOM 5769 N N . LYS C 3 180 ? 257.130 166.929 271.890 1.00 17.69 180 LYS 3 N 1
ATOM 5770 C CA . LYS C 3 180 ? 257.919 165.747 271.563 1.00 19.02 180 LYS 3 CA 1
ATOM 5771 C C . LYS C 3 180 ? 257.166 164.526 272.084 1.00 19.27 180 LYS 3 C 1
ATOM 5772 O O . LYS C 3 180 ? 256.836 164.455 273.267 1.00 20.04 180 LYS 3 O 1
ATOM 5778 N N . ASP C 3 181 ? 256.888 163.577 271.196 1.00 18.90 181 ASP 3 N 1
ATOM 5779 C CA . ASP C 3 181 ? 255.999 162.465 271.509 1.00 20.20 181 ASP 3 CA 1
ATOM 5780 C C . ASP C 3 181 ? 256.259 161.313 270.543 1.00 19.94 181 ASP 3 C 1
ATOM 5781 O O . ASP C 3 181 ? 256.121 161.485 269.335 1.00 21.16 181 ASP 3 O 1
ATOM 5786 N N . ASP C 3 182 ? 256.634 160.147 271.067 1.00 19.20 182 ASP 3 N 1
ATOM 5787 C CA . ASP C 3 182 ? 256.909 158.982 270.212 1.00 19.13 182 ASP 3 CA 1
ATOM 5788 C C . ASP C 3 182 ? 255.701 158.572 269.373 1.00 18.33 182 ASP 3 C 1
ATOM 5789 O O . ASP C 3 182 ? 255.837 158.267 268.188 1.00 18.22 182 ASP 3 O 1
ATOM 5794 N N . PHE C 3 183 ? 254.521 158.562 269.985 1.00 17.30 183 PHE 3 N 1
ATOM 5795 C CA . PHE C 3 183 ? 253.314 158.101 269.304 1.00 17.66 183 PHE 3 CA 1
ATOM 5796 C C . PHE C 3 183 ? 252.987 158.942 268.066 1.00 17.45 183 PHE 3 C 1
ATOM 5797 O O . PHE C 3 183 ? 252.527 158.405 267.055 1.00 18.70 183 PHE 3 O 1
ATOM 5805 N N . THR C 3 184 ? 253.224 160.249 268.148 1.00 17.12 184 THR 3 N 1
ATOM 5806 C CA . THR C 3 184 ? 252.944 161.151 267.028 1.00 16.91 184 THR 3 CA 1
ATOM 5807 C C . THR C 3 184 ? 254.228 161.683 266.379 1.00 17.20 184 THR 3 C 1
ATOM 5808 O O . THR C 3 184 ? 254.240 162.777 265.813 1.00 17.01 184 THR 3 O 1
ATOM 5812 N N . GLU C 3 185 ? 255.301 160.894 266.439 1.00 16.46 185 GLU 3 N 1
ATOM 5813 C CA . GLU C 3 185 ? 256.539 161.219 265.731 1.00 16.75 185 GLU 3 CA 1
ATOM 5814 C C . GLU C 3 185 ? 256.258 161.394 264.238 1.00 15.66 185 GLU 3 C 1
ATOM 5815 O O . GLU C 3 185 ? 255.372 160.738 263.681 1.00 15.38 185 GLU 3 O 1
ATOM 5821 N N . GLY C 3 186 ? 257.017 162.282 263.602 1.00 15.23 186 GLY 3 N 1
ATOM 5822 C CA . GLY C 3 186 ? 256.761 162.677 262.219 1.00 15.35 186 GLY 3 CA 1
ATOM 5823 C C . GLY C 3 186 ? 257.730 162.155 261.177 1.00 15.36 186 GLY 3 C 1
ATOM 5824 O O . GLY C 3 186 ? 257.437 162.214 259.987 1.00 16.29 186 GLY 3 O 1
ATOM 5825 N N . GLY C 3 187 ? 258.883 161.652 261.604 1.00 15.44 187 GLY 3 N 1
ATOM 5826 C CA . GLY C 3 187 ? 259.882 161.148 260.668 1.00 15.29 187 GLY 3 CA 1
ATOM 5827 C C . GLY C 3 187 ? 261.071 162.073 260.504 1.00 15.02 187 GLY 3 C 1
ATOM 5828 O O . GLY C 3 187 ? 261.321 162.946 261.342 1.00 15.20 187 GLY 3 O 1
ATOM 5829 N N . TYR C 3 188 ? 261.796 161.881 259.405 1.00 14.59 188 TYR 3 N 1
ATOM 5830 C CA . TYR C 3 188 ? 263.163 162.379 259.274 1.00 14.96 188 TYR 3 CA 1
ATOM 5831 C C . TYR C 3 188 ? 263.368 163.117 257.969 1.00 15.19 188 TYR 3 C 1
ATOM 5832 O O . TYR C 3 188 ? 263.034 162.600 256.904 1.00 15.98 188 TYR 3 O 1
ATOM 5841 N N . ILE C 3 189 ? 263.925 164.322 258.057 1.00 14.53 189 ILE 3 N 1
ATOM 5842 C CA . ILE C 3 189 ? 264.285 165.098 256.879 1.00 14.99 189 ILE 3 CA 1
ATOM 5843 C C . ILE C 3 189 ? 265.801 165.176 256.803 1.00 15.08 189 ILE 3 C 1
ATOM 5844 O O . ILE C 3 189 ? 266.458 165.519 257.787 1.00 15.25 189 ILE 3 O 1
ATOM 5849 N N . THR C 3 190 ? 266.354 164.843 255.641 1.00 14.89 190 THR 3 N 1
ATOM 5850 C CA A THR C 3 190 ? 267.801 164.815 255.416 0.50 15.99 190 THR 3 CA 1
ATOM 5851 C CA B THR C 3 190 ? 267.795 164.963 255.475 0.50 14.64 190 THR 3 CA 1
ATOM 5852 C C . THR C 3 190 ? 268.147 165.395 254.054 1.00 15.25 190 THR 3 C 1
ATOM 5853 O O . THR C 3 190 ? 267.264 165.626 253.221 1.00 15.13 190 THR 3 O 1
ATOM 5860 N N . CYS C 3 191 ? 269.437 165.572 253.813 1.00 14.82 191 CYS 3 N 1
ATOM 5861 C CA . CYS C 3 191 ? 269.906 166.216 252.608 1.00 14.82 191 CYS 3 CA 1
ATOM 5862 C C . CYS C 3 191 ? 271.308 165.729 252.283 1.00 14.56 191 CYS 3 C 1
ATOM 5863 O O . CYS C 3 191 ? 272.158 165.657 253.170 1.00 14.65 191 CYS 3 O 1
ATOM 5866 N N . PHE C 3 192 ? 271.532 165.383 251.017 1.00 14.04 192 PHE 3 N 1
ATOM 5867 C CA . PHE C 3 192 ? 272.816 164.861 250.544 1.00 13.98 192 PHE 3 CA 1
ATOM 5868 C C . PHE C 3 192 ? 273.183 165.477 249.206 1.00 13.93 192 PHE 3 C 1
ATOM 5869 O O . PHE C 3 192 ? 272.306 165.869 248.435 1.00 14.21 192 PHE 3 O 1
ATOM 5877 N N . TYR C 3 193 ? 274.477 165.543 248.914 1.00 13.59 193 TYR 3 N 1
ATOM 5878 C CA . TYR C 3 193 ? 274.906 165.841 247.551 1.00 13.75 193 TYR 3 CA 1
ATOM 5879 C C . TYR C 3 193 ? 274.495 164.679 246.649 1.00 13.95 193 TYR 3 C 1
ATOM 5880 O O . TYR C 3 193 ? 274.761 163.512 246.958 1.00 14.66 193 TYR 3 O 1
ATOM 5889 N N . GLN C 3 194 ? 273.812 165.010 245.558 1.00 13.65 194 GLN 3 N 1
ATOM 5890 C CA . GLN C 3 194 ? 273.423 164.028 244.550 1.00 13.92 194 GLN 3 CA 1
ATOM 5891 C C . GLN C 3 194 ? 274.574 163.815 243.573 1.00 14.41 194 GLN 3 C 1
ATOM 5892 O O . GLN C 3 194 ? 274.897 162.682 243.219 1.00 14.93 194 GLN 3 O 1
ATOM 5898 N N . THR C 3 195 ? 275.172 164.914 243.124 1.00 14.35 195 THR 3 N 1
ATOM 5899 C CA . THR C 3 195 ? 276.466 164.876 242.452 1.00 14.71 195 THR 3 CA 1
ATOM 5900 C C . THR C 3 195 ? 277.437 165.560 243.418 1.00 14.90 195 THR 3 C 1
ATOM 5901 O O . THR C 3 195 ? 277.758 165.000 244.468 1.00 15.55 195 THR 3 O 1
ATOM 5905 N N . ARG C 3 196 ? 277.895 166.759 243.076 1.00 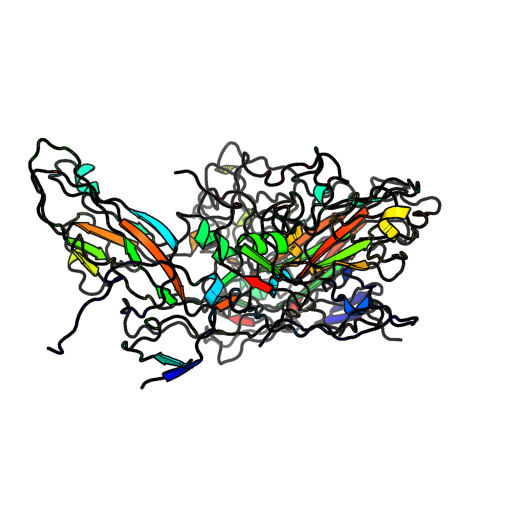14.29 196 ARG 3 N 1
ATOM 5906 C CA . ARG C 3 196 ? 278.545 167.648 244.030 1.00 14.39 196 ARG 3 CA 1
ATOM 5907 C C . ARG C 3 196 ? 278.375 169.062 243.512 1.00 14.29 196 ARG 3 C 1
ATOM 5908 O O . ARG C 3 196 ? 277.982 169.263 242.361 1.00 14.75 196 ARG 3 O 1
ATOM 5916 N N . ILE C 3 197 ? 278.656 170.042 244.359 1.00 13.87 197 ILE 3 N 1
ATOM 5917 C CA . ILE C 3 197 ? 278.745 171.410 243.885 1.00 14.17 197 ILE 3 CA 1
ATOM 5918 C C . ILE C 3 197 ? 280.076 171.543 243.150 1.00 14.16 197 ILE 3 C 1
ATOM 5919 O O . ILE C 3 197 ? 281.106 171.065 243.630 1.00 14.31 197 ILE 3 O 1
ATOM 5924 N N . VAL C 3 198 ? 280.031 172.142 241.964 1.00 13.57 198 VAL 3 N 1
ATOM 5925 C CA . VAL C 3 198 ? 281.222 172.361 241.151 1.00 14.04 198 VAL 3 CA 1
ATOM 5926 C C . VAL C 3 198 ? 281.334 173.847 240.853 1.00 14.33 198 VAL 3 C 1
ATOM 5927 O O . VAL C 3 198 ? 280.341 174.495 240.510 1.00 14.50 198 VAL 3 O 1
ATOM 5931 N N . VAL C 3 199 ? 282.544 174.380 240.994 1.00 14.44 199 VAL 3 N 1
ATOM 5932 C CA . VAL C 3 199 ? 282.832 175.765 240.634 1.00 14.76 199 VAL 3 CA 1
ATOM 5933 C C . VAL C 3 199 ? 284.078 175.814 239.762 1.00 15.39 199 VAL 3 C 1
ATOM 5934 O O . VAL C 3 199 ? 284.930 174.931 239.851 1.00 16.69 199 VAL 3 O 1
ATOM 5938 N N . PRO C 3 200 ? 284.189 176.846 238.912 1.00 14.79 200 PRO 3 N 1
ATOM 5939 C CA . PRO C 3 200 ? 285.429 177.082 238.184 1.00 14.96 200 PRO 3 CA 1
ATOM 5940 C C . PRO C 3 200 ? 286.398 177.869 239.061 1.00 15.35 200 PRO 3 C 1
ATOM 5941 O O . PRO C 3 200 ? 286.064 178.201 240.199 1.00 15.93 200 PRO 3 O 1
ATOM 5945 N N . SER C 3 201 ? 287.584 178.174 238.546 1.00 15.50 201 SER 3 N 1
ATOM 5946 C CA . SER C 3 201 ? 288.553 178.946 239.324 1.00 15.87 201 SER 3 CA 1
ATOM 5947 C C . SER C 3 201 ? 288.056 180.380 239.549 1.00 15.60 201 SER 3 C 1
ATOM 5948 O O . SER C 3 201 ? 287.154 180.858 238.855 1.00 15.69 201 SER 3 O 1
ATOM 5951 N N . GLY C 3 202 ? 288.630 181.045 240.547 1.00 16.03 202 GLY 3 N 1
ATOM 5952 C CA . GLY C 3 202 ? 288.259 182.423 240.878 1.00 16.05 202 GLY 3 CA 1
ATOM 5953 C C . GLY C 3 202 ? 286.881 182.561 241.503 1.00 15.65 202 GLY 3 C 1
ATOM 5954 O O . GLY C 3 202 ? 286.286 183.637 241.461 1.00 15.87 202 GLY 3 O 1
ATOM 5955 N N . THR C 3 203 ? 286.399 181.474 242.106 1.00 15.27 203 THR 3 N 1
ATOM 5956 C CA . THR C 3 203 ? 285.031 181.366 242.609 1.00 15.52 203 THR 3 CA 1
ATOM 5957 C C . THR C 3 203 ? 285.058 180.778 244.024 1.00 15.27 203 THR 3 C 1
ATOM 5958 O O . THR C 3 203 ? 285.859 179.886 244.296 1.00 15.82 203 THR 3 O 1
ATOM 5962 N N . PRO C 3 204 ? 284.185 181.257 244.932 1.00 15.02 204 PRO 3 N 1
ATOM 5963 C CA . PRO C 3 204 ? 284.211 180.649 246.266 1.00 15.07 204 PRO 3 CA 1
ATOM 5964 C C . PRO C 3 204 ? 283.866 179.160 246.224 1.00 15.23 204 PRO 3 C 1
ATOM 5965 O O . PRO C 3 204 ? 282.940 178.756 245.514 1.00 15.21 204 PRO 3 O 1
ATOM 5969 N N . THR C 3 205 ? 284.625 178.358 246.967 1.00 15.07 205 THR 3 N 1
ATOM 5970 C CA . THR C 3 205 ? 284.425 176.908 247.009 1.00 15.46 205 THR 3 CA 1
ATOM 5971 C C . THR C 3 205 ? 283.545 176.474 248.179 1.00 15.64 205 THR 3 C 1
ATOM 5972 O O . THR C 3 205 ? 283.186 175.298 248.279 1.00 16.94 205 THR 3 O 1
ATOM 5976 N N . SER C 3 206 ? 283.239 177.418 249.069 1.00 15.57 206 SER 3 N 1
ATOM 5977 C CA A SER C 3 206 ? 282.247 177.194 250.111 0.50 15.79 206 SER 3 CA 1
ATOM 5978 C CA B SER C 3 206 ? 282.282 177.228 250.156 0.50 16.58 206 SER 3 CA 1
ATOM 5979 C C . SER C 3 206 ? 281.203 178.293 250.018 1.00 15.65 206 SER 3 C 1
ATOM 5980 O O . SER C 3 206 ? 281.493 179.417 249.597 1.00 16.09 206 SER 3 O 1
ATOM 5985 N N . MET C 3 207 ? 279.977 177.943 250.382 1.00 14.75 207 MET 3 N 1
ATOM 5986 C CA A MET C 3 207 ? 278.839 178.838 250.228 0.50 14.32 207 MET 3 CA 1
ATOM 5987 C CA B MET C 3 207 ? 278.834 178.830 250.218 0.50 15.40 207 MET 3 CA 1
ATOM 5988 C C . MET C 3 207 ? 277.703 178.354 251.124 1.00 14.87 207 MET 3 C 1
ATOM 5989 O O . MET C 3 207 ? 277.899 177.453 251.944 1.00 15.13 207 MET 3 O 1
ATOM 5998 N N . PHE C 3 208 ? 276.527 178.960 250.990 1.00 14.65 208 PHE 3 N 1
ATOM 5999 C CA . PHE C 3 208 ? 275.397 178.607 251.836 1.00 14.94 208 PHE 3 CA 1
ATOM 6000 C C . PHE C 3 208 ? 274.106 178.460 251.056 1.00 14.67 208 PHE 3 C 1
ATOM 6001 O O . PHE C 3 208 ? 273.964 178.980 249.945 1.00 14.83 208 PHE 3 O 1
ATOM 6009 N N . MET C 3 209 ? 273.164 177.751 251.667 1.00 14.06 209 MET 3 N 1
ATOM 6010 C CA . MET C 3 209 ? 271.763 177.849 251.287 1.00 14.20 209 MET 3 CA 1
ATOM 6011 C C . MET C 3 209 ? 270.939 178.199 252.518 1.00 14.34 209 MET 3 C 1
ATOM 6012 O O . MET C 3 209 ? 271.380 178.000 253.654 1.00 14.81 209 MET 3 O 1
ATOM 6017 N N . LEU C 3 210 ? 269.750 178.739 252.277 1.00 14.19 210 LEU 3 N 1
ATOM 6018 C CA . LEU C 3 210 ? 268.801 179.062 253.334 1.00 14.47 210 LEU 3 CA 1
ATOM 6019 C C . LEU C 3 210 ? 267.609 178.126 253.218 1.00 14.61 210 LEU 3 C 1
ATOM 6020 O O . LEU C 3 210 ? 267.137 177.858 252.112 1.00 15.32 210 LEU 3 O 1
ATOM 6025 N N . ALA C 3 211 ? 267.132 177.636 254.359 1.00 14.05 211 ALA 3 N 1
ATOM 6026 C CA . ALA C 3 211 ? 265.966 176.758 254.411 1.00 14.12 211 ALA 3 CA 1
ATOM 6027 C C . ALA C 3 211 ? 264.798 177.489 255.058 1.00 14.51 211 ALA 3 C 1
ATOM 6028 O O . ALA C 3 211 ? 264.958 178.116 256.108 1.00 15.17 211 ALA 3 O 1
ATOM 6030 N N . PHE C 3 212 ? 263.632 177.395 254.424 1.00 13.99 212 PHE 3 N 1
ATOM 6031 C CA . PHE C 3 212 ? 262.402 177.998 254.922 1.00 14.19 212 PHE 3 CA 1
ATOM 6032 C C . PHE C 3 212 ? 261.368 176.908 255.167 1.00 14.73 212 PHE 3 C 1
ATOM 6033 O O . PHE C 3 212 ? 261.369 175.883 254.482 1.00 15.80 212 PHE 3 O 1
ATOM 6041 N N . VAL C 3 213 ? 260.478 177.141 256.125 1.00 14.04 213 VAL 3 N 1
ATOM 6042 C CA . VAL C 3 213 ? 259.353 176.241 256.365 1.00 14.45 213 VAL 3 CA 1
ATOM 6043 C C . VAL C 3 213 ? 258.043 177.026 256.367 1.00 14.35 213 VAL 3 C 1
ATOM 6044 O O . VAL C 3 213 ? 257.990 178.172 256.821 1.00 14.28 213 VAL 3 O 1
ATOM 6048 N N . SER C 3 214 ? 256.997 176.402 255.832 1.00 14.11 214 SER 3 N 1
ATOM 6049 C CA . SER C 3 214 ? 255.643 176.945 255.897 1.00 14.26 214 SER 3 CA 1
ATOM 6050 C C . SER C 3 214 ? 254.630 175.810 255.843 1.00 14.40 214 SER 3 C 1
ATOM 6051 O O . SER C 3 214 ? 254.950 174.686 255.441 1.00 14.87 214 SER 3 O 1
ATOM 6054 N N . ALA C 3 215 ? 253.410 176.120 256.267 1.00 14.40 215 ALA 3 N 1
ATOM 6055 C CA . ALA C 3 215 ? 252.293 175.181 256.211 1.00 14.81 215 ALA 3 CA 1
ATOM 6056 C C . ALA C 3 215 ? 251.612 175.231 254.848 1.00 14.77 215 ALA 3 C 1
ATOM 6057 O O . ALA C 3 215 ? 251.539 176.289 254.221 1.00 15.87 215 ALA 3 O 1
ATOM 6059 N N . CYS C 3 216 ? 251.095 174.084 254.411 1.00 14.58 216 CYS 3 N 1
ATOM 6060 C CA . CYS C 3 216 ? 250.304 173.993 253.186 1.00 15.14 216 CYS 3 CA 1
ATOM 6061 C C . CYS C 3 216 ? 248.824 174.309 253.449 1.00 15.03 216 CYS 3 C 1
ATOM 6062 O O . CYS C 3 216 ? 248.398 174.394 254.602 1.00 14.88 216 CYS 3 O 1
ATOM 6065 N N . PRO C 3 217 ? 248.028 174.485 252.379 1.00 15.15 217 PRO 3 N 1
ATOM 6066 C CA . PRO C 3 217 ? 246.600 174.765 252.578 1.00 15.23 217 PRO 3 CA 1
ATOM 6067 C C . PRO C 3 217 ? 245.787 173.628 253.215 1.00 15.21 217 PRO 3 C 1
ATOM 6068 O O . PRO C 3 217 ? 244.663 173.867 253.660 1.00 15.64 217 PRO 3 O 1
ATOM 6072 N N . ASP C 3 218 ? 246.338 172.414 253.265 1.00 14.78 218 ASP 3 N 1
ATOM 6073 C CA . ASP C 3 218 ? 245.686 171.303 253.972 1.00 15.33 218 ASP 3 CA 1
ATOM 6074 C C . ASP C 3 218 ? 245.933 171.313 255.488 1.00 15.24 218 ASP 3 C 1
ATOM 6075 O O . ASP C 3 218 ? 245.453 170.430 256.196 1.00 16.44 218 ASP 3 O 1
ATOM 6080 N N . PHE C 3 219 ? 246.662 172.315 255.978 1.00 14.36 219 PHE 3 N 1
ATOM 6081 C CA . PHE C 3 219 ? 247.144 172.346 257.357 1.00 14.49 219 PHE 3 CA 1
ATOM 6082 C C . PHE C 3 219 ? 246.142 173.039 258.274 1.00 14.59 219 PHE 3 C 1
ATOM 6083 O O . PHE C 3 219 ? 245.558 174.061 257.908 1.00 15.16 219 PHE 3 O 1
ATOM 6091 N N . SER C 3 220 ? 245.943 172.481 259.463 1.00 13.85 220 SER 3 N 1
ATOM 6092 C CA . SER C 3 220 ? 245.148 173.145 260.494 1.00 14.38 220 SER 3 CA 1
ATOM 6093 C C . SER C 3 220 ? 245.629 172.754 261.887 1.00 14.49 220 SER 3 C 1
ATOM 6094 O O . SER C 3 220 ? 246.381 171.786 262.050 1.00 14.28 220 SER 3 O 1
ATOM 6097 N N . VAL C 3 221 ? 245.194 173.530 262.878 1.00 14.32 221 VAL 3 N 1
ATOM 6098 C CA . VAL C 3 221 ? 245.581 173.332 264.277 1.00 14.56 221 VAL 3 CA 1
ATOM 6099 C C . VAL C 3 221 ? 244.352 173.342 265.185 1.00 15.18 221 VAL 3 C 1
ATOM 6100 O O . VAL C 3 221 ? 243.319 173.921 264.830 1.00 15.67 221 VAL 3 O 1
ATOM 6104 N N . ARG C 3 222 ? 244.476 172.699 266.347 1.00 14.94 222 ARG 3 N 1
ATOM 6105 C CA . ARG C 3 222 ? 243.397 172.620 267.339 1.00 16.21 222 ARG 3 CA 1
ATOM 6106 C C . ARG C 3 222 ? 243.897 172.740 268.757 1.00 15.29 222 ARG 3 C 1
ATOM 6107 O O . ARG C 3 222 ? 245.047 172.413 269.058 1.00 14.49 222 ARG 3 O 1
ATOM 6115 N N . LEU C 3 223 ? 242.953 173.100 269.622 1.00 14.85 223 LEU 3 N 1
ATOM 6116 C CA . LEU C 3 223 ? 243.076 173.053 271.076 1.00 14.96 223 LEU 3 CA 1
ATOM 6117 C C . LEU C 3 223 ? 244.061 174.098 271.582 1.00 14.67 223 LEU 3 C 1
ATOM 6118 O O . LEU C 3 223 ? 245.234 173.826 271.853 1.00 14.51 223 LEU 3 O 1
ATOM 6123 N N . LEU C 3 224 ? 243.543 175.314 271.696 1.00 14.54 224 LEU 3 N 1
ATOM 6124 C CA . LEU C 3 224 ? 244.316 176.456 272.148 1.00 14.63 224 LEU 3 CA 1
ATOM 6125 C C . LEU C 3 224 ? 244.960 176.168 273.502 1.00 14.69 224 LEU 3 C 1
ATOM 6126 O O . LEU C 3 224 ? 244.351 175.545 274.375 1.00 14.83 224 LEU 3 O 1
ATOM 6131 N N . ARG C 3 225 ? 246.202 176.610 273.661 1.00 14.11 225 ARG 3 N 1
ATOM 6132 C CA . ARG C 3 225 ? 246.928 176.429 274.910 1.00 14.38 225 ARG 3 CA 1
ATOM 6133 C C . ARG C 3 225 ? 247.949 177.533 275.079 1.00 14.31 225 ARG 3 C 1
ATOM 6134 O O . ARG C 3 225 ? 248.320 178.208 274.119 1.00 14.62 225 ARG 3 O 1
ATOM 6142 N N . ASP C 3 226 ? 248.420 177.704 276.305 1.00 14.23 226 ASP 3 N 1
ATOM 6143 C CA . ASP C 3 226 ? 249.513 178.626 276.542 1.00 14.79 226 ASP 3 CA 1
ATOM 6144 C C . ASP C 3 226 ? 250.828 178.048 276.042 1.00 14.99 226 ASP 3 C 1
ATOM 6145 O O . ASP C 3 226 ? 251.038 176.830 276.044 1.00 15.26 226 ASP 3 O 1
ATOM 6150 N N . THR C 3 227 ? 251.689 178.944 275.577 1.00 15.01 227 THR 3 N 1
ATOM 6151 C CA . THR C 3 227 ? 252.994 178.570 275.056 1.00 15.50 227 THR 3 CA 1
ATOM 6152 C C . THR C 3 227 ? 254.011 178.482 276.188 1.00 16.42 227 THR 3 C 1
ATOM 6153 O O . THR C 3 227 ? 253.879 179.154 277.209 1.00 16.44 227 THR 3 O 1
ATOM 6157 N N . ASN C 3 228 ? 255.028 177.648 276.001 1.00 17.63 228 ASN 3 N 1
ATOM 6158 C CA . ASN C 3 228 ? 256.163 177.625 276.915 1.00 20.58 228 ASN 3 CA 1
ATOM 6159 C C . ASN C 3 228 ? 257.269 178.635 276.511 1.00 21.98 228 ASN 3 C 1
ATOM 6160 O O . ASN C 3 228 ? 258.325 178.668 277.134 1.00 27.16 228 ASN 3 O 1
ATOM 6165 N N . HIS C 3 229 ? 257.026 179.472 275.493 1.00 23.92 229 HIS 3 N 1
ATOM 6166 C CA . HIS C 3 229 ? 258.062 180.394 274.985 1.00 23.51 229 HIS 3 CA 1
ATOM 6167 C C . HIS C 3 229 ? 258.094 181.782 275.628 1.00 24.98 229 HIS 3 C 1
ATOM 6168 O O . HIS C 3 229 ? 258.948 182.600 275.271 1.00 27.12 229 HIS 3 O 1
ATOM 6175 N N . ILE C 3 230 ? 257.184 182.060 276.558 1.00 23.51 230 ILE 3 N 1
ATOM 6176 C CA . ILE C 3 230 ? 257.185 183.345 277.264 1.00 24.34 230 ILE 3 CA 1
ATOM 6177 C C . ILE C 3 230 ? 256.803 183.135 278.727 1.00 23.62 230 ILE 3 C 1
ATOM 6178 O O . ILE C 3 230 ? 255.967 182.290 279.040 1.00 24.76 230 ILE 3 O 1
ATOM 6183 N N . SER C 3 231 ? 257.445 183.888 279.616 1.00 23.52 231 SER 3 N 1
ATOM 6184 C CA . SER C 3 231 ? 257.210 183.768 281.055 1.00 22.52 231 SER 3 CA 1
ATOM 6185 C C . SER C 3 231 ? 257.637 185.046 281.758 1.00 24.32 231 SER 3 C 1
ATOM 6186 O O . SER C 3 231 ? 258.159 185.964 281.124 1.00 24.87 231 SER 3 O 1
ATOM 6189 N N . GLN C 3 232 ? 257.408 185.113 283.066 1.00 25.10 232 GLN 3 N 1
ATOM 6190 C CA . GLN C 3 232 ? 257.878 186.246 283.864 1.00 26.45 232 GLN 3 CA 1
ATOM 6191 C C . GLN C 3 232 ? 258.061 185.841 285.317 1.00 28.01 232 GLN 3 C 1
ATOM 6192 O O . GLN C 3 232 ? 257.443 184.881 285.778 1.00 24.32 232 GLN 3 O 1
ATOM 6198 N N . ARG C 3 233 ? 258.914 186.580 286.025 1.00 29.13 233 ARG 3 N 1
ATOM 6199 C CA . ARG C 3 233 ? 259.181 186.328 287.441 1.00 34.16 233 ARG 3 CA 1
ATOM 6200 C C . ARG C 3 233 ? 258.008 186.779 288.310 1.00 36.30 233 ARG 3 C 1
ATOM 6201 O O . ARG C 3 233 ? 257.255 187.680 287.933 1.00 40.28 233 ARG 3 O 1
ATOM 6203 N N A THR C 3 234 ? 257.861 186.142 289.470 0.65 36.82 234 THR 3 N 1
ATOM 6204 C CA A THR C 3 234 ? 256.778 186.448 290.407 0.65 38.23 234 THR 3 CA 1
ATOM 6205 C C A THR C 3 234 ? 257.285 186.456 291.846 0.65 40.44 234 THR 3 C 1
ATOM 6206 O O A THR C 3 234 ? 258.435 186.812 292.109 0.65 44.35 234 THR 3 O 1
ATOM 6210 N N . GLY D 4 2 ? 213.309 188.951 267.646 1.00 37.37 2 GLY 4 N 1
ATOM 6211 C CA . GLY D 4 2 ? 214.676 189.279 268.142 1.00 36.26 2 GLY 4 CA 1
ATOM 6212 C C . GLY D 4 2 ? 215.627 188.097 268.246 1.00 34.97 2 GLY 4 C 1
ATOM 6213 O O . GLY D 4 2 ? 216.844 188.287 268.297 1.00 35.57 2 GLY 4 O 1
ATOM 6214 N N . ALA D 4 3 ? 215.086 186.880 268.286 1.00 31.83 3 ALA 4 N 1
ATOM 6215 C CA . ALA D 4 3 ? 215.901 185.680 268.467 1.00 30.18 3 ALA 4 CA 1
ATOM 6216 C C . ALA D 4 3 ? 216.588 185.274 267.169 1.00 30.99 3 ALA 4 C 1
ATOM 6217 O O . ALA D 4 3 ? 215.956 185.232 266.110 1.00 33.57 3 ALA 4 O 1
ATOM 6219 N N . GLN D 4 4 ? 217.884 184.984 267.258 1.00 27.49 4 GLN 4 N 1
ATOM 6220 C CA . GLN D 4 4 ? 218.643 184.455 266.134 1.00 29.91 4 GLN 4 CA 1
ATOM 6221 C C . GLN D 4 4 ? 218.907 182.973 266.376 1.00 27.03 4 GLN 4 C 1
ATOM 6222 O O . GLN D 4 4 ? 219.364 182.589 267.452 1.00 24.79 4 GLN 4 O 1
ATOM 6228 N N . VAL D 4 5 ? 218.608 182.151 265.375 1.00 23.85 5 VAL 4 N 1
ATOM 6229 C CA . VAL D 4 5 ? 218.861 180.716 265.437 1.00 23.58 5 VAL 4 CA 1
ATOM 6230 C C . VAL D 4 5 ? 219.993 180.396 264.465 1.00 24.48 5 VAL 4 C 1
ATOM 6231 O O . VAL D 4 5 ? 219.913 180.740 263.285 1.00 24.53 5 VAL 4 O 1
ATOM 6235 N N . SER D 4 6 ? 221.045 179.753 264.971 1.00 22.72 6 SER 4 N 1
ATOM 6236 C CA . SER D 4 6 ? 222.263 179.493 264.200 1.00 24.39 6 SER 4 CA 1
ATOM 6237 C C . SER D 4 6 ? 222.751 178.068 264.434 1.00 22.26 6 SER 4 C 1
ATOM 6238 O O . SER D 4 6 ? 222.409 177.450 265.438 1.00 20.46 6 SER 4 O 1
ATOM 6241 N N . SER D 4 7 ? 223.562 177.562 263.508 1.00 22.23 7 SER 4 N 1
ATOM 6242 C CA . SER D 4 7 ? 224.140 176.225 263.632 1.00 22.43 7 SER 4 CA 1
ATOM 6243 C C . SER D 4 7 ? 225.205 176.183 264.721 1.00 20.07 7 SER 4 C 1
ATOM 6244 O O . SER D 4 7 ? 226.032 177.086 264.824 1.00 21.08 7 SER 4 O 1
ATOM 6247 N N . GLN D 4 8 ? 225.181 175.127 265.528 1.00 18.32 8 GLN 4 N 1
ATOM 6248 C CA . GLN D 4 8 ? 226.232 174.891 266.513 1.00 18.02 8 GLN 4 CA 1
ATOM 6249 C C . GLN D 4 8 ? 227.469 174.289 265.863 1.00 19.05 8 GLN 4 C 1
ATOM 6250 O O . GLN D 4 8 ? 227.391 173.699 264.783 1.00 20.54 8 GLN 4 O 1
ATOM 6256 N N . LYS D 4 9 ? 228.604 174.422 266.543 1.00 18.71 9 LYS 4 N 1
ATOM 6257 C CA . LYS D 4 9 ? 229.808 173.668 266.199 1.00 19.44 9 LYS 4 CA 1
ATOM 6258 C C . LYS D 4 9 ? 229.568 172.206 266.576 1.00 20.81 9 LYS 4 C 1
ATOM 6259 O O . LYS D 4 9 ? 229.205 171.914 267.711 1.00 20.45 9 LYS 4 O 1
ATOM 6265 N N . VAL D 4 10 ? 229.766 171.288 265.634 1.00 23.76 10 VAL 4 N 1
ATOM 6266 C CA . VAL D 4 10 ? 229.450 169.872 265.891 1.00 26.27 10 VAL 4 CA 1
ATOM 6267 C C . VAL D 4 10 ? 230.319 169.234 266.990 1.00 27.80 10 VAL 4 C 1
ATOM 6268 O O . VAL D 4 10 ? 231.478 169.599 267.178 1.00 26.72 10 VAL 4 O 1
ATOM 6272 N N . GLY D 4 11 ? 229.735 168.288 267.721 1.00 28.52 11 GLY 4 N 1
ATOM 6273 C CA . GLY D 4 11 ? 230.440 167.581 268.788 1.00 28.93 11 GLY 4 CA 1
ATOM 6274 C C . GLY D 4 11 ? 230.721 166.139 268.417 1.00 28.94 11 GLY 4 C 1
ATOM 6275 O O . GLY D 4 11 ? 230.835 165.805 267.238 1.00 29.72 11 GLY 4 O 1
ATOM 6276 N N . ALA D 4 12 ? 230.817 165.285 269.436 1.00 28.42 12 ALA 4 N 1
ATOM 6277 C CA . ALA D 4 12 ? 231.140 163.864 269.262 1.00 28.84 12 ALA 4 CA 1
ATOM 6278 C C . ALA D 4 12 ? 230.151 163.094 268.385 1.00 32.25 12 ALA 4 C 1
ATOM 6279 O O . ALA D 4 12 ? 230.547 162.176 267.662 1.00 29.06 12 ALA 4 O 1
ATOM 6281 N N . HIS D 4 13 ? 228.871 163.455 268.462 1.00 34.75 13 HIS 4 N 1
ATOM 6282 C CA . HIS D 4 13 ? 227.809 162.664 267.843 1.00 42.20 13 HIS 4 CA 1
ATOM 6283 C C . HIS D 4 13 ? 226.520 163.472 267.712 1.00 46.78 13 HIS 4 C 1
ATOM 6284 O O . HIS D 4 13 ? 225.873 163.793 268.710 1.00 51.66 13 HIS 4 O 1
ATOM 6291 N N . VAL D 4 25 ? 223.207 170.439 266.298 1.00 38.26 25 VAL 4 N 1
ATOM 6292 C CA . VAL D 4 25 ? 221.872 171.018 266.189 1.00 35.15 25 VAL 4 CA 1
ATOM 6293 C C . VAL D 4 25 ? 222.010 172.541 265.993 1.00 29.17 25 VAL 4 C 1
ATOM 6294 O O . VAL D 4 25 ? 223.054 173.020 265.536 1.00 25.52 25 VAL 4 O 1
ATOM 6298 N N . ASN D 4 26 ? 220.955 173.290 266.305 1.00 25.36 26 ASN 4 N 1
ATOM 6299 C CA . ASN D 4 26 ? 221.008 174.747 266.323 1.00 23.52 26 ASN 4 CA 1
ATOM 6300 C C . ASN D 4 26 ? 220.999 175.271 267.752 1.00 19.90 26 ASN 4 C 1
ATOM 6301 O O . ASN D 4 26 ? 220.723 174.528 268.696 1.00 19.87 26 ASN 4 O 1
ATOM 6306 N N . TYR D 4 27 ? 221.307 176.554 267.901 1.00 17.67 27 TYR 4 N 1
ATOM 6307 C CA . TYR D 4 27 ? 221.172 177.234 269.186 1.00 17.15 27 TYR 4 CA 1
ATOM 6308 C C . TYR D 4 27 ? 220.566 178.612 268.980 1.00 17.57 27 TYR 4 C 1
ATOM 6309 O O . TYR D 4 27 ? 220.574 179.147 267.870 1.00 17.91 27 TYR 4 O 1
ATOM 6318 N N . THR D 4 28 ? 220.043 179.173 270.063 1.00 17.44 28 THR 4 N 1
ATOM 6319 C CA . THR D 4 28 ? 219.293 180.420 270.017 1.00 18.74 28 THR 4 CA 1
ATOM 6320 C C . THR D 4 28 ? 220.007 181.508 270.810 1.00 20.20 28 THR 4 C 1
ATOM 6321 O O . THR D 4 28 ? 220.497 181.260 271.913 1.00 20.77 28 THR 4 O 1
ATOM 6325 N N . THR D 4 29 ? 220.063 182.707 270.232 1.00 20.46 29 THR 4 N 1
ATOM 6326 C CA . THR D 4 29 ? 220.664 183.872 270.876 1.00 22.11 29 THR 4 CA 1
ATOM 6327 C C . THR D 4 29 ? 219.707 185.057 270.814 1.00 21.23 29 THR 4 C 1
ATOM 6328 O O . THR D 4 29 ? 219.121 185.334 269.768 1.00 21.39 29 THR 4 O 1
ATOM 6332 N N . ILE D 4 30 ? 219.556 185.740 271.945 1.00 19.44 30 ILE 4 N 1
ATOM 6333 C CA . ILE D 4 30 ? 218.863 187.022 272.020 1.00 19.40 30 ILE 4 CA 1
ATOM 6334 C C . ILE D 4 30 ? 219.830 188.004 272.678 1.00 17.79 30 ILE 4 C 1
ATOM 6335 O O . ILE D 4 30 ? 220.409 187.687 273.717 1.00 17.62 30 ILE 4 O 1
ATOM 6340 N N . ASN D 4 31 ? 220.017 189.177 272.073 1.00 16.43 31 ASN 4 N 1
ATOM 6341 C CA . ASN D 4 31 ? 220.822 190.234 272.690 1.00 16.47 31 ASN 4 CA 1
ATOM 6342 C C . ASN D 4 31 ? 219.982 191.013 273.699 1.00 15.75 31 ASN 4 C 1
ATOM 6343 O O . ASN D 4 31 ? 218.894 191.486 273.379 1.00 15.98 31 ASN 4 O 1
ATOM 6348 N N . TYR D 4 32 ? 220.506 191.150 274.912 1.00 15.10 32 TYR 4 N 1
ATOM 6349 C CA . TYR D 4 32 ? 219.791 191.765 276.026 1.00 15.26 32 TYR 4 CA 1
ATOM 6350 C C . TYR D 4 32 ? 220.153 193.231 276.245 1.00 15.57 32 TYR 4 C 1
ATOM 6351 O O . TYR D 4 32 ? 219.461 193.925 276.991 1.00 16.23 32 TYR 4 O 1
ATOM 6360 N N . TYR D 4 33 ? 221.234 193.694 275.615 1.00 14.55 33 TYR 4 N 1
ATOM 6361 C CA . TYR D 4 33 ? 221.796 195.016 275.899 1.00 14.70 33 TYR 4 CA 1
ATOM 6362 C C . TYR D 4 33 ? 221.761 195.934 274.686 1.00 14.98 33 TYR 4 C 1
ATOM 6363 O O . TYR D 4 33 ? 221.796 195.477 273.545 1.00 15.12 33 TYR 4 O 1
ATOM 6372 N N . LYS D 4 34 ? 221.720 197.240 274.944 1.00 15.44 34 LYS 4 N 1
ATOM 6373 C CA . LYS D 4 34 ? 221.580 198.229 273.872 1.00 15.93 34 LYS 4 CA 1
ATOM 6374 C C . LYS D 4 34 ? 222.891 198.580 273.159 1.00 16.34 34 LYS 4 C 1
ATOM 6375 O O . LYS D 4 34 ? 222.866 199.279 272.145 1.00 17.55 34 LYS 4 O 1
ATOM 6381 N N . ASP D 4 35 ? 224.019 198.110 273.689 1.00 16.12 35 ASP 4 N 1
ATOM 6382 C CA . ASP D 4 35 ? 225.339 198.356 273.101 1.00 16.79 35 ASP 4 CA 1
ATOM 6383 C C . ASP D 4 35 ? 225.890 197.063 272.516 1.00 16.41 35 ASP 4 C 1
ATOM 6384 O O . ASP D 4 35 ? 225.930 196.047 273.205 1.00 16.24 35 ASP 4 O 1
ATOM 6389 N N . SER D 4 36 ? 226.337 197.096 271.262 1.00 16.61 36 SER 4 N 1
ATOM 6390 C CA A SER D 4 36 ? 226.900 195.905 270.622 0.50 16.83 36 SER 4 CA 1
ATOM 6391 C CA B SER D 4 36 ? 226.899 195.903 270.624 0.50 16.85 36 SER 4 CA 1
ATOM 6392 C C . SER D 4 36 ? 228.162 195.412 271.337 1.00 16.00 36 SER 4 C 1
ATOM 6393 O O . SER D 4 36 ? 228.494 194.231 271.270 1.00 15.92 36 SER 4 O 1
ATOM 6398 N N . ALA D 4 37 ? 228.863 196.313 272.028 1.00 15.54 37 ALA 4 N 1
ATOM 6399 C CA . ALA D 4 37 ? 230.037 195.920 272.819 1.00 15.54 37 ALA 4 CA 1
ATOM 6400 C C . ALA D 4 37 ? 229.698 194.858 273.871 1.00 15.08 37 ALA 4 C 1
ATOM 6401 O O . ALA D 4 37 ? 230.556 194.062 274.248 1.00 15.32 37 ALA 4 O 1
ATOM 6403 N N . SER D 4 38 ? 228.448 194.854 274.338 1.00 14.44 38 SER 4 N 1
ATOM 6404 C CA . SER D 4 38 ? 227.971 193.865 275.311 1.00 14.42 38 SER 4 CA 1
ATOM 6405 C C . SER D 4 38 ? 227.789 192.462 274.740 1.00 14.48 38 SER 4 C 1
ATOM 6406 O O . SER D 4 38 ? 227.672 191.502 275.500 1.00 14.66 38 SER 4 O 1
ATOM 6409 N N . ASN D 4 39 ? 227.736 192.341 273.417 1.00 14.38 39 ASN 4 N 1
ATOM 6410 C CA . ASN D 4 39 ? 227.431 191.062 272.785 1.00 14.64 39 ASN 4 CA 1
ATOM 6411 C C . ASN D 4 39 ? 228.504 190.016 273.023 1.00 15.01 39 ASN 4 C 1
ATOM 6412 O O . ASN D 4 39 ? 229.669 190.335 273.288 1.00 15.09 39 ASN 4 O 1
ATOM 6417 N N . ALA D 4 40 ? 228.087 188.760 272.914 1.00 15.27 40 ALA 4 N 1
ATOM 6418 C CA . ALA D 4 40 ? 228.997 187.628 272.958 1.00 15.99 40 ALA 4 CA 1
ATOM 6419 C C . ALA D 4 40 ? 229.911 187.634 271.726 1.00 16.18 40 ALA 4 C 1
ATOM 6420 O O . ALA D 4 40 ? 229.827 188.526 270.874 1.00 15.84 40 ALA 4 O 1
ATOM 6422 N N . ALA D 4 41 ? 230.787 186.639 271.641 1.00 16.40 41 ALA 4 N 1
ATOM 6423 C CA . ALA D 4 41 ? 231.786 186.569 270.577 1.00 16.78 41 ALA 4 CA 1
ATOM 6424 C C . ALA D 4 41 ? 231.177 186.673 269.184 1.00 16.72 41 ALA 4 C 1
ATOM 6425 O O . ALA D 4 41 ? 230.066 186.203 268.935 1.00 17.24 41 ALA 4 O 1
ATOM 6427 N N . SER D 4 42 ? 231.921 187.292 268.274 1.00 17.08 42 SER 4 N 1
ATOM 6428 C CA . SER D 4 42 ? 231.549 187.303 266.867 1.00 18.20 42 SER 4 CA 1
ATOM 6429 C C . SER D 4 42 ? 231.427 185.874 266.348 1.00 19.02 42 SER 4 C 1
ATOM 6430 O O . SER D 4 42 ? 232.139 184.979 266.807 1.00 19.65 42 SER 4 O 1
ATOM 6433 N N . LYS D 4 43 ? 230.516 185.669 265.403 1.00 21.07 43 LYS 4 N 1
ATOM 6434 C CA . LYS D 4 43 ? 230.344 184.360 264.771 1.00 22.89 43 LYS 4 CA 1
ATOM 6435 C C . LYS D 4 43 ? 231.603 183.972 263.997 1.00 22.01 43 LYS 4 C 1
ATOM 6436 O O . LYS D 4 43 ? 232.336 184.840 263.517 1.00 21.70 43 LYS 4 O 1
ATOM 6439 N N . LEU D 4 44 ? 231.852 182.669 263.881 1.00 21.50 44 LEU 4 N 1
ATOM 6440 C CA . LEU D 4 44 ? 233.033 182.175 263.170 1.00 21.58 44 LEU 4 CA 1
ATOM 6441 C C . LEU D 4 44 ? 233.160 182.815 261.791 1.00 21.90 44 LEU 4 C 1
ATOM 6442 O O . LEU D 4 44 ? 232.227 182.772 260.988 1.00 22.83 44 LEU 4 O 1
ATOM 6447 N N . ASP D 4 45 ? 234.317 183.419 261.538 1.00 21.26 45 ASP 4 N 1
ATOM 6448 C CA . ASP D 4 45 ? 234.617 184.034 260.254 1.00 22.06 45 ASP 4 CA 1
ATOM 6449 C C . ASP D 4 45 ? 235.769 183.267 259.621 1.00 21.82 45 ASP 4 C 1
ATOM 6450 O O . ASP D 4 45 ? 236.915 183.383 260.058 1.00 21.15 45 ASP 4 O 1
ATOM 6455 N N . PHE D 4 46 ? 235.451 182.488 258.589 1.00 21.13 46 PHE 4 N 1
ATOM 6456 C CA . PHE D 4 46 ? 236.435 181.645 257.910 1.00 21.78 46 PHE 4 CA 1
ATOM 6457 C C . PHE D 4 46 ? 237.148 182.359 256.756 1.00 22.25 46 PHE 4 C 1
ATOM 6458 O O . PHE D 4 46 ? 237.897 181.725 256.007 1.00 23.76 46 PHE 4 O 1
ATOM 6466 N N . SER D 4 47 ? 236.933 183.668 256.617 1.00 21.52 47 SER 4 N 1
ATOM 6467 C CA . SER D 4 47 ? 237.635 184.463 255.612 1.00 22.20 47 SER 4 CA 1
ATOM 6468 C C . SER D 4 47 ? 239.141 184.268 255.712 1.00 21.58 47 SER 4 C 1
ATOM 6469 O O . SER D 4 47 ? 239.688 184.141 256.807 1.00 20.45 47 SER 4 O 1
ATOM 6472 N N . GLN D 4 48 ? 239.804 184.242 254.562 1.00 20.84 48 GLN 4 N 1
ATOM 6473 C CA . GLN D 4 48 ? 241.258 184.259 254.529 1.00 22.25 48 GLN 4 CA 1
ATOM 6474 C C . GLN D 4 48 ? 241.758 184.620 253.143 1.00 22.63 48 GLN 4 C 1
ATOM 6475 O O . GLN D 4 48 ? 241.067 184.411 252.147 1.00 23.66 48 GLN 4 O 1
ATOM 6481 N N . ASP D 4 49 ? 242.963 185.172 253.099 1.00 22.18 49 ASP 4 N 1
ATOM 6482 C CA . ASP D 4 49 ? 243.637 185.480 251.848 1.00 23.90 49 ASP 4 CA 1
ATOM 6483 C C . ASP D 4 49 ? 245.133 185.443 252.118 1.00 22.09 49 ASP 4 C 1
ATOM 6484 O O . ASP D 4 49 ? 245.779 186.491 252.195 1.00 22.61 49 ASP 4 O 1
ATOM 6489 N N . PRO D 4 50 ? 245.695 184.229 252.279 1.00 21.10 50 PRO 4 N 1
ATOM 6490 C CA . PRO D 4 50 ? 247.116 184.147 252.614 1.00 20.24 50 PRO 4 CA 1
ATOM 6491 C C . PRO D 4 50 ? 248.022 184.856 251.603 1.00 18.52 50 PRO 4 C 1
ATOM 6492 O O . PRO D 4 50 ? 249.082 185.344 251.989 1.00 16.83 50 PRO 4 O 1
ATOM 6496 N N . SER D 4 51 ? 247.587 184.937 250.342 1.00 18.71 51 SER 4 N 1
ATOM 6497 C CA A SER D 4 51 ? 248.413 185.499 249.267 0.50 18.59 51 SER 4 CA 1
ATOM 6498 C CA B SER D 4 51 ? 248.401 185.506 249.263 0.50 18.79 51 SER 4 CA 1
ATOM 6499 C C . SER D 4 51 ? 248.880 186.932 249.523 1.00 17.78 51 SER 4 C 1
ATOM 6500 O O . SER D 4 51 ? 249.917 187.339 249.007 1.00 16.93 51 SER 4 O 1
ATOM 6505 N N . LYS D 4 52 ? 248.136 187.703 250.317 1.00 17.22 52 LYS 4 N 1
ATOM 6506 C CA . LYS D 4 52 ? 248.581 189.067 250.618 1.00 18.00 52 LYS 4 CA 1
ATOM 6507 C C . LYS D 4 52 ? 249.888 189.077 251.421 1.00 16.62 52 LYS 4 C 1
ATOM 6508 O O . LYS D 4 52 ? 250.585 190.088 251.443 1.00 16.49 52 LYS 4 O 1
ATOM 6514 N N . PHE D 4 53 ? 250.199 187.956 252.077 1.00 15.62 53 PHE 4 N 1
ATOM 6515 C CA . PHE D 4 53 ? 251.465 187.772 252.798 1.00 15.42 53 PHE 4 CA 1
ATOM 6516 C C . PHE D 4 53 ? 252.396 186.760 252.127 1.00 15.44 53 PHE 4 C 1
ATOM 6517 O O . PHE D 4 53 ? 253.613 186.912 252.186 1.00 15.65 53 PHE 4 O 1
ATOM 6525 N N . THR D 4 54 ? 251.838 185.718 251.513 1.00 15.31 54 THR 4 N 1
ATOM 6526 C CA . THR D 4 54 ? 252.658 184.642 250.951 1.00 15.56 54 THR 4 CA 1
ATOM 6527 C C . THR D 4 54 ? 253.057 184.870 249.495 1.00 16.14 54 THR 4 C 1
ATOM 6528 O O . THR D 4 54 ? 253.958 184.200 248.993 1.00 16.15 54 THR 4 O 1
ATOM 6532 N N . GLU D 4 55 ? 252.380 185.789 248.812 1.00 16.05 55 GLU 4 N 1
ATOM 6533 C CA . GLU D 4 55 ? 252.635 186.022 247.395 1.00 17.85 55 GLU 4 CA 1
ATOM 6534 C C . GLU D 4 55 ? 252.240 187.447 246.977 1.00 16.77 55 GLU 4 C 1
ATOM 6535 O O . GLU D 4 55 ? 251.489 187.629 246.019 1.00 17.40 55 GLU 4 O 1
ATOM 6541 N N . PRO D 4 56 ? 252.756 188.470 247.688 1.00 15.85 56 PRO 4 N 1
ATOM 6542 C CA . PRO D 4 56 ? 252.357 189.851 247.406 1.00 16.08 56 PRO 4 CA 1
ATOM 6543 C C . PRO D 4 56 ? 253.130 190.446 246.230 1.00 16.48 56 PRO 4 C 1
ATOM 6544 O O . PRO D 4 56 ? 253.741 191.509 246.355 1.00 16.74 56 PRO 4 O 1
ATOM 6548 N N . VAL D 4 57 ? 253.087 189.762 245.092 1.00 16.66 57 VAL 4 N 1
ATOM 6549 C CA . VAL D 4 57 ? 253.886 190.145 243.933 1.00 16.97 57 VAL 4 CA 1
ATOM 6550 C C . VAL D 4 57 ? 253.036 190.912 242.925 1.00 17.44 57 VAL 4 C 1
ATOM 6551 O O . VAL D 4 57 ? 251.825 190.697 242.819 1.00 18.88 57 VAL 4 O 1
ATOM 6555 N N . LYS D 4 58 ? 253.679 191.814 242.192 1.00 16.15 58 LYS 4 N 1
ATOM 6556 C CA . LYS D 4 58 ? 252.978 192.651 241.225 1.00 16.80 58 LYS 4 CA 1
ATOM 6557 C C . LYS D 4 58 ? 252.518 191.850 240.012 1.00 17.05 58 LYS 4 C 1
ATOM 6558 O O . LYS D 4 58 ? 251.390 192.018 239.543 1.00 17.99 58 LYS 4 O 1
ATOM 6564 N N . ASP D 4 59 ? 253.401 190.997 239.502 1.00 16.71 59 ASP 4 N 1
ATOM 6565 C CA . ASP D 4 59 ? 253.113 190.202 238.311 1.00 17.95 59 ASP 4 CA 1
ATOM 6566 C C . ASP D 4 59 ? 252.790 188.769 238.717 1.00 18.76 59 ASP 4 C 1
ATOM 6567 O O . ASP D 4 59 ? 253.524 188.157 239.491 1.00 18.07 59 ASP 4 O 1
ATOM 6572 N N . ILE D 4 60 ? 251.692 188.239 238.185 1.00 20.41 60 ILE 4 N 1
ATOM 6573 C CA . ILE D 4 60 ? 251.218 186.906 238.558 1.00 22.30 60 ILE 4 CA 1
ATOM 6574 C C . ILE D 4 60 ? 252.299 185.853 238.318 1.00 21.30 60 ILE 4 C 1
ATOM 6575 O O . ILE D 4 60 ? 252.995 185.880 237.303 1.00 21.64 60 ILE 4 O 1
ATOM 6579 N N . MET D 4 61 ? 252.442 184.945 239.280 1.00 21.79 61 MET 4 N 1
ATOM 6580 C CA . MET D 4 61 ? 253.365 183.826 239.169 1.00 22.71 61 MET 4 CA 1
ATOM 6581 C C . MET D 4 61 ? 252.559 182.540 239.053 1.00 23.70 61 MET 4 C 1
ATOM 6582 O O . MET D 4 61 ? 251.798 182.196 239.956 1.00 29.14 61 MET 4 O 1
ATOM 6587 N N . ILE D 4 62 ? 252.714 181.855 237.926 1.00 23.93 62 ILE 4 N 1
ATOM 6588 C CA . ILE D 4 62 ? 252.075 180.562 237.705 1.00 25.13 62 ILE 4 CA 1
ATOM 6589 C C . ILE D 4 62 ? 253.045 179.485 238.187 1.00 22.04 62 ILE 4 C 1
ATOM 6590 O O . ILE D 4 62 ? 254.165 179.401 237.702 1.00 21.55 62 ILE 4 O 1
ATOM 6595 N N . LYS D 4 63 ? 252.596 178.670 239.137 1.00 22.40 63 LYS 4 N 1
ATOM 6596 C CA . LYS D 4 63 ? 253.436 177.674 239.825 1.00 22.97 63 LYS 4 CA 1
ATOM 6597 C C . LYS D 4 63 ? 254.251 176.777 238.870 1.00 21.91 63 LYS 4 C 1
ATOM 6598 O O . LYS D 4 63 ? 255.490 176.587 239.029 1.00 21.84 63 LYS 4 O 1
ATOM 6604 N N . THR D 4 64 ? 253.538 176.269 237.861 1.00 21.68 64 THR 4 N 1
ATOM 6605 C CA . THR D 4 64 ? 254.099 175.356 236.866 1.00 22.28 64 THR 4 CA 1
ATOM 6606 C C . THR D 4 64 ? 255.070 176.037 235.913 1.00 23.25 64 THR 4 C 1
ATOM 6607 O O . THR D 4 64 ? 255.856 175.365 235.245 1.00 24.79 64 THR 4 O 1
ATOM 6611 N N . ALA D 4 65 ? 255.002 177.365 235.842 1.00 21.28 65 ALA 4 N 1
ATOM 6612 C CA . ALA D 4 65 ? 255.922 178.148 235.039 1.00 22.03 65 ALA 4 CA 1
ATOM 6613 C C . ALA D 4 65 ? 257.180 178.516 235.834 1.00 21.43 65 ALA 4 C 1
ATOM 6614 O O . ALA D 4 65 ? 257.209 178.414 237.089 1.00 21.79 65 ALA 4 O 1
ATOM 6616 N N . PRO D 4 66 ? 258.240 178.923 235.105 1.00 22.48 66 PRO 4 N 1
ATOM 6617 C CA . PRO D 4 66 ? 259.417 179.444 235.787 1.00 22.86 66 PRO 4 CA 1
ATOM 6618 C C . PRO D 4 66 ? 259.082 180.723 236.539 1.00 22.33 66 PRO 4 C 1
ATOM 6619 O O . PRO D 4 66 ? 258.378 181.590 236.010 1.00 23.01 66 PRO 4 O 1
ATOM 6623 N N . ALA D 4 67 ? 259.570 180.820 237.770 1.00 21.59 67 ALA 4 N 1
ATOM 6624 C CA . ALA D 4 67 ? 259.395 182.022 238.575 1.00 22.24 67 ALA 4 CA 1
ATOM 6625 C C . ALA D 4 67 ? 260.063 183.217 237.905 1.00 23.04 67 ALA 4 C 1
ATOM 6626 O O . ALA D 4 67 ? 259.548 184.332 237.965 1.00 25.42 67 ALA 4 O 1
ATOM 6628 N N . LEU D 4 68 ? 261.207 182.975 237.271 1.00 22.36 68 LEU 4 N 1
ATOM 6629 C CA . LEU D 4 68 ? 261.936 184.010 236.548 1.00 25.13 68 LEU 4 CA 1
ATOM 6630 C C . LEU D 4 68 ? 262.126 183.594 235.096 1.00 26.93 68 LEU 4 C 1
ATOM 6631 O O . LEU D 4 68 ? 262.785 182.594 234.809 1.00 25.15 68 LEU 4 O 1
ATOM 6636 N N . ASN D 4 69 ? 261.526 184.363 234.191 1.00 30.17 69 ASN 4 N 1
ATOM 6637 C CA . ASN D 4 69 ? 261.638 184.124 232.754 1.00 34.25 69 ASN 4 CA 1
ATOM 6638 C C . ASN D 4 69 ? 262.103 185.390 232.044 1.00 39.17 69 ASN 4 C 1
ATOM 6639 O O . ASN D 4 69 ? 262.012 186.485 232.595 1.00 40.92 69 ASN 4 O 1
#

Nearest PDB structures (foldseek):
  7oj7-assembly1_111  TM=1.003E+00  e=9.834E-55  Coxsackievirus A24
  1z7s-assembly1_1  TM=9.809E-01  e=1.426E-43  Coxsackievirus A21
  7tqu-assembly1_i  TM=9.810E-01  e=7.677E-43  Coxsackievirus A21
  8ayz-assembly1_A  TM=9.766E-01  e=6.075E-38  Poliovirus 2
  1z7z-assembly1_1  TM=9.685E-01  e=5.084E-33  Coxsackievirus A21

Solvent-accessible surface area: 34922 Å² total; per-residue (Å²): 120,80,6,86,43,30,69,139,42,82,48,128,157,60,182,105,61,22,11,41,22,0,7,0,0,1,5,5,1,58,2,20,13,30,34,40,47,121,16,180,96,73,74,14,175,47,35,13,16,52,0,3,7,24,27,0,2,18,81,8,25,44,0,8,88,16,80,1,9,5,20,80,19,100,68,88,65,37,125,124,87,12,19,37,63,23,71,24,36,35,40,66,26,14,82,8,6,0,20,2,16,0,0,0,0,0,27,19,17,25,0,12,2,4,40,13,60,47,158,108,128,41,115,129,53,43,142,28,198,86,1,46,0,0,3,0,41,3,43,76,79,24,71,150,9,117,37,54,90,36,142,11,7,141,23,107,103,26,23,33,33,116,14,64,63,70,58,48,40,16,45,28,0,24,8,5,39,10,176,16,19,2,30,21,10,21,17,2,2,15,46,109,20,17,75,98,127,55,145,84,84,60,38,77,57,76,4,2,36,69,41,78,64,95,65,4,20,8,0,0,30,3,49,40,136,122,21,113,0,44,7,11,2,78,0,76,0,30,11,7,2,4,42,17,95,0,5,0,0,9,3,2,9,9,3,61,27,46,29,61,11,14,3,0,86,86,108,34,19,94,27,8,85,35,6,160,74,24,44,49,77,127,230,30,31,46,84,40,124,28,74,38,32,128,16,72,18,99,9,137,73,2,0,1,0,0,12,0,4,50,42,114,6,64,82,26,77,137,188,52,56,102,34,177,64,97,56,53,83,22,77,93,47,0,13,57,14,16,82,4,96,57,28,69,1,82,39,103,22,51,1,12,14,3,0,1,0,3,2,0,49,127,24,49,94,0,2,78,16,7,27,91,13,115,22,1,22,1,2,0,2,0,2,0,54,1,101,38,47,104,70,19,6,0,0,0,0,0,0,1,1,0,0,1,12,2,0,0,23,1,62,73,74,33,8,10,0,19,26,56,60,3,18,17,3,57,147,7,17,100,7,73,83,49,14,103,31,29,104,112,21,76,117,0,14,83,20,8,11,4,1,11,0,1,0,13,0,14,3,1,1,4,0,3,4,6,7,12,0,1,0,0,16,25,6,1,34,2,1,4,0,6,1,5,18,0,6,5,49,6,6,23,9,10,12,56,5,8,3,1,0,2,0,0,0,17,5,2,103,2,30,54,54,86,71,70,89,26,81,14,67,1,24,2,5,0,0,0,10,66,0,9,1,4,24,125,96,121,61,14,73,21,18,92,181,125,155,122,114,163,150,84,139,38,55,80,122,43,93,55,48,13,72,130,34,3,65,17,17,38,74,112,85,135,56,32,93,78,20,115,2,10,0,17,1,58,2,0,0,0,0,0,15,1,6,0,2,0,3,0,9,0,30,122,69,79,17,16,38,13,66,0,5,9,0,62,4,40,31,156,30,51,90,88,22,13,0,2,0,16,5,29,4,3,36,21,80,1,2,32,30,1,0,2,0,1,0,0,10,4,0,39,35,4,0,4,2,1,7,2,0,1,0,2,2,0,0,66,63,2,74,4,78,0,3,0,0,0,16,48,43,75,74,141,50,4,76,64,105,155,57,0,84,137,22,29,71,29,68,1,74,12,28,120,30,2,0,0,2,3,1,2,7,68,73,33,112,34,94,32,6,102,3,100,170,35,118,121,10,74,2,4,35,0,0,0,2,17,58,78,101,0,68,22,60,108,39,6,7,69,63,2,43,0,0,0,4,2,0,0,0,38,17,0,0,2,97,90,20,64,86,11,140,30,13,88,82,101,179,120,62,119,97,36,93,84,126,128,68,119,226,159,87,105,86,50,84,85,163,89,150,21,84,5,0,34,26,43,51,108,75,66,53,54,79,67,23,50,32,10,7,47,9,24,96,49,128,32,108,78,46,40,74,8,4,78

B-factor: mean 19.19, std 6.98, range [9.34, 65.17]

Foldseek 3Di:
DFDDWDDAAADDDDPDQLPDDDCVVVDDRDDDVNRPHGDHTDDTPHHPVCVDPQNLQVDWAWQDKDKAKAADDDDLVSQQRQKDKDFDDRWVDDDSLLSQQQFFWKFFKKKKWKDKDKDWPDDPQDDDDWWKKKKWFFAPPQDDDSGQPDPSSVCPDTDIDIGTPPDDTDMDMGHRDDPDPTDGSKFQAAPDDDDPPDPDDPPPGDGIPVRPDGGGMIMMGTPDHHGSTMMMMMMTMIMGTHPMDGDDGDDTDQWDDDGSDNDHDPVIDCRDDDDPDPPDD/DDDQQWDWDFFQPDIDIGRFEHHAAEWVPDFAAAFDPVADDDDPDWDFPGNQAQGKDWFDKDKAALPFFWFKAFPPLQCCVPGVNVVQLFQFQKKWWWKKKKKFWADDLQKWFKKKKFKAFPLDAWWQAPVDGPQADLQQVRVYNVGDGADCDRHGDPDSVVTRHQNCHRQCNRHNHGNVPRVVGTIDMCTRNRGGMHIYIGYTDDPGSMGRRSVDTGIMIIIGTPTGIAHPVDSGDITIMMMMMGIDNMIGHHGDDGDDDDND/DPDDDDDPPPPDDDPPDDDDDDDPDPPDDDDDDDDDPDDDDDLQVQQQDWWFFLQQCDPPQNPHPNSFWQKAFQPQDQWWSGKDWPQQQAGPGNCPTSNNVSLLQFWWKFWKKKKKKFFDFDQQKWFKKKKAWAFDDDDADGGPVVRVVGQIDIDTDHPPGMDMGMLGGDFPDRIATNYDDPNGTGTMITMHTPGGIDGDPPGDRMGTMIMIMHGDPGMDGHDGDDGPPDDDDD/DKDWADDDDDDDGIDIDDDDDPDCVPDDDDDDDPDDDCCVPVPVDPDDDDPPDDNPD

Secondary structure (DSSP, 8-state):
--PPPB--B----SS--TTEE-GGGSPPP---GGGTS-B--B------GGGBHHHHH-S-EEEEEEEEEES---SHHHHGGGEEEEE--STTSSHHHHHHTTEEEEEEEEEEEEEEEEEES-SSS---PPPEEEEEEE-TTSPPPSSTTSGGGG-SSS-EEEEETTS---EEEE----SSSSEES---B-SS--BTT--S--SS---SGGGT----EEEEEE-SPPPSS-EEEEEEEEEEEEEEEEEEE-PPB-S---SSSS---TTS---SPPBS-TT--/---TT-EEEEETTEEEEESS----EEGGG----PPPGGG----SPPB--GGGTSS-EEPPPEEE-TT---EEEEETGGGTTSHHHHHHHHHEEEEEEEEEEEEE----TT-EEEEEEEEEET----BS-SSSSS---HHHH--GGG-EE-BS-----SSGGG--SB--BGGGTTTTB-GGGGGGSSEEEEETTT-SEEEEEE---SSSSSB-TTTB--EEEEEEEEEEEE-TT-TT--EEEEEEEEEEEEEEEEE-SPP-B---/-----PPTTTT---TT------BSSTT--PPPP---S-EE-BHHHHHTS-EE--TT-BTTTTTSGGGSPEEEESS--SS-SEEEES-TTTSTTTTTSHHHHHHTTEEEEES-EEEEEEE-S-TT-B-EEEEEEE-SSSPPP-SHHHHTTSEEEEEEPSSS-EEEEEE----SSSSEESS--STT---EEEEEESS--B--TTS-SEEEEEEEEEE-TT-EEEEE---SS-----/--EEEEPPP----EEEE---SSSGGGS-PPPP-----THHHH--BSS---TTS-S--